Protein AF-A0AAE9IQ28-F1 (afdb_monomer_lite)

Radius of gyration: 36.53 Å; chains: 1; bounding box: 117×93×81 Å

InterPro domains:
  IPR000210 BTB/POZ domain [PF00651] (592-683)
  IPR000210 BTB/POZ domain [PS50097] (580-650)
  IPR006652 Kelch repeat type 1 [PF01344] (986-1026)
  IPR006652 Kelch repeat type 1 [PF01344] (1031-1075)
  IPR006652 Kelch repeat type 1 [SM00612] (848-894)
  IPR006652 Kelch repeat type 1 [SM00612] (900-946)
  IPR006652 Kelch repeat type 1 [SM00612] (947-994)
  IPR006652 Kelch repeat type 1 [SM00612] (996-1042)
  IPR006652 Kelch repeat type 1 [SM00612] (1043-1089)
  IPR011333 SKP1/BTB/POZ domain superfamily [G3DSA:3.30.710.10] (579-685)
  IPR011333 SKP1/BTB/POZ domain superfamily [SSF54695] (592-681)
  IPR011705 BTB/Kelch-associated [PF07707] (690-761)
  IPR015915 Kelch-type beta-propeller [G3DSA:2.120.10.80] (788-1090)
  IPR015915 Kelch-type beta-propeller [SSF117281] (798-1077)
  IPR023631 Amidase signature domain [PF01425] (3-453)
  IPR036928 Amidase signature (AS) superfamily [G3DSA:3.90.1300.10] (2-468)
  IPR036928 Amidase signature (AS) superfamily [SSF75304] (10-462)
  IPR052096 Endocannabinoid-regulating amidase [PTHR45847] (2-464)

Organism: Caenorhabditis briggsae (NCBI:txid6238)

Foldseek 3Di:
DCVVCPVHDQAPQAPAEEEEALQFADAPDFSCLQWPVRPPPHDRDGKLLVVLSVVSNYHHDYHFAFPRLFLFQFRAHPPPGGDAAQQDRLFGLTARRLRQLRCVLLVNHQKYKDKDFLCRPLGSCQQNQWKKKFAQQQQADMDHGRPSDPDFALFRMGMIMTHRALVVRVVSSQSAGLDPVSCVSPVSHDNDGQDALDADPPNDDFAEEEDADQQAFAAFLQLSVLLVVLVVLCVVVPHHYHYDHNCVLDVVCHSLNLLLLLLCRRCVVLLPVVLVSCVPTDGTPQCVVVNVVSVLCPDPVSLCCLLPPVLVCCCVDLQNDSLVNSNSPSDDPDVVSSVVSNVVLVVSLVSVVVSCVVRVGFKYKYGSWRAHTFRSNCRSVLVSRSSVRRVCRSSSWIKMKFWFAADAPCSRVPQDDVSHPSSVSRSVRRPPRGLGITIMMMTGHHPVVSSSSSVSNVSNVSGPGPVNGDRPDPDDDDDDPPCPVVVVVVVVVVVVVVDDDDDDDDDDDDDDDDDDDDDDDDDDDDDDDDDDDDDDDDDDDDDDDDDDDDDDDDDDDDDDDDDPDDDDDDDPPFKAKEWEDDPDDDDDDDIDIDIDGLVLLLVQFVQSVSLCVDPDPCNPDSYDYDYPADPVLVVVLSVQVVCVVVVHHDDDALVSLLSSQQVCLVRRRVSSNVSSLVNNLVPDDLQCLVVVLVSCVSRPVVSNVSSLVVCQVCVVVCLVVVSCLPDDQVSLVVSLPDLARLDDPVSSLVNLVVSCVSPDVPPHPPSVVVCCVQQPDDDDPDDPDDDGPHNRFHLKKKWWAWFAFPVFIDDWIWIQGPSVLDIDTFPLPDDDDDSSFFQWEWDQFPQKIKIAWGDRPPATAQWIWIQRLVVRDIDTFDGHPARFGLWEKEWFADPVRHIKIKIAWHDRPPATAQWMWIADPVVRDIDTFDGHPAGFGQWEWYAAPRKIKTAWHDRPPATDFWIWIADPVVRDIDTQPDGHPAGFGQWYKDAQDHQKIKIAWHDRPPATFQWMWMARNVVSDIDTADGHPARFGQWEWEDDDQKIKTAWGDRPPGIFQWIWMQNNVVSDIDTGDGHPGRGGRMYMDMDGNDPSSCSSPPPPPVVVPVPDD

pLDDT: mean 79.95, std 21.19, range [21.14, 98.75]

Secondary structure (DSSP, 8-state):
-TTTTTTSPPPTTTT-EEEEETTB--TTSB--TT-GGGTT-B-SPPPHHHHHHHHTT-EEEEEE---TTS-SSS-EETTTEEPPBTTBTTB---SSSHHHHHHHHTT--SEEEEEESSSTTHHHHHHHT-EEEE--GGGS---SB--SS-S--S---EEEEEESSHHHHHHHHHHHTT-HHHHHH-TTS--------SPPGGGPPPPEEE-S--SSSPPPHHHHHHHHHHHHHHHHTT--EEE--GGGS-GGG-HHHHHHHHHHHH-TTTTHHHHHHTTTPPPPTTTHHHHHHHHHTTSHHHHHHIIIIIHHHHTTSTT--HHHHHHHH----SHHHHHHHHHHHHHHHHHHHHHHHHHT-SEEEEES-SSSS-BTTSTTTTGGGGHHHHHHHHHT--EEEEEEEEPPTTGGGG---TT-HHHHHHHHHTTT-TT-EEEEEEE-STT-HHHHHHHHHHHHHHS-GGGG-----SS-----TT-HHHHHHHHHHHHHHH-------------------------------------------------------------------------GGGEEEEE----SSSS-----EEEEEHHHHHHH-HHHHHHHHS--TTTT-SEE--SS--HHHHHHHHHHHHHHHTT------HHHHHHHHHHHHHTT-HHHHHHHHHHHHHT--TTTHHHHHHHHHHH-HHHHHHHHHHHHHTHHHHHHTTGGGGS-HHHHHHHHH-TT----HHHHHHHHHHHHHHH-TTS-HHHHHHHHHHH---PPTT--PPPPS--PPPSEEEEEE--EETTEE---EEEEETTTTEEEEE---S--SS---EEEEEEEETTEEEEEEEE-SS-B---EEEEETTTTEEEE-PPPSS--BS-EEEEEE-TTS-EEEEEE--B-SSSB---EEEEETTTTEEEEEPPPSS--BS-EEEEETTEEEEE--B-SS-B-S-EEEEETTTTEEEE-SS--SS--BS-EEEEEETTEEEEE--B-SSSB---EEEEETTTTEEEEEPPPSS--BS-EEEEETTEEEEE--B-SSSB---EEEEETTTTEEEEEPPPSS--BS-EEEEEES-TTHHHHT---TT--TT---

Structure (mmCIF, N/CA/C/O backbone):
data_AF-A0AAE9IQ28-F1
#
_entry.id   AF-A0AAE9IQ28-F1
#
loop_
_atom_site.group_PDB
_atom_site.id
_atom_site.type_symbol
_atom_site.label_atom_id
_atom_site.label_alt_id
_atom_site.label_comp_id
_atom_site.label_asym_id
_atom_site.label_entity_id
_atom_site.label_seq_id
_atom_site.pdbx_PDB_ins_code
_atom_site.Cartn_x
_atom_site.Cartn_y
_atom_site.Cartn_z
_atom_site.occupancy
_atom_site.B_iso_or_equiv
_atom_site.auth_seq_id
_atom_site.auth_comp_id
_atom_site.auth_asym_id
_atom_site.auth_atom_id
_atom_site.pdbx_PDB_model_num
ATOM 1 N N . MET A 1 1 ? -38.234 -14.272 -15.366 1.00 68.00 1 MET A N 1
ATOM 2 C CA . MET A 1 1 ? -36.902 -14.903 -15.277 1.00 68.00 1 MET A CA 1
ATOM 3 C C . MET A 1 1 ? -36.899 -16.362 -15.716 1.00 68.00 1 MET A C 1
ATOM 5 O O . MET A 1 1 ? -36.178 -16.655 -16.651 1.00 68.00 1 MET A O 1
ATOM 9 N N . ASP A 1 2 ? -37.668 -17.287 -15.121 1.00 74.94 2 ASP A N 1
ATOM 10 C CA . ASP A 1 2 ? -37.620 -18.699 -15.570 1.00 74.94 2 ASP A CA 1
ATOM 11 C C . ASP A 1 2 ? -38.051 -18.893 -17.033 1.00 74.94 2 ASP A C 1
ATOM 13 O O . ASP A 1 2 ? -37.423 -19.657 -17.759 1.00 74.94 2 ASP A O 1
ATOM 17 N N . ASP A 1 3 ? -39.057 -18.149 -17.497 1.00 78.62 3 ASP A N 1
ATOM 18 C CA . ASP A 1 3 ? -39.448 -18.160 -18.913 1.00 78.62 3 ASP A CA 1
ATOM 19 C C . ASP A 1 3 ? -38.412 -17.487 -19.827 1.00 78.62 3 ASP A C 1
ATOM 21 O O . ASP A 1 3 ? -38.249 -17.890 -20.973 1.00 78.62 3 ASP A O 1
ATOM 25 N N . GLU A 1 4 ? -37.672 -16.505 -19.308 1.00 72.25 4 GLU A N 1
ATOM 26 C CA . GLU A 1 4 ? -36.622 -15.765 -20.026 1.00 72.25 4 GLU A CA 1
ATOM 27 C C . GLU A 1 4 ? -35.349 -16.609 -20.202 1.00 72.25 4 GLU A C 1
ATOM 29 O O . GLU A 1 4 ? -34.693 -16.550 -21.237 1.00 72.25 4 GLU A O 1
ATOM 34 N N . TYR A 1 5 ? -35.046 -17.469 -19.225 1.00 76.56 5 TYR A N 1
ATOM 35 C CA . TYR A 1 5 ? -33.938 -18.426 -19.273 1.00 76.56 5 TYR A CA 1
ATOM 36 C C . TYR A 1 5 ? -34.360 -19.822 -19.747 1.00 76.56 5 TYR A C 1
ATOM 38 O O . TYR A 1 5 ? -33.568 -20.766 -19.685 1.00 76.56 5 TYR A O 1
ATOM 46 N N . ARG A 1 6 ? -35.586 -19.992 -20.257 1.00 78.62 6 ARG A N 1
ATOM 47 C CA . ARG A 1 6 ? -36.041 -21.273 -20.805 1.00 78.62 6 ARG A CA 1
ATOM 48 C C . ARG A 1 6 ? -35.181 -21.627 -22.028 1.00 78.62 6 ARG A C 1
ATOM 50 O O . ARG A 1 6 ? -35.225 -20.940 -23.042 1.00 78.62 6 ARG A O 1
ATOM 57 N N . GLY A 1 7 ? -34.372 -22.683 -21.916 1.00 76.00 7 GLY A N 1
ATOM 58 C CA . GLY A 1 7 ? -33.420 -23.105 -22.957 1.00 76.00 7 GLY A CA 1
ATOM 59 C C . GLY A 1 7 ? -32.016 -22.483 -22.873 1.00 76.00 7 GLY A C 1
ATOM 60 O O . GLY A 1 7 ? -31.183 -22.795 -23.718 1.00 76.00 7 GLY A O 1
ATOM 61 N N . HIS A 1 8 ? -31.727 -21.660 -21.857 1.00 78.31 8 HIS A N 1
ATOM 62 C CA . HIS A 1 8 ? -30.408 -21.062 -21.607 1.00 78.31 8 HIS A CA 1
ATOM 63 C C . HIS A 1 8 ? -29.827 -21.533 -20.263 1.00 78.31 8 HIS A C 1
ATOM 65 O O . HIS A 1 8 ? -30.557 -21.929 -19.354 1.00 78.31 8 HIS A O 1
ATOM 71 N N . SER A 1 9 ? -28.501 -21.470 -20.102 1.00 85.62 9 SER A N 1
ATOM 72 C CA . SER A 1 9 ? -27.857 -21.722 -18.807 1.00 85.62 9 SER A CA 1
ATOM 73 C C . SER A 1 9 ? -28.172 -20.592 -17.823 1.00 85.62 9 SER A C 1
ATOM 75 O O . SER A 1 9 ? -27.904 -19.425 -18.119 1.00 85.62 9 SER A O 1
ATOM 77 N N . LYS A 1 10 ? -28.702 -20.934 -16.645 1.00 89.25 10 LYS A N 1
ATOM 78 C CA . LYS A 1 10 ? -28.941 -19.968 -15.566 1.00 89.25 10 LYS A CA 1
ATOM 79 C C . LYS A 1 10 ? -27.603 -19.428 -15.026 1.00 89.25 10 LYS A C 1
ATOM 81 O O . LYS A 1 10 ? -26.676 -20.219 -14.847 1.00 89.25 10 LYS A O 1
ATOM 86 N N . PRO A 1 11 ? -27.480 -18.113 -14.778 1.00 90.56 11 PRO A N 1
ATOM 87 C CA . PRO A 1 11 ? -26.278 -17.520 -14.202 1.00 90.56 11 PRO A CA 1
ATOM 88 C C . PRO A 1 11 ? -26.118 -17.895 -12.718 1.00 90.56 11 PRO A C 1
ATOM 90 O O . PRO A 1 11 ? -27.042 -18.404 -12.086 1.00 90.56 11 PRO A O 1
ATOM 93 N N . VAL A 1 12 ? -24.928 -17.652 -12.161 1.00 91.81 12 VAL A N 1
ATOM 94 C CA . VAL A 1 12 ? -24.498 -18.204 -10.861 1.00 91.81 12 VAL A CA 1
ATOM 95 C C . VAL A 1 12 ? -25.366 -17.749 -9.681 1.00 91.81 12 VAL A C 1
ATOM 97 O O . VAL A 1 12 ? -25.568 -18.520 -8.748 1.00 91.81 12 VAL A O 1
ATOM 100 N N . LEU A 1 13 ? -25.902 -16.527 -9.719 1.00 93.94 13 LEU A N 1
ATOM 101 C CA . LEU A 1 13 ? -26.731 -15.958 -8.649 1.00 93.94 13 LEU A CA 1
ATOM 102 C C . LEU A 1 13 ? -28.221 -15.910 -9.018 1.00 93.94 13 LEU A C 1
ATOM 104 O O . LEU A 1 13 ? -28.976 -15.133 -8.432 1.00 93.94 13 LEU A O 1
ATOM 108 N N . PHE A 1 14 ? -28.653 -16.719 -9.992 1.00 94.19 14 PHE A N 1
ATOM 109 C CA . PHE A 1 14 ? -30.018 -16.702 -10.512 1.00 94.19 14 PHE A CA 1
ATOM 110 C C . PHE A 1 14 ? -31.076 -16.833 -9.409 1.00 94.19 14 PHE A C 1
ATOM 112 O O . PHE A 1 14 ? -31.165 -17.854 -8.728 1.00 94.19 14 PHE A O 1
ATOM 119 N N . GLY A 1 15 ? -31.922 -15.811 -9.280 1.00 90.25 15 GLY A N 1
ATOM 120 C CA . GLY A 1 15 ? -33.063 -15.817 -8.365 1.00 90.25 15 GLY A CA 1
ATOM 121 C C . GLY A 1 15 ? -32.729 -15.476 -6.919 1.00 90.25 15 GLY A C 1
ATOM 122 O O . GLY A 1 15 ? -33.641 -15.485 -6.097 1.00 90.25 15 GLY A O 1
ATOM 123 N N . ILE A 1 16 ? -31.474 -15.156 -6.592 1.00 93.25 16 ILE A N 1
ATOM 124 C CA . ILE A 1 16 ? -31.083 -14.838 -5.216 1.00 93.25 16 ILE A CA 1
ATOM 125 C C . ILE A 1 16 ? -31.427 -13.370 -4.906 1.00 93.25 16 ILE A C 1
ATOM 127 O O . ILE A 1 16 ? -30.844 -12.475 -5.528 1.00 93.25 16 ILE A O 1
ATOM 131 N N . PRO A 1 17 ? -32.341 -13.084 -3.957 1.00 93.06 17 PRO A N 1
ATOM 132 C CA . PRO A 1 17 ? -32.643 -11.717 -3.561 1.00 93.06 17 PRO A CA 1
ATOM 133 C C . PRO A 1 17 ? -31.543 -11.145 -2.658 1.00 93.06 17 PRO A C 1
ATOM 135 O O . PRO A 1 17 ? -31.080 -11.817 -1.732 1.00 93.06 17 PRO A O 1
ATOM 138 N N . PHE A 1 18 ? -31.166 -9.887 -2.882 1.00 97.12 18 PHE A N 1
ATOM 139 C CA . PHE A 1 18 ? -30.196 -9.182 -2.041 1.00 97.12 18 PHE A CA 1
ATOM 140 C C . PHE A 1 18 ? -30.630 -7.757 -1.702 1.00 97.12 18 PHE A C 1
ATOM 142 O O . PHE A 1 18 ? -31.341 -7.099 -2.468 1.00 97.12 18 PHE A O 1
ATOM 149 N N . SER A 1 19 ? -30.218 -7.294 -0.525 1.00 97.75 19 SER A N 1
ATOM 150 C CA . SER A 1 19 ? -30.451 -5.928 -0.061 1.00 97.75 19 SER A CA 1
ATOM 151 C C . SER A 1 19 ? -29.296 -5.003 -0.445 1.00 97.75 19 SER A C 1
ATOM 153 O O . SER A 1 19 ? -28.143 -5.427 -0.570 1.00 97.75 19 SER A O 1
ATOM 155 N N . VAL A 1 20 ? -29.626 -3.735 -0.689 1.00 98.12 20 VAL A N 1
ATOM 156 C CA . VAL A 1 20 ? -28.682 -2.720 -1.159 1.00 98.12 20 VAL A CA 1
ATOM 157 C C . VAL A 1 20 ? -28.664 -1.547 -0.190 1.00 98.12 20 VAL A C 1
ATOM 159 O O . VAL A 1 20 ? -29.690 -0.913 0.059 1.00 98.12 20 VAL A O 1
ATOM 162 N N . LYS A 1 21 ? -27.488 -1.189 0.323 1.00 98.06 21 LYS A N 1
ATOM 163 C CA . LYS A 1 21 ? -27.347 0.017 1.138 1.00 98.06 21 LYS A CA 1
ATOM 164 C C . LYS A 1 21 ? -27.755 1.250 0.328 1.00 98.06 21 LYS A C 1
ATOM 166 O O . LYS A 1 21 ? -27.259 1.459 -0.776 1.00 98.06 21 LYS A O 1
ATOM 171 N N . SER A 1 22 ? -28.614 2.097 0.896 1.00 95.31 22 SER A N 1
ATOM 172 C CA . SER A 1 22 ? -29.234 3.243 0.195 1.00 95.31 22 SER A CA 1
ATOM 173 C C . SER A 1 22 ? -28.280 4.336 -0.306 1.00 95.31 22 SER A C 1
ATOM 175 O O . SER A 1 22 ? -28.732 5.295 -0.923 1.00 95.31 22 SER A O 1
ATOM 177 N N . ASN A 1 23 ? -26.969 4.232 -0.069 1.00 95.00 23 ASN A N 1
ATOM 178 C CA . ASN A 1 23 ? -25.997 5.140 -0.675 1.00 95.00 23 ASN A CA 1
ATOM 179 C C . ASN A 1 23 ? -25.553 4.692 -2.080 1.00 95.00 23 ASN A C 1
ATOM 181 O O . ASN A 1 23 ? -24.977 5.499 -2.804 1.00 95.00 23 ASN A O 1
ATOM 185 N N . PHE A 1 24 ? -25.769 3.434 -2.469 1.00 95.88 24 PHE A N 1
ATOM 186 C CA . PHE A 1 24 ? -25.493 2.977 -3.831 1.00 95.88 24 PHE A CA 1
ATOM 187 C C . PHE A 1 24 ? -26.592 3.465 -4.773 1.00 95.88 24 PHE A C 1
ATOM 189 O O . PHE A 1 24 ? -27.775 3.290 -4.483 1.00 95.88 24 PHE A O 1
ATOM 196 N N . HIS A 1 25 ? -26.213 4.073 -5.900 1.00 95.12 25 HIS A N 1
ATOM 197 C CA . HIS A 1 25 ? -27.203 4.551 -6.860 1.00 95.12 25 HIS A CA 1
ATOM 198 C C . HIS A 1 25 ? -27.878 3.368 -7.559 1.00 95.12 25 HIS A C 1
ATOM 200 O O . HIS A 1 25 ? -27.239 2.367 -7.898 1.00 95.12 25 HIS A O 1
ATOM 206 N N . MET A 1 26 ? -29.183 3.480 -7.779 1.00 93.06 26 MET A N 1
ATOM 207 C CA . MET A 1 26 ? -29.968 2.502 -8.515 1.00 93.06 26 MET A CA 1
ATOM 208 C C . MET A 1 26 ? -31.008 3.253 -9.333 1.00 93.06 26 MET A C 1
ATOM 210 O O . MET A 1 26 ? -31.798 4.000 -8.765 1.00 93.06 26 MET A O 1
ATOM 214 N N . ASP A 1 27 ? -30.996 3.047 -10.650 1.00 91.00 27 ASP A N 1
ATOM 215 C CA . ASP A 1 27 ? -31.932 3.699 -11.565 1.00 91.00 27 ASP A CA 1
ATOM 216 C C . ASP A 1 27 ? -33.389 3.565 -11.087 1.00 91.00 27 ASP A C 1
ATOM 218 O O . ASP A 1 27 ? -33.849 2.468 -10.752 1.00 91.00 27 ASP A O 1
ATOM 222 N N . GLY A 1 28 ? -34.085 4.701 -11.020 1.00 89.50 28 GLY A N 1
ATOM 223 C CA . GLY A 1 28 ? -35.448 4.826 -10.498 1.00 89.50 28 GLY A CA 1
ATOM 224 C C . GLY A 1 28 ? -35.579 4.976 -8.975 1.00 89.50 28 GLY A C 1
ATOM 225 O O . GLY A 1 28 ? -36.706 5.061 -8.488 1.00 89.50 28 GLY A O 1
ATOM 226 N N . TYR A 1 29 ? -34.475 5.024 -8.218 1.00 90.81 29 TYR A N 1
ATOM 227 C CA . TYR A 1 29 ? -34.485 5.160 -6.757 1.00 90.81 29 TYR A CA 1
ATOM 228 C C . TYR A 1 29 ? -33.633 6.339 -6.269 1.00 90.81 29 TYR A C 1
ATOM 230 O O . TYR A 1 29 ? -32.614 6.691 -6.858 1.00 90.81 29 TYR A O 1
ATOM 238 N N . GLU A 1 30 ? -34.043 6.930 -5.147 1.00 90.00 30 GLU A N 1
ATOM 239 C CA . GLU A 1 30 ? -33.351 8.056 -4.513 1.00 90.00 30 GLU A CA 1
ATOM 240 C C . GLU A 1 30 ? -32.258 7.569 -3.549 1.00 90.00 30 GLU A C 1
ATOM 242 O O . GLU A 1 30 ? -32.511 6.754 -2.658 1.00 90.00 30 GLU A O 1
ATOM 247 N N . ALA A 1 31 ? -31.049 8.120 -3.674 1.00 90.94 31 ALA A N 1
ATOM 248 C CA . ALA A 1 31 ? -29.923 7.854 -2.775 1.00 90.94 31 ALA A CA 1
ATOM 249 C C . ALA A 1 31 ? -29.715 9.019 -1.793 1.00 90.94 31 ALA A C 1
ATOM 251 O O . ALA A 1 31 ? -28.675 9.685 -1.777 1.00 90.94 31 ALA A O 1
ATOM 252 N N . THR A 1 32 ? -30.733 9.280 -0.967 1.00 93.38 32 THR A N 1
ATOM 253 C CA . THR A 1 32 ? -30.823 10.510 -0.158 1.00 93.38 32 THR A CA 1
ATOM 254 C C . THR A 1 32 ? -29.790 10.606 0.960 1.00 93.38 32 THR A C 1
ATOM 256 O O . THR A 1 32 ? -29.589 11.679 1.521 1.00 93.38 32 THR A O 1
ATOM 259 N N . VAL A 1 33 ? -29.189 9.478 1.364 1.00 93.94 33 VAL A N 1
ATOM 260 C CA . VAL A 1 33 ? -28.303 9.355 2.540 1.00 93.94 33 VAL A CA 1
ATOM 261 C C . VAL A 1 33 ? -28.859 10.029 3.812 1.00 93.94 33 VAL A C 1
ATOM 263 O O . VAL A 1 33 ? -28.113 10.492 4.678 1.00 93.94 33 VAL A O 1
ATOM 266 N N . GLY A 1 34 ? -30.191 10.088 3.928 1.00 94.38 34 GLY A N 1
ATOM 267 C CA . GLY A 1 34 ? -30.905 10.720 5.038 1.00 94.38 34 GLY A CA 1
ATOM 268 C C . GLY A 1 34 ? -30.987 12.253 4.991 1.00 94.38 34 GLY A C 1
ATOM 269 O O . GLY A 1 34 ? -31.404 12.840 5.989 1.00 94.38 34 GLY A O 1
ATOM 270 N N . LEU A 1 35 ? -30.588 12.900 3.892 1.00 94.56 35 LEU A N 1
ATOM 271 C CA . LEU A 1 35 ? -30.642 14.354 3.687 1.00 94.56 35 LEU A CA 1
ATOM 272 C C . LEU A 1 35 ? -31.884 14.741 2.877 1.00 94.56 35 LEU A C 1
ATOM 274 O O . LEU A 1 35 ? -32.125 14.201 1.799 1.00 94.56 35 LEU A O 1
ATOM 278 N N . ALA A 1 36 ? -32.664 15.692 3.387 1.00 94.38 36 ALA A N 1
ATOM 279 C CA . ALA A 1 36 ? -33.891 16.167 2.756 1.00 94.38 36 ALA A CA 1
ATOM 280 C C . ALA A 1 36 ? -33.628 16.934 1.452 1.00 94.38 36 ALA A C 1
ATOM 282 O O . ALA A 1 36 ? -34.444 16.866 0.539 1.00 94.38 36 ALA A O 1
ATOM 283 N N . SER A 1 37 ? -32.482 17.610 1.331 1.00 91.94 37 SER A N 1
ATOM 284 C CA . SER A 1 37 ? -32.034 18.271 0.094 1.00 91.94 37 SER A CA 1
ATOM 285 C C . SER A 1 37 ? -31.813 17.327 -1.089 1.00 91.94 37 SER A C 1
ATOM 287 O O . SER A 1 37 ? -31.718 17.801 -2.217 1.00 91.94 37 SER A O 1
ATOM 289 N N . LEU A 1 38 ? -31.734 16.018 -0.840 1.00 91.56 38 LEU A N 1
ATOM 290 C CA . LEU A 1 38 ? -31.576 14.983 -1.861 1.00 91.56 38 LEU A CA 1
ATOM 291 C C . LEU A 1 38 ? -32.874 14.199 -2.118 1.00 91.56 38 LEU A C 1
ATOM 293 O O . LEU A 1 38 ? -32.843 13.151 -2.754 1.00 91.56 38 LEU A O 1
ATOM 297 N N . LEU A 1 39 ? -34.016 14.659 -1.599 1.00 90.25 39 LEU A N 1
ATOM 298 C CA . LEU A 1 39 ? -35.314 14.149 -2.043 1.00 90.25 39 LEU A CA 1
ATOM 299 C C . LEU A 1 39 ? -35.554 14.560 -3.495 1.00 90.25 39 LEU A C 1
ATOM 301 O O . LEU A 1 39 ? -35.130 15.636 -3.915 1.00 90.25 39 LEU A O 1
ATOM 305 N N . GLU A 1 40 ? -36.239 13.706 -4.253 1.00 85.75 40 GLU A N 1
ATOM 306 C CA . GLU A 1 40 ? -36.544 13.911 -5.673 1.00 85.75 40 GLU A CA 1
ATOM 307 C C . GLU A 1 40 ? -35.302 14.002 -6.586 1.00 85.75 40 GLU A C 1
ATOM 309 O O . GLU A 1 40 ? -35.438 14.207 -7.795 1.00 85.75 40 GLU A O 1
ATOM 314 N N . THR A 1 41 ? -34.085 13.797 -6.058 1.00 82.19 41 THR A N 1
ATOM 315 C CA . THR A 1 41 ? -32.869 13.664 -6.865 1.00 82.19 41 THR A CA 1
ATOM 316 C C . THR A 1 41 ? -32.629 12.193 -7.196 1.00 82.19 41 THR A C 1
ATOM 318 O O . THR A 1 41 ? -32.385 11.347 -6.334 1.00 82.19 41 THR A O 1
ATOM 321 N N . GLN A 1 42 ? -32.739 11.870 -8.485 1.00 81.19 42 GLN A N 1
ATOM 322 C CA . GLN A 1 42 ? -32.567 10.513 -8.993 1.00 81.19 42 GLN A CA 1
ATOM 323 C C . GLN A 1 42 ? -31.394 10.451 -9.956 1.00 81.19 42 GLN A C 1
ATOM 325 O O . GLN A 1 42 ? -31.325 11.192 -10.939 1.00 81.19 42 GLN A O 1
ATOM 330 N N . GLU A 1 43 ? -30.501 9.511 -9.685 1.00 83.94 43 GLU A N 1
ATOM 331 C CA . GLU A 1 43 ? -29.376 9.207 -10.550 1.00 83.94 43 GLU A CA 1
ATOM 332 C C . GLU A 1 43 ? -29.746 8.089 -11.515 1.00 83.94 43 GLU A C 1
ATOM 334 O O . GLU A 1 43 ? -30.195 7.017 -11.113 1.00 83.94 43 GLU A O 1
ATOM 339 N N . LYS A 1 44 ? -29.536 8.335 -12.812 1.00 86.31 44 LYS A N 1
ATOM 340 C CA . LYS A 1 44 ? -29.824 7.343 -13.863 1.00 86.31 44 LYS A CA 1
ATOM 341 C C . LYS A 1 44 ? -28.797 6.213 -13.900 1.00 86.31 44 LYS A C 1
ATOM 343 O O . LYS A 1 44 ? -29.019 5.189 -14.536 1.00 86.31 44 LYS A O 1
ATOM 348 N N . SER A 1 45 ? -27.637 6.424 -13.283 1.00 89.12 45 SER A N 1
ATOM 349 C CA . SER A 1 45 ? -26.569 5.432 -13.243 1.00 89.12 45 SER A CA 1
ATOM 350 C C . SER A 1 45 ? -26.782 4.467 -12.077 1.00 89.12 45 SER A C 1
ATOM 352 O O . SER A 1 45 ? -26.878 4.875 -10.924 1.00 89.12 45 SER A O 1
ATOM 354 N N . THR A 1 46 ? -26.842 3.168 -12.368 1.00 94.38 46 THR A N 1
ATOM 355 C CA . THR A 1 46 ? -26.809 2.130 -11.332 1.00 94.38 46 THR A CA 1
ATOM 356 C C . THR A 1 46 ? -25.363 1.854 -10.924 1.00 94.38 46 THR A C 1
ATOM 358 O O . THR A 1 46 ? -24.475 1.778 -11.771 1.00 94.38 46 THR A O 1
ATOM 361 N N . CYS A 1 47 ? -25.134 1.662 -9.626 1.00 96.25 47 CYS A N 1
ATOM 362 C CA . CYS A 1 47 ? -23.849 1.258 -9.071 1.00 96.25 47 CYS A CA 1
ATOM 363 C C . CYS A 1 47 ? -23.301 0.011 -9.778 1.00 96.25 47 CYS A C 1
ATOM 365 O O . CYS A 1 47 ? -24.027 -0.974 -9.939 1.00 96.25 47 CYS A O 1
ATOM 367 N N . SER A 1 48 ? -22.013 0.019 -10.141 1.00 95.94 48 SER A N 1
ATOM 368 C CA . SER A 1 48 ? -21.383 -1.097 -10.865 1.00 95.94 48 SER A CA 1
ATOM 369 C C . SER A 1 48 ? -21.534 -2.437 -10.140 1.00 95.94 48 SER A C 1
ATOM 371 O O . SER A 1 48 ? -21.786 -3.456 -10.778 1.00 95.94 48 SER A O 1
ATOM 373 N N . LEU A 1 49 ? -21.446 -2.439 -8.805 1.00 96.38 49 LEU A N 1
ATOM 374 C CA . LEU A 1 49 ? -21.643 -3.630 -7.977 1.00 96.38 49 LEU A CA 1
ATOM 375 C C . LEU A 1 49 ? -23.074 -4.175 -8.086 1.00 96.38 49 LEU A C 1
ATOM 377 O O . LEU A 1 49 ? -23.269 -5.370 -8.295 1.00 96.38 49 LEU A O 1
ATOM 381 N N . VAL A 1 50 ? -24.076 -3.297 -8.003 1.00 96.94 50 VAL A N 1
ATOM 382 C CA . VAL A 1 50 ? -25.493 -3.674 -8.141 1.00 96.94 50 VAL A CA 1
ATOM 383 C C . VAL A 1 50 ? -25.772 -4.189 -9.551 1.00 96.94 50 VAL A C 1
ATOM 385 O O . VAL A 1 50 ? -26.410 -5.230 -9.710 1.00 96.94 50 VAL A O 1
ATOM 388 N N . GLN A 1 51 ? -25.282 -3.486 -10.574 1.00 96.50 51 GLN A N 1
ATOM 389 C CA . GLN A 1 51 ? -25.461 -3.876 -11.970 1.00 96.50 51 GLN A CA 1
ATOM 390 C C . GLN A 1 51 ? -24.839 -5.248 -12.248 1.00 96.50 51 GLN A C 1
ATOM 392 O O . GLN A 1 51 ? -25.508 -6.117 -12.803 1.00 96.50 51 GLN A O 1
ATOM 397 N N . PHE A 1 52 ? -23.601 -5.476 -11.810 1.00 96.62 52 PHE A N 1
ATOM 398 C CA . PHE A 1 52 ? -22.923 -6.750 -12.016 1.00 96.62 52 PHE A CA 1
ATOM 399 C C . PHE A 1 52 ? -23.661 -7.918 -11.350 1.00 96.62 52 PHE A C 1
ATOM 401 O O . PHE A 1 52 ? -23.862 -8.958 -11.975 1.00 96.62 52 PHE A O 1
ATOM 408 N N . LEU A 1 53 ? -24.120 -7.749 -10.105 1.00 96.50 53 LEU A N 1
ATOM 409 C CA . LEU A 1 53 ? -24.893 -8.780 -9.405 1.00 96.50 53 LEU A CA 1
ATOM 410 C C . LEU A 1 53 ? -26.219 -9.085 -10.124 1.00 96.50 53 LEU A C 1
ATOM 412 O O . LEU A 1 53 ? -26.577 -10.257 -10.253 1.00 96.50 53 LEU A O 1
ATOM 416 N N . LYS A 1 54 ? -26.902 -8.063 -10.664 1.00 94.69 54 LYS A N 1
ATOM 417 C CA . LYS A 1 54 ? -28.089 -8.246 -11.521 1.00 94.69 54 LYS A CA 1
ATOM 418 C C . LYS A 1 54 ? -27.770 -9.051 -12.779 1.00 94.69 54 LYS A C 1
ATOM 420 O O . LYS A 1 54 ? -28.517 -9.962 -13.120 1.00 94.69 54 LYS A O 1
ATOM 425 N N . GLU A 1 55 ? -26.656 -8.759 -13.446 1.00 93.31 55 GLU A N 1
ATOM 426 C CA . GLU A 1 55 ? -26.207 -9.508 -14.629 1.00 93.31 55 GLU A CA 1
ATOM 427 C C . GLU A 1 55 ? -25.823 -10.963 -14.302 1.00 93.31 55 GLU A C 1
ATOM 429 O O . GLU A 1 55 ? -25.936 -11.839 -15.159 1.00 93.31 55 GLU A O 1
ATOM 434 N N . GLN A 1 56 ? -25.434 -11.254 -13.054 1.00 93.69 56 GLN A N 1
ATOM 435 C CA . GLN A 1 56 ? -25.272 -12.622 -12.540 1.00 93.69 56 GLN A CA 1
ATOM 436 C C . GLN A 1 56 ? -26.597 -13.279 -12.102 1.00 93.69 56 GLN A C 1
ATOM 438 O O . GLN A 1 56 ? -26.586 -14.402 -11.597 1.00 93.69 56 GLN A O 1
ATOM 443 N N . GLY A 1 57 ? -27.740 -12.622 -12.319 1.00 92.62 57 GLY A N 1
ATOM 444 C CA . GLY A 1 57 ? -29.082 -13.134 -12.037 1.00 92.62 57 GLY A CA 1
ATOM 445 C C . GLY A 1 57 ? -29.600 -12.883 -10.620 1.00 92.62 57 GLY A C 1
ATOM 446 O O . GLY A 1 57 ? -30.676 -13.388 -10.289 1.00 92.62 57 GLY A O 1
ATOM 447 N N . ALA A 1 58 ? -28.872 -12.123 -9.794 1.00 95.56 58 ALA A N 1
ATOM 448 C CA . ALA A 1 58 ? -29.333 -11.727 -8.466 1.00 95.56 58 ALA A CA 1
ATOM 449 C C . ALA A 1 58 ? -30.392 -10.612 -8.555 1.00 95.56 58 ALA A C 1
ATOM 451 O O . ALA A 1 58 ? -30.390 -9.798 -9.481 1.00 95.56 58 ALA A O 1
ATOM 452 N N . ILE A 1 59 ? -31.289 -10.538 -7.572 1.00 94.94 59 ILE A N 1
ATOM 453 C CA . ILE A 1 59 ? -32.435 -9.620 -7.581 1.00 94.94 59 ILE A CA 1
ATOM 454 C C . ILE A 1 59 ? -32.294 -8.602 -6.437 1.00 94.94 59 ILE A C 1
ATOM 456 O O . ILE A 1 59 ? -32.550 -8.956 -5.284 1.00 94.94 59 ILE A O 1
ATOM 460 N N . PRO A 1 60 ? -31.928 -7.335 -6.705 1.00 96.06 60 PRO A N 1
ATOM 461 C CA . PRO A 1 60 ? -32.000 -6.306 -5.677 1.00 96.06 60 PRO A CA 1
ATOM 462 C C . PRO A 1 60 ? -33.473 -6.038 -5.362 1.00 96.06 60 PRO A C 1
ATOM 464 O O . PRO A 1 60 ? -34.242 -5.709 -6.266 1.00 96.06 60 PRO A O 1
ATOM 467 N N . PHE A 1 61 ? -33.881 -6.203 -4.103 1.00 94.81 61 PHE A N 1
ATOM 468 C CA . PHE A 1 61 ? -35.303 -6.110 -3.733 1.00 94.81 61 PHE A CA 1
ATOM 469 C C . PHE A 1 61 ? -35.641 -4.919 -2.830 1.00 94.81 61 PHE A C 1
ATOM 471 O O . PHE A 1 61 ? -36.792 -4.484 -2.807 1.00 94.81 61 PHE A O 1
ATOM 478 N N . CYS A 1 62 ? -34.669 -4.373 -2.095 1.00 94.50 62 CYS A N 1
ATOM 479 C CA . CYS A 1 62 ? -34.885 -3.201 -1.252 1.00 94.50 62 CYS A CA 1
ATOM 480 C C . CYS A 1 62 ? -33.620 -2.361 -1.069 1.00 94.50 62 CYS A C 1
ATOM 482 O O . CYS A 1 62 ? -32.502 -2.884 -1.084 1.00 94.50 62 CYS A O 1
ATOM 484 N N . LEU A 1 63 ? -33.827 -1.071 -0.798 1.00 96.38 63 LEU A N 1
ATOM 485 C CA . LEU A 1 63 ? -32.805 -0.196 -0.240 1.00 96.38 63 LEU A CA 1
ATOM 486 C C . LEU A 1 63 ? -32.871 -0.219 1.290 1.00 96.38 63 LEU A C 1
ATOM 488 O O . LEU A 1 63 ? -33.963 -0.178 1.860 1.00 96.38 63 LEU A O 1
ATOM 492 N N . THR A 1 64 ? -31.723 -0.254 1.963 1.00 97.81 64 THR A N 1
ATOM 493 C CA . THR A 1 64 ? -31.665 -0.268 3.430 1.00 97.81 64 THR A CA 1
ATOM 494 C C . THR A 1 64 ? -31.205 1.060 4.020 1.00 97.81 64 THR A C 1
ATOM 496 O O . THR A 1 64 ? -30.438 1.825 3.427 1.00 97.81 64 THR A O 1
ATOM 499 N N . ASN A 1 65 ? -31.721 1.347 5.214 1.00 97.94 65 ASN A N 1
ATOM 500 C CA . ASN A 1 65 ? -31.566 2.631 5.882 1.00 97.94 65 ASN A CA 1
ATOM 501 C C . ASN A 1 65 ? -30.113 2.899 6.338 1.00 97.94 65 ASN A C 1
ATOM 503 O O . ASN A 1 65 ? -29.369 1.972 6.670 1.00 97.94 65 ASN A O 1
ATOM 507 N N . VAL A 1 66 ? -29.731 4.180 6.399 1.00 97.69 66 VAL A N 1
ATOM 508 C CA . VAL A 1 66 ? -28.383 4.675 6.749 1.00 97.69 66 VAL A CA 1
ATOM 509 C C . VAL A 1 66 ? -28.460 5.864 7.725 1.00 97.69 66 VAL A C 1
ATOM 511 O O . VAL A 1 66 ? -29.505 6.512 7.818 1.00 97.69 66 VAL A O 1
ATOM 514 N N . PRO A 1 67 ? -27.388 6.191 8.475 1.00 96.44 67 PRO A N 1
ATOM 515 C CA . PRO A 1 67 ? -27.304 7.454 9.200 1.00 96.44 67 PRO A CA 1
ATOM 516 C C . PRO A 1 67 ? -27.432 8.663 8.285 1.00 96.44 67 PRO A C 1
ATOM 518 O O . PRO A 1 67 ? -26.923 8.648 7.162 1.00 96.44 67 PRO A O 1
ATOM 521 N N . GLN A 1 68 ? -27.970 9.751 8.834 1.00 95.62 68 GLN A N 1
ATOM 522 C CA . GLN A 1 68 ? -27.934 11.060 8.191 1.00 95.62 68 GLN A CA 1
ATOM 523 C C . GLN A 1 68 ? -26.485 11.447 7.837 1.00 95.62 68 GLN A C 1
ATOM 525 O O . GLN A 1 68 ? -25.642 11.579 8.726 1.00 95.62 68 GLN A O 1
ATOM 530 N N . GLY A 1 69 ? -26.188 11.598 6.543 1.00 92.12 69 GLY A N 1
ATOM 531 C CA . GLY A 1 69 ? -24.867 12.001 6.046 1.00 92.12 69 GLY A CA 1
ATOM 532 C C . GLY A 1 69 ? -23.764 10.935 6.146 1.00 92.12 69 GLY A C 1
ATOM 533 O O . GLY A 1 69 ? -22.590 11.269 5.994 1.00 92.12 69 GLY A O 1
ATOM 534 N N . LEU A 1 70 ? -24.111 9.666 6.407 1.00 92.94 70 LEU A N 1
ATOM 535 C CA . LEU A 1 70 ? -23.235 8.478 6.465 1.00 92.94 70 LEU A CA 1
ATOM 536 C C . LEU A 1 70 ? -22.141 8.441 7.548 1.00 92.94 70 LEU A C 1
ATOM 538 O O . LEU A 1 70 ? -21.769 7.346 7.969 1.00 92.94 70 LEU A O 1
ATOM 542 N N . LEU A 1 71 ? -21.602 9.569 8.019 1.00 90.62 71 LEU A N 1
ATOM 543 C CA . LEU A 1 71 ? -20.489 9.582 8.980 1.00 90.62 71 LEU A CA 1
ATOM 544 C C . LEU A 1 71 ? -20.967 9.371 10.427 1.00 90.62 71 LEU A C 1
ATOM 546 O O . LEU A 1 71 ? -20.857 10.250 11.280 1.00 90.62 71 LEU A O 1
ATOM 550 N N . SER A 1 72 ? -21.520 8.191 10.696 1.00 92.81 72 SER A N 1
ATOM 551 C CA . SER A 1 72 ? -21.957 7.761 12.021 1.00 92.81 72 SER A CA 1
ATOM 552 C C . SER A 1 72 ? -22.161 6.247 12.078 1.00 92.81 72 SER A C 1
ATOM 554 O O . SER A 1 72 ? -22.352 5.592 11.053 1.00 92.81 72 SER A O 1
ATOM 556 N N . TYR A 1 73 ? -22.161 5.695 13.291 1.00 94.88 73 TYR A N 1
ATOM 557 C CA . TYR A 1 73 ? -22.538 4.305 13.556 1.00 94.88 73 TYR A CA 1
ATOM 558 C C . TYR A 1 73 ? -23.862 4.167 14.331 1.00 94.88 73 TYR A C 1
ATOM 560 O O . TYR A 1 73 ? -24.176 3.102 14.865 1.00 94.88 73 TYR A O 1
ATOM 568 N N . ILE A 1 74 ? -24.680 5.225 14.359 1.00 95.06 74 ILE A N 1
ATOM 569 C CA . ILE A 1 74 ? -26.125 5.112 14.592 1.00 95.06 74 ILE A CA 1
ATOM 570 C C . ILE A 1 74 ? -26.866 5.148 13.259 1.00 95.06 74 ILE A C 1
ATOM 572 O O . ILE A 1 74 ? -26.636 6.039 12.455 1.00 95.06 74 ILE A O 1
ATOM 576 N N . THR A 1 75 ? -27.789 4.218 13.027 1.00 97.06 75 THR A N 1
ATOM 577 C CA . THR A 1 75 ? -28.599 4.212 11.800 1.00 97.06 75 THR A CA 1
ATOM 578 C C . THR A 1 75 ? -29.939 4.909 12.044 1.00 97.06 75 THR A C 1
ATOM 580 O O . THR A 1 75 ? -30.963 4.262 12.269 1.00 97.06 75 THR A O 1
ATOM 583 N N . SER A 1 76 ? -29.911 6.245 12.039 1.00 97.25 76 SER A N 1
ATOM 584 C CA . SER A 1 76 ? -31.082 7.124 12.168 1.00 97.25 76 SER A CA 1
ATOM 585 C C . SER A 1 76 ? -30.955 8.338 11.249 1.00 97.25 76 SER A C 1
ATOM 587 O O . SER A 1 76 ? -29.862 8.889 11.088 1.00 97.25 76 SER A O 1
ATOM 589 N N . ASN A 1 77 ? -32.066 8.763 10.652 1.00 96.81 77 ASN A N 1
ATOM 590 C CA . ASN A 1 77 ? -32.161 10.013 9.901 1.00 96.81 77 ASN A CA 1
ATOM 591 C C . ASN A 1 77 ? -33.597 10.582 9.943 1.00 96.81 77 ASN A C 1
ATOM 593 O O . ASN A 1 77 ? -34.533 9.850 10.272 1.00 96.81 77 ASN A O 1
ATOM 597 N N . PRO A 1 78 ? -33.799 11.870 9.608 1.00 96.12 78 PRO A N 1
ATOM 598 C CA . PRO A 1 78 ? -35.116 12.513 9.661 1.00 96.12 78 PRO A CA 1
ATOM 599 C C . PRO A 1 78 ? -36.136 11.993 8.642 1.00 96.12 78 PRO A C 1
ATOM 601 O O . PRO A 1 78 ? -37.328 12.205 8.841 1.00 96.12 78 PRO A O 1
ATOM 604 N N . LEU A 1 79 ? -35.685 11.362 7.552 1.00 95.69 79 LEU A N 1
ATOM 605 C CA . LEU A 1 79 ? -36.550 10.944 6.446 1.00 95.69 79 LEU A CA 1
ATOM 606 C C . LEU A 1 79 ? -37.206 9.587 6.717 1.00 95.69 79 LEU A C 1
ATOM 608 O O . LEU A 1 79 ? -38.421 9.442 6.621 1.00 95.69 79 LEU A O 1
ATOM 612 N N . TYR A 1 80 ? -36.390 8.600 7.083 1.00 95.31 80 TYR A N 1
ATOM 613 C CA . TYR A 1 80 ? -36.788 7.198 7.233 1.00 95.31 80 TYR A CA 1
ATOM 614 C C . TYR A 1 80 ? -36.809 6.735 8.695 1.00 95.31 80 TYR A C 1
ATOM 616 O O . TYR A 1 80 ? -37.166 5.594 8.988 1.00 95.31 80 TYR A O 1
ATOM 624 N N . GLY A 1 81 ? -36.430 7.610 9.629 1.00 96.38 81 GLY A N 1
ATOM 625 C CA . GLY A 1 81 ? -36.424 7.329 11.058 1.00 96.38 81 GLY A CA 1
ATOM 626 C C . GLY A 1 81 ? -35.265 6.434 11.504 1.00 96.38 81 GLY A C 1
ATOM 627 O O . GLY A 1 81 ? -34.209 6.358 10.869 1.00 96.38 81 GLY A O 1
ATOM 628 N N . THR A 1 82 ? -35.460 5.779 12.649 1.00 97.56 82 THR A N 1
ATOM 629 C CA . THR A 1 82 ? -34.423 5.024 13.364 1.00 97.56 82 THR A CA 1
ATOM 630 C C . THR A 1 82 ? -34.541 3.521 13.115 1.00 97.56 82 THR A C 1
ATOM 632 O O . THR A 1 82 ? -35.570 2.912 13.409 1.00 97.56 82 THR A O 1
ATOM 635 N N . THR A 1 83 ? -33.455 2.905 12.646 1.00 97.94 83 THR A N 1
ATOM 636 C CA . THR A 1 83 ? -33.333 1.443 12.527 1.00 97.94 83 THR A CA 1
ATOM 637 C C . THR A 1 83 ? -32.974 0.846 13.880 1.00 97.94 83 THR A C 1
ATOM 639 O O . THR A 1 83 ? -32.079 1.349 14.557 1.00 97.94 83 THR A O 1
ATOM 642 N N . LYS A 1 84 ? -33.648 -0.237 14.269 1.00 96.31 84 LYS A N 1
ATOM 643 C CA . LYS A 1 84 ? -33.472 -0.898 15.568 1.00 96.31 84 LYS A CA 1
ATOM 644 C C . LYS A 1 84 ? -32.657 -2.182 15.435 1.00 96.31 84 LYS A C 1
ATOM 646 O O . LYS A 1 84 ? -32.731 -2.849 14.405 1.00 96.31 84 LYS A O 1
ATOM 651 N N . ASN A 1 85 ? -31.894 -2.529 16.469 1.00 95.88 85 ASN A N 1
ATOM 652 C CA . ASN A 1 85 ? -31.179 -3.799 16.515 1.00 95.88 85 ASN A CA 1
ATOM 653 C C . ASN A 1 85 ? -32.172 -4.959 16.719 1.00 95.88 85 ASN A C 1
ATOM 655 O O . ASN A 1 85 ? -32.960 -4.885 17.660 1.00 95.88 85 ASN A O 1
ATOM 659 N N . PRO A 1 86 ? -32.139 -6.020 15.895 1.00 91.00 86 PRO A N 1
ATOM 660 C CA . PRO A 1 86 ? -33.044 -7.157 16.042 1.00 91.00 86 PRO A CA 1
ATOM 661 C C . PRO A 1 86 ? -33.018 -7.787 17.443 1.00 91.00 86 PRO A C 1
ATOM 663 O O . PRO A 1 86 ? -34.066 -8.102 17.996 1.00 91.00 86 PRO A O 1
ATOM 666 N N . TRP A 1 87 ? -31.840 -7.910 18.055 1.00 88.56 87 TRP A N 1
ATOM 667 C CA . TRP A 1 87 ? -31.675 -8.586 19.345 1.00 88.56 87 TRP A CA 1
ATOM 668 C C . TRP A 1 87 ? -32.227 -7.789 20.534 1.00 88.56 87 TRP A C 1
ATOM 670 O O . TRP A 1 87 ? -32.599 -8.378 21.548 1.00 88.56 87 TRP A O 1
ATOM 680 N N . ASP A 1 88 ? -32.275 -6.459 20.411 1.00 90.31 88 ASP A N 1
ATOM 681 C CA . ASP A 1 88 ? -32.795 -5.535 21.420 1.00 90.31 88 ASP A CA 1
ATOM 682 C C . ASP A 1 88 ? -33.192 -4.206 20.757 1.00 90.31 88 ASP A C 1
ATOM 684 O O . ASP A 1 88 ? -32.353 -3.388 20.366 1.00 90.31 88 ASP A O 1
ATOM 688 N N . PHE A 1 89 ? -34.500 -3.962 20.671 1.00 93.81 89 PHE A N 1
ATOM 689 C CA . PHE A 1 89 ? -35.074 -2.790 20.011 1.00 93.81 89 PHE A CA 1
ATOM 690 C C . PHE A 1 89 ? -34.764 -1.445 20.682 1.00 93.81 89 PHE A C 1
ATOM 692 O O . PHE A 1 89 ? -35.046 -0.400 20.085 1.00 93.81 89 PHE A O 1
ATOM 699 N N . SER A 1 90 ? -34.184 -1.443 21.884 1.00 92.62 90 SER A N 1
ATOM 700 C CA . SER A 1 90 ? -33.683 -0.232 22.545 1.00 92.62 90 SER A CA 1
ATOM 701 C C . SER A 1 90 ? -32.285 0.193 22.068 1.00 92.62 90 SER A C 1
ATOM 703 O O . SER A 1 90 ? -31.795 1.254 22.462 1.00 92.62 90 SER A O 1
ATOM 705 N N . ARG A 1 91 ? -31.641 -0.605 21.202 1.00 95.31 91 ARG A N 1
ATOM 706 C CA . ARG A 1 91 ? -30.239 -0.437 20.796 1.00 95.31 91 ARG A CA 1
ATOM 707 C C . ARG A 1 91 ? -30.065 -0.197 19.303 1.00 95.31 91 ARG A C 1
ATOM 709 O O . ARG A 1 91 ? -30.869 -0.627 18.472 1.00 95.31 91 ARG A O 1
ATOM 716 N N . THR A 1 92 ? -28.953 0.451 18.959 1.00 97.50 92 THR A N 1
ATOM 717 C CA . THR A 1 92 ? -28.542 0.637 17.565 1.00 97.50 92 THR A CA 1
ATOM 718 C C . THR A 1 92 ? -28.069 -0.688 16.948 1.00 97.50 92 THR A C 1
ATOM 720 O O . THR A 1 92 ? -27.351 -1.454 17.602 1.00 97.50 92 THR A O 1
ATOM 723 N N . PRO A 1 93 ? -28.405 -0.971 15.676 1.00 97.19 93 PRO A N 1
ATOM 724 C CA . PRO A 1 93 ? -27.795 -2.064 14.919 1.00 97.19 93 PRO A CA 1
ATOM 725 C C . PRO A 1 93 ? -26.345 -1.764 14.512 1.00 97.19 93 PRO A C 1
ATOM 727 O O . PRO A 1 93 ? -25.718 -2.595 13.873 1.00 97.19 93 PRO A O 1
ATOM 730 N N . GLY A 1 94 ? -25.811 -0.583 14.846 1.00 97.56 94 GLY A N 1
ATOM 731 C CA . GLY A 1 94 ? -24.539 -0.074 14.334 1.00 97.56 94 GLY A CA 1
ATOM 732 C C . GLY A 1 94 ? -24.746 0.736 13.053 1.00 97.56 94 GLY A C 1
ATOM 733 O O . GLY A 1 94 ? -25.879 1.061 12.689 1.00 97.56 94 GLY A O 1
ATOM 734 N N . GLY A 1 95 ? -23.661 1.089 12.362 1.00 96.06 95 GLY A N 1
ATOM 735 C CA . GLY A 1 95 ? -23.735 1.836 11.108 1.00 96.06 95 GLY A CA 1
ATOM 736 C C . GLY A 1 95 ? -22.366 2.124 10.483 1.00 96.06 95 GLY A C 1
ATOM 737 O O . GLY A 1 95 ? -21.333 1.811 11.065 1.00 96.06 95 GLY A O 1
ATOM 738 N N . SER A 1 96 ? -22.313 2.710 9.288 1.00 96.56 96 SER A N 1
ATOM 739 C CA . SER A 1 96 ? -23.449 3.291 8.555 1.00 96.56 96 SER A CA 1
ATOM 740 C C . SER A 1 96 ? -24.348 2.291 7.824 1.00 96.56 96 SER A C 1
ATOM 742 O O . SER A 1 96 ? -25.459 2.639 7.447 1.00 96.56 96 SER A O 1
ATOM 744 N N . SER A 1 97 ? -23.921 1.039 7.663 1.00 98.12 97 SER A N 1
ATOM 745 C CA . SER A 1 97 ? -24.708 -0.007 6.990 1.00 98.12 97 SER A CA 1
ATOM 746 C C . SER A 1 97 ? -25.613 -0.776 7.971 1.00 98.12 97 SER A C 1
ATOM 748 O O . SER A 1 97 ? -25.701 -2.000 7.922 1.00 98.12 97 SER A O 1
ATOM 750 N N . GLY A 1 98 ? -26.239 -0.083 8.930 1.00 97.62 98 GLY A N 1
ATOM 751 C CA . GLY A 1 98 ? -27.022 -0.744 9.981 1.00 97.62 98 GLY A CA 1
ATOM 752 C C . GLY A 1 98 ? -28.347 -1.322 9.490 1.00 97.62 98 GLY A C 1
ATOM 753 O O . GLY A 1 98 ? -28.806 -2.311 10.053 1.00 97.62 98 GLY A O 1
ATOM 754 N N . GLY A 1 99 ? -28.933 -0.759 8.427 1.00 98.06 99 GLY A N 1
ATOM 755 C CA . GLY A 1 99 ? -30.109 -1.329 7.771 1.00 98.06 99 GLY A CA 1
ATOM 756 C C . GLY A 1 99 ? -29.839 -2.719 7.189 1.00 98.06 99 GLY A C 1
ATOM 757 O O . GLY A 1 99 ? -30.611 -3.636 7.452 1.00 98.06 99 GLY A O 1
ATOM 758 N N . GLU A 1 100 ? -28.716 -2.890 6.479 1.00 98.31 100 GLU A N 1
ATOM 759 C CA . GLU A 1 100 ? -28.265 -4.191 5.955 1.00 98.31 100 GLU A CA 1
ATOM 760 C C . GLU A 1 100 ? -28.127 -5.228 7.072 1.00 98.31 100 GLU A C 1
ATOM 762 O O . GLU A 1 100 ? -28.704 -6.313 7.008 1.00 98.31 100 GLU A O 1
ATOM 767 N N . ALA A 1 101 ? -27.391 -4.875 8.130 1.00 97.19 101 ALA A N 1
ATOM 768 C CA . ALA A 1 101 ? -27.107 -5.811 9.206 1.00 97.19 101 ALA A CA 1
ATOM 769 C C . ALA A 1 101 ? -28.357 -6.200 10.002 1.00 97.19 101 ALA A C 1
ATOM 771 O O . ALA A 1 101 ? -28.544 -7.377 10.309 1.00 97.19 101 ALA A O 1
ATOM 772 N N . ALA A 1 102 ? -29.230 -5.232 10.295 1.00 96.50 102 ALA A N 1
ATOM 773 C CA . ALA A 1 102 ? -30.490 -5.487 10.982 1.00 96.50 102 ALA A CA 1
ATOM 774 C C . ALA A 1 102 ? -31.414 -6.384 10.149 1.00 96.50 102 ALA A C 1
ATOM 776 O O . ALA A 1 102 ? -31.979 -7.340 10.679 1.00 96.50 102 ALA A O 1
ATOM 777 N N . LEU A 1 103 ? -31.541 -6.106 8.847 1.00 95.06 103 LEU A N 1
ATOM 778 C CA . LEU A 1 103 ? -32.390 -6.880 7.943 1.00 95.06 103 LEU A CA 1
ATOM 779 C C . LEU A 1 103 ? -31.888 -8.319 7.795 1.00 95.06 103 LEU A C 1
ATOM 781 O O . LEU A 1 103 ? -32.682 -9.257 7.886 1.00 95.06 103 LEU A O 1
ATOM 785 N N . LEU A 1 104 ? -30.578 -8.504 7.614 1.00 92.44 104 LEU A N 1
ATOM 786 C CA . LEU A 1 104 ? -29.986 -9.831 7.481 1.00 92.44 104 LEU A CA 1
ATOM 787 C C . LEU A 1 104 ? -30.098 -10.643 8.777 1.00 92.44 104 LEU A C 1
ATOM 789 O O . LEU A 1 104 ? -30.485 -11.812 8.726 1.00 92.44 104 LEU A O 1
ATOM 793 N N . ALA A 1 105 ? -29.805 -10.032 9.930 1.00 90.62 105 ALA A N 1
ATOM 794 C CA . ALA A 1 105 ? -29.908 -10.692 11.232 1.00 90.62 105 ALA A CA 1
ATOM 795 C C . ALA A 1 105 ? -31.359 -11.046 11.603 1.00 90.62 105 ALA A C 1
ATOM 797 O O . ALA A 1 105 ? -31.595 -12.075 12.228 1.00 90.62 105 ALA A O 1
ATOM 798 N N . ALA A 1 106 ? -32.339 -10.252 11.158 1.00 87.75 106 ALA A N 1
ATOM 799 C CA . ALA A 1 106 ? -33.763 -10.575 11.278 1.00 87.75 106 ALA A CA 1
ATOM 800 C C . ALA A 1 106 ? -34.250 -11.639 10.272 1.00 87.75 106 ALA A C 1
ATOM 802 O O . ALA A 1 106 ? -35.426 -11.994 10.275 1.00 87.75 106 ALA A O 1
ATOM 803 N N . GLY A 1 107 ? -33.374 -12.137 9.392 1.00 84.62 107 GLY A N 1
ATOM 804 C CA . GLY A 1 107 ? -33.705 -13.148 8.390 1.00 84.62 107 GLY A CA 1
ATOM 805 C C . GLY A 1 107 ? -34.403 -12.611 7.136 1.00 84.62 107 GLY A C 1
ATOM 806 O O . GLY A 1 107 ? -34.845 -13.409 6.313 1.00 84.62 107 GLY A O 1
ATOM 807 N N . GLY A 1 108 ? -34.485 -11.288 6.966 1.00 83.69 108 GLY A N 1
ATOM 808 C CA . GLY A 1 108 ? -35.194 -10.632 5.861 1.00 83.69 108 GLY A CA 1
ATOM 809 C C . GLY A 1 108 ? -34.409 -10.518 4.551 1.00 83.69 108 GLY A C 1
ATOM 810 O O . GLY A 1 108 ? -34.981 -10.113 3.546 1.00 83.69 108 GLY A O 1
ATOM 811 N N . ALA A 1 109 ? -33.124 -10.879 4.542 1.00 88.31 109 ALA A N 1
ATOM 812 C CA . ALA A 1 109 ? -32.285 -10.947 3.345 1.00 88.31 109 ALA A CA 1
ATOM 813 C C . ALA A 1 109 ? -31.460 -12.249 3.320 1.00 88.31 109 ALA A C 1
ATOM 815 O O . ALA A 1 109 ? -31.260 -12.892 4.359 1.00 88.31 109 ALA A O 1
ATOM 816 N N . VAL A 1 110 ? -30.990 -12.640 2.128 1.00 89.31 110 VAL A N 1
ATOM 817 C CA . VAL A 1 110 ? -30.035 -13.752 1.947 1.00 89.31 110 VAL A CA 1
ATOM 818 C C . VAL A 1 110 ? -28.607 -13.243 2.124 1.00 89.31 110 VAL A C 1
ATOM 820 O O . VAL A 1 110 ? -27.849 -13.780 2.927 1.00 89.31 110 VAL A O 1
ATOM 823 N N . PHE A 1 111 ? -28.275 -12.164 1.418 1.00 96.81 111 PHE A N 1
ATOM 824 C CA . PHE A 1 111 ? -27.069 -11.375 1.622 1.00 96.81 111 PHE A CA 1
ATOM 825 C C . PHE A 1 111 ? -27.364 -9.898 1.344 1.00 96.81 111 PHE A C 1
ATOM 827 O O . PHE A 1 111 ? -28.384 -9.556 0.738 1.00 96.81 111 PHE A O 1
ATOM 834 N N . GLY A 1 112 ? -26.462 -9.037 1.798 1.00 96.88 112 GLY A N 1
ATOM 835 C CA . GLY A 1 112 ? -26.541 -7.592 1.616 1.00 96.88 112 GLY A CA 1
ATOM 836 C C . GLY A 1 112 ? -25.227 -7.003 1.122 1.00 96.88 112 GLY A C 1
ATOM 837 O O . GLY A 1 112 ? -24.177 -7.629 1.289 1.00 96.88 112 GLY A O 1
ATOM 838 N N . ILE A 1 113 ? -25.263 -5.802 0.545 1.00 98.00 113 ILE A N 1
ATOM 839 C CA . ILE A 1 113 ? -24.054 -5.060 0.148 1.00 98.00 113 ILE A CA 1
ATOM 840 C C . ILE A 1 113 ? -23.933 -3.732 0.894 1.00 98.00 113 ILE A C 1
ATOM 842 O O . ILE A 1 113 ? -24.914 -3.020 1.104 1.00 98.00 113 ILE A O 1
ATOM 846 N N . GLY A 1 114 ? -22.704 -3.366 1.254 1.00 96.69 114 GLY A N 1
ATOM 847 C CA . GLY A 1 114 ? -22.388 -2.095 1.902 1.00 96.69 114 GLY A CA 1
ATOM 848 C C . GLY A 1 114 ? -20.947 -1.661 1.648 1.00 96.69 114 GLY A C 1
ATOM 849 O O . GLY A 1 114 ? -20.179 -2.365 0.997 1.00 96.69 114 GLY A O 1
ATOM 850 N N . ASN A 1 115 ? -20.573 -0.511 2.207 1.00 94.69 115 ASN A N 1
ATOM 851 C CA . ASN A 1 115 ? -19.211 0.016 2.147 1.00 94.69 115 ASN A CA 1
ATOM 852 C C . ASN A 1 115 ? -18.685 0.454 3.523 1.00 94.69 115 ASN A C 1
ATOM 854 O O . ASN A 1 115 ? -19.452 0.759 4.445 1.00 94.69 115 ASN A O 1
ATOM 858 N N . ASP A 1 116 ? -17.359 0.458 3.665 1.00 96.12 116 ASP A N 1
ATOM 859 C CA . ASP A 1 116 ? -16.634 0.652 4.920 1.00 96.12 116 ASP A CA 1
ATOM 860 C C . ASP A 1 116 ? -15.486 1.658 4.753 1.00 96.12 116 ASP A C 1
ATOM 862 O O . ASP A 1 116 ? -14.488 1.375 4.093 1.00 96.12 116 ASP A O 1
ATOM 866 N N . LEU A 1 117 ? -15.630 2.830 5.387 1.00 92.56 117 LEU A N 1
ATOM 867 C CA . LEU A 1 117 ? -14.576 3.853 5.472 1.00 92.56 117 LEU A CA 1
ATOM 868 C C . LEU A 1 117 ? -13.862 3.879 6.833 1.00 92.56 117 LEU A C 1
ATOM 870 O O . LEU A 1 117 ? -12.681 4.202 6.900 1.00 92.56 117 LEU A O 1
ATOM 874 N N . VAL A 1 118 ? -14.593 3.596 7.919 1.00 94.19 118 VAL A N 1
ATOM 875 C CA . VAL A 1 118 ? -14.088 3.609 9.311 1.00 94.19 118 VAL A CA 1
ATOM 876 C C . VAL A 1 118 ? -14.786 2.528 10.166 1.00 94.19 118 VAL A C 1
ATOM 878 O O . VAL A 1 118 ? -14.997 2.689 11.365 1.00 94.19 118 VAL A O 1
ATOM 881 N N . GLY A 1 119 ? -15.221 1.425 9.553 1.00 96.38 119 GLY A N 1
ATOM 882 C CA . GLY A 1 119 ? -15.954 0.335 10.214 1.00 96.38 119 GLY A CA 1
ATOM 883 C C . GLY A 1 119 ? -17.415 0.177 9.796 1.00 96.38 119 GLY A C 1
ATOM 884 O O . GLY A 1 119 ? -18.153 -0.540 10.457 1.00 96.38 119 GLY A O 1
ATOM 885 N N . SER A 1 120 ? -17.878 0.834 8.728 1.00 97.31 120 SER A N 1
ATOM 886 C CA . SER A 1 120 ? -19.305 0.823 8.361 1.00 97.31 120 SER A CA 1
ATOM 887 C C . SER A 1 120 ? -19.857 -0.520 7.868 1.00 97.31 120 SER A C 1
ATOM 889 O O . SER A 1 120 ? -21.079 -0.654 7.801 1.00 97.31 120 SER A O 1
ATOM 891 N N . LEU A 1 121 ? -19.010 -1.506 7.560 1.00 98.38 121 LEU A N 1
ATOM 892 C CA . LEU A 1 121 ? -19.425 -2.905 7.420 1.00 98.38 121 LEU A CA 1
ATOM 893 C C . LEU A 1 121 ? -19.297 -3.629 8.765 1.00 98.38 121 LEU A C 1
ATOM 895 O O . LEU A 1 121 ? -20.226 -4.277 9.241 1.00 98.38 121 LEU A O 1
ATOM 899 N N . ARG A 1 122 ? -18.147 -3.463 9.419 1.00 98.62 122 ARG A N 1
ATOM 900 C CA . ARG A 1 122 ? -17.745 -4.261 10.584 1.00 98.62 122 ARG A CA 1
ATOM 901 C C . ARG A 1 122 ? -18.514 -3.932 11.868 1.00 98.62 122 ARG A C 1
ATOM 903 O O . ARG A 1 122 ? -18.952 -4.842 12.559 1.00 98.62 122 ARG A O 1
ATOM 910 N N . ILE A 1 123 ? -18.739 -2.656 12.177 1.00 98.56 123 ILE A N 1
ATOM 911 C CA . ILE A 1 123 ? -19.486 -2.230 13.373 1.00 98.56 123 ILE A CA 1
ATOM 912 C C . ILE A 1 123 ? -20.910 -2.808 13.369 1.00 98.56 123 ILE A C 1
ATOM 914 O O . ILE A 1 123 ? -21.279 -3.456 14.351 1.00 98.56 123 ILE A O 1
ATOM 918 N N . PRO A 1 124 ? -21.721 -2.634 12.303 1.00 98.50 124 PRO A N 1
ATOM 919 C CA . PRO A 1 124 ? -23.063 -3.196 12.309 1.00 98.50 124 PRO A CA 1
ATOM 920 C C . PRO A 1 124 ? -23.076 -4.729 12.252 1.00 98.50 124 PRO A C 1
ATOM 922 O O . PRO A 1 124 ? -23.930 -5.345 12.887 1.00 98.50 124 PRO A O 1
ATOM 925 N N . ALA A 1 125 ? -22.094 -5.361 11.596 1.00 98.12 125 ALA A N 1
ATOM 926 C CA . ALA A 1 125 ? -21.948 -6.815 11.640 1.00 98.12 125 ALA A CA 1
ATOM 927 C C . ALA A 1 125 ? -21.700 -7.337 13.065 1.00 98.12 125 ALA A C 1
ATOM 929 O O . ALA A 1 125 ? -22.348 -8.288 13.502 1.00 98.12 125 ALA A O 1
ATOM 930 N N . ALA A 1 126 ? -20.821 -6.671 13.819 1.00 97.75 126 ALA A N 1
ATOM 931 C CA . ALA A 1 126 ? -20.524 -7.024 15.204 1.00 97.75 126 ALA A CA 1
ATOM 932 C C . ALA A 1 126 ? -21.743 -6.834 16.119 1.00 97.75 126 ALA A C 1
ATOM 934 O O . ALA A 1 126 ? -22.027 -7.685 16.956 1.00 97.75 126 ALA A O 1
ATOM 935 N N . PHE A 1 127 ? -22.491 -5.741 15.939 1.00 97.75 127 PHE A N 1
ATOM 936 C CA . PHE A 1 127 ? -23.661 -5.420 16.765 1.00 97.75 127 PHE A CA 1
ATOM 937 C C . PHE A 1 127 ? -24.872 -6.309 16.476 1.00 97.75 127 PHE A C 1
ATOM 939 O O . PHE A 1 127 ? -25.681 -6.542 17.377 1.00 97.75 127 PHE A O 1
ATOM 946 N N . CYS A 1 128 ? -25.012 -6.788 15.239 1.00 96.19 128 CYS A N 1
ATOM 947 C CA . CYS A 1 128 ? -26.118 -7.651 14.825 1.00 96.19 128 CYS A CA 1
ATOM 948 C C . CYS A 1 128 ? -25.751 -9.140 14.799 1.00 96.19 128 CYS A C 1
ATOM 950 O O . CYS A 1 128 ? -26.630 -9.961 14.554 1.00 96.19 128 CYS A O 1
ATOM 952 N N . GLY A 1 129 ? -24.495 -9.506 15.070 1.00 94.69 129 GLY A N 1
ATOM 953 C CA . GLY A 1 129 ? -24.066 -10.903 15.111 1.00 94.69 129 GLY A CA 1
ATOM 954 C C . GLY A 1 129 ? -24.101 -11.577 13.743 1.00 94.69 129 GLY A C 1
ATOM 955 O O . GLY A 1 129 ? -24.673 -12.651 13.612 1.00 94.69 129 GLY A O 1
ATOM 956 N N . ILE A 1 130 ? -23.505 -10.955 12.727 1.00 94.50 130 ILE A N 1
ATOM 957 C CA . ILE A 1 130 ? -23.405 -11.502 11.363 1.00 94.50 130 ILE A CA 1
ATOM 958 C C . ILE A 1 130 ? -21.968 -11.415 10.840 1.00 94.50 130 ILE A C 1
ATOM 960 O O . ILE A 1 130 ? -21.112 -10.765 11.446 1.00 94.50 130 ILE A O 1
ATOM 964 N N . VAL A 1 131 ? -21.705 -12.070 9.709 1.00 96.50 131 VAL A N 1
ATOM 965 C CA . VAL A 1 131 ? -20.378 -12.130 9.091 1.00 96.50 131 VAL A CA 1
ATOM 966 C C . VAL A 1 131 ? -20.236 -11.038 8.032 1.00 96.50 131 VAL A C 1
ATOM 968 O O . VAL A 1 131 ? -21.142 -10.778 7.236 1.00 96.50 131 VAL A O 1
ATOM 971 N N . THR A 1 132 ? -19.070 -10.396 8.006 1.00 98.38 132 THR A N 1
ATOM 972 C CA . THR A 1 132 ? -18.675 -9.493 6.920 1.00 98.38 132 THR A CA 1
ATOM 973 C C . THR A 1 132 ? -17.163 -9.491 6.751 1.00 98.38 132 THR A C 1
ATOM 975 O O . THR A 1 132 ? -16.429 -9.724 7.715 1.00 98.38 132 THR A O 1
ATOM 978 N N . LEU A 1 133 ? -16.699 -9.176 5.545 1.00 98.31 133 LEU A N 1
ATOM 979 C CA . LEU A 1 133 ? -15.307 -8.874 5.248 1.00 98.31 133 LEU A CA 1
ATOM 980 C C . LEU A 1 133 ? -15.244 -7.534 4.512 1.00 98.31 133 LEU A C 1
ATOM 982 O O . LEU A 1 133 ? -15.936 -7.332 3.516 1.00 98.31 133 LEU A O 1
ATOM 986 N N . LYS A 1 134 ? -14.390 -6.630 4.999 1.00 97.81 134 LYS A N 1
ATOM 987 C CA . LYS A 1 134 ? -13.923 -5.456 4.259 1.00 97.81 134 LYS A CA 1
ATOM 988 C C . LYS A 1 134 ? -12.623 -5.830 3.532 1.00 97.81 134 LYS A C 1
ATOM 990 O O . LYS A 1 134 ? -11.613 -5.978 4.225 1.00 97.81 134 LYS A O 1
ATOM 995 N N . PRO A 1 135 ? -12.601 -5.923 2.193 1.00 96.69 135 PRO A N 1
ATOM 996 C CA . PRO A 1 135 ? -11.377 -6.130 1.416 1.00 96.69 135 PRO A CA 1
ATOM 997 C C . PRO A 1 135 ? -10.412 -4.936 1.495 1.00 96.69 135 PRO A C 1
ATOM 999 O O . PRO A 1 135 ? -10.758 -3.863 1.999 1.00 96.69 135 PRO A O 1
ATOM 1002 N N . THR A 1 136 ? -9.190 -5.093 0.994 1.00 95.19 136 THR A N 1
ATOM 1003 C CA . THR A 1 136 ? -8.338 -3.961 0.592 1.00 95.19 136 THR A CA 1
ATOM 1004 C C . THR A 1 136 ? -9.070 -3.125 -0.469 1.00 95.19 136 THR A C 1
ATOM 1006 O O . THR A 1 136 ? -9.770 -3.686 -1.312 1.00 95.19 136 THR A O 1
ATOM 1009 N N . GLN A 1 137 ? -8.946 -1.793 -0.426 1.00 92.56 137 GLN A N 1
ATOM 1010 C CA . GLN A 1 137 ? -9.731 -0.869 -1.264 1.00 92.56 137 GLN A CA 1
ATOM 1011 C C . GLN A 1 137 ? -9.771 -1.282 -2.742 1.00 92.56 137 GLN A C 1
ATOM 1013 O O . GLN A 1 137 ? -10.845 -1.389 -3.329 1.00 92.56 137 GLN A O 1
ATOM 1018 N N . ASP A 1 138 ? -8.611 -1.572 -3.326 1.00 86.94 138 ASP A N 1
ATOM 1019 C CA . ASP A 1 138 ? -8.517 -1.851 -4.758 1.00 86.94 138 ASP A CA 1
ATOM 1020 C C . ASP A 1 138 ? -8.938 -3.288 -5.115 1.00 86.94 138 ASP A C 1
ATOM 1022 O O . ASP A 1 138 ? -9.052 -3.616 -6.290 1.00 86.94 138 ASP A O 1
ATOM 1026 N N . ARG A 1 139 ? -9.200 -4.180 -4.148 1.00 88.12 139 ARG A N 1
ATOM 1027 C CA . ARG A 1 139 ? -9.670 -5.551 -4.437 1.00 88.12 139 ARG A CA 1
ATOM 1028 C C . ARG A 1 139 ? -11.121 -5.590 -4.892 1.00 88.12 139 ARG A C 1
ATOM 1030 O O . ARG A 1 139 ? -11.452 -6.387 -5.769 1.00 88.12 139 ARG A O 1
ATOM 1037 N N . LEU A 1 140 ? -11.956 -4.731 -4.317 1.00 91.31 140 LEU A N 1
ATOM 1038 C CA . LEU A 1 140 ? -13.351 -4.559 -4.700 1.00 91.31 140 LEU A CA 1
ATOM 1039 C C . LEU A 1 140 ? -13.694 -3.073 -4.612 1.00 91.31 140 LEU A C 1
ATOM 1041 O O . LEU A 1 140 ? -13.949 -2.542 -3.530 1.00 91.31 140 LEU A O 1
ATOM 1045 N N . HIS A 1 141 ? -13.691 -2.435 -5.779 1.00 89.94 141 HIS A N 1
ATOM 1046 C CA . HIS A 1 141 ? -14.062 -1.035 -5.952 1.00 89.94 141 HIS A CA 1
ATOM 1047 C C . HIS A 1 141 ? -15.395 -0.941 -6.698 1.00 89.94 141 HIS A C 1
ATOM 1049 O O . HIS A 1 141 ? -15.655 -1.734 -7.604 1.00 89.94 141 HIS A O 1
ATOM 1055 N N . GLU A 1 142 ? -16.218 0.046 -6.362 1.00 89.94 142 GLU A N 1
ATOM 1056 C CA . GLU A 1 142 ? -17.491 0.349 -7.018 1.00 89.94 142 GLU A CA 1
ATOM 1057 C C . GLU A 1 142 ? -17.520 1.754 -7.643 1.00 89.94 142 GLU A C 1
ATOM 1059 O O . GLU A 1 142 ? -16.790 2.655 -7.227 1.00 89.94 142 GLU A O 1
ATOM 1064 N N . SER A 1 143 ? -18.385 1.963 -8.633 1.00 89.56 143 SER A N 1
ATOM 1065 C CA . SER A 1 143 ? -18.709 3.283 -9.188 1.00 89.56 143 SER A CA 1
ATOM 1066 C C . SER A 1 143 ? -20.189 3.620 -8.966 1.00 89.56 143 SER A C 1
ATOM 1068 O O . SER A 1 143 ? -20.971 2.748 -8.588 1.00 89.56 143 SER A O 1
ATOM 1070 N N . ALA A 1 144 ? -20.564 4.888 -9.182 1.00 90.88 144 ALA A N 1
ATOM 1071 C CA . ALA A 1 144 ? -21.933 5.407 -9.052 1.00 90.88 144 ALA A CA 1
ATOM 1072 C C . ALA A 1 144 ? -22.577 5.165 -7.668 1.00 90.88 144 ALA A C 1
ATOM 1074 O O . ALA A 1 144 ? -23.442 4.310 -7.472 1.00 90.88 144 ALA A O 1
ATOM 1075 N N . MET A 1 145 ? -22.144 5.955 -6.686 1.00 91.00 145 MET A N 1
ATOM 1076 C CA . MET A 1 145 ? -22.742 6.004 -5.353 1.00 91.00 145 MET A CA 1
ATOM 1077 C C . MET A 1 145 ? -22.649 7.407 -4.762 1.00 91.00 145 MET A C 1
ATOM 1079 O O . MET A 1 145 ? -21.786 8.191 -5.161 1.00 91.00 145 MET A O 1
ATOM 1083 N N . ASN A 1 146 ? -23.464 7.678 -3.747 1.00 90.56 146 ASN A N 1
ATOM 1084 C CA . ASN A 1 146 ? -23.363 8.875 -2.935 1.00 90.56 146 ASN A CA 1
ATOM 1085 C C . ASN A 1 146 ? -22.289 8.650 -1.854 1.00 90.56 146 ASN A C 1
ATOM 1087 O O . ASN A 1 146 ? -22.488 7.843 -0.936 1.00 90.56 146 ASN A O 1
ATOM 1091 N N . PRO A 1 147 ? -21.129 9.329 -1.933 1.00 80.19 147 PRO A N 1
ATOM 1092 C CA . PRO A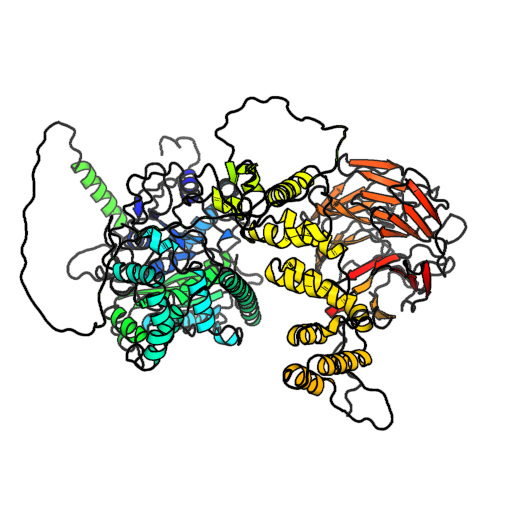 1 147 ? -20.028 9.084 -1.014 1.00 80.19 147 PRO A CA 1
ATOM 1093 C C . PRO A 1 147 ? -20.251 9.704 0.371 1.00 80.19 147 PRO A C 1
ATOM 1095 O O . PRO A 1 147 ? -19.445 9.427 1.267 1.00 80.19 147 PRO A O 1
ATOM 1098 N N . GLY A 1 148 ? -21.270 10.563 0.539 1.00 80.25 148 GLY A N 1
ATOM 1099 C CA . GLY A 1 148 ? -21.500 11.432 1.698 1.00 80.25 148 GLY A CA 1
ATOM 1100 C C . GLY A 1 148 ? -20.415 12.501 1.853 1.00 80.25 148 GLY A C 1
ATOM 1101 O O . GLY A 1 148 ? -20.677 13.693 1.735 1.00 80.25 148 GLY A O 1
ATOM 1102 N N . LEU A 1 149 ? -19.172 12.065 2.070 1.00 77.69 149 LEU A N 1
ATOM 1103 C CA . LEU A 1 149 ? -17.991 12.910 2.217 1.00 77.69 149 LEU A CA 1
ATOM 1104 C C . LEU A 1 149 ? -16.983 12.651 1.073 1.00 77.69 149 LEU A C 1
ATOM 1106 O O . LEU A 1 149 ? -16.296 11.616 1.088 1.00 77.69 149 LEU A O 1
ATOM 1110 N N . PRO A 1 150 ? -16.877 13.559 0.082 1.00 73.12 150 PRO A N 1
ATOM 1111 C CA . PRO A 1 150 ? -15.844 13.508 -0.950 1.00 73.12 150 PRO A CA 1
ATOM 1112 C C . PRO A 1 150 ? -14.489 14.011 -0.415 1.00 73.12 150 PRO A C 1
ATOM 1114 O O . PRO A 1 150 ? -14.422 14.674 0.617 1.00 73.12 150 PRO A O 1
ATOM 1117 N N . GLY A 1 151 ? -13.393 13.719 -1.127 1.00 66.50 151 GLY A N 1
ATOM 1118 C CA . GLY A 1 151 ? -12.065 14.274 -0.807 1.00 66.50 151 GLY A CA 1
ATOM 1119 C C . GLY A 1 151 ? -11.434 13.712 0.473 1.00 66.50 151 GLY A C 1
ATOM 1120 O O . GLY A 1 151 ? -11.043 14.458 1.366 1.00 66.50 151 GLY A O 1
ATOM 1121 N N . ARG A 1 152 ? -11.352 12.383 0.569 1.00 69.62 152 ARG A N 1
ATOM 1122 C CA . ARG A 1 152 ? -10.907 11.659 1.771 1.00 69.62 152 ARG A CA 1
ATOM 1123 C C . ARG A 1 152 ? -9.383 11.702 1.941 1.00 69.62 152 ARG A C 1
ATOM 1125 O O . ARG A 1 152 ? -8.643 11.837 0.969 1.00 69.62 152 ARG A O 1
ATOM 1132 N N . GLY A 1 153 ? -8.913 11.574 3.186 1.00 67.81 153 GLY A N 1
ATOM 1133 C CA . GLY A 1 153 ? -7.492 11.383 3.494 1.00 67.81 153 GLY A CA 1
ATOM 1134 C C . GLY A 1 153 ? -6.968 10.002 3.072 1.00 67.81 153 GLY A C 1
ATOM 1135 O O . GLY A 1 153 ? -7.581 9.305 2.268 1.00 67.81 153 GLY A O 1
ATOM 1136 N N . ARG A 1 154 ? -5.837 9.567 3.644 1.00 84.06 154 ARG A N 1
ATOM 1137 C CA . ARG A 1 154 ? -5.250 8.226 3.430 1.00 84.06 154 ARG A CA 1
ATOM 1138 C C . ARG A 1 154 ? -6.069 7.117 4.126 1.00 84.06 154 ARG A C 1
ATOM 1140 O O . ARG A 1 154 ? -5.564 6.445 5.020 1.00 84.06 154 ARG A O 1
ATOM 1147 N N . LEU A 1 155 ? -7.335 6.949 3.740 1.00 89.88 155 LEU A N 1
ATOM 1148 C CA . LEU A 1 155 ? -8.267 5.947 4.270 1.00 89.88 155 LEU A CA 1
ATOM 1149 C C . LEU A 1 155 ? -8.797 5.069 3.137 1.00 89.88 155 LEU A C 1
ATOM 1151 O O . LEU A 1 155 ? -9.453 5.578 2.231 1.00 89.88 155 LEU A O 1
ATOM 1155 N N . GLY A 1 156 ? -8.538 3.764 3.231 1.00 88.69 156 GLY A N 1
ATOM 1156 C CA . GLY A 1 156 ? -9.063 2.764 2.310 1.00 88.69 156 GLY A CA 1
ATOM 1157 C C . GLY A 1 156 ? -10.578 2.627 2.454 1.00 88.69 156 GLY A C 1
ATOM 1158 O O . GLY A 1 156 ? -11.050 2.102 3.471 1.00 88.69 156 GLY A O 1
ATOM 1159 N N . LEU A 1 157 ? -11.336 3.102 1.463 1.00 91.50 157 LEU A N 1
ATOM 1160 C CA . LEU A 1 157 ? -12.755 2.767 1.334 1.00 91.50 157 LEU A CA 1
ATOM 1161 C C . LEU A 1 157 ? -12.855 1.438 0.598 1.00 91.50 157 LEU A C 1
ATOM 1163 O O . LEU A 1 157 ? -12.309 1.311 -0.486 1.00 91.50 157 LEU A O 1
ATOM 1167 N N . SER A 1 158 ? -13.616 0.490 1.127 1.00 92.25 158 SER A N 1
ATOM 1168 C CA . SER A 1 158 ? -13.914 -0.728 0.377 1.00 92.25 158 SER A CA 1
ATOM 1169 C C . SER A 1 158 ? -15.370 -1.136 0.541 1.00 92.25 158 SER A C 1
ATOM 1171 O O . SER A 1 158 ? -15.979 -0.876 1.587 1.00 92.25 158 SER A O 1
ATOM 1173 N N . SER A 1 159 ? -15.914 -1.771 -0.493 1.00 95.06 159 SER A N 1
ATOM 1174 C CA . SER A 1 159 ? -17.220 -2.420 -0.453 1.00 95.06 159 SER A CA 1
ATOM 1175 C C . SER A 1 159 ? -17.097 -3.900 -0.120 1.00 95.06 159 SER A C 1
ATOM 1177 O O . SER A 1 159 ? -16.068 -4.534 -0.337 1.00 95.06 159 SER A O 1
ATOM 1179 N N . GLY A 1 160 ? -18.163 -4.460 0.434 1.00 95.94 160 GLY A N 1
ATOM 1180 C CA . GLY A 1 160 ? -18.193 -5.850 0.863 1.00 95.94 160 GLY A CA 1
ATOM 1181 C C . GLY A 1 160 ? -19.611 -6.336 1.110 1.00 95.94 160 GLY A C 1
ATOM 1182 O O . GLY A 1 160 ? -20.589 -5.605 0.921 1.00 95.94 160 GLY A O 1
ATOM 1183 N N . PHE A 1 161 ? -19.705 -7.590 1.539 1.00 98.00 161 PHE A N 1
ATOM 1184 C CA . PHE A 1 161 ? -20.974 -8.279 1.720 1.00 98.00 161 PHE A CA 1
ATOM 1185 C C . PHE A 1 161 ? -21.313 -8.453 3.197 1.00 98.00 161 PHE A C 1
ATOM 1187 O O . PHE A 1 161 ? -20.433 -8.610 4.047 1.00 98.00 161 PHE A O 1
ATOM 1194 N N . PHE A 1 162 ? -22.603 -8.515 3.494 1.00 98.12 162 PHE A N 1
ATOM 1195 C CA . PHE A 1 162 ? -23.131 -9.071 4.732 1.00 98.12 162 PHE A CA 1
ATOM 1196 C C . PHE A 1 162 ? -23.687 -10.461 4.447 1.00 98.12 162 PHE A C 1
ATOM 1198 O O . PHE A 1 162 ? -24.528 -10.614 3.560 1.00 98.12 162 PHE A O 1
ATOM 1205 N N . THR A 1 163 ? -23.235 -11.461 5.198 1.00 96.00 163 THR A N 1
ATOM 1206 C CA . THR A 1 163 ? -23.698 -12.850 5.071 1.00 96.00 163 THR A CA 1
ATOM 1207 C C . THR A 1 163 ? -23.886 -13.482 6.447 1.00 96.00 163 THR A C 1
ATOM 1209 O O . THR A 1 163 ? -23.506 -12.921 7.480 1.00 96.00 163 THR A O 1
ATOM 1212 N N . ARG A 1 164 ? -24.507 -14.663 6.473 1.00 89.50 164 ARG A N 1
ATOM 1213 C CA . ARG A 1 164 ? -24.721 -15.418 7.715 1.00 89.50 164 ARG A CA 1
ATOM 1214 C C . ARG A 1 164 ? -23.513 -16.250 8.123 1.00 89.50 164 ARG A C 1
ATOM 1216 O O . ARG A 1 164 ? -23.344 -16.500 9.309 1.00 89.50 164 ARG A O 1
ATOM 1223 N N . ASN A 1 165 ? -22.716 -16.678 7.150 1.00 91.44 165 ASN A N 1
ATOM 1224 C CA . ASN A 1 165 ? -21.553 -17.528 7.359 1.00 91.44 165 ASN A CA 1
ATOM 1225 C C . ASN A 1 165 ? -20.386 -17.110 6.448 1.00 91.44 165 ASN A C 1
ATOM 1227 O O . ASN A 1 165 ? -20.552 -16.313 5.511 1.00 91.44 165 ASN A O 1
ATOM 1231 N N . VAL A 1 166 ? -19.201 -17.647 6.734 1.00 94.56 166 VAL A N 1
ATOM 1232 C CA . VAL A 1 166 ? -17.964 -17.345 5.996 1.00 94.56 166 VAL A CA 1
ATOM 1233 C C . VAL A 1 166 ? -17.964 -17.958 4.591 1.00 94.56 166 VAL A C 1
ATOM 1235 O O . VAL A 1 166 ? -17.417 -17.355 3.668 1.00 94.56 166 VAL A O 1
ATOM 1238 N N . ALA A 1 167 ? -18.603 -19.114 4.394 1.00 92.62 167 ALA A N 1
ATOM 1239 C CA . ALA A 1 167 ? -18.667 -19.766 3.084 1.00 92.62 167 ALA A CA 1
ATOM 1240 C C . ALA A 1 167 ? -19.382 -18.892 2.037 1.00 92.62 167 ALA A C 1
ATOM 1242 O O . ALA A 1 167 ? -18.900 -18.754 0.911 1.00 92.62 167 ALA A O 1
ATOM 1243 N N . ASP A 1 168 ? -20.470 -18.229 2.430 1.00 94.00 168 ASP A N 1
ATOM 1244 C CA . ASP A 1 168 ? -21.207 -17.296 1.579 1.00 94.00 168 ASP A CA 1
ATOM 1245 C C . ASP A 1 168 ? -20.377 -16.037 1.265 1.00 94.00 168 ASP A C 1
ATOM 1247 O O . ASP A 1 168 ? -20.420 -15.547 0.135 1.00 94.00 168 ASP A O 1
ATOM 1251 N N . GLN A 1 169 ? -19.577 -15.528 2.222 1.00 95.25 169 GLN A N 1
ATOM 1252 C CA . GLN A 1 169 ? -18.639 -14.419 1.950 1.00 95.25 169 GLN A CA 1
ATOM 1253 C C . GLN A 1 169 ? -17.646 -14.808 0.859 1.00 95.25 169 GLN A C 1
ATOM 1255 O O . GLN A 1 169 ? -17.453 -14.067 -0.105 1.00 95.25 169 GLN A O 1
ATOM 1260 N N . GLU A 1 170 ? -17.001 -15.966 1.023 1.00 95.81 170 GLU A N 1
ATOM 1261 C CA . GLU A 1 170 ? -16.011 -16.460 0.073 1.00 95.81 170 GLU A CA 1
ATOM 1262 C C . GLU A 1 170 ? -16.642 -16.657 -1.309 1.00 95.81 170 GLU A C 1
ATOM 1264 O O . GLU A 1 170 ? -16.085 -16.205 -2.311 1.00 95.81 170 GLU A O 1
ATOM 1269 N N . PHE A 1 171 ? -17.820 -17.280 -1.368 1.00 95.25 171 PHE A N 1
ATOM 1270 C CA . PHE A 1 171 ? -18.539 -17.516 -2.614 1.00 95.25 171 PHE A CA 1
ATOM 1271 C C . PHE A 1 171 ? -18.838 -16.217 -3.375 1.00 95.25 171 PHE A C 1
ATOM 1273 O O . PHE A 1 171 ? -18.550 -16.143 -4.573 1.00 95.25 171 PHE A O 1
ATOM 1280 N N . LEU A 1 172 ? -19.362 -15.191 -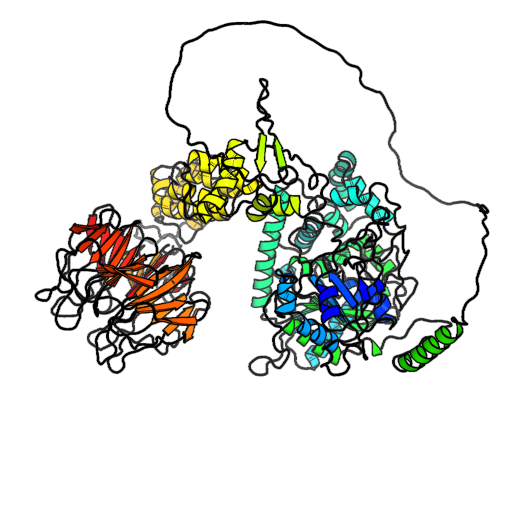2.692 1.00 95.94 172 LEU A N 1
ATOM 1281 C CA . LEU A 1 172 ? -19.691 -13.897 -3.297 1.00 95.94 172 LEU A CA 1
ATOM 1282 C C . LEU A 1 172 ? -18.437 -13.140 -3.750 1.00 95.94 172 LEU A C 1
ATOM 1284 O O . LEU A 1 172 ? -18.401 -12.629 -4.871 1.00 95.94 172 LEU A O 1
ATOM 1288 N N . LEU A 1 173 ? -17.379 -13.117 -2.932 1.00 94.75 173 LEU A N 1
ATOM 1289 C CA . LEU A 1 173 ? -16.109 -12.484 -3.304 1.00 94.75 173 LEU A CA 1
ATOM 1290 C C . LEU A 1 173 ? -15.487 -13.142 -4.540 1.00 94.75 173 LEU A C 1
ATOM 1292 O O . LEU A 1 173 ? -15.000 -12.428 -5.417 1.00 94.75 173 LEU A O 1
ATOM 1296 N N . ARG A 1 174 ? -15.563 -14.475 -4.667 1.00 92.94 174 ARG A N 1
ATOM 1297 C CA . ARG A 1 174 ? -15.076 -15.210 -5.850 1.00 92.94 174 ARG A CA 1
ATOM 1298 C C . ARG A 1 174 ? -15.801 -14.842 -7.145 1.00 92.94 174 ARG A C 1
ATOM 1300 O O . ARG A 1 174 ? -15.214 -15.006 -8.209 1.00 92.94 174 ARG A O 1
ATOM 1307 N N . GLN A 1 175 ? -17.034 -14.332 -7.081 1.00 92.12 175 GLN A N 1
ATOM 1308 C CA . GLN A 1 175 ? -17.744 -13.885 -8.286 1.00 92.12 175 GLN A CA 1
ATOM 1309 C C . GLN A 1 175 ? -17.203 -12.557 -8.833 1.00 92.12 175 GLN A C 1
ATOM 1311 O O . GLN A 1 175 ? -17.355 -12.290 -10.026 1.00 92.12 175 GLN A O 1
ATOM 1316 N N . ILE A 1 176 ? -16.583 -11.733 -7.980 1.00 92.25 176 ILE A N 1
ATOM 1317 C CA . ILE A 1 176 ? -16.230 -10.340 -8.294 1.00 92.25 176 ILE A CA 1
ATOM 1318 C C . ILE A 1 176 ? -14.718 -10.125 -8.362 1.00 92.25 176 ILE A C 1
ATOM 1320 O O . ILE A 1 176 ? -14.221 -9.550 -9.331 1.00 92.25 176 ILE A O 1
ATOM 1324 N N . VAL A 1 177 ? -13.975 -10.572 -7.350 1.00 90.44 177 VAL A N 1
ATOM 1325 C CA . VAL A 1 177 ? -12.539 -10.295 -7.224 1.00 90.44 177 VAL A CA 1
ATOM 1326 C C . VAL A 1 177 ? -11.767 -11.006 -8.336 1.00 90.44 177 VAL A C 1
ATOM 1328 O O . VAL A 1 177 ? -11.785 -12.233 -8.440 1.00 90.44 177 VAL A O 1
ATOM 1331 N N . GLY A 1 178 ? -11.084 -10.221 -9.173 1.00 86.38 178 GLY A N 1
ATOM 1332 C CA . GLY A 1 178 ? -10.385 -10.699 -10.366 1.00 86.38 178 GLY A CA 1
ATOM 1333 C C . GLY A 1 178 ? -11.290 -11.085 -11.537 1.00 86.38 178 GLY A C 1
ATOM 1334 O O . GLY A 1 178 ? -10.814 -11.697 -12.492 1.00 86.38 178 GLY A O 1
ATOM 1335 N N . ASN A 1 179 ? -12.582 -10.739 -11.500 1.00 90.94 179 ASN A N 1
ATOM 1336 C CA . ASN A 1 179 ? -13.494 -10.991 -12.611 1.00 90.94 179 ASN A CA 1
ATOM 1337 C C . ASN A 1 179 ? -13.272 -9.965 -13.744 1.00 90.94 179 ASN A C 1
ATOM 1339 O O . ASN A 1 179 ? -13.502 -8.769 -13.534 1.00 90.94 179 ASN A O 1
ATOM 1343 N N . PRO A 1 180 ? -12.905 -10.393 -14.970 1.00 89.38 180 PRO A N 1
ATOM 1344 C CA . PRO A 1 180 ? -12.647 -9.468 -16.074 1.00 89.38 180 PRO A CA 1
ATOM 1345 C C . PRO A 1 180 ? -13.861 -8.623 -16.475 1.00 89.38 180 PRO A C 1
ATOM 1347 O O . PRO A 1 180 ? -13.696 -7.462 -16.841 1.00 89.38 180 PRO A O 1
ATOM 1350 N N . LYS A 1 181 ? -15.082 -9.172 -16.383 1.00 91.31 181 LYS A N 1
ATOM 1351 C CA . LYS A 1 181 ? -16.313 -8.429 -16.703 1.00 91.31 181 LYS A CA 1
ATOM 1352 C C . LYS A 1 181 ? -16.580 -7.336 -15.674 1.00 91.31 181 LYS A C 1
ATOM 1354 O O . LYS A 1 181 ? -16.926 -6.221 -16.047 1.00 91.31 181 LYS A O 1
ATOM 1359 N N . TYR A 1 182 ? -16.365 -7.632 -14.391 1.00 92.94 182 TYR A N 1
ATOM 1360 C CA . TYR A 1 182 ? -16.495 -6.621 -13.344 1.00 92.94 182 TYR A CA 1
ATOM 1361 C C . TYR A 1 182 ? -15.447 -5.513 -13.497 1.00 92.94 182 TYR A C 1
ATOM 1363 O O . TYR A 1 182 ? -15.777 -4.332 -13.427 1.00 92.94 182 TYR A O 1
ATOM 1371 N N . HIS A 1 183 ? -14.196 -5.879 -13.786 1.00 89.81 183 HIS A N 1
ATOM 1372 C CA . HIS A 1 183 ? -13.125 -4.913 -14.029 1.00 89.81 183 HIS A CA 1
ATOM 1373 C C . HIS A 1 183 ? -13.417 -3.988 -15.220 1.00 89.81 183 HIS A C 1
ATOM 1375 O O . HIS A 1 183 ? -13.111 -2.803 -15.160 1.00 89.81 183 HIS A O 1
ATOM 1381 N N . GLN A 1 184 ? -14.057 -4.485 -16.283 1.00 90.44 184 GLN A N 1
ATOM 1382 C CA . GLN A 1 184 ? -14.491 -3.633 -17.398 1.00 90.44 184 GLN A CA 1
ATOM 1383 C C . GLN A 1 184 ? -15.505 -2.564 -16.957 1.00 90.44 184 GLN A C 1
ATOM 1385 O O . GLN A 1 184 ? -15.434 -1.433 -17.431 1.00 90.44 184 GLN A O 1
ATOM 1390 N N . MET A 1 185 ? -16.417 -2.895 -16.036 1.00 91.62 185 MET A N 1
ATOM 1391 C CA . MET A 1 185 ? -17.373 -1.933 -15.469 1.00 91.62 185 MET A CA 1
ATOM 1392 C C . MET A 1 185 ? -16.718 -0.964 -14.480 1.00 91.62 185 MET A C 1
ATOM 1394 O O . MET A 1 185 ? -17.107 0.201 -14.395 1.00 91.62 185 MET A O 1
ATOM 1398 N N . CYS A 1 186 ? -15.744 -1.448 -13.707 1.00 90.25 186 CYS A N 1
ATOM 1399 C CA . CYS A 1 186 ? -15.031 -0.670 -12.702 1.00 90.25 186 CYS A CA 1
ATOM 1400 C C . CYS A 1 186 ? -13.514 -0.923 -12.788 1.00 90.25 186 CYS A C 1
ATOM 1402 O O . CYS A 1 186 ? -12.986 -1.748 -12.033 1.00 90.25 186 CYS A O 1
ATOM 1404 N N . PRO A 1 187 ? -12.792 -0.181 -13.656 1.00 86.38 187 PRO A N 1
ATOM 1405 C CA . PRO A 1 187 ? -11.359 -0.391 -13.902 1.00 86.38 187 PRO A CA 1
ATOM 1406 C C . PRO A 1 187 ? -10.450 -0.195 -12.682 1.00 86.38 187 PRO A C 1
ATOM 1408 O O . PRO A 1 187 ? -9.300 -0.622 -12.696 1.00 86.38 187 PRO A O 1
ATOM 1411 N N . TYR A 1 188 ? -10.950 0.442 -11.619 1.00 83.19 188 TYR A N 1
ATOM 1412 C CA . TYR A 1 188 ? -10.232 0.582 -10.349 1.00 83.19 188 TYR A CA 1
ATOM 1413 C C . TYR A 1 188 ? -10.201 -0.706 -9.515 1.00 83.19 188 TYR A C 1
ATOM 1415 O O . TYR A 1 188 ? -9.375 -0.824 -8.617 1.00 83.19 188 TYR A O 1
ATOM 1423 N N . SER A 1 189 ? -11.080 -1.673 -9.791 1.00 86.38 189 SER A N 1
ATOM 1424 C CA . SER A 1 189 ? -11.075 -2.960 -9.092 1.00 86.38 189 SER A CA 1
ATOM 1425 C C . SER A 1 189 ? -9.976 -3.866 -9.648 1.00 86.38 189 SER A C 1
ATOM 1427 O O . SER A 1 189 ? -9.791 -3.951 -10.856 1.00 86.38 189 SER A O 1
ATOM 1429 N N . SER A 1 190 ? -9.264 -4.591 -8.796 1.00 80.69 190 SER A N 1
ATOM 1430 C CA . SER A 1 190 ? -8.123 -5.423 -9.176 1.00 80.69 190 SER A CA 1
ATOM 1431 C C . SER A 1 190 ? -8.528 -6.616 -10.048 1.00 80.69 190 SER A C 1
ATOM 1433 O O . SER A 1 190 ? -9.498 -7.317 -9.757 1.00 80.69 190 SER A O 1
ATOM 1435 N N . LEU A 1 191 ? -7.728 -6.886 -11.087 1.00 84.88 191 LEU A N 1
ATOM 1436 C CA . LEU A 1 191 ? -7.815 -8.103 -11.908 1.00 84.88 191 LEU A CA 1
ATOM 1437 C C . LEU A 1 191 ? -7.174 -9.330 -11.247 1.00 84.88 191 LEU A C 1
ATOM 1439 O O . LEU A 1 191 ? -7.290 -10.434 -11.775 1.00 84.88 191 LEU A O 1
ATOM 1443 N N . SER A 1 192 ? -6.491 -9.163 -10.112 1.00 79.81 192 SER A N 1
ATOM 1444 C CA . SER A 1 192 ? -5.899 -10.294 -9.401 1.00 79.81 192 SER A CA 1
ATOM 1445 C C . SER A 1 192 ? -7.012 -11.183 -8.827 1.00 79.81 192 SER A C 1
ATOM 1447 O O . SER A 1 192 ? -7.827 -10.682 -8.042 1.00 79.81 192 SER A O 1
ATOM 1449 N N . PRO A 1 193 ? -7.081 -12.477 -9.193 1.00 83.06 193 PRO A N 1
ATOM 1450 C CA . PRO A 1 193 ? -8.112 -13.377 -8.693 1.00 83.06 193 PRO A CA 1
ATOM 1451 C C . PRO A 1 193 ? -7.930 -13.673 -7.205 1.00 83.06 193 PRO A C 1
ATOM 1453 O O . PRO A 1 193 ? -6.841 -13.519 -6.644 1.00 83.06 193 PRO A O 1
ATOM 1456 N N . LEU A 1 194 ? -9.014 -14.126 -6.577 1.00 85.75 194 LEU A N 1
ATOM 1457 C CA . LEU A 1 194 ? -8.981 -14.653 -5.219 1.00 85.75 194 LEU A CA 1
ATOM 1458 C C . LEU A 1 194 ? -8.331 -16.049 -5.228 1.00 85.75 194 LEU A C 1
ATOM 1460 O O . LEU A 1 194 ? -8.895 -17.003 -5.778 1.00 85.75 194 LEU A O 1
ATOM 1464 N N . LEU A 1 195 ? -7.150 -16.180 -4.626 1.00 87.19 195 LEU A N 1
ATOM 1465 C CA . LEU A 1 195 ? -6.415 -17.447 -4.535 1.00 87.19 195 LEU A CA 1
ATOM 1466 C C . LEU A 1 195 ? -7.169 -18.513 -3.705 1.00 87.19 195 LEU A C 1
ATOM 1468 O O . LEU A 1 195 ? -8.231 -18.281 -3.115 1.00 87.19 195 LEU A O 1
ATOM 1472 N N . SER A 1 196 ? -6.640 -19.738 -3.701 1.00 81.81 196 SER A N 1
ATOM 1473 C CA . SER A 1 196 ? -7.205 -20.834 -2.907 1.00 81.81 196 SER A CA 1
ATOM 1474 C C . SER A 1 196 ? -7.080 -20.551 -1.405 1.00 81.81 196 SER A C 1
ATOM 1476 O O . SER A 1 196 ? -6.005 -20.201 -0.924 1.00 81.81 196 SER A O 1
ATOM 1478 N N . THR A 1 197 ? -8.170 -20.767 -0.665 1.00 84.62 197 THR A N 1
ATOM 1479 C CA . THR A 1 197 ? -8.230 -20.742 0.810 1.00 84.62 197 THR A CA 1
ATOM 1480 C C . THR A 1 197 ? -7.815 -22.084 1.439 1.00 84.62 197 THR A C 1
ATOM 1482 O O . THR A 1 197 ? -7.894 -22.253 2.659 1.00 84.62 197 THR A O 1
ATOM 1485 N N . GLY A 1 198 ? -7.361 -23.042 0.615 1.00 79.31 198 GLY A N 1
ATOM 1486 C CA . GLY A 1 198 ? -6.917 -24.384 1.010 1.00 79.31 198 GLY A CA 1
ATOM 1487 C C . GLY A 1 198 ? -5.641 -24.408 1.859 1.00 79.31 198 GLY A C 1
ATOM 1488 O O . GLY A 1 198 ? -5.239 -23.403 2.444 1.00 79.31 198 GLY A O 1
ATOM 1489 N N . GLU A 1 199 ? -5.002 -25.573 1.994 1.00 80.00 199 GLU A N 1
ATOM 1490 C CA . GLU A 1 199 ? -3.817 -25.747 2.850 1.00 80.00 199 GLU A CA 1
ATOM 1491 C C . GLU A 1 199 ? -2.664 -24.794 2.490 1.00 80.00 199 GLU A C 1
ATOM 1493 O O . GLU A 1 199 ? -2.436 -24.475 1.324 1.00 80.00 199 GLU A O 1
ATOM 1498 N N . LEU A 1 200 ? -1.940 -24.309 3.510 1.00 83.44 200 LEU A N 1
ATOM 1499 C CA . LEU A 1 200 ? -0.755 -23.482 3.264 1.00 83.44 200 LEU A CA 1
ATOM 1500 C C . LEU A 1 200 ? 0.390 -24.362 2.740 1.00 83.44 200 LEU A C 1
ATOM 1502 O O . LEU A 1 200 ? 0.419 -25.558 3.043 1.00 83.44 200 LEU A O 1
ATOM 1506 N N . PRO A 1 201 ? 1.366 -23.786 2.012 1.00 77.94 201 PRO A N 1
ATOM 1507 C CA . PRO A 1 201 ? 2.533 -24.527 1.545 1.00 77.94 201 PRO A CA 1
ATOM 1508 C C . PRO A 1 201 ? 3.195 -25.327 2.675 1.00 77.94 201 PRO A C 1
ATOM 1510 O O . PRO A 1 201 ? 3.489 -24.782 3.741 1.00 77.94 201 PRO A O 1
ATOM 1513 N N . GLY A 1 202 ? 3.406 -26.625 2.440 1.00 77.50 202 GLY A N 1
ATOM 1514 C CA . GLY A 1 202 ? 3.988 -27.544 3.423 1.00 77.50 202 GLY A CA 1
ATOM 1515 C C . GLY A 1 202 ? 3.039 -27.990 4.543 1.00 77.50 202 GLY A C 1
ATOM 1516 O O . GLY A 1 202 ? 3.516 -28.484 5.559 1.00 77.50 202 GLY A O 1
ATOM 1517 N N . GLY A 1 203 ? 1.722 -27.788 4.404 1.00 82.19 203 GLY A N 1
ATOM 1518 C CA . GLY A 1 203 ? 0.722 -28.229 5.387 1.00 82.19 203 GLY A CA 1
ATOM 1519 C C . GLY A 1 203 ? 0.748 -27.443 6.703 1.00 82.19 203 GLY A C 1
ATOM 1520 O O . GLY A 1 203 ? 0.133 -27.851 7.688 1.00 82.19 203 GLY A O 1
ATOM 1521 N N . ARG A 1 204 ? 1.467 -26.312 6.753 1.00 92.19 204 ARG A N 1
ATOM 1522 C CA . ARG A 1 204 ? 1.596 -25.514 7.978 1.00 92.19 204 ARG A CA 1
ATOM 1523 C C . ARG A 1 204 ? 0.274 -24.837 8.359 1.00 92.19 204 ARG A C 1
ATOM 1525 O O . ARG A 1 204 ? -0.499 -24.413 7.498 1.00 92.19 204 ARG A O 1
ATOM 1532 N N . LYS A 1 205 ? 0.041 -24.662 9.661 1.00 93.06 205 LYS A N 1
ATOM 1533 C CA . LYS A 1 205 ? -1.050 -23.820 10.180 1.00 93.06 205 LYS A CA 1
ATOM 1534 C C . LYS A 1 205 ? -0.657 -22.331 10.120 1.00 93.06 205 LYS A C 1
ATOM 1536 O O . LYS A 1 205 ? 0.538 -22.028 10.162 1.00 93.06 205 LYS A O 1
ATOM 1541 N N . PRO A 1 206 ? -1.626 -21.407 9.987 1.00 96.00 206 PRO A N 1
ATOM 1542 C CA . PRO A 1 206 ? -1.362 -19.976 10.094 1.00 96.00 206 PRO A CA 1
ATOM 1543 C C . PRO A 1 206 ? -0.901 -19.605 11.511 1.00 96.00 206 PRO A C 1
ATOM 1545 O O . PRO A 1 206 ? -1.436 -20.118 12.496 1.00 96.00 206 PRO A O 1
ATOM 1548 N N . VAL A 1 207 ? 0.067 -18.696 11.600 1.00 97.94 207 VAL A N 1
ATOM 1549 C CA . VAL A 1 207 ? 0.511 -18.083 12.857 1.00 97.94 207 VAL A CA 1
ATOM 1550 C C . VAL A 1 207 ? -0.405 -16.903 13.167 1.00 97.94 207 VAL A C 1
ATOM 1552 O O . VAL A 1 207 ? -0.555 -15.995 12.345 1.00 97.94 207 VAL A O 1
ATOM 1555 N N . ILE A 1 208 ? -1.022 -16.901 14.346 1.00 98.56 208 ILE A N 1
ATOM 1556 C CA . ILE A 1 208 ? -2.044 -15.921 14.717 1.00 98.56 208 ILE A CA 1
ATOM 1557 C C . ILE A 1 208 ? -1.470 -14.921 15.720 1.00 98.56 208 ILE A C 1
ATOM 1559 O O . ILE A 1 208 ? -1.149 -15.253 16.860 1.00 98.56 208 ILE A O 1
ATOM 1563 N N . GLY A 1 209 ? -1.356 -13.670 15.291 1.00 98.38 209 GLY A N 1
ATOM 1564 C CA . GLY A 1 209 ? -1.175 -12.535 16.181 1.00 98.38 209 GLY A CA 1
ATOM 1565 C C . GLY A 1 209 ? -2.467 -12.237 16.944 1.00 98.38 209 GLY A C 1
ATOM 1566 O O . GLY A 1 209 ? -3.560 -12.450 16.415 1.00 98.38 209 GLY A O 1
ATOM 1567 N N . TRP A 1 210 ? -2.381 -11.665 18.142 1.00 98.44 210 TRP A N 1
ATOM 1568 C CA . TRP A 1 210 ? -3.571 -11.161 18.833 1.00 98.44 210 TRP A CA 1
ATOM 1569 C C . TRP A 1 210 ? -3.285 -9.991 19.768 1.00 98.44 210 TRP A C 1
ATOM 1571 O O . TRP A 1 210 ? -2.180 -9.862 20.294 1.00 98.44 210 TRP A O 1
ATOM 1581 N N . PHE A 1 211 ? -4.304 -9.166 20.004 1.00 97.31 211 PHE A N 1
ATOM 1582 C CA . PHE A 1 211 ? -4.301 -8.162 21.067 1.00 97.31 211 PHE A CA 1
ATOM 1583 C C . PHE A 1 211 ? -5.716 -7.935 21.600 1.00 97.31 211 PHE A C 1
ATOM 1585 O O . PHE A 1 211 ? -6.692 -8.159 20.890 1.00 97.31 211 PHE A O 1
ATOM 1592 N N . VAL A 1 212 ? -5.826 -7.456 22.839 1.00 95.25 212 VAL A N 1
ATOM 1593 C CA . VAL A 1 212 ? -7.092 -6.973 23.430 1.00 95.25 212 VAL A CA 1
ATOM 1594 C C . VAL A 1 212 ? -7.061 -5.465 23.639 1.00 95.25 212 VAL A C 1
ATOM 1596 O O . VAL A 1 212 ? -8.092 -4.813 23.527 1.00 95.25 212 VAL A O 1
ATOM 1599 N N . ASP A 1 213 ? -5.890 -4.913 23.947 1.00 91.62 213 ASP A N 1
ATOM 1600 C CA . ASP A 1 213 ? -5.697 -3.487 24.182 1.00 91.62 213 ASP A CA 1
ATOM 1601 C C . ASP A 1 213 ? -4.958 -2.869 22.992 1.00 91.62 213 ASP A C 1
ATOM 1603 O O . ASP A 1 213 ? -3.826 -3.248 22.691 1.00 91.62 213 ASP A O 1
ATOM 1607 N N . ASP A 1 214 ? -5.611 -1.931 22.308 1.00 91.81 214 ASP A N 1
ATOM 1608 C CA . ASP A 1 214 ? -4.997 -1.124 21.248 1.00 91.81 214 ASP A CA 1
ATOM 1609 C C . ASP A 1 214 ? -4.216 0.081 21.814 1.00 91.81 214 ASP A C 1
ATOM 1611 O O . ASP A 1 214 ? -3.589 0.830 21.066 1.00 91.81 214 ASP A O 1
ATOM 1615 N N . GLY A 1 215 ? -4.245 0.283 23.136 1.00 91.00 215 GLY A N 1
ATOM 1616 C CA . GLY A 1 215 ? -3.607 1.383 23.851 1.00 91.00 215 GLY A CA 1
ATOM 1617 C C . GLY A 1 215 ? -4.348 2.723 23.756 1.00 91.00 215 GLY A C 1
ATOM 1618 O O . GLY A 1 215 ? -3.864 3.727 24.292 1.00 91.00 215 GLY A O 1
ATOM 1619 N N . PHE A 1 216 ? -5.518 2.765 23.111 1.00 92.88 216 PHE A N 1
ATOM 1620 C CA . PHE A 1 216 ? -6.344 3.962 22.939 1.00 92.88 216 PHE A CA 1
ATOM 1621 C C . PHE A 1 216 ? -7.770 3.782 23.481 1.00 92.88 216 PHE A C 1
ATOM 1623 O O . PHE A 1 216 ? -8.237 4.595 24.286 1.00 92.88 216 PHE A O 1
ATOM 1630 N N . GLY A 1 217 ? -8.481 2.745 23.040 1.00 89.44 217 GLY A N 1
ATOM 1631 C CA . GLY A 1 217 ? -9.865 2.439 23.376 1.00 89.44 217 GLY A CA 1
ATOM 1632 C C . GLY A 1 217 ? -9.963 1.246 24.317 1.00 89.44 217 GLY A C 1
ATOM 1633 O O . GLY A 1 217 ? -9.879 0.101 23.888 1.00 89.44 217 GLY A O 1
ATOM 1634 N N . LYS A 1 218 ? -10.227 1.494 25.606 1.00 91.88 218 LYS A N 1
ATOM 1635 C CA . LYS A 1 218 ? -10.482 0.396 26.546 1.00 91.88 218 LYS A CA 1
ATOM 1636 C C . LYS A 1 218 ? -11.716 -0.391 26.107 1.00 91.88 218 LYS A C 1
ATOM 1638 O O . LYS A 1 218 ? -12.759 0.188 25.821 1.00 91.88 218 LYS A O 1
ATOM 1643 N N . VAL A 1 219 ? -11.607 -1.711 26.107 1.00 94.69 219 VAL A N 1
ATOM 1644 C CA . VAL A 1 219 ? -12.630 -2.614 25.569 1.00 94.69 219 VAL A CA 1
ATOM 1645 C C . VAL A 1 219 ? -13.497 -3.172 26.701 1.00 94.69 219 VAL A C 1
ATOM 1647 O O . VAL A 1 219 ? -13.006 -3.406 27.809 1.00 94.69 219 VAL A O 1
ATOM 1650 N N . ALA A 1 220 ? -14.794 -3.363 26.452 1.00 95.50 220 ALA A N 1
ATOM 1651 C CA . ALA A 1 220 ? -15.715 -3.949 27.422 1.00 95.50 220 ALA A CA 1
ATOM 1652 C C . ALA A 1 220 ? -15.297 -5.385 27.817 1.00 95.50 220 ALA A C 1
ATOM 1654 O O . ALA A 1 220 ? -14.718 -6.098 26.991 1.00 95.50 220 ALA A O 1
ATOM 1655 N N . PRO A 1 221 ? -15.612 -5.846 29.047 1.00 96.19 221 PRO A N 1
ATOM 1656 C CA . PRO A 1 221 ? -15.186 -7.160 29.533 1.00 96.19 221 PRO A CA 1
ATOM 1657 C C . PRO A 1 221 ? -15.649 -8.314 28.637 1.00 96.19 221 PRO A C 1
ATOM 1659 O O . PRO A 1 221 ? -14.865 -9.212 28.347 1.00 96.19 221 PRO A O 1
ATOM 1662 N N . SER A 1 222 ? -16.880 -8.241 28.126 1.00 95.00 222 SER A N 1
ATOM 1663 C CA . SER A 1 222 ? -17.407 -9.221 27.168 1.00 95.00 222 SER A CA 1
ATOM 1664 C C . SER A 1 222 ? -16.598 -9.280 25.870 1.00 95.00 222 SER A C 1
ATOM 1666 O O . SER A 1 222 ? -16.165 -10.356 25.466 1.00 95.00 222 SER A O 1
ATOM 1668 N N . ASN A 1 223 ? -16.351 -8.150 25.202 1.00 95.94 223 ASN A N 1
ATOM 1669 C CA . ASN A 1 223 ? -15.542 -8.100 23.975 1.00 95.94 223 ASN A CA 1
ATOM 1670 C C . ASN A 1 223 ? -14.103 -8.594 24.206 1.00 95.94 223 ASN A C 1
ATOM 1672 O O . ASN A 1 223 ? -13.551 -9.284 23.352 1.00 95.94 223 ASN A O 1
ATOM 1676 N N . LYS A 1 224 ? -13.516 -8.282 25.370 1.00 96.25 224 LYS A N 1
ATOM 1677 C CA . LYS A 1 224 ? -12.218 -8.823 25.794 1.00 96.25 224 LYS A CA 1
ATOM 1678 C C . LYS A 1 224 ? -12.255 -10.353 25.890 1.00 96.25 224 LYS A C 1
ATOM 1680 O O . LYS A 1 224 ? -11.437 -11.010 25.249 1.00 96.25 224 LYS A O 1
ATOM 1685 N N . ARG A 1 225 ? -13.236 -10.911 26.609 1.00 95.31 225 ARG A N 1
ATOM 1686 C CA . ARG A 1 225 ? -13.410 -12.364 26.744 1.00 95.31 225 ARG A CA 1
ATOM 1687 C C . ARG A 1 225 ? -13.551 -13.046 25.387 1.00 95.31 225 ARG A C 1
ATOM 1689 O O . ARG A 1 225 ? -12.931 -14.076 25.173 1.00 95.31 225 ARG A O 1
ATOM 1696 N N . ALA A 1 226 ? -14.351 -12.486 24.479 1.00 95.56 226 ALA A N 1
ATOM 1697 C CA . ALA A 1 226 ? -14.556 -13.073 23.155 1.00 95.56 226 ALA A CA 1
ATOM 1698 C C . ALA A 1 226 ? -13.233 -13.311 22.412 1.00 95.56 226 ALA A C 1
ATOM 1700 O O . ALA A 1 226 ? -13.064 -14.357 21.789 1.00 95.56 226 ALA A O 1
ATOM 1701 N N . VAL A 1 227 ? -12.280 -12.380 22.513 1.00 98.00 227 VAL A N 1
ATOM 1702 C CA . VAL A 1 227 ? -10.937 -12.564 21.951 1.00 98.00 227 VAL A CA 1
ATOM 1703 C C . VAL A 1 227 ? -10.155 -13.613 22.739 1.00 98.00 227 VAL A C 1
ATOM 1705 O O . VAL A 1 227 ? -9.612 -14.530 22.132 1.00 98.00 227 VAL A O 1
ATOM 1708 N N . GLU A 1 228 ? -10.111 -13.511 24.068 1.00 97.38 228 GLU A N 1
ATOM 1709 C CA . GLU A 1 228 ? -9.343 -14.430 24.923 1.00 97.38 228 GLU A CA 1
ATOM 1710 C C . GLU A 1 228 ? -9.782 -15.894 24.747 1.00 97.38 228 GLU A C 1
ATOM 1712 O O . GLU A 1 228 ? -8.939 -16.742 24.465 1.00 97.38 228 GLU A O 1
ATOM 1717 N N . GLU A 1 229 ? -11.085 -16.184 24.782 1.00 95.94 229 GLU A N 1
ATOM 1718 C CA . GLU A 1 229 ? -11.631 -17.538 24.590 1.00 95.94 229 GLU A CA 1
ATOM 1719 C C . GLU A 1 229 ? -11.390 -18.066 23.163 1.00 95.94 229 GLU A C 1
ATOM 1721 O O . GLU A 1 229 ? -11.089 -19.250 22.976 1.00 95.94 229 GLU A O 1
ATOM 1726 N N . THR A 1 230 ? -11.454 -17.194 22.145 1.00 97.38 230 THR A N 1
ATOM 1727 C CA . THR A 1 230 ? -11.105 -17.564 20.759 1.00 97.38 230 THR A CA 1
ATOM 1728 C C . THR A 1 230 ? -9.633 -17.969 20.671 1.00 97.38 230 THR A C 1
ATOM 1730 O O . THR A 1 230 ? -9.292 -18.994 20.078 1.00 97.38 230 THR A O 1
ATOM 1733 N N . ILE A 1 231 ? -8.747 -17.190 21.293 1.00 98.19 231 ILE A N 1
ATOM 1734 C CA . ILE A 1 231 ? -7.308 -17.452 21.306 1.00 98.19 231 ILE A CA 1
ATOM 1735 C C . ILE A 1 231 ? -6.973 -18.714 22.104 1.00 98.19 231 ILE A C 1
ATOM 1737 O O . ILE A 1 231 ? -6.156 -19.514 21.649 1.00 98.19 231 ILE A O 1
ATOM 1741 N N . GLU A 1 232 ? -7.604 -18.937 23.254 1.00 97.38 232 GLU A N 1
ATOM 1742 C CA . GLU A 1 232 ? -7.456 -20.172 24.031 1.00 97.38 232 GLU A CA 1
ATOM 1743 C C . GLU A 1 232 ? -7.891 -21.400 23.224 1.00 97.38 232 GLU A C 1
ATOM 1745 O O . GLU A 1 232 ? -7.153 -22.385 23.150 1.00 97.38 232 GLU A O 1
ATOM 1750 N N . SER A 1 233 ? -9.020 -21.310 22.521 1.00 96.69 233 SER A N 1
ATOM 1751 C CA . SER A 1 233 ? -9.514 -22.381 21.650 1.00 96.69 233 SER A CA 1
ATOM 1752 C C . SER A 1 233 ? -8.552 -22.681 20.493 1.00 96.69 233 SER A C 1
ATOM 1754 O O . SER A 1 233 ? -8.288 -23.846 20.181 1.00 96.69 233 SER A O 1
ATOM 1756 N N . LEU A 1 234 ? -7.953 -21.651 19.885 1.00 97.50 234 LEU A N 1
ATOM 1757 C CA . LEU A 1 234 ? -6.924 -21.815 18.852 1.00 97.50 234 LEU A CA 1
ATOM 1758 C C . LEU A 1 234 ? -5.639 -22.449 19.406 1.00 97.50 234 LEU A C 1
ATOM 1760 O O . LEU A 1 234 ? -5.077 -23.340 18.764 1.00 97.50 234 LEU A O 1
ATOM 1764 N N . LYS A 1 235 ? -5.193 -22.064 20.610 1.00 96.75 235 LYS A N 1
ATOM 1765 C CA . LYS A 1 235 ? -4.045 -22.708 21.279 1.00 96.75 235 LYS A CA 1
ATOM 1766 C C . LYS A 1 235 ? -4.299 -24.196 21.497 1.00 96.75 235 LYS A C 1
ATOM 1768 O O . LYS A 1 235 ? -3.439 -25.007 21.165 1.00 96.75 235 LYS A O 1
ATOM 1773 N N . LEU A 1 236 ? -5.487 -24.562 21.986 1.00 96.44 236 LEU A N 1
ATOM 1774 C CA . LEU A 1 236 ? -5.875 -25.961 22.203 1.00 96.44 236 LEU A CA 1
ATOM 1775 C C . LEU A 1 236 ? -5.895 -26.771 20.899 1.00 96.44 236 LEU A C 1
ATOM 1777 O O . LEU A 1 236 ? -5.515 -27.940 20.896 1.00 96.44 236 LEU A O 1
ATOM 1781 N N . LYS A 1 237 ? -6.257 -26.149 19.769 1.00 95.38 237 LYS A N 1
ATOM 1782 C CA . LYS A 1 237 ? -6.170 -26.769 18.434 1.00 95.38 237 LYS A CA 1
ATOM 1783 C C . LYS A 1 237 ? -4.761 -26.734 17.817 1.00 95.38 237 LYS A C 1
ATOM 1785 O O . LYS A 1 237 ? -4.596 -27.126 16.657 1.00 95.38 237 LYS A O 1
ATOM 1790 N N . GLY A 1 238 ? -3.741 -26.296 18.557 1.00 95.75 238 GLY A N 1
ATOM 1791 C CA . GLY A 1 238 ? -2.335 -26.332 18.150 1.00 95.75 238 GLY A CA 1
ATOM 1792 C C . GLY A 1 238 ? -1.935 -25.263 17.131 1.00 95.75 238 GLY A C 1
ATOM 1793 O O . GLY A 1 238 ? -1.087 -25.535 16.283 1.00 95.75 238 GLY A O 1
ATOM 1794 N N . TYR A 1 239 ? -2.570 -24.089 17.154 1.00 97.19 239 TYR A N 1
ATOM 1795 C CA . TYR A 1 239 ? -2.113 -22.920 16.394 1.00 97.19 239 TYR A CA 1
ATOM 1796 C C . TYR A 1 239 ? -1.033 -22.162 17.176 1.00 97.19 239 TYR A C 1
ATOM 1798 O O . TYR A 1 239 ? -1.118 -22.023 18.397 1.00 97.19 239 TYR A O 1
ATOM 1806 N N . GLU A 1 240 ? -0.029 -21.643 16.470 1.00 97.62 240 GLU A N 1
ATOM 1807 C CA . GLU A 1 240 ? 0.982 -20.765 17.062 1.00 97.62 240 GLU A CA 1
ATOM 1808 C C . GLU A 1 240 ? 0.380 -19.375 17.289 1.00 97.62 240 GLU A C 1
ATOM 1810 O O . GLU A 1 240 ? -0.114 -18.749 16.349 1.00 97.62 240 GLU A O 1
ATOM 1815 N N . ILE A 1 241 ? 0.422 -18.895 18.535 1.00 98.19 241 ILE A N 1
ATOM 1816 C CA . ILE A 1 241 ? -0.152 -17.608 18.936 1.00 98.19 241 ILE A CA 1
ATOM 1817 C C . ILE A 1 241 ? 0.951 -16.643 19.366 1.00 98.19 241 ILE A C 1
ATOM 1819 O O . ILE A 1 241 ? 1.772 -16.987 20.218 1.00 98.19 241 ILE A O 1
ATOM 1823 N N . LYS A 1 242 ? 0.918 -15.409 18.853 1.00 98.00 242 LYS A N 1
ATOM 1824 C CA . LYS A 1 242 ? 1.849 -14.331 19.219 1.00 98.00 242 LYS A CA 1
ATOM 1825 C C . LYS A 1 242 ? 1.108 -13.100 19.713 1.00 98.00 242 LYS A C 1
ATOM 1827 O O . LYS A 1 242 ? 0.172 -12.633 19.076 1.00 98.00 242 LYS A O 1
ATOM 1832 N N . GLU A 1 243 ? 1.523 -12.568 20.854 1.00 96.69 243 GLU A N 1
ATOM 1833 C CA . GLU A 1 243 ? 0.993 -11.293 21.337 1.00 96.69 243 GLU A CA 1
ATOM 1834 C C . GLU A 1 243 ? 1.476 -10.155 20.422 1.00 96.69 243 GLU A C 1
ATOM 1836 O O . GLU A 1 243 ? 2.649 -10.104 20.055 1.00 96.69 243 GLU A O 1
ATOM 1841 N N . PHE A 1 244 ? 0.568 -9.261 20.038 1.00 96.69 244 PHE A N 1
ATOM 1842 C CA . PHE A 1 244 ? 0.849 -8.090 19.213 1.00 96.69 244 PHE A CA 1
ATOM 1843 C C . PHE A 1 244 ? 0.637 -6.828 20.048 1.00 96.69 244 PHE A C 1
ATOM 1845 O O . PHE A 1 244 ? -0.437 -6.633 20.613 1.00 96.69 244 PHE A O 1
ATOM 1852 N N . LYS A 1 245 ? 1.634 -5.944 20.114 1.00 94.06 245 LYS A N 1
ATOM 1853 C CA . LYS A 1 245 ? 1.547 -4.711 20.905 1.00 94.06 245 LYS A CA 1
ATOM 1854 C C . LYS A 1 245 ? 1.778 -3.501 20.028 1.00 94.06 245 LYS A C 1
ATOM 1856 O O . LYS A 1 245 ? 2.832 -3.345 19.423 1.00 94.06 245 LYS A O 1
ATOM 1861 N N . MET A 1 246 ? 0.792 -2.610 19.988 1.00 91.00 246 MET A N 1
ATOM 1862 C CA . MET A 1 246 ? 0.873 -1.412 19.155 1.00 91.00 246 MET A CA 1
ATOM 1863 C C . MET A 1 246 ? 1.998 -0.461 19.601 1.00 91.00 246 MET A C 1
ATOM 1865 O O . MET A 1 246 ? 2.613 0.189 18.762 1.00 91.00 246 MET A O 1
ATOM 1869 N N . CYS A 1 247 ? 2.304 -0.414 20.902 1.00 90.06 247 CYS A N 1
ATOM 1870 C CA . CYS A 1 247 ? 3.398 0.393 21.450 1.00 90.06 247 CYS A CA 1
ATOM 1871 C C . CYS A 1 247 ? 4.797 -0.068 21.012 1.00 90.06 247 CYS A C 1
ATOM 1873 O O . CYS A 1 247 ? 5.721 0.740 21.042 1.00 90.06 247 CYS A O 1
ATOM 1875 N N . ASP A 1 248 ? 4.939 -1.322 20.576 1.00 92.81 248 ASP A N 1
ATOM 1876 C CA . ASP A 1 248 ? 6.224 -1.923 20.202 1.00 92.81 248 ASP A CA 1
ATOM 1877 C C . ASP A 1 248 ? 6.557 -1.707 18.714 1.00 92.81 248 ASP A C 1
ATOM 1879 O O . ASP A 1 248 ? 7.639 -2.074 18.259 1.00 92.81 248 ASP A O 1
ATOM 1883 N N . ILE A 1 249 ? 5.632 -1.122 17.941 1.00 92.12 249 ILE A N 1
ATOM 1884 C CA . ILE A 1 249 ? 5.823 -0.868 16.507 1.00 92.12 249 ILE A CA 1
ATOM 1885 C C . ILE A 1 249 ? 6.912 0.180 16.297 1.00 92.12 249 ILE A C 1
ATOM 1887 O O . ILE A 1 249 ? 7.810 -0.015 15.478 1.00 92.12 249 ILE A O 1
ATOM 1891 N N . ASP A 1 250 ? 6.776 1.319 16.980 1.00 93.12 250 ASP A N 1
ATOM 1892 C CA . ASP A 1 250 ? 7.686 2.450 16.864 1.00 93.12 250 ASP A CA 1
ATOM 1893 C C . ASP A 1 250 ? 7.431 3.496 17.957 1.00 93.12 250 ASP A C 1
ATOM 1895 O O . ASP A 1 250 ? 6.281 3.826 18.265 1.00 93.12 250 ASP A O 1
ATOM 1899 N N . GLU A 1 251 ? 8.505 4.069 18.499 1.00 90.31 251 GLU A N 1
ATOM 1900 C CA . GLU A 1 251 ? 8.432 5.062 19.575 1.00 90.31 251 GLU A CA 1
ATOM 1901 C C . GLU A 1 251 ? 7.656 6.327 19.162 1.00 90.31 251 GLU A C 1
ATOM 1903 O O . GLU A 1 251 ? 6.892 6.853 19.973 1.00 90.31 251 GLU A O 1
ATOM 1908 N N . ASP A 1 252 ? 7.751 6.762 17.898 1.00 88.94 252 ASP A N 1
ATOM 1909 C CA . ASP A 1 252 ? 7.081 7.975 17.403 1.00 88.94 252 ASP A CA 1
ATOM 1910 C C . ASP A 1 252 ? 5.585 7.763 17.099 1.00 88.94 252 ASP A C 1
ATOM 1912 O O . ASP A 1 252 ? 4.827 8.731 16.975 1.00 88.94 252 ASP A O 1
ATOM 1916 N N . PHE A 1 253 ? 5.132 6.509 16.985 1.00 92.50 253 PHE A N 1
ATOM 1917 C CA . PHE A 1 253 ? 3.763 6.143 16.597 1.00 92.50 253 PHE A CA 1
ATOM 1918 C C . PHE A 1 253 ? 2.984 5.483 17.737 1.00 92.50 253 PHE A C 1
ATOM 1920 O O . PHE A 1 253 ? 2.315 4.464 17.563 1.00 92.50 253 PHE A O 1
ATOM 1927 N N . GLN A 1 254 ? 3.018 6.109 18.913 1.00 93.25 254 GLN A N 1
ATOM 1928 C CA . GLN A 1 254 ? 2.197 5.685 20.047 1.00 93.25 254 GLN A CA 1
ATOM 1929 C C . GLN A 1 254 ? 0.690 5.732 19.712 1.00 93.25 254 GLN A C 1
ATOM 1931 O O . GLN A 1 254 ? 0.264 6.598 18.940 1.00 93.25 254 GLN A O 1
ATOM 1936 N N . PRO A 1 255 ? -0.158 4.890 20.338 1.00 93.94 255 PRO A N 1
ATOM 1937 C CA . PRO A 1 255 ? -1.579 4.754 19.989 1.00 93.94 255 PRO A CA 1
ATOM 1938 C C . PRO A 1 255 ? -2.362 6.071 19.870 1.00 93.94 255 PRO A C 1
ATOM 1940 O O . PRO A 1 255 ? -3.117 6.269 18.922 1.00 93.94 255 PRO A O 1
ATOM 1943 N N . TYR A 1 256 ? -2.133 7.027 20.778 1.00 92.94 256 TYR A N 1
ATOM 1944 C CA . TYR A 1 256 ? -2.791 8.341 20.741 1.00 92.94 256 TYR A CA 1
ATOM 1945 C C . TYR A 1 256 ? -2.348 9.229 19.569 1.00 92.94 256 TYR A C 1
ATOM 1947 O O . TYR A 1 256 ? -3.140 10.043 19.095 1.00 92.94 256 TYR A O 1
ATOM 1955 N N . VAL A 1 257 ? -1.105 9.085 19.098 1.00 93.38 257 VAL A N 1
ATOM 1956 C CA . VAL A 1 257 ? -0.600 9.789 17.908 1.00 93.38 257 VAL A CA 1
ATOM 1957 C C . VAL A 1 257 ? -1.272 9.221 16.662 1.00 93.38 257 VAL A C 1
ATOM 1959 O O . VAL A 1 257 ? -1.769 9.970 15.827 1.00 93.38 257 VAL A O 1
ATOM 1962 N N . VAL A 1 258 ? -1.361 7.895 16.572 1.00 95.88 258 VAL A N 1
ATOM 1963 C CA . VAL A 1 258 ? -2.024 7.209 15.456 1.00 95.88 258 VAL A CA 1
ATOM 1964 C C . VAL A 1 258 ? -3.527 7.514 15.433 1.00 95.88 258 VAL A C 1
ATOM 1966 O O . VAL A 1 258 ? -4.098 7.722 14.362 1.00 95.88 258 VAL A O 1
ATOM 1969 N N . ALA A 1 259 ? -4.172 7.611 16.598 1.00 95.44 259 ALA A N 1
ATOM 1970 C CA . ALA A 1 259 ? -5.566 8.031 16.702 1.00 95.44 259 ALA A CA 1
ATOM 1971 C C . ALA A 1 259 ? -5.773 9.482 16.234 1.00 95.44 259 ALA A C 1
ATOM 1973 O O . ALA A 1 259 ? -6.684 9.747 15.450 1.00 95.44 259 ALA A O 1
ATOM 1974 N N . ASP A 1 260 ? -4.903 10.417 16.634 1.00 93.69 260 ASP A N 1
ATOM 1975 C CA . ASP A 1 260 ? -4.928 11.802 16.137 1.00 93.69 260 ASP A CA 1
ATOM 1976 C C . ASP A 1 260 ? -4.771 11.847 14.605 1.00 93.69 260 ASP A C 1
ATOM 1978 O O . ASP A 1 260 ? -5.543 12.527 13.922 1.00 93.69 260 ASP A O 1
ATOM 1982 N N . MET A 1 261 ? -3.854 11.047 14.047 1.00 94.56 261 MET A N 1
ATOM 1983 C CA . MET A 1 261 ? -3.679 10.908 12.597 1.00 94.56 261 MET A CA 1
ATOM 1984 C C . MET A 1 261 ? -4.947 10.405 11.898 1.00 94.56 261 MET A C 1
ATOM 1986 O O . MET A 1 261 ? -5.334 10.960 10.862 1.00 94.56 261 MET A O 1
ATOM 1990 N N . LEU A 1 262 ? -5.614 9.391 12.465 1.00 94.81 262 LEU A N 1
ATOM 1991 C CA . LEU A 1 262 ? -6.878 8.859 11.954 1.00 94.81 262 LEU A CA 1
ATOM 1992 C C . LEU A 1 262 ? -7.949 9.956 11.907 1.00 94.81 262 LEU A C 1
ATOM 1994 O O . LEU A 1 262 ? -8.536 10.192 10.851 1.00 94.81 262 LEU A O 1
ATOM 1998 N N . PHE A 1 263 ? -8.185 10.667 13.012 1.00 92.06 263 PHE A N 1
ATOM 1999 C CA . PHE A 1 263 ? -9.238 11.687 13.071 1.00 92.06 263 PHE A CA 1
ATOM 2000 C C . PHE A 1 263 ? -8.958 12.885 12.149 1.00 92.06 263 PHE A C 1
ATOM 2002 O O . PHE A 1 263 ? -9.892 13.427 11.552 1.00 92.06 263 PHE A O 1
ATOM 2009 N N . ARG A 1 264 ? -7.684 13.251 11.940 1.00 91.38 264 ARG A N 1
ATOM 2010 C CA . ARG A 1 264 ? -7.276 14.234 10.917 1.00 91.38 264 ARG A CA 1
ATOM 2011 C C . ARG A 1 264 ? -7.542 13.758 9.490 1.00 91.38 264 ARG A C 1
ATOM 2013 O O . ARG A 1 264 ? -7.852 14.588 8.640 1.00 91.38 264 ARG A O 1
ATOM 2020 N N . ASN A 1 265 ? -7.414 12.458 9.218 1.00 90.81 265 ASN A N 1
ATOM 2021 C CA . ASN A 1 265 ? -7.687 11.871 7.902 1.00 90.81 265 ASN A CA 1
ATOM 2022 C C . ASN A 1 265 ? -9.189 11.713 7.617 1.00 90.81 265 ASN A C 1
ATOM 2024 O O . ASN A 1 265 ? -9.587 11.797 6.455 1.00 90.81 265 ASN A O 1
ATOM 2028 N N . VAL A 1 266 ? -10.013 11.496 8.649 1.00 88.75 266 VAL A N 1
ATOM 2029 C CA . VAL A 1 266 ? -11.481 11.420 8.521 1.00 88.75 266 VAL A CA 1
ATOM 2030 C C . VAL A 1 266 ? -12.076 12.784 8.164 1.00 88.75 266 VAL A C 1
ATOM 2032 O O . VAL A 1 266 ? -13.007 12.853 7.369 1.00 88.75 266 VAL A O 1
ATOM 2035 N N . MET A 1 267 ? -11.534 13.871 8.723 1.00 86.38 267 MET A N 1
ATOM 2036 C CA . MET A 1 267 ? -11.987 15.244 8.464 1.00 86.38 267 MET A CA 1
ATOM 2037 C C . MET A 1 267 ? -10.828 16.126 7.970 1.00 86.38 267 MET A C 1
ATOM 2039 O O . MET A 1 267 ? -10.368 17.003 8.712 1.00 86.38 267 MET A O 1
ATOM 2043 N N . PRO A 1 268 ? -10.330 15.921 6.736 1.00 87.31 268 PRO A N 1
ATOM 2044 C CA . PRO A 1 268 ? -9.145 16.622 6.239 1.00 87.31 268 PRO A CA 1
ATOM 2045 C C . PRO A 1 268 ? -9.339 18.144 6.183 1.00 87.31 268 PRO A C 1
ATOM 2047 O O . PRO A 1 268 ? -8.400 18.892 6.452 1.00 87.31 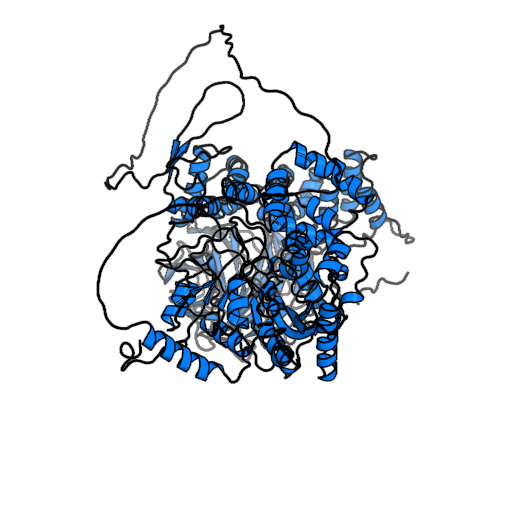268 PRO A O 1
ATOM 2050 N N . ASP A 1 269 ? -10.566 18.598 5.931 1.00 86.81 269 ASP A N 1
ATOM 2051 C CA . ASP A 1 269 ? -10.996 19.999 5.899 1.00 86.81 269 ASP A CA 1
ATOM 2052 C C . ASP A 1 269 ? -11.569 20.500 7.242 1.00 86.81 269 ASP A C 1
ATOM 2054 O O . ASP A 1 269 ? -12.218 21.543 7.308 1.00 86.81 269 ASP A O 1
ATOM 2058 N N . ASN A 1 270 ? -11.367 19.742 8.324 1.00 86.88 270 ASN A N 1
ATOM 2059 C CA . ASN A 1 270 ? -11.934 19.992 9.650 1.00 86.88 270 ASN A CA 1
ATOM 2060 C C . ASN A 1 270 ? -13.474 20.029 9.701 1.00 86.88 270 ASN A C 1
ATOM 2062 O O . ASN A 1 270 ? -14.038 20.625 10.625 1.00 86.88 270 ASN A O 1
ATOM 2066 N N . GLY A 1 271 ? -14.158 19.388 8.749 1.00 87.62 271 GLY A N 1
ATOM 2067 C CA . GLY A 1 271 ? -15.615 19.273 8.723 1.00 87.62 271 GLY A CA 1
ATOM 2068 C C . GLY A 1 271 ? -16.332 20.467 8.093 1.00 87.62 271 GLY A C 1
ATOM 2069 O O . GLY A 1 271 ? -17.540 20.605 8.284 1.00 87.62 271 GLY A O 1
ATOM 2070 N N . ALA A 1 272 ? -15.624 21.321 7.348 1.00 88.69 272 ALA A N 1
ATOM 2071 C CA . ALA A 1 272 ? -16.223 22.445 6.632 1.00 88.69 272 ALA A CA 1
ATOM 2072 C C . ALA A 1 272 ? -17.275 21.975 5.610 1.00 88.69 272 ALA A C 1
ATOM 2074 O O . ALA A 1 272 ? -18.388 22.502 5.589 1.00 88.69 272 ALA A O 1
ATOM 2075 N N . TYR A 1 273 ? -16.968 20.930 4.838 1.00 89.69 273 TYR A N 1
ATOM 2076 C CA . TYR A 1 273 ? -17.884 20.304 3.889 1.00 89.69 273 TYR A CA 1
ATOM 2077 C C . TYR A 1 273 ? -19.118 19.741 4.594 1.00 89.69 273 TYR A C 1
ATOM 2079 O O . TYR A 1 273 ? -20.243 20.057 4.224 1.00 89.69 273 TYR A O 1
ATOM 2087 N N . MET A 1 274 ? -18.932 18.978 5.677 1.00 89.56 274 MET A N 1
ATOM 2088 C CA . MET A 1 274 ? -20.059 18.450 6.457 1.00 89.56 274 MET A CA 1
ATOM 2089 C C . MET A 1 274 ? -20.929 19.561 7.044 1.00 89.56 274 MET A C 1
ATOM 2091 O O . MET A 1 274 ? -22.152 19.459 7.041 1.00 89.56 274 MET A O 1
ATOM 2095 N N . SER A 1 275 ? -20.318 20.645 7.525 1.00 91.00 275 SER A N 1
ATOM 2096 C CA . SER A 1 275 ? -21.057 21.807 8.020 1.00 91.00 275 SER A CA 1
ATOM 2097 C C . SER A 1 275 ? -21.964 22.412 6.942 1.00 91.00 275 SER A C 1
ATOM 2099 O O . SER A 1 275 ? -23.048 22.893 7.273 1.00 91.00 275 SER A O 1
ATOM 2101 N N . GLN A 1 276 ? -21.530 22.408 5.678 1.00 91.06 276 GLN A N 1
ATOM 2102 C CA . GLN A 1 276 ? -22.335 22.860 4.540 1.00 91.06 276 GLN A CA 1
ATOM 2103 C C . GLN A 1 276 ? -23.391 21.827 4.139 1.00 91.06 276 GLN A C 1
ATOM 2105 O O . GLN A 1 276 ? -24.531 22.209 3.907 1.00 91.06 276 GLN A O 1
ATOM 2110 N N . MET A 1 277 ? -23.047 20.538 4.140 1.00 90.88 277 MET A N 1
ATOM 2111 C CA . MET A 1 277 ? -23.970 19.434 3.855 1.00 90.88 277 MET A CA 1
ATOM 2112 C C . MET A 1 277 ? -25.195 19.445 4.783 1.00 90.88 277 MET A C 1
ATOM 2114 O O . MET A 1 277 ? -26.303 19.182 4.341 1.00 90.88 277 MET A O 1
ATOM 2118 N N . TYR A 1 278 ? -25.019 19.803 6.060 1.00 92.69 278 TYR A N 1
ATOM 2119 C CA . TYR A 1 278 ? -26.124 19.943 7.018 1.00 92.69 278 TYR A CA 1
ATOM 2120 C C . TYR A 1 278 ? -26.777 21.341 7.024 1.00 92.69 278 TYR A C 1
ATOM 2122 O O . TYR A 1 278 ? -27.577 21.652 7.910 1.00 92.69 278 TYR A O 1
ATOM 2130 N N . ALA A 1 279 ? -26.412 22.257 6.125 1.00 90.06 279 ALA A N 1
ATOM 2131 C CA . ALA A 1 279 ? -26.979 23.602 6.121 1.00 90.06 279 ALA A CA 1
ATOM 2132 C C . ALA A 1 279 ? -28.420 23.600 5.592 1.00 90.06 279 ALA A C 1
ATOM 2134 O O . ALA A 1 279 ? -28.661 23.281 4.439 1.00 90.06 279 ALA A O 1
ATOM 2135 N N . GLY A 1 280 ? -29.373 23.999 6.443 1.00 88.62 280 GLY A N 1
ATOM 2136 C CA . GLY A 1 280 ? -30.800 24.020 6.092 1.00 88.62 280 GLY A CA 1
ATOM 2137 C C . GLY A 1 280 ? -31.516 22.677 6.270 1.00 88.62 280 GLY A C 1
ATOM 2138 O O . GLY A 1 280 ? -32.722 22.611 6.071 1.00 88.62 280 GLY A O 1
ATOM 2139 N N . GLU A 1 281 ? -30.800 21.636 6.699 1.00 93.88 281 GLU A N 1
ATOM 2140 C CA . GLU A 1 281 ? -31.343 20.295 6.916 1.00 93.88 281 GLU A CA 1
ATOM 2141 C C . GLU A 1 281 ? -32.067 20.157 8.268 1.00 93.88 281 GLU A C 1
ATOM 2143 O O . GLU A 1 281 ? -31.595 20.701 9.276 1.00 93.88 281 GLU A O 1
ATOM 2148 N N . PRO A 1 282 ? -33.162 19.374 8.355 1.00 94.00 282 PRO A N 1
ATOM 2149 C CA . PRO A 1 282 ? -33.656 18.892 9.640 1.00 94.00 282 PRO A CA 1
ATOM 2150 C C . PRO A 1 282 ? -32.600 17.984 10.279 1.00 94.00 282 PRO A C 1
ATOM 2152 O O . PRO A 1 282 ? -32.006 17.146 9.610 1.00 94.00 282 PRO A O 1
ATOM 2155 N N . TYR A 1 283 ? -32.336 18.130 11.576 1.00 93.94 283 TYR A N 1
ATOM 2156 C CA . TYR A 1 283 ? -31.354 17.281 12.258 1.00 93.94 283 TYR A CA 1
ATOM 2157 C C . TYR A 1 283 ? -32.035 16.073 12.880 1.00 93.94 283 TYR A C 1
ATOM 2159 O O . TYR A 1 283 ? -33.004 16.226 13.628 1.00 93.94 283 TYR A O 1
ATOM 2167 N N . ASP A 1 284 ? -31.484 14.884 12.640 1.00 95.00 284 ASP A N 1
ATOM 2168 C CA . ASP A 1 284 ? -31.869 13.707 13.409 1.00 95.00 284 ASP A CA 1
ATOM 2169 C C . ASP A 1 284 ? -31.605 13.949 14.901 1.00 95.00 284 ASP A C 1
ATOM 2171 O O . ASP A 1 284 ? -30.615 14.576 15.302 1.00 95.00 284 ASP A O 1
ATOM 2175 N N . ARG A 1 285 ? -32.512 13.441 15.740 1.00 94.25 285 ARG A N 1
ATOM 2176 C CA . ARG A 1 285 ? -32.481 13.638 17.190 1.00 94.25 285 ARG A CA 1
ATOM 2177 C C . ARG A 1 285 ? -31.138 13.205 17.772 1.00 94.25 285 ARG A C 1
ATOM 2179 O O . ARG A 1 285 ? -30.568 13.945 18.579 1.00 94.25 285 ARG A O 1
ATOM 2186 N N . PHE A 1 286 ? -30.630 12.049 17.350 1.00 94.12 286 PHE A N 1
ATOM 2187 C CA . PHE A 1 286 ? -29.392 11.483 17.879 1.00 94.12 286 PHE A CA 1
ATOM 2188 C C . PHE A 1 286 ? -28.144 12.128 17.265 1.00 94.12 286 PHE A C 1
ATOM 2190 O O . PHE A 1 286 ? -27.155 12.336 17.967 1.00 94.12 286 PHE A O 1
ATOM 2197 N N . MET A 1 287 ? -28.204 12.541 15.997 1.00 92.56 287 MET A N 1
ATOM 2198 C CA . MET A 1 287 ? -27.103 13.236 15.316 1.00 92.56 287 MET A CA 1
ATOM 2199 C C . MET A 1 287 ? -26.992 14.733 15.644 1.00 92.56 287 MET A C 1
ATOM 2201 O O . MET A 1 287 ? -25.946 15.339 15.402 1.00 92.56 287 MET A O 1
ATOM 2205 N N . SER A 1 288 ? -28.023 15.341 16.236 1.00 90.62 288 SER A N 1
ATOM 2206 C CA . SER A 1 288 ? -28.099 16.788 16.482 1.00 90.62 288 SER A CA 1
ATOM 2207 C C . SER A 1 288 ? -26.887 17.366 17.226 1.00 90.62 288 SER A C 1
ATOM 2209 O O . SER A 1 288 ? -26.414 18.454 16.886 1.00 90.62 288 SER A O 1
ATOM 2211 N N . HIS A 1 289 ? -26.344 16.645 18.213 1.00 87.75 289 HIS A N 1
ATOM 2212 C CA . HIS A 1 289 ? -25.155 17.074 18.952 1.00 87.75 289 HIS A CA 1
ATOM 2213 C C . HIS A 1 289 ? -23.896 17.070 18.072 1.00 87.75 289 HIS A C 1
ATOM 2215 O O . HIS A 1 289 ? -23.160 18.056 18.055 1.00 87.75 289 HIS A O 1
ATOM 2221 N N . PHE A 1 290 ? -23.683 16.004 17.294 1.00 89.69 290 PHE A N 1
ATOM 2222 C CA . PHE A 1 290 ? -22.555 15.889 16.365 1.00 89.69 290 PHE A CA 1
ATOM 2223 C C . PHE A 1 290 ? -22.568 17.011 15.323 1.00 89.69 290 PHE A C 1
ATOM 2225 O O . PHE A 1 290 ? -21.571 17.711 15.141 1.00 89.69 290 PHE A O 1
ATOM 2232 N N . ILE A 1 291 ? -23.725 17.238 14.697 1.00 90.88 291 ILE A N 1
ATOM 2233 C CA . ILE A 1 291 ? -23.888 18.258 13.657 1.00 90.88 291 ILE A CA 1
ATOM 2234 C C . ILE A 1 291 ? -23.582 19.654 14.219 1.00 90.88 291 ILE A C 1
ATOM 2236 O O . ILE A 1 291 ? -22.860 20.437 13.599 1.00 90.88 291 ILE A O 1
ATOM 2240 N N . ARG A 1 292 ? -24.068 19.965 15.429 1.00 89.44 292 ARG A N 1
ATOM 2241 C CA . ARG A 1 292 ? -23.755 21.234 16.106 1.00 89.44 292 ARG A CA 1
ATOM 2242 C C . ARG A 1 292 ? -22.260 21.389 16.372 1.00 89.44 292 ARG A C 1
ATOM 2244 O O . ARG A 1 292 ? -21.722 22.451 16.075 1.00 89.44 292 ARG A O 1
ATOM 2251 N N . LEU A 1 293 ? -21.580 20.350 16.864 1.00 86.31 293 LEU A N 1
ATOM 2252 C CA . LEU A 1 293 ? -20.132 20.388 17.102 1.00 86.31 293 LEU A CA 1
ATOM 2253 C C . LEU A 1 293 ? -19.341 20.669 15.819 1.00 86.31 293 LEU A C 1
ATOM 2255 O O . LEU A 1 293 ? -18.460 21.530 15.825 1.00 86.31 293 LEU A O 1
ATOM 2259 N N . VAL A 1 294 ? -19.686 20.003 14.713 1.00 87.69 294 VAL A N 1
ATOM 2260 C CA . VAL A 1 294 ? -19.048 20.226 13.405 1.00 87.69 294 VAL A CA 1
ATOM 2261 C C . VAL A 1 294 ? -19.211 21.680 12.951 1.00 87.69 294 VAL A C 1
ATOM 2263 O O . VAL A 1 294 ? -18.241 22.285 12.492 1.00 87.69 294 VAL A O 1
ATOM 2266 N N . ARG A 1 295 ? -20.398 22.273 13.142 1.00 87.50 295 ARG A N 1
ATOM 2267 C CA . ARG A 1 295 ? -20.672 23.681 12.806 1.00 87.50 295 ARG A CA 1
ATOM 2268 C C . ARG A 1 295 ? -19.946 24.660 13.726 1.00 87.50 295 ARG A C 1
ATOM 2270 O O . ARG A 1 295 ? -19.356 25.624 13.248 1.00 87.50 295 ARG A O 1
ATOM 2277 N N . TYR A 1 296 ? -19.947 24.417 15.037 1.00 85.19 296 TYR A N 1
ATOM 2278 C CA . TYR A 1 296 ? -19.242 25.264 16.004 1.00 85.19 296 TYR A CA 1
ATOM 2279 C C . TYR A 1 296 ? -17.730 25.274 15.765 1.00 85.19 296 TYR A C 1
ATOM 2281 O O . TYR A 1 296 ? -17.105 26.324 15.904 1.00 85.19 296 TYR A O 1
ATOM 2289 N N . LYS A 1 297 ? -17.154 24.149 15.317 1.00 81.81 297 LYS A N 1
ATOM 2290 C CA . LYS A 1 297 ? -15.737 24.054 14.925 1.00 81.81 297 LYS A CA 1
ATOM 2291 C C . LYS A 1 297 ? -15.370 25.004 13.773 1.00 81.81 297 LYS A C 1
ATOM 2293 O O . LYS A 1 297 ? -14.207 25.389 13.673 1.00 81.81 297 LYS A O 1
ATOM 2298 N N . GLN A 1 298 ? -16.341 25.429 12.955 1.00 84.81 298 GLN A N 1
ATOM 2299 C CA . GLN A 1 298 ? -16.120 26.386 11.861 1.00 84.81 298 GLN A CA 1
ATOM 2300 C C . GLN A 1 298 ? -16.042 27.844 12.339 1.00 84.81 298 GLN A C 1
ATOM 2302 O O . GLN A 1 298 ? -15.524 28.704 11.628 1.00 84.81 298 GLN A O 1
ATOM 2307 N N . VAL A 1 299 ? -16.527 28.148 13.547 1.00 85.25 299 VAL A N 1
ATOM 2308 C CA . VAL A 1 299 ? -16.489 29.505 14.105 1.00 85.25 299 VAL A CA 1
ATOM 2309 C C . VAL A 1 299 ? -15.142 29.730 14.785 1.00 85.25 299 VAL A C 1
ATOM 2311 O O . VAL A 1 299 ? -14.844 29.112 15.806 1.00 85.25 299 VAL A O 1
ATOM 2314 N N . PHE A 1 300 ? -14.337 30.651 14.242 1.00 83.06 300 PHE A N 1
ATOM 2315 C CA . PHE A 1 300 ? -12.965 30.904 14.703 1.00 83.06 300 PHE A CA 1
ATOM 2316 C C . PHE A 1 300 ? -12.859 31.120 16.218 1.00 83.06 300 PHE A C 1
ATOM 2318 O O . PHE A 1 300 ? -12.053 30.458 16.864 1.00 83.06 300 PHE A O 1
ATOM 2325 N N . VAL A 1 301 ? -13.689 32.000 16.789 1.00 81.00 301 VAL A N 1
ATOM 2326 C CA . VAL A 1 301 ? -13.638 32.341 18.222 1.00 81.00 301 VAL A CA 1
ATOM 2327 C C . VAL A 1 301 ? -13.965 31.129 19.097 1.00 81.00 301 VAL A C 1
ATOM 2329 O O . VAL A 1 301 ? -13.255 30.861 20.063 1.00 81.00 301 VAL A O 1
ATOM 2332 N N . ILE A 1 302 ? -14.992 30.352 18.732 1.00 82.75 302 ILE A N 1
ATOM 2333 C CA . ILE A 1 302 ? -15.380 29.144 19.474 1.00 82.75 302 ILE A CA 1
ATOM 2334 C C . ILE A 1 302 ? -14.268 28.098 19.395 1.00 82.75 302 ILE A C 1
ATOM 2336 O O . ILE A 1 302 ? -13.891 27.523 20.414 1.00 82.75 302 ILE A O 1
ATOM 2340 N N . ARG A 1 303 ? -13.698 27.884 18.203 1.00 82.62 303 ARG A N 1
ATOM 2341 C CA . ARG A 1 303 ? -12.567 26.971 18.008 1.00 82.62 303 ARG A CA 1
ATOM 2342 C C . ARG A 1 303 ? -11.351 27.395 18.827 1.00 82.62 303 ARG A C 1
ATOM 2344 O O . ARG A 1 303 ? -10.743 26.550 19.476 1.00 82.62 303 ARG A O 1
ATOM 2351 N N . TRP A 1 304 ? -11.006 28.679 18.803 1.00 84.94 304 TRP A N 1
ATOM 2352 C CA . TRP A 1 304 ? -9.876 29.222 19.550 1.00 84.94 304 TRP A CA 1
ATOM 2353 C C . TRP A 1 304 ? -10.062 29.019 21.059 1.00 84.94 304 TRP A C 1
ATOM 2355 O O . TRP A 1 304 ? -9.173 28.477 21.713 1.00 84.94 304 TRP A O 1
ATOM 2365 N N . LEU A 1 305 ? -11.244 29.346 21.596 1.00 84.50 305 LEU A N 1
ATOM 2366 C CA . LEU A 1 305 ? -11.582 29.109 23.004 1.00 84.50 305 LEU A CA 1
ATOM 2367 C C . LEU A 1 305 ? -11.533 27.619 23.355 1.00 84.50 305 LEU A C 1
ATOM 2369 O O . LEU A 1 305 ? -10.989 27.244 24.393 1.00 84.50 305 LEU A O 1
ATOM 2373 N N . ALA A 1 306 ? -12.055 26.753 22.485 1.00 81.38 306 ALA A N 1
ATOM 2374 C CA . ALA A 1 306 ? -12.003 25.314 22.697 1.00 81.38 306 ALA A CA 1
ATOM 2375 C C . ALA A 1 306 ? -10.552 24.807 22.793 1.00 81.38 306 ALA A C 1
ATOM 2377 O O . ALA A 1 306 ? -10.219 24.086 23.731 1.00 81.38 306 ALA A O 1
ATOM 2378 N N . GLN A 1 307 ? -9.682 25.229 21.868 1.00 79.06 307 GLN A N 1
ATOM 2379 C CA . GLN A 1 307 ? -8.287 24.780 21.774 1.00 79.06 307 GLN A CA 1
ATOM 2380 C C . GLN A 1 307 ? -7.386 25.343 22.878 1.00 79.06 307 GLN A C 1
ATOM 2382 O O . GLN A 1 307 ? -6.548 24.616 23.407 1.00 79.06 307 GLN A O 1
ATOM 2387 N N . HIS A 1 308 ? -7.556 26.615 23.240 1.00 82.44 308 HIS A N 1
ATOM 2388 C CA . HIS A 1 308 ? -6.629 27.312 24.136 1.00 82.44 308 HIS A CA 1
ATOM 2389 C C . HIS A 1 308 ? -7.148 27.505 25.563 1.00 82.44 308 HIS A C 1
ATOM 2391 O O . HIS A 1 308 ? -6.358 27.838 26.442 1.00 82.44 308 HIS A O 1
ATOM 2397 N N . VAL A 1 309 ? -8.441 27.274 25.820 1.00 83.38 309 VAL A N 1
ATOM 2398 C CA . VAL A 1 309 ? -9.045 27.440 27.153 1.00 83.38 309 VAL A CA 1
ATOM 2399 C C . VAL A 1 309 ? -9.723 26.152 27.613 1.00 83.38 309 VAL A C 1
ATOM 2401 O O . VAL A 1 309 ? -9.323 25.575 28.621 1.00 83.38 309 VAL A O 1
ATOM 2404 N N . VAL A 1 310 ? -10.712 25.654 26.864 1.00 81.31 310 VAL A N 1
ATOM 2405 C CA . VAL A 1 310 ? -11.547 24.525 27.314 1.00 81.31 310 VAL A CA 1
ATOM 2406 C C . VAL A 1 310 ? -10.752 23.222 27.396 1.00 81.31 310 VAL A C 1
ATOM 2408 O O . VAL A 1 310 ? -10.786 22.573 28.437 1.00 81.31 310 VAL A O 1
ATOM 2411 N N . LEU A 1 311 ? -10.021 22.832 26.345 1.00 80.94 311 LEU A N 1
ATOM 2412 C CA . LEU A 1 311 ? -9.246 21.583 26.338 1.00 80.94 311 LEU A CA 1
ATOM 2413 C C . LEU A 1 311 ? -8.099 21.588 27.372 1.00 80.94 311 LEU A C 1
ATOM 2415 O O . LEU A 1 311 ? -7.946 20.579 28.064 1.00 80.94 311 LEU A O 1
ATOM 2419 N N . PRO A 1 312 ? -7.329 22.682 27.563 1.00 81.44 312 PRO A N 1
ATOM 2420 C CA . PRO A 1 312 ? -6.359 22.775 28.656 1.00 81.44 312 PRO A CA 1
ATOM 2421 C C . PRO A 1 312 ? -6.984 22.662 30.051 1.00 81.44 312 PRO A C 1
ATOM 2423 O O . PRO A 1 312 ? -6.458 21.943 30.899 1.00 81.44 312 PRO A O 1
ATOM 2426 N N . LEU A 1 313 ? -8.131 23.308 30.288 1.00 80.31 313 LEU A N 1
ATOM 2427 C CA . LEU A 1 313 ? -8.827 23.233 31.577 1.00 80.31 313 LEU A CA 1
ATOM 2428 C C . LEU A 1 313 ? -9.499 21.873 31.803 1.00 80.31 313 LEU A C 1
ATOM 2430 O O . LEU A 1 313 ? -9.541 21.400 32.937 1.00 80.31 313 LEU A O 1
ATOM 2434 N N . ALA A 1 314 ? -9.968 21.202 30.744 1.00 76.06 314 ALA A N 1
ATOM 2435 C CA . ALA A 1 314 ? -10.646 19.908 30.831 1.00 76.06 314 ALA A CA 1
ATOM 2436 C C . ALA A 1 314 ? -9.799 18.841 31.550 1.00 76.06 314 ALA A C 1
ATOM 2438 O O . ALA A 1 314 ? -10.350 17.976 32.231 1.00 76.06 314 ALA A O 1
ATOM 2439 N N . GLN A 1 315 ? -8.468 18.959 31.481 1.00 70.62 315 GLN A N 1
ATOM 2440 C CA . GLN A 1 315 ? -7.487 18.100 32.156 1.00 70.62 315 GLN A CA 1
ATOM 2441 C C . GLN A 1 315 ? -7.631 18.091 33.689 1.00 70.62 315 GLN A C 1
ATOM 2443 O O . GLN A 1 315 ? -7.295 17.094 34.335 1.00 70.62 315 GLN A O 1
ATOM 2448 N N . PHE A 1 316 ? -8.151 19.184 34.255 1.00 75.69 316 PHE A N 1
ATOM 2449 C CA . PHE A 1 316 ? -8.311 19.423 35.692 1.00 75.69 316 PHE A CA 1
ATOM 2450 C C . PHE A 1 316 ? -9.772 19.322 36.164 1.00 75.69 316 PHE A C 1
ATOM 2452 O O . PHE A 1 316 ? -10.067 19.600 37.322 1.00 75.69 316 PHE A O 1
ATOM 2459 N N . THR A 1 317 ? -10.698 18.919 35.286 1.00 71.56 317 THR A N 1
ATOM 2460 C CA . THR A 1 317 ? -12.144 18.856 35.577 1.00 71.56 317 THR A CA 1
ATOM 2461 C C . THR A 1 317 ? -12.689 17.425 35.525 1.00 71.56 317 THR A C 1
ATOM 2463 O O . THR A 1 317 ? -11.974 16.467 35.229 1.00 71.56 317 THR A O 1
ATOM 2466 N N . SER A 1 318 ? -13.997 17.268 35.759 1.00 61.66 318 SER A N 1
ATOM 2467 C CA . SER A 1 318 ? -14.727 16.002 35.604 1.00 61.66 318 SER A CA 1
ATOM 2468 C C . SER A 1 318 ? -14.773 15.463 34.162 1.00 61.66 318 SER A C 1
ATOM 2470 O O . SER A 1 318 ? -15.156 14.308 33.972 1.00 61.66 318 SER A O 1
ATOM 2472 N N . LEU A 1 319 ? -14.354 16.258 33.166 1.00 63.25 319 LEU A N 1
ATOM 2473 C CA . LEU A 1 319 ? -14.231 15.882 31.750 1.00 63.25 319 LEU A CA 1
ATOM 2474 C C . LEU A 1 319 ? -12.856 15.292 31.383 1.00 63.25 319 LEU A C 1
ATOM 2476 O O . LEU A 1 319 ? -12.565 15.099 30.203 1.00 63.25 319 LEU A O 1
ATOM 2480 N N . LYS A 1 320 ? -11.999 15.004 32.370 1.00 77.75 320 LYS A N 1
ATOM 2481 C CA . LYS A 1 320 ? -10.662 14.436 32.162 1.00 77.75 320 LYS A CA 1
ATOM 2482 C C . LYS A 1 320 ? -10.732 13.127 31.360 1.00 77.75 320 LYS A C 1
ATOM 2484 O O . LYS A 1 320 ? -11.125 12.089 31.889 1.00 77.75 320 LYS A O 1
ATOM 2489 N N . SER A 1 321 ? -10.331 13.187 30.089 1.00 84.44 321 SER A N 1
ATOM 2490 C CA . SER A 1 321 ? -10.161 12.025 29.215 1.00 84.44 321 SER A CA 1
ATOM 2491 C C . SER A 1 321 ? -9.153 12.313 28.106 1.00 84.44 321 SER A C 1
ATOM 2493 O O . SER A 1 321 ? -9.253 13.319 27.398 1.00 84.44 321 SER A O 1
ATOM 2495 N N . LYS A 1 322 ? -8.184 11.411 27.918 1.00 85.56 322 LYS A N 1
ATOM 2496 C CA . LYS A 1 322 ? -7.181 11.539 26.846 1.00 85.56 322 LYS A CA 1
ATOM 2497 C C . LYS A 1 322 ? -7.804 11.404 25.453 1.00 85.56 322 LYS A C 1
ATOM 2499 O O . LYS A 1 322 ? -7.318 12.018 24.508 1.00 85.56 322 LYS A O 1
ATOM 2504 N N . GLN A 1 323 ? -8.891 10.644 25.331 1.00 88.44 323 GLN A N 1
ATOM 2505 C CA . GLN A 1 323 ? -9.599 10.428 24.067 1.00 88.44 323 GLN A CA 1
ATOM 2506 C C . GLN A 1 323 ? -10.309 11.708 23.605 1.00 88.44 323 GLN A C 1
ATOM 2508 O O . GLN A 1 323 ? -10.224 12.072 22.434 1.00 88.44 323 GLN A O 1
ATOM 2513 N N . VAL A 1 324 ? -10.930 12.441 24.537 1.00 85.94 324 VAL A N 1
ATOM 2514 C CA . VAL A 1 324 ? -11.538 13.755 24.258 1.00 85.94 324 VAL A CA 1
ATOM 2515 C C . VAL A 1 324 ? -10.474 14.767 23.836 1.00 85.94 324 VAL A C 1
ATOM 2517 O O . VAL A 1 324 ? -10.671 15.491 22.862 1.00 85.94 324 VAL A O 1
ATOM 2520 N N . LEU A 1 325 ? -9.328 14.790 24.525 1.00 84.56 325 LEU A N 1
ATOM 2521 C CA . LEU A 1 325 ? -8.208 15.665 24.167 1.00 84.56 325 LEU A CA 1
ATOM 2522 C C . LEU A 1 325 ? -7.659 15.346 22.770 1.00 84.56 325 LEU A C 1
ATOM 2524 O O . LEU A 1 325 ? -7.425 16.263 21.990 1.00 84.56 325 LEU A O 1
ATOM 2528 N N . CYS A 1 326 ? -7.497 14.063 22.436 1.00 88.44 326 CYS A N 1
ATOM 2529 C CA . CYS A 1 326 ? -7.064 13.614 21.111 1.00 88.44 326 CYS A CA 1
ATOM 2530 C C . CYS A 1 326 ? -8.020 14.108 20.012 1.00 88.44 326 CYS A C 1
ATOM 2532 O O . CYS A 1 326 ? -7.589 14.792 19.085 1.00 88.44 326 CYS A O 1
ATOM 2534 N N . LEU A 1 327 ? -9.327 13.863 20.160 1.00 84.62 327 LEU A N 1
ATOM 2535 C CA . LEU A 1 327 ? -10.328 14.299 19.183 1.00 84.62 327 LEU A CA 1
ATOM 2536 C C . LEU A 1 327 ? -10.405 15.832 19.061 1.00 84.62 327 LEU A C 1
ATOM 2538 O O . LEU A 1 327 ? -10.554 16.363 17.961 1.00 84.62 327 LEU A O 1
ATOM 2542 N N . GLY A 1 328 ? -10.289 16.551 20.181 1.00 81.00 328 GLY A N 1
ATOM 2543 C CA . GLY A 1 328 ? -10.291 18.015 20.208 1.00 81.00 328 GLY A CA 1
ATOM 2544 C C . GLY A 1 328 ? -9.058 18.645 19.547 1.00 81.00 328 GLY A C 1
ATOM 2545 O O . GLY A 1 328 ? -9.171 19.696 18.912 1.00 81.00 328 GLY A O 1
ATOM 2546 N N . ASN A 1 329 ? -7.900 17.988 19.654 1.00 81.94 329 ASN A N 1
ATOM 2547 C CA . ASN A 1 329 ? -6.636 18.437 19.065 1.00 81.94 329 ASN A CA 1
ATOM 2548 C C . ASN A 1 329 ? -6.481 18.061 17.582 1.00 81.94 329 ASN A C 1
ATOM 2550 O O . ASN A 1 329 ? -5.677 18.687 16.884 1.00 81.94 329 ASN A O 1
ATOM 2554 N N . ALA A 1 330 ? -7.263 17.097 17.084 1.00 85.06 330 ALA A N 1
ATOM 2555 C CA . ALA A 1 330 ? -7.270 16.699 15.681 1.00 85.06 330 ALA A CA 1
ATOM 2556 C C . ALA A 1 330 ? -7.759 17.855 14.782 1.00 85.06 330 ALA A C 1
ATOM 2558 O O . ALA A 1 330 ? -8.961 18.130 14.628 1.00 85.06 330 ALA A O 1
ATOM 2559 N N . TYR A 1 331 ? -6.793 18.576 14.207 1.00 85.50 331 TYR A N 1
ATOM 2560 C CA . TYR A 1 331 ? -7.034 19.775 13.411 1.00 85.50 331 TYR A CA 1
ATOM 2561 C C . TYR A 1 331 ? -5.941 20.014 12.362 1.00 85.50 331 TYR A C 1
ATOM 2563 O O . TYR A 1 331 ? -4.755 20.112 12.689 1.00 85.50 331 TYR A O 1
ATOM 2571 N N . ASN A 1 332 ? -6.347 20.188 11.107 1.00 85.06 332 ASN A N 1
ATOM 2572 C CA . ASN A 1 332 ? -5.465 20.529 9.995 1.00 85.06 332 ASN A CA 1
ATOM 2573 C C . ASN A 1 332 ? -5.522 22.037 9.730 1.00 85.06 332 ASN A C 1
ATOM 2575 O O . ASN A 1 332 ? -6.493 22.538 9.173 1.00 85.06 332 ASN A O 1
ATOM 2579 N N . ALA A 1 333 ? -4.491 22.782 10.130 1.00 77.25 333 ALA A N 1
ATOM 2580 C CA . ALA A 1 333 ? -4.515 24.244 10.029 1.00 77.25 333 ALA A CA 1
ATOM 2581 C C . ALA A 1 333 ? -4.459 24.770 8.590 1.00 77.25 333 ALA A C 1
ATOM 2583 O O . ALA A 1 333 ? -4.993 25.837 8.299 1.00 77.25 333 ALA A O 1
ATOM 2584 N N . ASN A 1 334 ? -3.798 24.032 7.704 1.00 78.69 334 ASN A N 1
ATOM 2585 C CA . ASN A 1 334 ? -3.641 24.360 6.295 1.00 78.69 334 ASN A CA 1
ATOM 2586 C C . ASN A 1 334 ? -3.425 23.063 5.484 1.00 78.69 334 ASN A C 1
ATOM 2588 O O . ASN A 1 334 ? -3.187 22.005 6.078 1.00 78.69 334 ASN A O 1
ATOM 2592 N N . PRO A 1 335 ? -3.465 23.121 4.139 1.00 78.25 335 PRO A N 1
ATOM 2593 C CA . PRO A 1 335 ? -3.208 21.953 3.294 1.00 78.25 335 PRO A CA 1
ATOM 2594 C C . PRO A 1 335 ? -1.839 21.288 3.529 1.00 78.25 335 PRO A C 1
ATOM 2596 O O . PRO A 1 335 ? -1.712 20.077 3.373 1.00 78.25 335 PRO A O 1
ATOM 2599 N N . GLY A 1 336 ? -0.825 22.043 3.969 1.00 68.50 336 GLY A N 1
ATOM 2600 C CA . GLY A 1 336 ? 0.479 21.497 4.356 1.00 68.50 336 GLY A CA 1
ATOM 2601 C C . GLY A 1 336 ? 0.391 20.534 5.545 1.00 68.50 336 GLY A C 1
ATOM 2602 O O . GLY A 1 336 ? 1.005 19.470 5.510 1.00 68.50 336 GLY A O 1
ATOM 2603 N N . CYS A 1 337 ? -0.433 20.838 6.554 1.00 76.50 337 CYS A N 1
ATOM 2604 C CA . CYS A 1 337 ? -0.709 19.917 7.664 1.00 76.50 337 CYS A CA 1
ATOM 2605 C C . CYS A 1 337 ? -1.397 18.631 7.189 1.00 76.50 337 CYS A C 1
ATOM 2607 O O . CYS A 1 337 ? -1.077 17.555 7.690 1.00 76.50 337 CYS A O 1
ATOM 2609 N N . VAL A 1 338 ? -2.308 18.729 6.212 1.00 83.19 338 VAL A N 1
ATOM 2610 C CA . VAL A 1 338 ? -2.945 17.549 5.607 1.00 83.19 338 VAL A CA 1
ATOM 2611 C C . VAL A 1 338 ? -1.882 16.679 4.937 1.00 83.19 338 VAL A C 1
ATOM 2613 O O . VAL A 1 338 ? -1.810 15.487 5.223 1.00 83.19 338 VAL A O 1
ATOM 2616 N N . ARG A 1 339 ? -0.996 17.276 4.127 1.00 80.88 339 ARG A N 1
ATOM 2617 C CA . ARG A 1 339 ? 0.104 16.563 3.457 1.00 80.88 339 ARG A CA 1
ATOM 2618 C C . ARG A 1 339 ? 1.036 15.870 4.454 1.00 80.88 339 ARG A C 1
ATOM 2620 O O . ARG A 1 339 ? 1.331 14.693 4.285 1.00 80.88 339 ARG A O 1
ATOM 2627 N N . GLN A 1 340 ? 1.432 16.563 5.521 1.00 80.81 340 GLN A N 1
ATOM 2628 C CA . GLN A 1 340 ? 2.256 15.990 6.593 1.00 80.81 340 GLN A CA 1
ATOM 2629 C C . GLN A 1 340 ? 1.556 14.823 7.300 1.00 80.81 340 GLN A C 1
ATOM 2631 O O . GLN A 1 340 ? 2.191 13.821 7.616 1.00 80.81 340 GLN A O 1
ATOM 2636 N N . ASN A 1 341 ? 0.246 14.926 7.551 1.00 88.06 341 ASN A N 1
ATOM 2637 C CA . ASN A 1 341 ? -0.517 13.835 8.155 1.00 88.06 341 ASN A CA 1
ATOM 2638 C C . ASN A 1 341 ? -0.586 12.608 7.234 1.00 88.06 341 ASN A C 1
ATOM 2640 O O . ASN A 1 341 ? -0.468 11.473 7.697 1.00 88.06 341 ASN A O 1
ATOM 2644 N N . GLN A 1 342 ? -0.742 12.831 5.928 1.00 88.00 342 GLN A N 1
ATOM 2645 C CA . GLN A 1 342 ? -0.739 11.767 4.925 1.00 88.00 342 GLN A CA 1
ATOM 2646 C C . GLN A 1 342 ? 0.635 11.089 4.829 1.00 88.00 342 GLN A C 1
ATOM 2648 O O . GLN A 1 342 ? 0.698 9.865 4.854 1.00 88.00 342 GLN A O 1
ATOM 2653 N N . GLU A 1 343 ? 1.726 11.857 4.826 1.00 87.06 343 GLU A N 1
ATOM 2654 C CA . GLU A 1 343 ? 3.096 11.325 4.848 1.00 87.06 343 GLU A CA 1
ATOM 2655 C C . GLU A 1 343 ? 3.368 10.494 6.112 1.00 87.06 343 GLU A C 1
ATOM 2657 O O . GLU A 1 343 ? 3.865 9.373 6.025 1.00 87.06 343 GLU A O 1
ATOM 2662 N N . LYS A 1 344 ? 2.959 10.988 7.290 1.00 89.75 344 LYS A N 1
ATOM 2663 C CA . LYS A 1 344 ? 3.027 10.218 8.544 1.00 89.75 344 LYS A CA 1
ATOM 2664 C C . LYS A 1 344 ? 2.219 8.926 8.472 1.00 89.75 344 LYS A C 1
ATOM 2666 O O . LYS A 1 344 ? 2.648 7.911 9.011 1.00 89.75 344 LYS A O 1
ATOM 2671 N N . THR A 1 345 ? 1.061 8.958 7.813 1.00 92.44 345 THR A N 1
ATOM 2672 C CA . THR A 1 345 ? 0.221 7.769 7.616 1.00 92.44 345 THR A CA 1
ATOM 2673 C C . THR A 1 345 ? 0.941 6.736 6.751 1.00 92.44 345 THR A C 1
ATOM 2675 O O . THR A 1 345 ? 0.978 5.560 7.110 1.00 92.44 345 THR A O 1
ATOM 2678 N N . ASP A 1 346 ? 1.569 7.169 5.657 1.00 89.12 346 ASP A N 1
ATOM 2679 C CA . ASP A 1 346 ? 2.338 6.296 4.765 1.00 89.12 346 ASP A CA 1
ATOM 2680 C C . ASP A 1 346 ? 3.570 5.705 5.483 1.00 89.12 346 ASP A C 1
ATOM 2682 O O . ASP A 1 346 ? 3.840 4.506 5.379 1.00 89.12 346 ASP A O 1
ATOM 2686 N N . ALA A 1 347 ? 4.262 6.504 6.304 1.00 91.69 347 ALA A N 1
ATOM 2687 C CA . ALA A 1 347 ? 5.362 6.031 7.144 1.00 91.69 347 ALA A CA 1
ATOM 2688 C C . ALA A 1 347 ? 4.899 4.994 8.185 1.00 91.69 347 ALA A C 1
ATOM 2690 O O . ALA A 1 347 ? 5.539 3.952 8.350 1.00 91.69 347 ALA A O 1
ATOM 2691 N N . PHE A 1 348 ? 3.770 5.239 8.856 1.00 94.88 348 PHE A N 1
ATOM 2692 C CA . PHE A 1 348 ? 3.203 4.306 9.830 1.00 94.88 348 PHE A CA 1
ATOM 2693 C C . PHE A 1 348 ? 2.827 2.965 9.192 1.00 94.88 348 PHE A C 1
ATOM 2695 O O . PHE A 1 348 ? 3.153 1.921 9.753 1.00 94.88 348 PHE A O 1
ATOM 2702 N N . LYS A 1 349 ? 2.221 2.971 7.995 1.00 94.25 349 LYS A N 1
ATOM 2703 C CA . LYS A 1 349 ? 1.921 1.741 7.238 1.00 94.25 349 LYS A CA 1
ATOM 2704 C C . LYS A 1 349 ? 3.161 0.878 7.039 1.00 94.25 349 LYS A C 1
ATOM 2706 O O . LYS A 1 349 ? 3.125 -0.326 7.287 1.00 94.25 349 LYS A O 1
ATOM 2711 N N . PHE A 1 350 ? 4.266 1.490 6.616 1.00 91.44 350 PHE A N 1
ATOM 2712 C CA . PHE A 1 350 ? 5.516 0.769 6.396 1.00 91.44 350 PHE A CA 1
ATOM 2713 C C . PHE A 1 350 ? 6.049 0.144 7.693 1.00 91.44 350 PHE A C 1
ATOM 2715 O O . PHE A 1 350 ? 6.409 -1.036 7.712 1.00 91.44 350 PHE A O 1
ATOM 2722 N N . LYS A 1 351 ? 6.047 0.906 8.796 1.00 92.69 351 LYS A N 1
ATOM 2723 C CA . LYS A 1 351 ? 6.492 0.420 10.111 1.00 92.69 351 LYS A CA 1
ATOM 2724 C C . LYS A 1 351 ? 5.593 -0.700 10.646 1.00 92.69 351 LYS A C 1
ATOM 2726 O O . LYS A 1 351 ? 6.111 -1.719 11.099 1.00 92.69 351 LYS A O 1
ATOM 2731 N N . TRP A 1 352 ? 4.273 -0.570 10.496 1.00 94.56 352 TRP A N 1
ATOM 2732 C CA . TRP A 1 352 ? 3.298 -1.612 10.831 1.00 94.56 352 TRP A CA 1
ATOM 2733 C C . TRP A 1 352 ? 3.603 -2.925 10.103 1.00 94.56 352 TRP A C 1
ATOM 2735 O O . TRP A 1 352 ? 3.721 -3.972 10.736 1.00 94.56 352 TRP A O 1
ATOM 2745 N N . ILE A 1 353 ? 3.789 -2.877 8.778 1.00 92.56 353 ILE A N 1
ATOM 2746 C CA . ILE A 1 353 ? 4.088 -4.067 7.965 1.00 92.56 353 ILE A CA 1
ATOM 2747 C C . ILE A 1 353 ? 5.422 -4.693 8.384 1.00 92.56 353 ILE A C 1
ATOM 2749 O O . ILE A 1 353 ? 5.529 -5.918 8.460 1.00 92.56 353 ILE A O 1
ATOM 2753 N N . LYS A 1 354 ? 6.442 -3.874 8.662 1.00 92.12 354 LYS A N 1
ATOM 2754 C CA . LYS A 1 354 ? 7.750 -4.360 9.115 1.00 92.12 354 LYS A CA 1
ATOM 2755 C C . LYS A 1 354 ? 7.639 -5.100 10.451 1.00 92.12 354 LYS A C 1
ATOM 2757 O O . LYS A 1 354 ? 8.162 -6.206 10.554 1.00 92.12 354 LYS A O 1
ATOM 2762 N N . TYR A 1 355 ? 6.930 -4.528 11.424 1.00 95.62 355 TYR A N 1
ATOM 2763 C CA . TYR A 1 355 ? 6.713 -5.144 12.736 1.00 95.62 355 TYR A CA 1
ATOM 2764 C C . TYR A 1 355 ? 5.868 -6.426 12.644 1.00 95.62 355 TYR A C 1
ATOM 2766 O O . TYR A 1 355 ? 6.220 -7.465 13.202 1.00 95.62 355 TYR A O 1
ATOM 2774 N N . TRP A 1 356 ? 4.799 -6.404 11.844 1.00 96.31 356 TRP A N 1
ATOM 2775 C CA . TRP A 1 356 ? 3.996 -7.591 11.539 1.00 96.31 356 TRP A CA 1
ATOM 2776 C C . TRP A 1 356 ? 4.862 -8.734 10.989 1.00 96.31 356 TRP A C 1
ATOM 2778 O O . TRP A 1 356 ? 4.792 -9.870 11.462 1.00 96.31 356 TRP A O 1
ATOM 2788 N N . LYS A 1 357 ? 5.724 -8.431 10.009 1.00 93.12 357 LYS A N 1
ATOM 2789 C CA . LYS A 1 357 ? 6.641 -9.410 9.411 1.00 93.12 357 LYS A CA 1
ATOM 2790 C C . LYS A 1 357 ? 7.717 -9.886 10.387 1.00 93.12 357 LYS A C 1
ATOM 2792 O O . LYS A 1 357 ? 8.049 -11.065 10.340 1.00 93.12 357 LYS A O 1
ATOM 2797 N N . SER A 1 358 ? 8.236 -9.033 11.277 1.00 94.38 358 SER A N 1
ATOM 2798 C CA . SER A 1 358 ? 9.233 -9.460 12.273 1.00 94.38 358 SER A CA 1
ATOM 2799 C C . SER A 1 358 ? 8.666 -10.437 13.299 1.00 94.38 358 SER A C 1
ATOM 2801 O O . SER A 1 358 ? 9.395 -11.295 13.785 1.00 94.38 358 SER A O 1
ATOM 2803 N N . LEU A 1 359 ? 7.365 -10.353 13.596 1.00 94.00 359 LEU A N 1
ATOM 2804 C CA . LEU A 1 359 ? 6.680 -11.352 14.416 1.00 94.00 359 LEU A CA 1
ATOM 2805 C C . LEU A 1 359 ? 6.371 -12.642 13.638 1.00 94.00 359 LEU A C 1
ATOM 2807 O O . LEU A 1 359 ? 6.101 -13.673 14.251 1.00 94.00 359 LEU A O 1
ATOM 2811 N N . GLY A 1 360 ? 6.410 -12.614 12.303 1.00 94.00 360 GLY A N 1
ATOM 2812 C CA . GLY A 1 360 ? 6.076 -13.762 11.460 1.00 94.00 360 GLY A CA 1
ATOM 2813 C C . GLY A 1 360 ? 4.624 -14.219 11.619 1.00 94.00 360 GLY A C 1
ATOM 2814 O O . GLY A 1 360 ? 4.366 -15.418 11.596 1.00 94.00 360 GLY A O 1
ATOM 2815 N N . ILE A 1 361 ? 3.696 -13.284 11.854 1.00 96.69 361 ILE A N 1
ATOM 2816 C CA . ILE A 1 361 ? 2.258 -13.570 11.956 1.00 96.69 361 ILE A CA 1
ATOM 2817 C C . ILE A 1 361 ? 1.604 -13.553 10.563 1.00 96.69 361 ILE A C 1
ATOM 2819 O O . ILE A 1 361 ? 1.965 -12.745 9.707 1.00 96.69 361 ILE A O 1
ATOM 2823 N N . ASP A 1 362 ? 0.636 -14.437 10.324 1.00 96.69 362 ASP A N 1
ATOM 2824 C CA . ASP A 1 362 ? -0.134 -14.506 9.072 1.00 96.69 362 ASP A CA 1
ATOM 2825 C C . ASP A 1 362 ? -1.457 -13.718 9.174 1.00 96.69 362 ASP A C 1
ATOM 2827 O O . ASP A 1 362 ? -1.897 -13.103 8.205 1.00 96.69 362 ASP A O 1
ATOM 2831 N N . ALA A 1 363 ? -2.078 -13.701 10.357 1.00 98.31 363 ALA A N 1
ATOM 2832 C CA . ALA A 1 363 ? -3.308 -12.961 10.646 1.00 98.31 363 ALA A CA 1
ATOM 2833 C C . ALA A 1 363 ? -3.294 -12.405 12.074 1.00 98.31 363 ALA A C 1
ATOM 2835 O O . ALA A 1 363 ? -2.558 -12.900 12.924 1.00 98.31 363 ALA A O 1
ATOM 2836 N N . LEU A 1 364 ? -4.123 -11.398 12.339 1.00 98.62 364 LEU A N 1
ATOM 2837 C CA . LEU A 1 364 ? -4.271 -10.742 13.635 1.00 98.62 364 LEU A CA 1
ATOM 2838 C C . LEU A 1 364 ? -5.726 -10.829 14.099 1.00 98.62 364 LEU A C 1
ATOM 2840 O O . LEU A 1 364 ? -6.628 -10.449 13.353 1.00 98.62 364 LEU A O 1
ATOM 2844 N N . ILE A 1 365 ? -5.950 -11.303 15.324 1.00 98.69 365 ILE A N 1
ATOM 2845 C CA . ILE A 1 365 ? -7.267 -11.330 15.969 1.00 98.69 365 ILE A CA 1
ATOM 2846 C C . ILE A 1 365 ? -7.324 -10.257 17.056 1.00 98.69 365 ILE A C 1
ATOM 2848 O O . ILE A 1 365 ? -6.464 -10.194 17.936 1.00 98.69 365 ILE A O 1
ATOM 2852 N N . CYS A 1 366 ? -8.351 -9.417 17.011 1.00 98.31 366 CYS A N 1
ATOM 2853 C CA . CYS A 1 366 ? -8.569 -8.353 17.982 1.00 98.31 366 CYS A CA 1
ATOM 2854 C C . CYS A 1 366 ? -10.067 -8.128 18.252 1.00 98.31 366 CYS A C 1
ATOM 2856 O O . CYS A 1 366 ? -10.914 -8.755 17.608 1.00 98.31 366 CYS A O 1
ATOM 2858 N N . PRO A 1 367 ? -10.441 -7.270 19.217 1.00 98.00 367 PRO A N 1
ATOM 2859 C CA . PRO A 1 367 ? -11.843 -7.000 19.496 1.00 98.00 367 PRO A CA 1
ATOM 2860 C C . PRO A 1 367 ? -12.557 -6.397 18.282 1.00 98.00 367 PRO A C 1
ATOM 2862 O O . PRO A 1 367 ? -12.012 -5.560 17.562 1.00 98.00 367 PRO A O 1
ATOM 2865 N N . SER A 1 368 ? -13.805 -6.816 18.067 1.00 96.19 368 SER A N 1
ATOM 2866 C CA . SER A 1 368 ? -14.654 -6.297 16.985 1.00 96.19 368 SER A CA 1
ATOM 2867 C C . SER A 1 368 ? -15.028 -4.827 17.157 1.00 96.19 368 SER A C 1
ATOM 2869 O O . SER A 1 368 ? -15.138 -4.089 16.179 1.00 96.19 368 SER A O 1
ATOM 2871 N N . PHE A 1 369 ? -15.216 -4.403 18.404 1.00 97.00 369 PHE A N 1
ATOM 2872 C CA . PHE A 1 369 ? -15.467 -3.026 18.797 1.00 97.00 369 PHE A CA 1
ATOM 2873 C C . PHE A 1 369 ? -15.168 -2.852 20.294 1.00 97.00 369 PHE A C 1
ATOM 2875 O O . PHE A 1 369 ? -14.949 -3.831 21.010 1.00 97.00 369 PHE A O 1
ATOM 2882 N N . ILE A 1 370 ? -15.195 -1.613 20.793 1.00 95.31 370 ILE A N 1
ATOM 2883 C CA . ILE A 1 370 ? -14.961 -1.322 22.220 1.00 95.31 370 ILE A CA 1
ATOM 2884 C C . ILE A 1 370 ? -16.132 -1.734 23.134 1.00 95.31 370 ILE A C 1
ATOM 2886 O O . ILE A 1 370 ? -15.980 -1.775 24.355 1.00 95.31 370 ILE A O 1
ATOM 2890 N N . THR A 1 371 ? -17.304 -2.032 22.572 1.00 95.69 371 THR A N 1
ATOM 2891 C CA . THR A 1 371 ? -18.515 -2.434 23.303 1.00 95.69 371 THR A CA 1
ATOM 2892 C C . THR A 1 371 ? -19.372 -3.395 22.478 1.00 95.69 371 THR A C 1
ATOM 2894 O O . THR A 1 371 ? -19.262 -3.393 21.250 1.00 95.69 371 THR A O 1
ATOM 2897 N N . PRO A 1 372 ? -20.332 -4.103 23.101 1.00 95.50 372 PRO A N 1
ATOM 2898 C CA . PRO A 1 372 ? -21.493 -4.634 22.393 1.00 95.50 372 PRO A CA 1
ATOM 2899 C C . PRO A 1 372 ? -22.390 -3.495 21.878 1.00 95.50 372 PRO A C 1
ATOM 2901 O O . PRO A 1 372 ? -22.112 -2.310 22.109 1.00 95.50 372 PRO A O 1
ATOM 2904 N N . ALA A 1 373 ? -23.491 -3.847 21.215 1.00 96.12 373 ALA A N 1
ATOM 2905 C CA . ALA A 1 373 ? -24.455 -2.870 20.722 1.00 96.12 373 ALA A CA 1
ATOM 2906 C C . ALA A 1 373 ? -24.976 -1.946 21.838 1.00 96.12 373 ALA A C 1
ATOM 2908 O O . ALA A 1 373 ? -25.324 -2.383 22.937 1.00 96.12 373 ALA A O 1
ATOM 2909 N N . GLN A 1 374 ? -25.024 -0.649 21.543 1.00 95.19 374 GLN A N 1
ATOM 2910 C CA . GLN A 1 374 ? -25.292 0.416 22.512 1.00 95.19 374 GLN A CA 1
ATOM 2911 C C . GLN A 1 374 ? -26.713 0.987 22.343 1.00 95.19 374 GLN A C 1
ATOM 2913 O O . GLN A 1 374 ? -27.270 0.896 21.245 1.00 95.19 374 GLN A O 1
ATOM 2918 N N . PRO A 1 375 ? -27.292 1.632 23.370 1.00 96.50 375 PRO A N 1
ATOM 2919 C CA . PRO A 1 375 ? -28.467 2.489 23.201 1.00 96.50 375 PRO A CA 1
ATOM 2920 C C . PRO A 1 375 ? -28.199 3.650 22.229 1.00 96.50 375 PRO A C 1
ATOM 2922 O O . PRO A 1 375 ? -27.051 4.049 22.016 1.00 96.50 375 PRO A O 1
ATOM 2925 N N . PHE A 1 376 ? -29.255 4.197 21.627 1.00 95.38 376 PHE A N 1
ATOM 2926 C CA . PHE A 1 376 ? -29.165 5.151 20.512 1.00 95.38 376 PHE A CA 1
ATOM 2927 C C . PHE A 1 376 ? -28.457 6.481 20.842 1.00 95.38 376 PHE A C 1
ATOM 2929 O O . PHE A 1 376 ? -27.935 7.145 19.950 1.00 95.38 376 PHE A O 1
ATOM 2936 N N . GLU A 1 377 ? -28.413 6.892 22.105 1.00 93.88 377 GLU A N 1
ATOM 2937 C CA . GLU A 1 377 ? -27.821 8.162 22.540 1.00 93.88 377 GLU A CA 1
ATOM 2938 C C . GLU A 1 377 ? -26.285 8.154 22.642 1.00 93.88 377 GLU A C 1
ATOM 2940 O O . GLU A 1 377 ? -25.663 9.220 22.646 1.00 93.88 377 GLU A O 1
ATOM 2945 N N . TYR A 1 378 ? -25.658 6.978 22.707 1.00 95.00 378 TYR A N 1
ATOM 2946 C CA . TYR A 1 378 ? -24.219 6.844 22.958 1.00 95.00 378 TYR A CA 1
ATOM 2947 C C . TYR A 1 378 ? -23.302 6.950 21.730 1.00 95.00 378 TYR A C 1
ATOM 2949 O O . TYR A 1 378 ? -22.214 7.506 21.897 1.00 95.00 378 TYR A O 1
ATOM 2957 N N . PRO A 1 379 ? -23.677 6.508 20.511 1.00 94.00 379 PRO A N 1
ATOM 2958 C CA . PRO A 1 379 ? -22.773 6.486 19.362 1.00 94.00 379 PRO A CA 1
ATOM 2959 C C . PRO A 1 379 ? -22.031 7.796 19.067 1.00 94.00 379 PRO A C 1
ATOM 2961 O O . PRO A 1 379 ? -20.829 7.802 18.807 1.00 94.00 379 PRO A O 1
ATOM 2964 N N . VAL A 1 380 ? -22.719 8.934 19.166 1.00 90.44 380 VAL A N 1
ATOM 2965 C CA . VAL A 1 380 ? -22.095 10.254 18.967 1.00 90.44 380 VAL A CA 1
ATOM 2966 C C . VAL A 1 380 ? -21.091 10.579 20.079 1.00 90.44 380 VAL A C 1
ATOM 2968 O O . VAL A 1 380 ? -20.015 11.121 19.816 1.00 90.44 380 VAL A O 1
ATOM 2971 N N . GLN A 1 381 ? -21.426 10.233 21.323 1.00 89.75 381 GLN A N 1
ATOM 2972 C CA . GLN A 1 381 ? -20.605 10.516 22.501 1.00 89.75 381 GLN A CA 1
ATOM 2973 C C . GLN A 1 381 ? -19.380 9.594 22.595 1.00 89.75 381 GLN A C 1
ATOM 2975 O O . GLN A 1 381 ? -18.337 10.001 23.100 1.00 89.75 381 GLN A O 1
ATOM 2980 N N . LEU A 1 382 ? -19.495 8.370 22.076 1.00 92.81 382 LEU A N 1
ATOM 2981 C CA . LEU A 1 382 ? -18.440 7.358 22.012 1.00 92.81 382 LEU A CA 1
ATOM 2982 C C . LEU A 1 382 ? -17.815 7.279 20.610 1.00 92.81 382 LEU A C 1
ATOM 2984 O O . LEU A 1 382 ? -17.354 6.222 20.177 1.00 92.81 382 LEU A O 1
ATOM 2988 N N . SER A 1 383 ? -17.794 8.390 19.871 1.00 90.31 383 SER A N 1
ATOM 2989 C CA . SER A 1 383 ? -17.258 8.446 18.502 1.00 90.31 383 SER A CA 1
ATOM 2990 C C . SER A 1 383 ? -15.786 8.043 18.403 1.00 90.31 383 SER A C 1
ATOM 2992 O O . SER A 1 383 ? -15.372 7.512 17.379 1.00 90.31 383 SER A O 1
ATOM 2994 N N . THR A 1 384 ? -15.004 8.194 19.473 1.00 91.81 384 THR A N 1
ATOM 2995 C CA . THR A 1 384 ? -13.606 7.740 19.531 1.00 91.81 384 THR A CA 1
ATOM 2996 C C . THR A 1 384 ? -13.456 6.218 19.456 1.00 91.81 384 THR A C 1
ATOM 2998 O O . THR A 1 384 ? -12.396 5.736 19.063 1.00 91.81 384 THR A O 1
ATOM 3001 N N . GLY A 1 385 ? -14.515 5.453 19.751 1.00 92.44 385 GLY A N 1
ATOM 3002 C CA . GLY A 1 385 ? -14.523 3.991 19.658 1.00 92.44 385 GLY A CA 1
ATOM 3003 C C . GLY A 1 385 ? -14.280 3.447 18.250 1.00 92.44 385 GLY A C 1
ATOM 3004 O O . GLY A 1 385 ? -13.839 2.311 18.109 1.00 92.44 385 GLY A O 1
ATOM 3005 N N . VAL A 1 386 ? -14.485 4.261 17.207 1.00 94.75 386 VAL A N 1
ATOM 3006 C CA . VAL A 1 386 ? -14.217 3.868 15.811 1.00 94.75 386 VAL A CA 1
ATOM 3007 C C . VAL A 1 386 ? -12.730 3.688 15.509 1.00 94.75 386 VAL A C 1
ATOM 3009 O O . VAL A 1 386 ? -12.399 3.226 14.423 1.00 94.75 386 VAL A O 1
ATOM 3012 N N . PHE A 1 387 ? -11.822 4.038 16.427 1.00 96.38 387 PHE A N 1
ATOM 3013 C CA . PHE A 1 387 ? -10.384 3.850 16.228 1.00 96.38 387 PHE A CA 1
ATOM 3014 C C . PHE A 1 387 ? -10.023 2.389 15.915 1.00 96.38 387 PHE A C 1
ATOM 3016 O O . PHE A 1 387 ? -9.311 2.141 14.945 1.00 96.38 387 PHE A O 1
ATOM 3023 N N . ILE A 1 388 ? -10.590 1.425 16.648 1.00 95.94 388 ILE A N 1
ATOM 3024 C CA . ILE A 1 388 ? -10.268 -0.006 16.501 1.00 95.94 388 ILE A CA 1
ATOM 3025 C C . ILE A 1 388 ? -10.662 -0.588 15.134 1.00 95.94 388 ILE A C 1
ATOM 3027 O O . ILE A 1 388 ? -10.054 -1.541 14.652 1.00 95.94 388 ILE A O 1
ATOM 3031 N N . THR A 1 389 ? -11.664 -0.010 14.468 1.00 97.44 389 THR A N 1
ATOM 3032 C CA . THR A 1 389 ? -12.037 -0.376 13.095 1.00 97.44 389 THR A CA 1
ATOM 3033 C C . THR A 1 389 ? -11.332 0.512 12.071 1.00 97.44 389 THR A C 1
ATOM 3035 O O . THR A 1 389 ? -10.804 0.012 11.075 1.00 97.44 389 THR A O 1
ATOM 3038 N N . GLY A 1 390 ? -11.279 1.819 12.326 1.00 96.56 390 GLY A N 1
ATOM 3039 C CA . GLY A 1 390 ? -10.688 2.836 11.461 1.00 96.56 390 GLY A CA 1
ATOM 3040 C C . GLY A 1 390 ? -9.187 2.678 11.244 1.00 96.56 390 GLY A C 1
ATOM 3041 O O . GLY A 1 390 ? -8.707 2.976 10.151 1.00 96.56 390 GLY A O 1
ATOM 3042 N N . LEU A 1 391 ? -8.460 2.137 12.225 1.00 96.75 391 LEU A N 1
ATOM 3043 C CA . LEU A 1 391 ? -7.046 1.779 12.098 1.00 96.75 391 LEU A CA 1
ATOM 3044 C C . LEU A 1 391 ? -6.802 0.918 10.852 1.00 96.75 391 LEU A C 1
ATOM 3046 O O . LEU A 1 391 ? -5.899 1.201 10.069 1.00 96.75 391 LEU A O 1
ATOM 3050 N N . PHE A 1 392 ? -7.652 -0.082 10.615 1.00 97.81 392 PHE A N 1
ATOM 3051 C CA . PHE A 1 392 ? -7.491 -1.006 9.492 1.00 97.81 392 PHE A CA 1
ATOM 3052 C C . PHE A 1 392 ? -7.952 -0.428 8.147 1.00 97.81 392 PHE A C 1
ATOM 3054 O O . PHE A 1 392 ? -7.478 -0.884 7.111 1.00 97.81 392 PHE A O 1
ATOM 3061 N N . ASN A 1 393 ? -8.788 0.619 8.126 1.00 96.69 393 ASN A N 1
ATOM 3062 C CA . ASN A 1 393 ? -8.994 1.421 6.910 1.00 96.69 393 ASN A CA 1
ATOM 3063 C C . ASN A 1 393 ? -7.786 2.308 6.629 1.00 96.69 393 ASN A C 1
ATOM 3065 O O . ASN A 1 393 ? -7.363 2.434 5.483 1.00 96.69 393 ASN A O 1
ATOM 3069 N N . MET A 1 394 ? -7.213 2.914 7.672 1.00 96.12 394 MET A N 1
ATOM 3070 C CA . MET A 1 394 ? -6.024 3.743 7.530 1.00 96.12 394 MET A CA 1
ATOM 3071 C C . MET A 1 394 ? -4.832 2.926 7.045 1.00 96.12 394 MET A C 1
ATOM 3073 O O . MET A 1 394 ? -4.075 3.434 6.233 1.00 96.12 394 MET A O 1
ATOM 3077 N N . LEU A 1 395 ? -4.696 1.668 7.473 1.00 96.12 395 LEU A N 1
ATOM 3078 C CA . LEU A 1 395 ? -3.682 0.723 6.990 1.00 96.12 395 LEU A CA 1
ATOM 3079 C C . LEU A 1 395 ? -4.034 0.059 5.647 1.00 96.12 395 LEU A C 1
ATOM 3081 O O . LEU A 1 395 ? -3.148 -0.494 5.004 1.00 96.12 395 LEU A O 1
ATOM 3085 N N . ASP A 1 396 ? -5.295 0.150 5.218 1.00 96.00 396 ASP A N 1
ATOM 3086 C CA . ASP A 1 396 ? -5.869 -0.548 4.057 1.00 96.00 396 ASP A CA 1
ATOM 3087 C C . ASP A 1 396 ? -5.742 -2.087 4.110 1.00 96.00 396 ASP A C 1
ATOM 3089 O O . ASP A 1 396 ? -5.607 -2.793 3.107 1.00 96.00 396 ASP A O 1
ATOM 3093 N N . CYS A 1 397 ? -5.804 -2.621 5.328 1.00 97.75 397 CYS A N 1
ATOM 3094 C CA . CYS A 1 397 ? -5.811 -4.056 5.577 1.00 97.75 397 CYS A CA 1
ATOM 3095 C C . CYS A 1 397 ? -7.206 -4.649 5.317 1.00 97.75 397 CYS A C 1
ATOM 3097 O O . CYS A 1 397 ? -8.211 -3.995 5.638 1.00 97.75 397 CYS A O 1
ATOM 3099 N N . PRO A 1 398 ? -7.307 -5.892 4.819 1.00 98.00 398 PRO A N 1
ATOM 3100 C CA . PRO A 1 398 ? -8.536 -6.659 4.885 1.00 98.00 398 PRO A CA 1
ATOM 3101 C C . PRO A 1 398 ? -8.904 -6.880 6.352 1.00 98.00 398 PRO A C 1
ATOM 3103 O O . PRO A 1 398 ? -8.045 -7.224 7.166 1.00 98.00 398 PRO A O 1
ATOM 3106 N N . ALA A 1 399 ? -10.166 -6.645 6.699 1.00 98.56 399 ALA A N 1
ATOM 3107 C CA . ALA A 1 399 ? -10.650 -6.773 8.067 1.00 98.56 399 ALA A CA 1
ATOM 3108 C C . ALA A 1 399 ? -12.064 -7.353 8.078 1.00 98.56 399 ALA A C 1
ATOM 3110 O O . ALA A 1 399 ? -12.962 -6.828 7.419 1.00 98.56 399 ALA A O 1
ATOM 3111 N N . ALA A 1 400 ? -12.270 -8.410 8.848 1.00 98.31 400 ALA A N 1
ATOM 3112 C CA . ALA A 1 400 ? -13.511 -9.164 8.883 1.00 98.31 400 ALA A CA 1
ATOM 3113 C C . ALA A 1 400 ? -14.067 -9.307 10.296 1.00 98.31 400 ALA A C 1
ATOM 3115 O O . ALA A 1 400 ? -13.319 -9.216 11.267 1.00 98.31 400 ALA A O 1
ATOM 3116 N N . ILE A 1 401 ? -15.373 -9.547 10.398 1.00 98.44 401 ILE A N 1
ATOM 3117 C CA . ILE A 1 401 ? -16.076 -9.835 11.651 1.00 98.44 401 ILE A CA 1
ATOM 3118 C C . ILE A 1 401 ? -16.628 -11.250 11.607 1.00 98.44 401 ILE A C 1
ATOM 3120 O O . ILE A 1 401 ? -17.308 -11.621 10.649 1.00 98.44 401 ILE A O 1
ATOM 3124 N N . VAL A 1 402 ? -16.369 -12.000 12.677 1.00 97.50 402 VAL A N 1
ATOM 3125 C CA . VAL A 1 402 ? -16.961 -13.318 12.922 1.00 97.50 402 VAL A CA 1
ATOM 3126 C C . VAL A 1 402 ? -17.597 -13.315 14.318 1.00 97.50 402 VAL A C 1
ATOM 3128 O O . VAL A 1 402 ? -16.894 -13.048 15.299 1.00 97.50 402 VAL A O 1
ATOM 3131 N N . PRO A 1 403 ? -18.915 -13.559 14.440 1.00 95.88 403 PRO A N 1
ATOM 3132 C CA . PRO A 1 403 ? -19.586 -13.728 15.729 1.00 95.88 403 PRO A CA 1
ATOM 3133 C C . PRO A 1 403 ? -19.080 -14.978 16.449 1.00 95.88 403 PRO A C 1
ATOM 3135 O O . PRO A 1 403 ? -18.990 -16.037 15.832 1.00 95.88 403 PRO A O 1
ATOM 3138 N N . VAL A 1 404 ? -18.780 -14.874 17.747 1.00 95.12 404 VAL A N 1
ATOM 3139 C CA . VAL A 1 404 ? -18.154 -15.982 18.496 1.00 95.12 404 VAL A CA 1
ATOM 3140 C C . VAL A 1 404 ? -18.953 -16.455 19.705 1.00 95.12 404 VAL A C 1
ATOM 3142 O O . VAL A 1 404 ? -18.968 -17.648 19.990 1.00 95.12 404 VAL A O 1
ATOM 3145 N N . SER A 1 405 ? -19.617 -15.546 20.426 1.00 90.56 405 SER A N 1
ATOM 3146 C CA . SER A 1 405 ? -20.406 -15.885 21.620 1.00 90.56 405 SER A CA 1
ATOM 3147 C C . SER A 1 405 ? -21.388 -14.765 21.992 1.00 90.56 405 SER A C 1
ATOM 3149 O O . SER A 1 405 ? -21.215 -13.628 21.552 1.00 90.56 405 SER A O 1
ATOM 3151 N N . PRO A 1 406 ? -22.418 -15.031 22.814 1.00 91.25 406 PRO A N 1
ATOM 3152 C CA . PRO A 1 406 ? -23.230 -13.985 23.433 1.00 91.25 406 PRO A CA 1
ATOM 3153 C C . PRO A 1 406 ? -22.509 -13.292 24.601 1.00 91.25 406 PRO A C 1
ATOM 3155 O O . PRO A 1 406 ? -21.577 -13.827 25.210 1.00 91.25 406 PRO A O 1
ATOM 3158 N N . VAL A 1 407 ? -22.991 -12.107 24.976 1.00 92.00 407 VAL A N 1
ATOM 3159 C CA . VAL A 1 407 ? -22.638 -11.443 26.243 1.00 92.00 407 VAL A CA 1
ATOM 3160 C C . VAL A 1 407 ? -23.280 -12.185 27.424 1.00 92.00 407 VAL A C 1
ATOM 3162 O O . VAL A 1 407 ? -24.493 -12.418 27.429 1.00 92.00 407 VAL A O 1
ATOM 3165 N N . ARG A 1 408 ? -22.488 -12.517 28.453 1.00 90.31 408 ARG A N 1
ATOM 3166 C CA . ARG A 1 408 ? -22.952 -13.249 29.648 1.00 90.31 408 ARG A CA 1
ATOM 3167 C C . ARG A 1 408 ? -23.618 -12.318 30.674 1.00 90.31 408 ARG A C 1
ATOM 3169 O O . ARG A 1 408 ? -23.534 -11.090 30.592 1.00 90.31 408 ARG A O 1
ATOM 3176 N N . GLU A 1 409 ? -24.323 -12.895 31.644 1.00 86.38 409 GLU A N 1
ATOM 3177 C CA . GLU A 1 409 ? -25.010 -12.125 32.689 1.00 86.38 409 GLU A CA 1
ATOM 3178 C C . GLU A 1 409 ? -24.011 -11.338 33.555 1.00 86.38 409 GLU A C 1
ATOM 3180 O O . GLU A 1 409 ? -22.992 -11.885 33.975 1.00 86.38 409 GLU A O 1
ATOM 3185 N N . LYS A 1 410 ? -24.290 -10.046 33.803 1.00 83.25 410 LYS A N 1
ATOM 3186 C CA . LYS A 1 410 ? -23.478 -9.132 34.645 1.00 83.25 410 LYS A CA 1
ATOM 3187 C C . LYS A 1 410 ? -21.993 -9.039 34.268 1.00 83.25 410 LYS A C 1
ATOM 3189 O O . LYS A 1 410 ? -21.170 -8.519 35.018 1.00 83.25 410 LYS A O 1
ATOM 3194 N N . GLU A 1 411 ? -21.633 -9.516 33.082 1.00 85.69 411 GLU A N 1
ATOM 3195 C CA . GLU A 1 411 ? -20.250 -9.580 32.622 1.00 85.69 411 GLU A CA 1
ATOM 3196 C C . GLU A 1 411 ? -19.633 -8.183 32.490 1.00 85.69 411 GLU A C 1
ATOM 3198 O O . GLU A 1 411 ? -18.501 -7.933 32.908 1.00 85.69 411 GLU A O 1
ATOM 3203 N N . ASN A 1 412 ? -20.416 -7.250 31.956 1.00 90.31 412 ASN A N 1
ATOM 3204 C CA . ASN A 1 412 ? -19.984 -5.884 31.704 1.00 90.31 412 ASN A CA 1
ATOM 3205 C C . ASN A 1 412 ? -20.058 -4.973 32.944 1.00 90.31 412 ASN A C 1
ATOM 3207 O O . ASN A 1 412 ? -19.527 -3.864 32.905 1.00 90.31 412 ASN A O 1
ATOM 3211 N N . ASP A 1 413 ? -20.623 -5.440 34.064 1.00 85.19 413 ASP A N 1
ATOM 3212 C CA . ASP A 1 413 ? -20.735 -4.656 35.306 1.00 85.19 413 ASP A CA 1
ATOM 3213 C C . ASP A 1 413 ? -19.363 -4.384 35.946 1.00 85.19 413 ASP A C 1
ATOM 3215 O O . ASP A 1 413 ? -19.189 -3.418 36.688 1.00 85.19 413 ASP A O 1
ATOM 3219 N N . LYS A 1 414 ? -18.355 -5.202 35.615 1.00 79.38 414 LYS A N 1
ATOM 3220 C CA . LYS A 1 414 ? -16.975 -5.096 36.118 1.00 79.38 414 LYS A CA 1
ATOM 3221 C C . LYS A 1 414 ? -16.126 -4.041 35.389 1.00 79.38 414 LYS A C 1
ATOM 3223 O O . LYS A 1 414 ? -14.900 -4.048 35.500 1.00 79.38 414 LYS A O 1
ATOM 3228 N N . PHE A 1 415 ? -16.730 -3.145 34.608 1.00 89.88 415 PHE A N 1
ATOM 3229 C CA . PHE A 1 415 ? -15.979 -2.187 33.797 1.00 89.88 415 PHE A CA 1
ATOM 3230 C C . PHE A 1 415 ? -15.412 -1.021 34.619 1.00 89.88 415 PHE A C 1
ATOM 3232 O O . PHE A 1 415 ? -16.110 -0.084 35.010 1.00 89.88 415 PHE A O 1
ATOM 3239 N N . GLU A 1 416 ? -14.101 -1.051 34.854 1.00 86.94 416 GLU A N 1
ATOM 3240 C CA . GLU A 1 416 ? -13.408 0.016 35.575 1.00 86.94 416 GLU A CA 1
ATOM 3241 C C . GLU A 1 416 ? -13.273 1.299 34.744 1.00 86.94 416 GLU A C 1
ATOM 3243 O O . GLU A 1 416 ? -12.673 1.294 33.662 1.00 86.94 416 GLU A O 1
ATOM 3248 N N . THR A 1 417 ? -13.707 2.421 35.320 1.00 86.38 417 THR A N 1
ATOM 3249 C CA . THR A 1 417 ? -13.686 3.738 34.662 1.00 86.38 417 THR A CA 1
ATOM 3250 C C . THR A 1 417 ? -12.531 4.639 35.094 1.00 86.38 417 THR A C 1
ATOM 3252 O O . THR A 1 417 ? -12.197 5.579 34.382 1.00 86.38 417 THR A O 1
ATOM 3255 N N . LYS A 1 418 ? -11.931 4.397 36.271 1.00 84.69 418 LYS A N 1
ATOM 3256 C CA . LYS A 1 418 ? -10.861 5.226 36.875 1.00 84.69 418 LYS A CA 1
ATOM 3257 C C . LYS A 1 418 ? -11.138 6.743 36.838 1.00 84.69 418 LYS A C 1
ATOM 3259 O O . LYS A 1 418 ? -10.220 7.552 36.762 1.00 84.69 418 LYS A O 1
ATOM 3264 N N . GLY A 1 419 ? -12.413 7.136 36.882 1.00 79.25 419 GLY A N 1
ATOM 3265 C CA . GLY A 1 419 ? -12.823 8.539 36.834 1.00 79.25 419 GLY A CA 1
ATOM 3266 C C . GLY A 1 419 ? -12.884 9.174 35.437 1.00 79.25 419 GLY A C 1
ATOM 3267 O O . GLY A 1 419 ? -13.435 10.272 35.350 1.00 79.25 419 GLY A O 1
ATOM 3268 N N . ASP A 1 420 ? -12.415 8.499 34.379 1.00 88.19 420 ASP A N 1
ATOM 3269 C CA . ASP A 1 420 ? -12.408 8.998 32.994 1.00 88.19 420 ASP A CA 1
ATOM 3270 C C . ASP A 1 420 ? -13.835 9.186 32.457 1.00 88.19 420 ASP A C 1
ATOM 3272 O O . ASP A 1 420 ? -14.709 8.330 32.632 1.00 88.19 420 ASP A O 1
ATOM 3276 N N . PHE A 1 421 ? -14.081 10.332 31.824 1.00 88.44 421 PHE A N 1
ATOM 3277 C CA . PHE A 1 421 ? -15.401 10.703 31.318 1.00 88.44 421 PHE A CA 1
ATOM 3278 C C . PHE A 1 421 ? -15.923 9.752 30.229 1.00 88.44 421 PHE A C 1
ATOM 3280 O O . PHE A 1 421 ? -17.072 9.310 30.307 1.00 88.44 421 PHE A O 1
ATOM 3287 N N . VAL A 1 422 ? -15.091 9.398 29.248 1.00 90.75 422 VAL A N 1
ATOM 3288 C CA . VAL A 1 422 ? -15.490 8.522 28.135 1.00 90.75 422 VAL A CA 1
ATOM 3289 C C . VAL A 1 422 ? -15.718 7.107 28.649 1.00 90.75 422 VAL A C 1
ATOM 3291 O O . VAL A 1 422 ? -16.727 6.493 28.310 1.00 90.75 422 VAL A O 1
ATOM 3294 N N . LEU A 1 423 ? -14.869 6.621 29.560 1.00 92.75 423 LEU A N 1
ATOM 3295 C CA . LEU A 1 423 ? -15.070 5.305 30.171 1.00 92.75 423 LEU A CA 1
ATOM 3296 C C . LEU A 1 423 ? -16.342 5.250 31.029 1.00 92.75 423 LEU A C 1
ATOM 3298 O O . LEU A 1 423 ? -17.015 4.224 31.056 1.00 92.75 423 LEU A O 1
ATOM 3302 N N . LYS A 1 424 ? -16.730 6.340 31.704 1.00 92.69 424 LYS A N 1
ATOM 3303 C CA . LYS A 1 424 ? -18.024 6.417 32.409 1.00 92.69 424 LYS A CA 1
ATOM 3304 C C . LYS A 1 424 ? -19.210 6.346 31.451 1.00 92.69 424 LYS A C 1
ATOM 3306 O O . LYS A 1 424 ? -20.209 5.712 31.786 1.00 92.69 424 LYS A O 1
ATOM 3311 N N . LEU A 1 425 ? -19.127 6.993 30.290 1.00 93.12 425 LEU A N 1
ATOM 3312 C CA . LEU A 1 425 ? -20.161 6.887 29.258 1.00 93.12 425 LEU A CA 1
ATOM 3313 C C . LEU A 1 425 ? -20.228 5.468 28.696 1.00 93.12 425 LEU A C 1
ATOM 3315 O O . LEU A 1 425 ? -21.313 4.898 28.616 1.00 93.12 425 LEU A O 1
ATOM 3319 N N . GLN A 1 426 ? -19.074 4.868 28.411 1.00 95.00 426 GLN A N 1
ATOM 3320 C CA . GLN A 1 426 ? -18.972 3.487 27.958 1.00 95.00 426 GLN A CA 1
ATOM 3321 C C . GLN A 1 426 ? -19.562 2.510 28.981 1.00 95.00 426 GLN A C 1
ATOM 3323 O O . GLN A 1 426 ? -20.362 1.660 28.605 1.00 95.00 426 GLN A O 1
ATOM 3328 N N . ALA A 1 427 ? -19.269 2.686 30.275 1.00 94.38 427 ALA A N 1
ATOM 3329 C CA . ALA A 1 427 ? -19.840 1.885 31.359 1.00 94.38 427 ALA A CA 1
ATOM 3330 C C . ALA A 1 427 ? -21.374 1.936 31.386 1.00 94.38 427 ALA A C 1
ATOM 3332 O O . ALA A 1 427 ? -22.020 0.947 31.718 1.00 94.38 427 ALA A O 1
ATOM 3333 N N . LYS A 1 428 ? -21.971 3.086 31.046 1.00 94.44 428 LYS A N 1
ATOM 3334 C CA . LYS A 1 428 ? -23.429 3.220 30.935 1.00 94.44 428 LYS A CA 1
ATOM 3335 C C . LYS A 1 428 ? -23.958 2.552 29.664 1.00 94.44 428 LYS A C 1
ATOM 3337 O O . LYS A 1 428 ? -24.951 1.840 29.745 1.00 94.44 428 LYS A O 1
ATOM 3342 N N . ALA A 1 429 ? -23.270 2.721 28.534 1.00 94.38 429 ALA A N 1
ATOM 3343 C CA . ALA A 1 429 ? -23.666 2.157 27.242 1.00 94.38 429 ALA A CA 1
ATOM 3344 C C . ALA A 1 429 ? -23.698 0.615 27.229 1.00 94.38 429 ALA A C 1
ATOM 3346 O O . ALA A 1 429 ? -24.493 0.015 26.503 1.00 94.38 429 ALA A O 1
ATOM 3347 N N . ILE A 1 430 ? -22.852 -0.032 28.041 1.00 94.12 430 ILE A N 1
ATOM 3348 C CA . ILE A 1 430 ? -22.740 -1.499 28.114 1.00 94.12 430 ILE A CA 1
ATOM 3349 C C . ILE A 1 430 ? -23.630 -2.159 29.173 1.00 94.12 430 ILE A C 1
ATOM 3351 O O . ILE A 1 430 ? -23.603 -3.385 29.298 1.00 94.12 430 ILE A O 1
ATOM 3355 N N . LYS A 1 431 ? -24.433 -1.395 29.921 1.00 91.06 431 LYS A N 1
ATOM 3356 C CA . LYS A 1 431 ? -25.419 -1.977 30.846 1.00 91.06 431 LYS A CA 1
ATOM 3357 C C . LYS A 1 431 ? -26.467 -2.773 30.081 1.00 91.06 431 LYS A C 1
ATOM 3359 O O . LYS A 1 431 ? -26.772 -2.429 28.945 1.00 91.06 431 LYS A O 1
ATOM 3364 N N . GLU A 1 432 ? -27.016 -3.814 30.705 1.00 88.75 432 GLU A N 1
ATOM 3365 C CA . GLU A 1 432 ? -28.147 -4.605 30.178 1.00 88.75 432 GLU A CA 1
ATOM 3366 C C . GLU A 1 432 ? -27.905 -5.233 28.792 1.00 88.75 432 GLU A C 1
ATOM 3368 O O . GLU A 1 432 ? -28.836 -5.474 28.026 1.00 88.75 432 GLU A O 1
ATOM 3373 N N . THR A 1 433 ? -26.642 -5.516 28.474 1.00 91.31 433 THR A N 1
ATOM 3374 C CA . THR A 1 433 ? -26.204 -6.116 27.202 1.00 91.31 433 THR A CA 1
ATOM 3375 C C . THR A 1 433 ? -26.239 -7.643 27.201 1.00 91.31 433 THR A C 1
ATOM 3377 O O . THR A 1 433 ? -25.832 -8.251 26.219 1.00 91.31 433 THR A O 1
ATOM 3380 N N . THR A 1 434 ? -26.702 -8.287 28.274 1.00 90.50 434 THR A N 1
ATOM 3381 C CA . THR A 1 434 ? -26.789 -9.752 28.360 1.00 90.50 434 THR A CA 1
ATOM 3382 C C . THR A 1 434 ? -27.593 -10.330 27.197 1.00 90.50 434 THR A C 1
ATOM 3384 O O . THR A 1 434 ? -28.686 -9.852 26.896 1.00 90.50 434 THR A O 1
ATOM 3387 N N . GLY A 1 435 ? -27.038 -11.357 26.550 1.00 87.62 435 GLY A N 1
ATOM 3388 C CA . GLY A 1 435 ? -27.611 -11.999 25.367 1.00 87.62 435 GLY A CA 1
ATOM 3389 C C . GLY A 1 435 ? -27.292 -11.306 24.040 1.00 87.62 435 GLY A C 1
ATOM 3390 O O . GLY A 1 435 ? -27.518 -11.911 22.996 1.00 87.62 435 GLY A O 1
ATOM 3391 N N . MET A 1 436 ? -26.731 -10.090 24.047 1.00 91.06 436 MET A N 1
ATOM 3392 C CA . MET A 1 436 ? -26.337 -9.418 22.806 1.00 91.06 436 MET A CA 1
ATOM 3393 C C . MET A 1 436 ? -25.195 -10.169 22.103 1.00 91.06 436 MET A C 1
ATOM 3395 O O . MET A 1 436 ? -24.366 -10.787 22.783 1.00 91.06 436 MET A O 1
ATOM 3399 N N . PRO A 1 437 ? -25.105 -10.086 20.763 1.00 92.88 437 PRO A N 1
ATOM 3400 C CA . PRO A 1 437 ? -24.006 -10.679 20.020 1.00 92.88 437 PRO A CA 1
ATOM 3401 C C . PRO A 1 437 ? -22.652 -10.104 20.420 1.00 92.88 437 PRO A C 1
ATOM 3403 O O . PRO A 1 437 ? -22.515 -8.912 20.710 1.00 92.88 437 PRO A O 1
ATOM 3406 N N . ASN A 1 438 ? -21.640 -10.962 20.373 1.00 92.75 438 ASN A N 1
ATOM 3407 C CA . ASN A 1 438 ? -20.252 -10.581 20.527 1.00 92.75 438 ASN A CA 1
ATOM 3408 C C . ASN A 1 438 ? -19.406 -11.279 19.460 1.00 92.75 438 ASN A C 1
ATOM 3410 O O . ASN A 1 438 ? -19.648 -12.430 19.085 1.00 92.75 438 ASN A O 1
ATOM 3414 N N . ALA A 1 439 ? -18.415 -10.562 18.952 1.00 96.38 439 ALA A N 1
ATOM 3415 C CA . ALA A 1 439 ? -17.654 -10.964 17.781 1.00 96.38 439 ALA A CA 1
ATOM 3416 C C . ALA A 1 439 ? -16.177 -10.613 17.941 1.00 96.38 439 ALA A C 1
ATOM 3418 O O . ALA A 1 439 ? -15.817 -9.732 18.731 1.00 96.38 439 ALA A O 1
ATOM 3419 N N . VAL A 1 440 ? -15.334 -11.245 17.134 1.00 98.25 440 VAL A N 1
ATOM 3420 C CA . VAL A 1 440 ? -13.925 -10.871 16.980 1.00 98.25 440 VAL A CA 1
ATOM 3421 C C . VAL A 1 440 ? -13.693 -10.263 15.604 1.00 98.25 440 VAL A C 1
ATOM 3423 O O . VAL A 1 440 ? -14.433 -10.531 14.655 1.00 98.25 440 VAL A O 1
ATOM 3426 N N . GLN A 1 441 ? -12.669 -9.423 15.513 1.00 98.56 441 GLN A N 1
ATOM 3427 C CA . GLN A 1 441 ? -12.172 -8.882 14.261 1.00 98.56 441 GLN A CA 1
ATOM 3428 C C . GLN A 1 441 ? -10.915 -9.638 13.836 1.00 98.56 441 GLN A C 1
ATOM 3430 O O . GLN A 1 441 ? -10.014 -9.864 14.641 1.00 98.56 441 GLN A O 1
ATOM 3435 N N . ILE A 1 442 ? -10.873 -10.025 12.564 1.00 98.75 442 ILE A N 1
ATOM 3436 C CA . ILE A 1 442 ? -9.776 -10.773 11.947 1.00 98.75 442 ILE A CA 1
ATOM 3437 C C . ILE A 1 442 ? -9.175 -9.894 10.863 1.00 98.75 442 ILE A C 1
ATOM 3439 O O . ILE A 1 442 ? -9.894 -9.400 9.997 1.00 98.75 442 ILE A O 1
ATOM 3443 N N . VAL A 1 443 ? -7.866 -9.688 10.913 1.00 98.75 443 VAL A N 1
ATOM 3444 C CA . VAL A 1 443 ? -7.146 -8.775 10.024 1.00 98.75 443 VAL A CA 1
ATOM 3445 C C . VAL A 1 443 ? -5.964 -9.493 9.398 1.00 98.75 443 VAL A C 1
ATOM 3447 O O . VAL A 1 443 ? -5.310 -10.308 10.045 1.00 98.75 443 VAL A O 1
ATOM 3450 N N . THR A 1 444 ? -5.661 -9.169 8.148 1.00 98.50 444 THR A N 1
ATOM 3451 C CA . THR A 1 444 ? -4.452 -9.621 7.448 1.00 98.50 444 THR A CA 1
ATOM 3452 C C . THR A 1 444 ? -3.733 -8.436 6.810 1.00 98.50 444 THR A C 1
ATOM 3454 O O . THR A 1 444 ? -4.185 -7.294 6.901 1.00 98.50 444 THR A O 1
ATOM 3457 N N . LEU A 1 445 ? -2.579 -8.673 6.185 1.00 96.75 445 LEU A N 1
ATOM 3458 C CA . LEU A 1 445 ? -1.909 -7.629 5.408 1.00 96.75 445 LEU A CA 1
ATOM 3459 C C . LEU A 1 445 ? -2.696 -7.283 4.125 1.00 96.75 445 LEU A C 1
ATOM 3461 O O . LEU A 1 445 ? -3.490 -8.105 3.659 1.00 96.75 445 LEU A O 1
ATOM 3465 N N . PRO A 1 446 ? -2.468 -6.090 3.535 1.00 94.44 446 PRO A N 1
ATOM 3466 C CA . PRO A 1 446 ? -3.096 -5.683 2.277 1.00 94.44 446 PRO A CA 1
ATOM 3467 C C . PRO A 1 446 ? -3.010 -6.752 1.178 1.00 94.44 446 PRO A C 1
ATOM 3469 O O . PRO A 1 446 ? -1.960 -7.373 0.998 1.00 94.44 446 PRO A O 1
ATOM 3472 N N . ASN A 1 447 ? -4.108 -6.932 0.435 1.00 89.81 447 ASN A N 1
ATOM 3473 C CA . ASN A 1 447 ? -4.286 -7.919 -0.641 1.00 89.81 447 ASN A CA 1
ATOM 3474 C C . ASN A 1 447 ? -4.217 -9.403 -0.220 1.00 89.81 447 ASN A C 1
ATOM 3476 O O . ASN A 1 447 ? -3.967 -10.258 -1.072 1.00 89.81 447 ASN A O 1
ATOM 3480 N N . GLN A 1 448 ? -4.420 -9.718 1.066 1.00 94.00 448 GLN A N 1
ATOM 3481 C CA . GLN A 1 448 ? -4.462 -11.095 1.588 1.00 94.00 448 GLN A CA 1
ATOM 3482 C C . GLN A 1 448 ? -5.862 -11.515 2.067 1.00 94.00 448 GLN A C 1
ATOM 3484 O O . GLN A 1 448 ? -6.007 -12.125 3.131 1.00 94.00 448 GLN A O 1
ATOM 3489 N N . GLU A 1 449 ? -6.910 -11.175 1.316 1.00 95.69 449 GLU A N 1
ATOM 3490 C CA . GLU A 1 449 ? -8.298 -11.554 1.616 1.00 95.69 449 GLU A CA 1
ATOM 3491 C C . GLU A 1 449 ? -8.468 -13.068 1.794 1.00 95.69 449 GLU A C 1
ATOM 3493 O O . GLU A 1 449 ? -9.255 -13.506 2.626 1.00 95.69 449 GLU A O 1
ATOM 3498 N N . GLU A 1 450 ? -7.705 -13.875 1.062 1.00 94.88 450 GLU A N 1
ATOM 3499 C CA . GLU A 1 450 ? -7.745 -15.337 1.116 1.00 94.88 450 GLU A CA 1
ATOM 3500 C C . GLU A 1 450 ? -7.292 -15.871 2.473 1.00 94.88 450 GLU A C 1
ATOM 3502 O O . GLU A 1 450 ? -7.913 -16.775 3.035 1.00 94.88 450 GLU A O 1
ATOM 3507 N N . MET A 1 451 ? -6.226 -15.286 3.029 1.00 96.25 451 MET A N 1
ATOM 3508 C CA . MET A 1 451 ? -5.777 -15.612 4.381 1.00 96.25 451 MET A CA 1
ATOM 3509 C C . MET A 1 451 ? -6.811 -15.150 5.411 1.00 96.25 451 MET A C 1
ATOM 3511 O O . MET A 1 451 ? -7.080 -15.869 6.374 1.00 96.25 451 MET A O 1
ATOM 3515 N N . CYS A 1 452 ? -7.430 -13.986 5.191 1.00 97.94 452 CYS A N 1
ATOM 3516 C CA . CYS A 1 452 ? -8.476 -13.467 6.066 1.00 97.94 452 CYS A CA 1
ATOM 3517 C C . CYS A 1 452 ? -9.677 -14.426 6.099 1.00 97.94 452 CYS A C 1
ATOM 3519 O O . CYS A 1 452 ? -10.041 -14.894 7.174 1.00 97.94 452 CYS A O 1
ATOM 3521 N N . LEU A 1 453 ? -10.201 -14.825 4.934 1.00 97.81 453 LEU A N 1
ATOM 3522 C CA . LEU A 1 453 ? -11.283 -15.808 4.787 1.00 97.81 453 LEU A CA 1
ATOM 3523 C C . LEU A 1 453 ? -10.933 -17.160 5.415 1.00 97.81 453 LEU A C 1
ATOM 3525 O O . LEU A 1 453 ? -11.757 -17.759 6.107 1.00 97.81 453 LEU A O 1
ATOM 3529 N N . LYS A 1 454 ? -9.695 -17.629 5.231 1.00 96.75 454 LYS A N 1
ATOM 3530 C CA . LYS A 1 454 ? -9.228 -18.874 5.845 1.00 96.75 454 LYS A CA 1
ATOM 3531 C C . LYS A 1 454 ? -9.290 -18.814 7.371 1.00 96.75 454 LYS A C 1
ATOM 3533 O O . LYS A 1 454 ? -9.790 -19.744 8.001 1.00 96.75 454 LYS A O 1
ATOM 3538 N N . VAL A 1 455 ? -8.794 -17.734 7.973 1.00 97.81 455 VAL A N 1
ATOM 3539 C CA . VAL A 1 455 ? -8.826 -17.563 9.433 1.00 97.81 455 VAL A CA 1
ATOM 3540 C C . VAL A 1 455 ? -10.249 -17.311 9.929 1.00 97.81 455 VAL A C 1
ATOM 3542 O O . VAL A 1 455 ? -10.612 -17.852 10.969 1.00 97.81 455 VAL A O 1
ATOM 3545 N N . MET A 1 456 ? -11.084 -16.595 9.170 1.00 97.75 456 MET A N 1
ATOM 3546 C CA . MET A 1 456 ? -12.515 -16.464 9.464 1.00 97.75 456 MET A CA 1
ATOM 3547 C C . MET A 1 456 ? -13.191 -17.826 9.574 1.00 97.75 456 MET A C 1
ATOM 3549 O O . MET A 1 456 ? -13.884 -18.070 10.555 1.00 97.75 456 MET A O 1
ATOM 3553 N N . LYS A 1 457 ? -12.949 -18.724 8.613 1.00 95.81 457 LYS A N 1
ATOM 3554 C CA . LYS A 1 457 ? -13.529 -20.069 8.608 1.00 95.81 457 LYS A CA 1
ATOM 3555 C C . LYS A 1 457 ? -13.070 -20.888 9.814 1.00 95.81 457 LYS A C 1
ATOM 3557 O O . LYS A 1 457 ? -13.890 -21.502 10.483 1.00 95.81 457 LYS A O 1
ATOM 3562 N N . ILE A 1 458 ? -11.776 -20.832 10.141 1.00 95.81 458 ILE A N 1
ATOM 3563 C CA . ILE A 1 458 ? -11.233 -21.490 11.339 1.00 95.81 458 ILE A CA 1
ATOM 3564 C C . ILE A 1 458 ? -11.931 -20.967 12.602 1.00 95.81 458 ILE A C 1
ATOM 3566 O O . ILE A 1 458 ? -12.324 -21.758 13.453 1.00 95.81 458 ILE A O 1
ATOM 3570 N N . VAL A 1 459 ? -12.085 -19.646 12.734 1.00 96.69 459 VAL A N 1
ATOM 3571 C CA . VAL A 1 459 ? -12.740 -19.034 13.899 1.00 96.69 459 VAL A CA 1
ATOM 3572 C C . VAL A 1 459 ? -14.228 -19.395 13.955 1.00 96.69 459 VAL A C 1
ATOM 3574 O O . VAL A 1 459 ? -14.727 -19.710 15.031 1.00 96.69 459 VAL A O 1
ATOM 3577 N N . GLU A 1 460 ? -14.930 -19.409 12.823 1.00 94.88 460 GLU A N 1
ATOM 3578 C CA . GLU A 1 460 ? -16.334 -19.831 12.739 1.00 94.88 460 GLU A CA 1
ATOM 3579 C C . GLU A 1 460 ? -16.513 -21.291 13.193 1.00 94.88 460 GLU A C 1
ATOM 3581 O O . GLU A 1 460 ? -17.400 -21.575 13.990 1.00 94.88 460 GLU A O 1
ATOM 3586 N N . GLU A 1 461 ? -15.625 -22.199 12.777 1.00 92.50 461 GLU A N 1
ATOM 3587 C CA . GLU A 1 461 ? -15.675 -23.630 13.121 1.00 92.50 461 GLU A CA 1
ATOM 3588 C C . GLU A 1 461 ? -15.394 -23.940 14.601 1.00 92.50 461 GLU A C 1
ATOM 3590 O O . GLU A 1 461 ? -15.771 -25.006 15.093 1.00 92.50 461 GLU A O 1
ATOM 3595 N N . ILE A 1 462 ? -14.666 -23.072 15.310 1.00 91.56 462 ILE A N 1
ATOM 3596 C CA . ILE A 1 462 ? -14.346 -23.277 16.736 1.00 91.56 462 ILE A CA 1
ATOM 3597 C C . ILE A 1 462 ? -15.304 -22.553 17.676 1.00 91.56 462 ILE A C 1
ATOM 3599 O O . ILE A 1 462 ? -15.241 -22.771 18.884 1.00 91.56 462 ILE A O 1
ATOM 3603 N N . SER A 1 463 ? -16.136 -21.669 17.137 1.00 86.69 463 SER A N 1
ATOM 3604 C CA . SER A 1 463 ? -17.014 -20.816 17.923 1.00 86.69 463 SER A CA 1
ATOM 3605 C C . SER A 1 463 ? -18.389 -21.450 18.095 1.00 86.69 463 SER A C 1
ATOM 3607 O O . SER A 1 463 ? -18.886 -22.137 17.209 1.00 86.69 463 SER A O 1
ATOM 3609 N N . GLU A 1 464 ? -19.061 -21.140 19.205 1.00 72.44 464 GLU A N 1
ATOM 3610 C CA . GLU A 1 464 ? -20.498 -21.427 19.356 1.00 72.44 464 GLU A CA 1
ATOM 3611 C C . GLU A 1 464 ? -21.342 -20.589 18.369 1.00 72.44 464 GLU A C 1
ATOM 3613 O O . GLU A 1 464 ? -22.464 -20.950 18.005 1.00 72.44 464 GLU A O 1
ATOM 3618 N N . GLY A 1 465 ? -20.772 -19.469 17.906 1.00 67.81 465 GLY A N 1
ATOM 3619 C CA . GLY A 1 465 ? -21.287 -18.647 16.819 1.00 67.81 465 GLY A CA 1
ATOM 3620 C C . GLY A 1 465 ? -22.620 -17.971 17.142 1.00 67.81 465 GLY A C 1
ATOM 3621 O O . GLY A 1 465 ? -23.002 -17.775 18.295 1.00 67.81 465 GLY A O 1
ATOM 3622 N N . VAL A 1 466 ? -23.354 -17.609 16.087 1.00 61.19 466 VAL A N 1
ATOM 3623 C CA . VAL A 1 466 ? -24.695 -16.995 16.181 1.00 61.19 466 VAL A CA 1
ATOM 3624 C C . VAL A 1 466 ? -25.733 -17.998 16.711 1.00 61.19 466 VAL A C 1
ATOM 3626 O O . VAL A 1 466 ? -26.769 -17.602 17.234 1.00 61.19 466 VAL A O 1
ATOM 3629 N N . GLN A 1 467 ? -25.457 -19.304 16.618 1.00 58.69 467 GLN A N 1
ATOM 3630 C CA . GLN A 1 467 ? -26.386 -20.374 17.005 1.00 58.69 467 GLN A CA 1
ATOM 3631 C C . GLN A 1 467 ? -26.677 -20.404 18.515 1.00 58.69 467 GLN A C 1
ATOM 3633 O O . GLN A 1 467 ? -27.743 -20.863 18.921 1.00 58.69 467 GLN A O 1
ATOM 3638 N N . ALA A 1 468 ? -25.768 -19.879 19.343 1.00 58.75 468 ALA A N 1
ATOM 3639 C CA . ALA A 1 468 ? -25.955 -19.762 20.789 1.00 58.75 468 ALA A CA 1
ATOM 3640 C C . ALA A 1 468 ? -26.773 -18.526 21.222 1.00 58.75 468 ALA A C 1
ATOM 3642 O O . ALA A 1 468 ? -27.110 -18.395 22.403 1.00 58.75 468 ALA A O 1
ATOM 3643 N N . LEU A 1 469 ? -27.099 -17.607 20.303 1.00 60.09 469 LEU A N 1
ATOM 3644 C CA . LEU A 1 469 ? -27.859 -16.400 20.627 1.00 60.09 469 LEU A CA 1
ATOM 3645 C C . LEU A 1 469 ? -29.346 -16.720 20.830 1.00 60.09 469 LEU A C 1
ATOM 3647 O O . LEU A 1 469 ? -29.979 -17.397 20.021 1.00 60.09 469 LEU A O 1
ATOM 3651 N N . LYS A 1 470 ? -29.923 -16.186 21.912 1.00 56.09 470 LYS A N 1
ATOM 3652 C CA . LYS A 1 470 ? -31.359 -16.264 22.214 1.00 56.09 470 LYS A CA 1
ATOM 3653 C C . LYS A 1 470 ? -31.962 -14.866 22.143 1.00 56.09 470 LYS A C 1
ATOM 3655 O O . LYS A 1 470 ? -31.452 -13.943 22.772 1.00 56.09 470 LYS A O 1
ATOM 3660 N N . TRP A 1 471 ? -33.049 -14.716 21.391 1.00 50.91 471 TRP A N 1
ATOM 3661 C CA . TRP A 1 471 ? -33.749 -13.440 21.247 1.00 50.91 471 TRP A CA 1
ATOM 3662 C C . TRP A 1 471 ? -34.386 -13.005 22.568 1.00 50.91 471 TRP A C 1
ATOM 3664 O O . TRP A 1 471 ? -35.042 -13.796 23.247 1.00 50.91 471 TRP A O 1
ATOM 3674 N N . LYS A 1 472 ? -34.217 -11.729 22.922 1.00 50.00 472 LYS A N 1
ATOM 3675 C CA . LYS A 1 472 ? -34.788 -11.129 24.129 1.00 50.00 472 LYS A CA 1
ATOM 3676 C C . LYS A 1 472 ? -36.214 -10.652 23.814 1.00 50.00 472 LYS A C 1
ATOM 3678 O O . LYS A 1 472 ? -36.420 -9.511 23.425 1.00 50.00 472 LYS A O 1
ATOM 3683 N N . SER A 1 473 ? -37.201 -11.543 23.914 1.00 43.38 473 SER A N 1
ATOM 3684 C CA . SER A 1 473 ? -38.624 -11.216 23.721 1.00 43.38 473 SER A CA 1
ATOM 3685 C C . SER A 1 473 ? -39.447 -11.747 24.893 1.00 43.38 473 SER A C 1
ATOM 3687 O O . SER A 1 473 ? -39.526 -12.954 25.100 1.00 43.38 473 SER A O 1
ATOM 3689 N N . GLU A 1 474 ? -40.055 -10.839 25.661 1.00 38.34 474 GLU A N 1
ATOM 3690 C CA . GLU A 1 474 ? -40.907 -11.160 26.816 1.00 38.34 474 GLU A CA 1
ATOM 3691 C C . GLU A 1 474 ? -42.338 -11.577 26.436 1.00 38.34 474 GLU A C 1
ATOM 3693 O O . GLU A 1 474 ? -43.060 -12.019 27.319 1.00 38.34 474 GLU A O 1
ATOM 3698 N N . ASN A 1 475 ? -42.785 -11.458 25.173 1.00 38.75 475 ASN A N 1
ATOM 3699 C CA . ASN A 1 475 ? -44.175 -11.805 24.807 1.00 38.75 475 ASN A CA 1
ATOM 3700 C C . ASN A 1 475 ? -44.475 -11.978 23.300 1.00 38.75 475 ASN A C 1
ATOM 3702 O O . ASN A 1 475 ? -45.626 -11.856 22.882 1.00 38.75 475 ASN A O 1
ATOM 3706 N N . GLN A 1 476 ? -43.492 -12.271 22.446 1.00 39.59 476 GLN A N 1
ATOM 3707 C CA . GLN A 1 476 ? -43.764 -12.582 21.034 1.00 39.59 476 GLN A CA 1
ATOM 3708 C C . GLN A 1 476 ? -42.931 -13.774 20.562 1.00 39.59 476 GLN A C 1
ATOM 3710 O O . GLN A 1 476 ? -41.702 -13.709 20.546 1.00 39.59 476 GLN A O 1
ATOM 3715 N N . THR A 1 477 ? -43.619 -14.852 20.171 1.00 35.22 477 THR A N 1
ATOM 3716 C CA . THR A 1 477 ? -43.084 -15.967 19.375 1.00 35.22 477 THR A CA 1
ATOM 3717 C C . THR A 1 477 ? -42.506 -15.420 18.078 1.00 35.22 477 THR A C 1
ATOM 3719 O O . THR A 1 477 ? -43.262 -15.029 17.188 1.00 35.22 477 THR A O 1
ATOM 3722 N N . ILE A 1 478 ? -41.178 -15.366 17.980 1.00 40.75 478 ILE A N 1
ATOM 3723 C CA . ILE A 1 478 ? -40.470 -15.060 16.736 1.00 40.75 478 ILE A CA 1
ATOM 3724 C C . ILE A 1 478 ? -39.300 -16.042 16.583 1.00 40.75 478 ILE A C 1
ATOM 3726 O O . ILE A 1 478 ? -38.689 -16.472 17.559 1.00 40.75 478 ILE A O 1
ATOM 3730 N N . TRP A 1 479 ? -39.089 -16.442 15.335 1.00 43.75 479 TRP A N 1
ATOM 3731 C CA . TRP A 1 479 ? -38.863 -17.809 14.881 1.00 43.75 479 TRP A CA 1
ATOM 3732 C C . TRP A 1 479 ? -37.378 -18.110 14.629 1.00 43.75 479 TRP A C 1
ATOM 3734 O O . TRP A 1 479 ? -36.648 -17.261 14.118 1.00 43.75 479 TRP A O 1
ATOM 3744 N N . THR A 1 480 ? -36.918 -19.310 14.990 1.00 33.84 480 THR A N 1
ATOM 3745 C CA . THR A 1 480 ? -35.533 -19.761 14.768 1.00 33.84 480 THR A CA 1
ATOM 3746 C C . THR A 1 480 ? -35.398 -20.512 13.435 1.00 33.84 480 THR A C 1
ATOM 3748 O O . THR A 1 480 ? -36.368 -20.672 12.699 1.00 33.84 480 THR A O 1
ATOM 3751 N N . ASN A 1 481 ? -34.171 -20.939 13.105 1.00 38.44 481 ASN A N 1
ATOM 3752 C CA . ASN A 1 481 ? -33.680 -21.493 11.826 1.00 38.44 481 ASN A CA 1
ATOM 3753 C C . ASN A 1 481 ? -34.541 -22.553 11.084 1.00 38.44 481 ASN A C 1
ATOM 3755 O O . ASN A 1 481 ? -34.168 -22.924 9.973 1.00 38.44 481 ASN A O 1
ATOM 3759 N N . GLY A 1 482 ? -35.653 -23.042 11.643 1.00 37.31 482 GLY A N 1
ATOM 3760 C CA . GLY A 1 482 ? -36.557 -24.016 11.017 1.00 37.31 482 GLY A CA 1
ATOM 3761 C C . GLY A 1 482 ? -37.763 -23.439 10.255 1.00 37.31 482 GLY A C 1
ATOM 3762 O O . GLY A 1 482 ? -38.313 -24.139 9.411 1.00 37.31 482 GLY A O 1
ATOM 3763 N N . ASP A 1 483 ? -38.161 -22.182 10.483 1.00 38.00 483 ASP A N 1
ATOM 3764 C CA . ASP A 1 483 ? -39.511 -21.711 10.092 1.00 38.00 483 ASP A CA 1
ATOM 3765 C C . ASP A 1 483 ? -39.568 -20.785 8.861 1.00 38.00 483 ASP A C 1
ATOM 3767 O O . ASP A 1 483 ? -40.623 -20.257 8.498 1.00 38.00 483 ASP A O 1
ATOM 3771 N N . SER A 1 484 ? -38.444 -20.572 8.176 1.00 39.91 484 SER A N 1
ATOM 3772 C CA . SER A 1 484 ? -38.359 -19.646 7.035 1.00 39.91 484 SER A CA 1
ATOM 3773 C C . SER A 1 484 ? -39.236 -20.061 5.843 1.00 39.91 484 SER A C 1
ATOM 3775 O O . SER A 1 484 ? -39.778 -19.197 5.150 1.00 39.91 484 SER A O 1
ATOM 3777 N N . PHE A 1 485 ? -39.442 -21.365 5.632 1.00 35.75 485 PHE A N 1
ATOM 3778 C CA . PHE A 1 485 ? -40.247 -21.888 4.522 1.00 35.75 485 PHE A CA 1
ATOM 3779 C C . PHE A 1 485 ? -41.760 -21.756 4.771 1.00 35.75 485 PHE A C 1
ATOM 3781 O O . PHE A 1 485 ? -42.507 -21.343 3.884 1.00 35.75 485 PHE A O 1
ATOM 3788 N N . GLU A 1 486 ? -42.220 -22.022 5.997 1.00 35.69 486 GLU A N 1
ATOM 3789 C CA . GLU A 1 486 ? -43.640 -21.899 6.357 1.00 35.69 486 GLU A CA 1
ATOM 3790 C C . GLU A 1 486 ? -44.091 -20.425 6.402 1.00 35.69 486 GLU A C 1
ATOM 3792 O O . GLU A 1 486 ? -45.238 -20.094 6.086 1.00 35.69 486 GLU A O 1
ATOM 3797 N N . CYS A 1 487 ? -43.164 -19.515 6.718 1.00 38.09 487 CYS A N 1
ATOM 3798 C CA . CYS A 1 487 ? -43.404 -18.076 6.719 1.00 38.09 487 CYS A CA 1
ATOM 3799 C C . CYS A 1 487 ? -43.564 -17.513 5.297 1.00 38.09 487 CYS A C 1
ATOM 3801 O O . CYS A 1 487 ? -44.480 -16.726 5.059 1.00 38.09 487 CYS A O 1
ATOM 3803 N N . PHE A 1 488 ? -42.751 -17.968 4.334 1.00 39.56 488 PHE A N 1
ATOM 3804 C CA . PHE A 1 488 ? -42.889 -17.599 2.918 1.00 39.56 488 PHE A CA 1
ATOM 3805 C C . PHE A 1 488 ? -44.230 -18.078 2.334 1.00 39.56 488 PHE A C 1
ATOM 3807 O O . PHE A 1 488 ? -44.932 -17.307 1.680 1.00 39.56 488 PHE A O 1
ATOM 3814 N N . GLU A 1 489 ? -44.652 -19.302 2.668 1.00 37.59 489 GLU A N 1
ATOM 3815 C CA . GLU A 1 489 ? -45.976 -19.852 2.335 1.00 37.59 489 GLU A CA 1
ATOM 3816 C C . GLU A 1 489 ? -47.130 -19.025 2.934 1.00 37.59 489 GLU A C 1
ATOM 3818 O O . GLU A 1 489 ? -48.113 -18.727 2.250 1.00 37.59 489 GLU A O 1
ATOM 3823 N N . ARG A 1 490 ? -47.027 -18.592 4.198 1.00 39.91 490 ARG A N 1
ATOM 3824 C CA . ARG A 1 490 ? -48.060 -17.755 4.839 1.00 39.91 490 ARG A CA 1
ATOM 3825 C C . ARG A 1 490 ? -48.091 -16.324 4.303 1.00 39.91 490 ARG A C 1
ATOM 3827 O O . ARG A 1 490 ? -49.183 -15.779 4.150 1.00 39.91 490 ARG A O 1
ATOM 3834 N N . LEU A 1 491 ? -46.942 -15.732 3.977 1.00 40.09 491 LEU A N 1
ATOM 3835 C CA . LEU A 1 491 ? -46.852 -14.416 3.333 1.00 40.09 491 LEU A CA 1
ATOM 3836 C C . LEU A 1 491 ? -47.443 -14.451 1.922 1.00 40.09 491 LEU A C 1
ATOM 3838 O O . LEU A 1 491 ? -48.223 -13.567 1.575 1.00 40.09 491 LEU A O 1
ATOM 3842 N N . LEU A 1 492 ? -47.172 -15.507 1.148 1.00 40.22 492 LEU A N 1
ATOM 3843 C CA . LEU A 1 492 ? -47.812 -15.740 -0.149 1.00 40.22 492 LEU A CA 1
ATOM 3844 C C . LEU A 1 492 ? -49.333 -15.902 -0.016 1.00 40.22 492 LEU A C 1
ATOM 3846 O O . LEU A 1 492 ? -50.077 -15.291 -0.785 1.00 40.22 492 LEU A O 1
ATOM 3850 N N . ARG A 1 493 ? -49.818 -16.626 1.004 1.00 40.50 493 ARG A N 1
ATOM 3851 C CA . ARG A 1 493 ? -51.261 -16.726 1.298 1.00 40.50 493 ARG A CA 1
ATOM 3852 C C . ARG A 1 493 ? -51.866 -15.381 1.708 1.00 40.50 493 ARG A C 1
ATOM 3854 O O . ARG A 1 493 ? -52.969 -15.048 1.279 1.00 40.50 493 ARG A O 1
ATOM 3861 N N . HIS A 1 494 ? -51.148 -14.571 2.482 1.00 37.84 494 HIS A N 1
ATOM 3862 C CA . HIS A 1 494 ? -51.611 -13.245 2.887 1.00 37.84 494 HIS A CA 1
ATOM 3863 C C . HIS A 1 494 ? -51.656 -12.270 1.697 1.00 37.84 494 HIS A C 1
ATOM 3865 O O . HIS A 1 494 ? -52.662 -11.591 1.502 1.00 37.84 494 HIS A O 1
ATOM 3871 N N . PHE A 1 495 ? -50.642 -12.280 0.826 1.00 41.31 495 PHE A N 1
ATOM 3872 C CA . PHE A 1 495 ? -50.636 -11.495 -0.412 1.00 41.31 495 PHE A CA 1
ATOM 3873 C C . PHE A 1 495 ? -51.698 -11.956 -1.417 1.00 41.31 495 PHE A C 1
ATOM 3875 O O . PHE A 1 495 ? -52.299 -11.115 -2.085 1.00 41.31 495 PHE A O 1
ATOM 3882 N N . SER A 1 496 ? -52.016 -13.254 -1.468 1.00 41.09 496 SER A N 1
ATOM 3883 C CA . SER A 1 496 ? -53.128 -13.759 -2.285 1.00 41.09 496 SER A CA 1
ATOM 3884 C C . SER A 1 496 ? -54.508 -13.293 -1.795 1.00 41.09 496 SER A C 1
ATOM 3886 O O . SER A 1 496 ? -55.427 -13.172 -2.601 1.00 41.09 496 SER A O 1
ATOM 3888 N N . ASN A 1 497 ? -54.637 -12.929 -0.512 1.00 39.91 497 ASN A N 1
ATOM 3889 C CA . ASN A 1 497 ? -55.872 -12.390 0.071 1.00 39.91 497 ASN A CA 1
ATOM 3890 C C . ASN A 1 497 ? -55.989 -10.857 -0.033 1.00 39.91 497 ASN A C 1
ATOM 3892 O O . ASN A 1 497 ? -57.096 -10.328 0.056 1.00 39.91 497 ASN A O 1
ATOM 3896 N N . ILE A 1 498 ? -54.880 -10.137 -0.242 1.00 44.56 498 ILE A N 1
ATOM 3897 C CA . ILE A 1 498 ? -54.861 -8.664 -0.352 1.00 44.56 498 ILE A CA 1
ATOM 3898 C C . ILE A 1 498 ? -55.217 -8.184 -1.773 1.00 44.56 498 ILE A C 1
ATOM 3900 O O . ILE A 1 498 ? -55.590 -7.026 -1.958 1.00 44.56 498 ILE A O 1
ATOM 3904 N N . PHE A 1 499 ? -55.222 -9.076 -2.771 1.00 33.75 499 PHE A N 1
ATOM 3905 C CA . PHE A 1 499 ? -55.648 -8.755 -4.138 1.00 33.75 499 PHE A CA 1
ATOM 3906 C C . PHE A 1 499 ? -56.942 -9.468 -4.583 1.00 33.75 499 PHE A C 1
ATOM 3908 O O . PHE A 1 499 ? -56.907 -10.292 -5.501 1.00 33.75 499 PHE A O 1
ATOM 3915 N N . PRO A 1 500 ? -58.134 -9.099 -4.073 1.00 32.00 500 PRO A N 1
ATOM 3916 C CA . PRO A 1 500 ? -59.344 -9.235 -4.865 1.00 32.00 500 PRO A CA 1
ATOM 3917 C C . PRO A 1 500 ? -59.380 -8.139 -5.945 1.00 32.00 500 PRO A C 1
ATOM 3919 O O . PRO A 1 500 ? -59.152 -6.954 -5.702 1.00 32.00 500 PRO A O 1
ATOM 3922 N N . ARG A 1 501 ? -59.658 -8.561 -7.179 1.00 31.56 501 ARG A N 1
ATOM 3923 C CA . ARG A 1 501 ? -59.770 -7.739 -8.394 1.00 31.56 501 ARG A CA 1
ATOM 3924 C C . ARG A 1 501 ? -60.626 -6.464 -8.210 1.00 31.56 501 ARG A C 1
ATOM 3926 O O . ARG A 1 501 ? -61.782 -6.552 -7.824 1.00 31.56 501 ARG A O 1
ATOM 3933 N N . LYS A 1 502 ? -60.056 -5.321 -8.630 1.00 32.25 502 LYS A N 1
ATOM 3934 C CA . LYS A 1 502 ? -60.658 -4.062 -9.153 1.00 32.25 502 LYS A CA 1
ATOM 3935 C C . LYS A 1 502 ? -62.122 -3.721 -8.781 1.00 32.25 502 LYS A C 1
ATOM 3937 O O . LYS A 1 502 ? -63.033 -4.348 -9.314 1.00 32.25 502 LYS A O 1
ATOM 3942 N N . LYS A 1 503 ? -62.334 -2.528 -8.185 1.00 26.03 503 LYS A N 1
ATOM 3943 C CA . LYS A 1 503 ? -63.122 -1.411 -8.785 1.00 26.03 503 LYS A CA 1
ATOM 3944 C C . LYS A 1 503 ? -63.073 -0.088 -7.977 1.00 26.03 503 LYS A C 1
ATOM 3946 O O . LYS A 1 503 ? -63.417 -0.048 -6.810 1.00 26.03 503 LYS A O 1
ATOM 3951 N N . SER A 1 504 ? -62.651 0.961 -8.692 1.00 27.78 504 SER A N 1
ATOM 3952 C CA . SER A 1 504 ? -62.901 2.422 -8.641 1.00 27.78 504 SER A CA 1
ATOM 3953 C C . SER A 1 504 ? -63.358 3.205 -7.384 1.00 27.78 504 SER A C 1
ATOM 3955 O O . SER A 1 504 ? -64.392 2.907 -6.799 1.00 27.78 504 SER A O 1
ATOM 3957 N N . ASN A 1 505 ? -62.747 4.403 -7.281 1.00 26.50 505 ASN A N 1
ATOM 3958 C CA . ASN A 1 505 ? -63.312 5.740 -6.979 1.00 26.50 505 ASN A CA 1
ATOM 3959 C C . ASN A 1 505 ? -63.618 6.173 -5.525 1.00 26.50 505 ASN A C 1
ATOM 3961 O O . ASN A 1 505 ? -64.631 5.770 -4.971 1.00 26.50 505 ASN A O 1
ATOM 3965 N N . ARG A 1 506 ? -62.848 7.171 -5.032 1.00 26.02 506 ARG A N 1
ATOM 3966 C CA . ARG A 1 506 ? -63.248 8.548 -4.594 1.00 26.02 506 ARG A CA 1
ATOM 3967 C C . ARG A 1 506 ? -62.437 9.088 -3.393 1.00 26.02 506 ARG A C 1
ATOM 3969 O O . ARG A 1 506 ? -62.491 8.547 -2.302 1.00 26.02 506 ARG A O 1
ATOM 3976 N N . ILE A 1 507 ? -61.733 10.198 -3.650 1.00 28.73 507 ILE A N 1
ATOM 3977 C CA . ILE A 1 507 ? -61.681 11.496 -2.930 1.00 28.73 507 ILE A CA 1
ATOM 3978 C C . ILE A 1 507 ? -62.211 11.523 -1.473 1.00 28.73 507 ILE A C 1
ATOM 3980 O O . ILE A 1 507 ? -63.403 11.304 -1.293 1.00 28.73 507 ILE A O 1
ATOM 3984 N N . PHE A 1 508 ? -61.398 11.957 -0.486 1.00 23.64 508 PHE A N 1
ATOM 3985 C CA . PHE A 1 508 ? -61.614 13.201 0.299 1.00 23.64 508 PHE A CA 1
ATOM 3986 C C . PHE A 1 508 ? -60.502 13.542 1.326 1.00 23.64 508 PHE A C 1
ATOM 3988 O O . PHE A 1 508 ? -60.060 12.733 2.131 1.00 23.64 508 PHE A O 1
ATOM 3995 N N . ASN A 1 509 ? -60.128 14.818 1.248 1.00 22.27 509 ASN A N 1
ATOM 3996 C CA . ASN A 1 509 ? -59.543 15.787 2.186 1.00 22.27 509 ASN A CA 1
ATOM 3997 C C . ASN A 1 509 ? -59.905 15.673 3.696 1.00 22.27 509 ASN A C 1
ATOM 3999 O O . ASN A 1 509 ? -61.080 15.492 3.994 1.00 22.27 509 ASN A O 1
ATOM 4003 N N . LEU A 1 510 ? -58.954 15.970 4.614 1.00 24.11 510 LEU A N 1
ATOM 4004 C CA . LEU A 1 510 ? -58.951 17.103 5.593 1.00 24.11 510 LEU A CA 1
ATOM 4005 C C . LEU A 1 510 ? -58.135 16.878 6.898 1.00 24.11 510 LEU A C 1
ATOM 4007 O O . LEU A 1 510 ? -58.389 15.966 7.670 1.00 24.11 510 LEU A O 1
ATOM 4011 N N . LYS A 1 511 ? -57.235 17.847 7.147 1.00 21.14 511 LYS A N 1
ATOM 4012 C CA . LYS A 1 511 ? -56.942 18.629 8.378 1.00 21.14 511 LYS A CA 1
ATOM 4013 C C . LYS A 1 511 ? -56.835 17.984 9.779 1.00 21.14 511 LYS A C 1
ATOM 4015 O O . LYS A 1 511 ? -57.806 17.557 10.380 1.00 21.14 511 LYS A O 1
ATOM 4020 N N . SER A 1 512 ? -55.642 18.216 10.344 1.00 25.73 512 SER A N 1
ATOM 4021 C CA . SER A 1 512 ? -55.280 18.756 11.675 1.00 25.73 512 SER A CA 1
ATOM 4022 C C . SER A 1 512 ? -56.144 18.475 12.912 1.00 25.73 512 SER A C 1
ATOM 4024 O O . SER A 1 512 ? -57.303 18.881 12.986 1.00 25.73 512 SER A O 1
ATOM 4026 N N . THR A 1 513 ? -55.478 18.089 14.004 1.00 23.16 513 THR A N 1
ATOM 4027 C CA . THR A 1 513 ? -55.825 18.578 15.350 1.00 23.16 513 THR A CA 1
ATOM 4028 C C . THR A 1 513 ? -54.602 18.625 16.268 1.00 23.16 513 THR A C 1
ATOM 4030 O O . THR A 1 513 ? -53.616 17.922 16.073 1.00 23.16 513 THR A O 1
ATOM 4033 N N . ARG A 1 514 ? -54.662 19.581 17.196 1.00 21.72 514 ARG A N 1
ATOM 4034 C CA . ARG A 1 514 ? -53.602 20.158 18.030 1.00 21.72 514 ARG A CA 1
ATOM 4035 C C . ARG A 1 514 ? -53.419 19.434 19.373 1.00 21.72 514 ARG A C 1
ATOM 4037 O O . ARG A 1 514 ? -54.391 18.958 19.935 1.00 21.72 514 ARG A O 1
ATOM 4044 N N . LEU A 1 515 ? -52.185 19.563 19.881 1.00 24.33 515 LEU A N 1
ATOM 4045 C CA . LEU A 1 515 ? -51.732 19.848 21.260 1.00 24.33 515 LEU A CA 1
ATOM 4046 C C . LEU A 1 515 ? -52.295 19.051 22.449 1.00 24.33 515 LEU A C 1
ATOM 4048 O O . LEU A 1 515 ? -53.470 19.143 22.771 1.00 24.33 515 LEU A O 1
ATOM 4052 N N . HIS A 1 516 ? -51.364 18.545 23.267 1.00 22.86 516 HIS A N 1
ATOM 4053 C CA . HIS A 1 516 ? -51.378 18.824 24.704 1.00 22.86 516 HIS A CA 1
ATOM 4054 C C . HIS A 1 516 ? -49.952 19.023 25.241 1.00 22.86 516 HIS A C 1
ATOM 4056 O O . HIS A 1 516 ? -49.062 18.202 25.035 1.00 22.86 516 HIS A O 1
ATOM 4062 N N . THR A 1 517 ? -49.759 20.151 25.921 1.00 24.58 517 THR A N 1
ATOM 4063 C CA . THR A 1 517 ? -48.615 20.509 26.769 1.00 24.58 517 THR A CA 1
ATOM 4064 C C . THR A 1 517 ? -49.044 20.470 28.233 1.00 24.58 517 THR A C 1
ATOM 4066 O O . THR A 1 517 ? -50.163 20.887 28.527 1.00 24.58 517 THR A O 1
ATOM 4069 N N . ASN A 1 518 ? -48.142 20.012 29.109 1.00 21.89 518 ASN A N 1
ATOM 4070 C CA . ASN A 1 518 ? -47.888 20.384 30.520 1.00 21.89 518 ASN A CA 1
ATOM 4071 C C . ASN A 1 518 ? -47.036 19.244 31.127 1.00 21.89 518 ASN A C 1
ATOM 4073 O O . ASN A 1 518 ? -47.312 18.090 30.830 1.00 21.89 518 ASN A O 1
ATOM 4077 N N . SER A 1 519 ? -45.998 19.415 31.948 1.00 23.28 519 SER A N 1
ATOM 4078 C CA . SER A 1 519 ? -45.367 20.567 32.611 1.00 23.28 519 SER A CA 1
ATOM 4079 C C . SER A 1 519 ? -44.085 20.077 33.330 1.00 23.28 519 SER A C 1
ATOM 4081 O O . SER A 1 519 ? -44.137 18.977 33.862 1.00 23.28 519 SER A O 1
ATOM 4083 N N . PHE A 1 520 ? -43.025 20.914 33.367 1.00 21.64 520 PHE A N 1
ATOM 4084 C CA . PHE A 1 520 ? -42.112 21.247 34.505 1.00 21.64 520 PHE A CA 1
ATOM 4085 C C . PHE A 1 520 ? -41.455 20.123 35.353 1.00 21.64 520 PHE A C 1
ATOM 4087 O O . PHE A 1 520 ? -42.099 19.139 35.666 1.00 21.64 520 PHE A O 1
ATOM 4094 N N . LEU A 1 521 ? -40.252 20.220 35.941 1.00 22.50 521 LEU A N 1
ATOM 4095 C CA . LEU A 1 521 ? -39.027 21.048 35.903 1.00 22.50 521 LEU A CA 1
ATOM 4096 C C . LEU A 1 521 ? -38.031 20.265 36.805 1.00 22.50 521 LEU A C 1
ATOM 4098 O O . LEU A 1 521 ? -38.488 19.728 37.808 1.00 22.50 521 LEU A O 1
ATOM 4102 N N . ASP A 1 522 ? -36.722 20.224 36.499 1.00 22.59 522 ASP A N 1
ATOM 4103 C CA . ASP A 1 522 ? -35.693 20.675 37.465 1.00 22.59 522 ASP A CA 1
ATOM 4104 C C . ASP A 1 522 ? -34.222 20.672 36.974 1.00 22.59 522 ASP A C 1
ATOM 4106 O O . ASP A 1 522 ? -33.707 19.719 36.391 1.00 22.59 522 ASP A O 1
ATOM 4110 N N . SER A 1 523 ? -33.571 21.794 37.322 1.00 22.89 523 SER A N 1
ATOM 4111 C CA . SER A 1 523 ? -32.142 22.125 37.529 1.00 22.89 523 SER A CA 1
ATOM 4112 C C . SER A 1 523 ? -31.096 22.157 36.384 1.00 22.89 523 SER A C 1
ATOM 4114 O O . SER A 1 523 ? -30.418 21.181 36.077 1.00 22.89 523 SER A O 1
ATOM 4116 N N . PHE A 1 524 ? -30.929 23.377 35.838 1.00 23.09 524 PHE A N 1
ATOM 4117 C CA . PHE A 1 524 ? -29.716 24.230 35.685 1.00 23.09 524 PHE A CA 1
ATOM 4118 C C . PHE A 1 524 ? -28.387 23.753 36.337 1.00 23.09 524 PHE A C 1
ATOM 4120 O O . PHE A 1 524 ? -28.412 23.111 37.377 1.00 23.09 524 PHE A O 1
ATOM 4127 N N . SER A 1 525 ? -27.161 24.067 35.878 1.00 25.20 525 SER A N 1
ATOM 4128 C CA . SER A 1 525 ? -26.550 25.296 35.306 1.00 25.20 525 SER A CA 1
ATOM 4129 C C . SER A 1 525 ? -25.321 24.904 34.438 1.00 25.20 525 SER A C 1
ATOM 4131 O O . SER A 1 525 ? -24.809 23.803 34.598 1.00 25.20 525 SER A O 1
ATOM 4133 N N . LEU A 1 526 ? -24.753 25.678 33.502 1.00 22.53 526 LEU A N 1
ATOM 4134 C CA . LEU A 1 526 ? -24.182 27.024 33.632 1.00 22.53 526 LEU A CA 1
ATOM 4135 C C . LEU A 1 526 ? -23.938 27.597 32.213 1.00 22.53 526 LEU A C 1
ATOM 4137 O O . LEU A 1 526 ? -23.302 26.963 31.372 1.00 22.53 526 LEU A O 1
ATOM 4141 N N . THR A 1 527 ? -24.432 28.800 31.932 1.00 24.02 527 THR A N 1
ATOM 4142 C CA . THR A 1 527 ? -24.107 29.601 30.740 1.00 24.02 527 THR A CA 1
ATOM 4143 C C . THR A 1 527 ? -24.065 31.051 31.185 1.00 24.02 527 THR A C 1
ATOM 4145 O O . THR A 1 527 ? -25.061 31.515 31.721 1.00 24.02 527 THR A O 1
ATOM 4148 N N . PHE A 1 528 ? -22.956 31.758 30.964 1.00 22.06 528 PHE A N 1
ATOM 4149 C CA . PHE A 1 528 ? -22.931 33.222 30.902 1.00 22.06 528 PHE A CA 1
ATOM 4150 C C . PHE A 1 528 ? -21.645 33.688 30.203 1.00 22.06 528 PHE A C 1
ATOM 4152 O O . PHE A 1 528 ? -20.554 33.349 30.650 1.00 22.06 528 PHE A O 1
ATOM 4159 N N . ILE A 1 529 ? -21.784 34.435 29.098 1.00 23.92 529 ILE A N 1
ATOM 4160 C CA . ILE A 1 529 ? -21.337 35.836 28.937 1.00 23.92 529 ILE A CA 1
ATOM 4161 C C . ILE A 1 529 ? -21.655 36.330 27.500 1.00 23.92 529 ILE A C 1
ATOM 4163 O O . ILE A 1 529 ? -21.039 35.922 26.522 1.00 23.92 529 ILE A O 1
ATOM 4167 N N . LEU A 1 530 ? -22.645 37.233 27.473 1.00 23.70 530 LEU A N 1
ATOM 4168 C CA . LEU A 1 530 ? -22.823 38.484 26.712 1.00 23.70 530 LEU A CA 1
ATOM 4169 C C . LEU A 1 530 ? -23.245 38.549 25.224 1.00 23.70 530 LEU A C 1
ATOM 4171 O O . LEU A 1 530 ? -22.864 37.776 24.355 1.00 23.70 530 LEU A O 1
ATOM 4175 N N . HIS A 1 531 ? -24.091 39.566 25.021 1.00 23.09 531 HIS A N 1
ATOM 4176 C CA . HIS A 1 531 ? -24.954 39.980 23.909 1.00 23.09 531 HIS A CA 1
ATOM 4177 C C . HIS A 1 531 ? -24.605 41.442 23.522 1.00 23.09 531 HIS A C 1
ATOM 4179 O O . HIS A 1 531 ? -23.967 42.117 24.328 1.00 23.09 531 HIS A O 1
ATOM 4185 N N . PHE A 1 532 ? -25.154 41.928 22.389 1.00 23.38 532 PHE A N 1
ATOM 4186 C CA . PHE A 1 532 ? -25.065 43.272 21.742 1.00 23.38 532 PHE A CA 1
ATOM 4187 C C . PHE A 1 532 ? -23.893 43.465 20.749 1.00 23.38 532 PHE A C 1
ATOM 4189 O O . PHE A 1 532 ? -22.793 43.009 21.018 1.00 23.38 532 PHE A O 1
ATOM 4196 N N . ALA A 1 533 ? -24.014 44.108 19.575 1.00 21.67 533 ALA A N 1
ATOM 4197 C CA . ALA A 1 533 ? -25.069 44.912 18.938 1.00 21.67 533 ALA A CA 1
ATOM 4198 C C . ALA A 1 533 ? -24.950 44.864 17.389 1.00 21.67 533 ALA A C 1
ATOM 4200 O O . ALA A 1 533 ? -23.898 44.532 16.846 1.00 21.67 533 ALA A O 1
ATOM 4201 N N . ALA A 1 534 ? -26.032 45.228 16.693 1.00 24.92 534 ALA A N 1
ATOM 4202 C CA . ALA A 1 534 ? -26.098 45.493 15.250 1.00 24.92 534 ALA A CA 1
ATOM 4203 C C . ALA A 1 534 ? -25.596 46.911 14.897 1.00 24.92 534 ALA A C 1
ATOM 4205 O O . ALA A 1 534 ? -25.728 47.779 15.750 1.00 24.92 534 ALA A O 1
ATOM 4206 N N . VAL A 1 535 ? -25.102 47.140 13.662 1.00 22.28 535 VAL A N 1
ATOM 4207 C CA . VAL A 1 535 ? -25.283 48.349 12.801 1.00 22.28 535 VAL A CA 1
ATOM 4208 C C . VAL A 1 535 ? -24.592 48.142 11.426 1.00 22.28 535 VAL A C 1
ATOM 4210 O O . VAL A 1 535 ? -23.534 47.528 11.323 1.00 22.28 535 VAL A O 1
ATOM 4213 N N . THR A 1 536 ? -25.255 48.636 10.375 1.00 22.38 536 THR A N 1
ATOM 4214 C CA . THR A 1 536 ? -24.945 48.711 8.925 1.00 22.38 536 THR A CA 1
ATOM 4215 C C . THR A 1 536 ? -23.752 49.614 8.539 1.00 22.38 536 THR A C 1
ATOM 4217 O O . THR A 1 536 ? -23.449 50.534 9.295 1.00 22.38 536 THR A O 1
ATOM 4220 N N . PRO A 1 537 ? -23.130 49.468 7.343 1.00 26.61 537 PRO A N 1
ATOM 4221 C CA . PRO A 1 537 ? -22.065 50.365 6.880 1.00 26.61 537 PRO A CA 1
ATOM 4222 C C . PRO A 1 537 ? -22.571 51.500 5.964 1.00 26.61 537 PRO A C 1
ATOM 4224 O O . PRO A 1 537 ? -23.432 51.287 5.112 1.00 26.61 537 PRO A O 1
ATOM 4227 N N . THR A 1 538 ? -21.980 52.689 6.114 1.00 23.73 538 THR A N 1
ATOM 4228 C CA . THR A 1 538 ? -22.112 53.858 5.223 1.00 23.73 538 THR A CA 1
ATOM 4229 C C . THR A 1 538 ? -20.803 54.146 4.486 1.00 23.73 538 THR A C 1
ATOM 4231 O O . THR A 1 538 ? -19.718 53.986 5.045 1.00 23.73 538 THR A O 1
ATOM 4234 N N . GLU A 1 539 ? -20.944 54.604 3.244 1.00 25.88 539 GLU A N 1
ATOM 4235 C CA . GLU A 1 539 ? -19.916 55.075 2.308 1.00 25.88 539 GLU A CA 1
ATOM 4236 C C . GLU A 1 539 ? -19.053 56.235 2.839 1.00 25.88 539 GLU A C 1
ATOM 4238 O O . GLU A 1 539 ? -19.529 57.061 3.620 1.00 25.88 539 GLU A O 1
ATOM 4243 N N . LYS A 1 540 ? -17.829 56.372 2.299 1.00 24.16 540 LYS A N 1
ATOM 4244 C CA . LYS A 1 540 ? -17.293 57.668 1.844 1.00 24.16 540 LYS A CA 1
ATOM 4245 C C . LYS A 1 540 ? -16.069 57.523 0.931 1.00 24.16 540 LYS A C 1
ATOM 4247 O O . LYS A 1 540 ? -15.149 56.758 1.201 1.00 24.16 540 LYS A O 1
ATOM 4252 N N . SER A 1 541 ? -16.119 58.309 -0.137 1.00 24.98 541 SER A N 1
ATOM 4253 C CA . SER A 1 541 ? -15.120 58.607 -1.164 1.00 24.98 541 SER A CA 1
ATOM 4254 C C . SER A 1 541 ? -13.938 59.438 -0.655 1.00 24.98 541 SER A C 1
ATOM 4256 O O . SER A 1 541 ? -14.127 60.276 0.228 1.00 24.98 541 SER A O 1
ATOM 4258 N N . MET A 1 542 ? -12.788 59.346 -1.331 1.00 22.14 542 MET A N 1
ATOM 4259 C CA . MET A 1 542 ? -11.875 60.483 -1.501 1.00 22.14 542 MET A CA 1
ATOM 4260 C C . MET A 1 542 ? -11.027 60.309 -2.772 1.00 22.14 542 MET A C 1
ATOM 4262 O O . MET A 1 542 ? -10.605 59.198 -3.082 1.00 22.14 542 MET A O 1
ATOM 4266 N N . ASP A 1 543 ? -10.861 61.410 -3.500 1.00 23.50 543 ASP A N 1
ATOM 4267 C CA . ASP A 1 543 ? -10.290 61.566 -4.846 1.00 23.50 543 ASP A CA 1
ATOM 4268 C C . ASP A 1 543 ? -9.047 62.487 -4.794 1.00 23.50 543 ASP A C 1
ATOM 4270 O O . ASP A 1 543 ? -8.808 63.097 -3.745 1.00 23.50 543 ASP A O 1
ATOM 4274 N N . LEU A 1 544 ? -8.384 62.654 -5.954 1.00 23.00 544 LEU A N 1
ATOM 4275 C CA . LEU A 1 544 ? -7.308 63.594 -6.353 1.00 23.00 544 LEU A CA 1
ATOM 4276 C C . LEU A 1 544 ? -5.870 63.047 -6.246 1.00 23.00 544 LEU A C 1
ATOM 4278 O O . LEU A 1 544 ? -5.514 62.465 -5.228 1.00 23.00 544 LEU A O 1
ATOM 4282 N N . SER A 1 545 ? -4.908 63.303 -7.141 1.00 22.52 545 SER A N 1
ATOM 4283 C CA . SER A 1 545 ? -4.764 63.714 -8.557 1.00 22.52 545 SER A CA 1
ATOM 4284 C C . SER A 1 545 ? -3.251 63.990 -8.755 1.00 22.52 545 SER A C 1
ATOM 4286 O O . SER A 1 545 ? -2.576 64.301 -7.776 1.00 22.52 545 SER A O 1
ATOM 4288 N N . ASP A 1 546 ? -2.756 63.955 -10.003 1.00 24.17 546 ASP A N 1
ATOM 4289 C CA . ASP A 1 546 ? -1.396 64.331 -10.473 1.00 24.17 546 ASP A CA 1
ATOM 4290 C C . ASP A 1 546 ? -0.244 63.372 -10.074 1.00 24.17 546 ASP A C 1
ATOM 4292 O O . ASP A 1 546 ? -0.138 62.929 -8.939 1.00 24.17 546 ASP A O 1
ATOM 4296 N N . VAL A 1 547 ? 0.688 62.956 -10.946 1.00 24.77 547 VAL A N 1
ATOM 4297 C CA . VAL A 1 547 ? 1.540 63.753 -11.851 1.00 24.77 547 VAL A CA 1
ATOM 4298 C C . VAL A 1 547 ? 1.946 62.949 -13.105 1.00 24.77 547 VAL A C 1
ATOM 4300 O O . VAL A 1 547 ? 2.283 61.769 -13.045 1.00 24.77 547 VAL A O 1
ATOM 4303 N N . SER A 1 548 ? 1.953 63.642 -14.243 1.00 24.03 548 SER A N 1
ATOM 4304 C CA . SER A 1 548 ? 2.373 63.242 -15.593 1.00 24.03 548 SER A CA 1
ATOM 4305 C C . SER A 1 548 ? 3.892 63.109 -15.824 1.00 24.03 548 SER A C 1
ATOM 4307 O O . SER A 1 548 ? 4.654 63.928 -15.317 1.00 24.03 548 SER A O 1
ATOM 4309 N N . GLY A 1 549 ? 4.290 62.254 -16.784 1.00 23.89 549 GLY A N 1
ATOM 4310 C CA . GLY A 1 549 ? 5.320 62.598 -17.786 1.00 23.89 549 GLY A CA 1
ATOM 4311 C C . GLY A 1 549 ? 6.505 61.633 -17.968 1.00 23.89 549 GLY A C 1
ATOM 4312 O O . GLY A 1 549 ? 7.357 61.537 -17.096 1.00 23.89 549 GLY A O 1
ATOM 4313 N N . ILE A 1 550 ? 6.599 60.991 -19.146 1.00 23.45 550 ILE A N 1
ATOM 4314 C CA . ILE A 1 550 ? 7.691 61.104 -20.151 1.00 23.45 550 ILE A CA 1
ATOM 4315 C C . ILE A 1 550 ? 7.384 60.171 -21.346 1.00 23.45 550 ILE A C 1
ATOM 4317 O O . ILE A 1 550 ? 6.910 59.049 -21.192 1.00 23.45 550 ILE A O 1
ATOM 4321 N N . GLN A 1 551 ? 7.619 60.696 -22.551 1.00 23.66 551 GLN A N 1
ATOM 4322 C CA . GLN A 1 551 ? 7.272 60.175 -23.877 1.00 23.66 551 GLN A CA 1
ATOM 4323 C C . GLN A 1 551 ? 8.381 59.332 -24.552 1.00 23.66 551 GLN A C 1
ATOM 4325 O O . GLN A 1 551 ? 9.556 59.658 -24.443 1.00 23.66 551 GLN A O 1
ATOM 4330 N N . LEU A 1 552 ? 7.918 58.353 -25.352 1.00 24.25 552 LEU A N 1
ATOM 4331 C CA . LEU A 1 552 ? 8.279 57.968 -26.742 1.00 24.25 552 LEU A CA 1
ATOM 4332 C C . LEU A 1 552 ? 9.725 57.614 -27.160 1.00 24.25 552 LEU A C 1
ATOM 4334 O O . LEU A 1 552 ? 10.615 58.451 -27.100 1.00 24.25 552 LEU A O 1
ATOM 4338 N N . ALA A 1 553 ? 9.865 56.453 -27.831 1.00 23.02 553 ALA A N 1
ATOM 4339 C CA . ALA A 1 553 ? 10.318 56.311 -29.241 1.00 23.02 553 ALA A CA 1
ATOM 4340 C C . ALA A 1 553 ? 10.266 54.816 -29.681 1.00 23.02 553 ALA A C 1
ATOM 4342 O O . ALA A 1 553 ? 10.816 53.964 -28.994 1.00 23.02 553 ALA A O 1
ATOM 4343 N N . THR A 1 554 ? 9.367 54.407 -30.591 1.00 24.69 554 THR A N 1
ATOM 4344 C CA . THR A 1 554 ? 9.473 54.224 -32.070 1.00 24.69 554 THR A CA 1
ATOM 4345 C C . THR A 1 554 ? 9.643 52.753 -32.524 1.00 24.69 554 THR A C 1
ATOM 4347 O O . THR A 1 554 ? 10.430 51.984 -31.992 1.00 24.69 554 THR A O 1
ATOM 4350 N N . SER A 1 555 ? 8.825 52.379 -33.513 1.00 25.83 555 SER A N 1
ATOM 4351 C CA . SER A 1 555 ? 8.561 51.070 -34.163 1.00 25.83 555 SER A CA 1
ATOM 4352 C C . SER A 1 555 ? 9.442 50.838 -35.437 1.00 25.83 555 SER A C 1
ATOM 4354 O O . SER A 1 555 ? 10.282 51.712 -35.652 1.00 25.83 555 SER A O 1
ATOM 4356 N N . PRO A 1 556 ? 9.264 49.849 -36.382 1.00 34.72 556 PRO A N 1
ATOM 4357 C CA . PRO A 1 556 ? 8.301 48.725 -36.546 1.00 34.72 556 PRO A CA 1
ATOM 4358 C C . PRO A 1 556 ? 8.953 47.399 -37.177 1.00 34.72 556 PRO A C 1
ATOM 4360 O O . PRO A 1 556 ? 10.104 47.144 -36.836 1.00 34.72 556 PRO A O 1
ATOM 4363 N N . PRO A 1 557 ? 8.316 46.506 -38.015 1.00 35.56 557 PRO A N 1
ATOM 4364 C CA . PRO A 1 557 ? 8.342 45.013 -37.899 1.00 35.56 557 PRO A CA 1
ATOM 4365 C C . PRO A 1 557 ? 8.725 44.304 -39.259 1.00 35.56 557 PRO A C 1
ATOM 4367 O O . PRO A 1 557 ? 9.504 44.914 -39.989 1.00 35.56 557 PRO A O 1
ATOM 4370 N N . PRO A 1 558 ? 8.130 43.185 -39.786 1.00 44.12 558 PRO A N 1
ATOM 4371 C CA . PRO A 1 558 ? 7.590 41.895 -39.279 1.00 44.12 558 PRO A CA 1
ATOM 4372 C C . PRO A 1 558 ? 8.158 40.637 -40.034 1.00 44.12 558 PRO A C 1
ATOM 4374 O O . PRO A 1 558 ? 8.956 40.782 -40.956 1.00 44.12 558 PRO A O 1
ATOM 4377 N N . ARG A 1 559 ? 7.674 39.416 -39.698 1.00 23.30 559 ARG A N 1
ATOM 4378 C CA . ARG A 1 559 ? 7.352 38.218 -40.555 1.00 23.30 559 ARG A CA 1
ATOM 4379 C C . ARG A 1 559 ? 7.462 36.944 -39.688 1.00 23.30 559 ARG A C 1
ATOM 4381 O O . ARG A 1 559 ? 8.465 36.782 -39.016 1.00 23.30 559 ARG A O 1
ATOM 4388 N N . THR A 1 560 ? 6.541 35.988 -39.599 1.00 24.83 560 THR A N 1
ATOM 4389 C CA . THR A 1 560 ? 5.238 35.690 -40.218 1.00 24.83 560 THR A CA 1
ATOM 4390 C C . THR A 1 560 ? 4.538 34.719 -39.262 1.00 24.83 560 THR A C 1
ATOM 4392 O O . THR A 1 560 ? 5.144 33.730 -38.853 1.00 24.83 560 THR A O 1
ATOM 4395 N N . ALA A 1 561 ? 3.287 35.003 -38.904 1.00 23.59 561 ALA A N 1
ATOM 4396 C CA . ALA A 1 561 ? 2.413 34.071 -38.205 1.00 23.59 561 ALA A CA 1
ATOM 4397 C C . ALA A 1 561 ? 1.964 32.965 -39.173 1.00 23.59 561 ALA A C 1
ATOM 4399 O O . ALA A 1 561 ? 1.610 33.260 -40.314 1.00 23.59 561 ALA A O 1
ATOM 4400 N N . ILE A 1 562 ? 1.981 31.711 -38.719 1.00 25.61 562 ILE A N 1
ATOM 4401 C CA . ILE A 1 562 ? 1.241 30.626 -39.368 1.00 25.61 562 ILE A CA 1
ATOM 4402 C C . ILE A 1 562 ? -0.113 30.567 -38.669 1.00 25.61 562 ILE A C 1
ATOM 4404 O O . ILE A 1 562 ? -0.200 30.268 -37.479 1.00 25.61 562 ILE A O 1
ATOM 4408 N N . ASP A 1 563 ? -1.138 30.926 -39.429 1.00 23.98 563 ASP A N 1
ATOM 4409 C CA . ASP A 1 563 ? -2.543 30.920 -39.053 1.00 23.98 563 ASP A CA 1
ATOM 4410 C C . ASP A 1 563 ? -3.069 29.473 -39.126 1.00 23.98 563 ASP A C 1
ATOM 4412 O O . ASP A 1 563 ? -2.999 28.842 -40.180 1.00 23.98 563 ASP A O 1
ATOM 4416 N N . TYR A 1 564 ? -3.575 28.929 -38.015 1.00 24.61 564 TYR A N 1
ATOM 4417 C CA . TYR A 1 564 ? -4.336 27.671 -37.993 1.00 24.61 564 TYR A CA 1
ATOM 4418 C C . TYR A 1 564 ? -5.793 27.988 -37.655 1.00 24.61 564 TYR A C 1
ATOM 4420 O O . TYR A 1 564 ? -6.280 27.716 -36.560 1.00 24.61 564 TYR A O 1
ATOM 4428 N N . ASN A 1 565 ? -6.491 28.566 -38.628 1.00 27.34 565 ASN A N 1
ATOM 4429 C CA . ASN A 1 565 ? -7.946 28.559 -38.688 1.00 27.34 565 ASN A CA 1
ATOM 4430 C C . ASN A 1 565 ? -8.369 27.772 -39.930 1.00 27.34 565 ASN A C 1
ATOM 4432 O O . ASN A 1 565 ? -8.415 28.306 -41.034 1.00 27.34 565 ASN A O 1
ATOM 4436 N N . SER A 1 566 ? -8.717 26.500 -39.741 1.00 25.86 566 SER A N 1
ATOM 4437 C CA . SER A 1 566 ? -9.533 25.759 -40.703 1.00 25.86 566 SER A CA 1
ATOM 4438 C C . SER A 1 566 ? -10.552 24.891 -39.962 1.00 25.86 566 SER A C 1
ATOM 4440 O O . SER A 1 566 ? -10.253 23.791 -39.504 1.00 25.86 566 SER A O 1
ATOM 4442 N N . SER A 1 567 ? -11.742 25.476 -39.807 1.00 27.58 567 SER A N 1
ATOM 4443 C CA . SER A 1 567 ? -13.071 24.864 -39.956 1.00 27.58 567 SER A CA 1
ATOM 4444 C C . SER A 1 567 ? -13.265 23.399 -39.539 1.00 27.58 567 SER A C 1
ATOM 4446 O O . SER A 1 567 ? -13.134 22.492 -40.357 1.00 27.58 567 SER A O 1
ATOM 4448 N N . PHE A 1 568 ? -13.758 23.216 -38.314 1.00 25.52 568 PHE A N 1
ATOM 4449 C CA . PHE A 1 568 ? -14.888 22.327 -38.025 1.00 25.52 568 PHE A CA 1
ATOM 4450 C C . PHE A 1 568 ? -15.898 23.144 -37.206 1.00 25.52 568 PHE A C 1
ATOM 4452 O O . PHE A 1 568 ? -15.591 23.599 -36.103 1.00 25.52 568 PHE A O 1
ATOM 4459 N N . GLU A 1 569 ? -17.070 23.413 -37.782 1.00 32.75 569 GLU A N 1
ATOM 4460 C CA . GLU A 1 569 ? -18.200 24.021 -37.076 1.00 32.75 569 GLU A CA 1
ATOM 4461 C C . GLU A 1 569 ? -18.792 23.000 -36.096 1.00 32.75 569 GLU A C 1
ATOM 4463 O O . GLU A 1 569 ? -19.512 22.097 -36.506 1.00 32.75 569 GLU A O 1
ATOM 4468 N N . GLU A 1 570 ? -18.511 23.144 -34.797 1.00 28.83 570 GLU A N 1
ATOM 4469 C CA . GLU A 1 570 ? -19.190 22.392 -33.732 1.00 28.83 570 GLU A CA 1
ATOM 4470 C C . GLU A 1 570 ? -19.407 23.250 -32.468 1.00 28.83 570 GLU A C 1
ATOM 4472 O O . GLU A 1 570 ? -18.681 24.206 -32.194 1.00 28.83 570 GLU A O 1
ATOM 4477 N N . SER A 1 571 ? -20.470 22.931 -31.718 1.00 27.72 571 SER A N 1
ATOM 4478 C CA . SER A 1 571 ? -21.203 23.881 -30.864 1.00 27.72 571 SER A CA 1
ATOM 4479 C C . SER A 1 571 ? -20.404 24.523 -29.698 1.00 27.72 571 SER A C 1
ATOM 4481 O O . SER A 1 571 ? -19.616 23.839 -29.038 1.00 27.72 571 SER A O 1
ATOM 4483 N N . PRO A 1 572 ? -20.696 25.790 -29.321 1.00 32.66 572 PRO A N 1
ATOM 4484 C CA . PRO A 1 572 ? -20.020 26.529 -28.239 1.00 32.66 572 PRO A CA 1
ATOM 4485 C C . PRO A 1 572 ? -20.163 25.956 -26.814 1.00 32.66 572 PRO A C 1
ATOM 4487 O O . PRO A 1 572 ? -19.504 26.439 -25.894 1.00 32.66 572 PRO A O 1
ATOM 4490 N N . ALA A 1 573 ? -21.008 24.944 -26.595 1.00 35.09 573 ALA A N 1
ATOM 4491 C CA . ALA A 1 573 ? -21.428 24.496 -25.263 1.00 35.09 573 ALA A CA 1
ATOM 4492 C C . ALA A 1 573 ? -20.397 23.641 -24.484 1.00 35.09 573 ALA A C 1
ATOM 4494 O O . ALA A 1 573 ? -20.669 23.251 -23.352 1.00 35.09 573 ALA A O 1
ATOM 4495 N N . LYS A 1 574 ? -19.214 23.344 -25.053 1.00 37.03 574 LYS A N 1
ATOM 4496 C CA . LYS A 1 574 ? -18.199 22.448 -24.445 1.00 37.03 574 LYS A CA 1
ATOM 4497 C C . LYS A 1 574 ? -16.901 23.127 -23.967 1.00 37.03 574 LYS A C 1
ATOM 4499 O O . LYS A 1 574 ? -16.035 22.450 -23.412 1.00 37.03 574 LYS A O 1
ATOM 4504 N N . ARG A 1 575 ? -16.730 24.444 -24.155 1.00 36.41 575 ARG A N 1
ATOM 4505 C CA . ARG A 1 575 ? -15.506 25.180 -23.760 1.00 36.41 575 ARG A CA 1
ATOM 4506 C C . ARG A 1 575 ? -15.674 25.897 -22.416 1.00 36.41 575 ARG A C 1
ATOM 4508 O O . ARG A 1 575 ? -16.707 26.507 -22.167 1.00 36.41 575 ARG A O 1
ATOM 4515 N N . VAL A 1 576 ? -14.635 25.867 -21.577 1.00 40.66 576 VAL A N 1
ATOM 4516 C CA . VAL A 1 576 ? -14.614 26.521 -20.254 1.00 40.66 576 VAL A CA 1
ATOM 4517 C C . VAL A 1 576 ? -13.669 27.719 -20.263 1.00 40.66 576 VAL A C 1
ATOM 4519 O O . VAL A 1 576 ? -12.571 27.643 -20.813 1.00 40.66 576 VAL A O 1
ATOM 4522 N N . LYS A 1 577 ? -14.102 28.827 -19.653 1.00 36.88 577 LYS A N 1
ATOM 4523 C CA . LYS A 1 577 ? -13.416 30.125 -19.626 1.00 36.88 577 LYS A CA 1
ATOM 4524 C C . LYS A 1 577 ? -12.602 30.300 -18.334 1.00 36.88 577 LYS A C 1
ATOM 4526 O O . LYS A 1 577 ? -13.174 30.314 -17.252 1.00 36.88 577 LYS A O 1
ATOM 4531 N N . PHE A 1 578 ? -11.292 30.515 -18.403 1.00 39.19 578 PHE A N 1
ATOM 4532 C CA . PHE A 1 578 ? -10.476 30.776 -17.204 1.00 39.19 578 PHE A CA 1
ATOM 4533 C C . PHE A 1 578 ? -9.993 32.226 -17.171 1.00 39.19 578 PHE A C 1
ATOM 4535 O O . PHE A 1 578 ? -9.396 32.658 -18.146 1.00 39.19 578 PHE A O 1
ATOM 4542 N N . SER A 1 579 ? -10.220 32.972 -16.081 1.00 35.47 579 SER A N 1
ATOM 4543 C CA . SER A 1 579 ? -9.772 34.375 -15.920 1.00 35.47 579 SER A CA 1
ATOM 4544 C C . SER A 1 579 ? -8.785 34.540 -14.757 1.00 35.47 579 SER A C 1
ATOM 4546 O O . SER A 1 579 ? -9.027 33.994 -13.677 1.00 35.47 579 SER A O 1
ATOM 4548 N N . HIS A 1 580 ? -7.726 35.334 -14.945 1.00 41.09 580 HIS A N 1
ATOM 4549 C CA . HIS A 1 580 ? -6.682 35.604 -13.943 1.00 41.09 580 HIS A CA 1
ATOM 4550 C C . HIS A 1 580 ? -6.823 36.985 -13.254 1.00 41.09 580 HIS A C 1
ATOM 4552 O O . HIS A 1 580 ? -7.274 37.937 -13.884 1.00 41.09 580 HIS A O 1
ATOM 4558 N N . GLU A 1 581 ? -6.392 37.107 -11.988 1.00 33.66 581 GLU A N 1
ATOM 4559 C CA . GLU A 1 581 ? -6.100 38.385 -11.296 1.00 33.66 581 GLU A CA 1
ATOM 4560 C C . GLU A 1 581 ? -4.822 38.207 -10.449 1.00 33.66 581 GLU A C 1
ATOM 4562 O O . GLU A 1 581 ? -4.754 37.292 -9.620 1.00 33.66 581 GLU A O 1
ATOM 4567 N N . LEU A 1 582 ? -3.836 39.089 -10.649 1.00 31.38 582 LEU A N 1
ATOM 4568 C CA . LEU A 1 582 ? -2.637 39.225 -9.816 1.00 31.38 582 LEU A CA 1
ATOM 4569 C C . LEU A 1 582 ? -2.960 40.077 -8.584 1.00 31.38 582 LEU A C 1
ATOM 4571 O O . LEU A 1 582 ? -3.533 41.155 -8.709 1.00 31.38 582 LEU A O 1
ATOM 4575 N N . THR A 1 583 ? -2.520 39.654 -7.401 1.00 29.91 583 THR A N 1
ATOM 4576 C CA . THR A 1 583 ? -2.337 40.557 -6.256 1.00 29.91 583 THR A CA 1
ATOM 4577 C C . THR A 1 583 ? -0.857 40.639 -5.917 1.00 29.91 583 THR A C 1
ATOM 4579 O O . THR A 1 583 ? -0.358 39.936 -5.041 1.00 29.91 583 THR A O 1
ATOM 4582 N N . LYS A 1 584 ? -0.154 41.533 -6.615 1.00 33.19 584 LYS A N 1
ATOM 4583 C CA . LYS A 1 584 ? 1.049 42.197 -6.107 1.00 33.19 584 LYS A CA 1
ATOM 4584 C C . LYS A 1 584 ? 1.004 43.656 -6.554 1.00 33.19 584 LYS A C 1
ATOM 4586 O O . LYS A 1 584 ? 1.160 43.921 -7.735 1.00 33.19 584 LYS A O 1
ATOM 4591 N N . SER A 1 585 ? 0.787 44.527 -5.564 1.00 33.53 585 SER A N 1
ATOM 4592 C CA . SER A 1 585 ? 0.789 46.000 -5.606 1.00 33.53 585 SER A CA 1
ATOM 4593 C C . SER A 1 585 ? -0.182 46.690 -6.574 1.00 33.53 585 SER A C 1
ATOM 4595 O O . SER A 1 585 ? -0.514 46.191 -7.640 1.00 33.53 585 SER A O 1
ATOM 4597 N N . PHE A 1 586 ? -0.668 47.848 -6.126 1.00 39.88 586 PHE A N 1
ATOM 4598 C CA . PHE A 1 586 ? -1.512 48.786 -6.859 1.00 39.88 586 PHE A CA 1
ATOM 4599 C C . PHE A 1 586 ? -0.824 49.230 -8.162 1.00 39.88 586 PHE A C 1
ATOM 4601 O O . PHE A 1 586 ? 0.176 49.931 -8.087 1.00 39.88 586 PHE A O 1
ATOM 4608 N N . ASP A 1 587 ? -1.276 48.734 -9.315 1.00 34.53 587 ASP A N 1
ATOM 4609 C CA . ASP A 1 587 ? -1.813 49.506 -10.453 1.00 34.53 587 ASP A CA 1
ATOM 4610 C C . ASP A 1 587 ? -1.961 48.613 -11.707 1.00 34.53 587 ASP A C 1
ATOM 4612 O O . ASP A 1 587 ? -1.148 47.732 -11.966 1.00 34.53 587 ASP A O 1
ATOM 4616 N N . GLU A 1 588 ? -3.050 48.850 -12.448 1.00 32.84 588 GLU A N 1
ATOM 4617 C CA . GLU A 1 588 ? -3.509 48.227 -13.710 1.00 32.84 588 GLU A CA 1
ATOM 4618 C C . GLU A 1 588 ? -3.919 46.728 -13.733 1.00 32.84 588 GLU A C 1
ATOM 4620 O O . GLU A 1 588 ? -3.136 45.784 -13.627 1.00 32.84 588 GLU A O 1
ATOM 4625 N N . LYS A 1 589 ? -5.224 46.502 -13.971 1.00 32.72 589 LYS A N 1
ATOM 4626 C CA . LYS A 1 589 ? -5.862 45.187 -14.170 1.00 32.72 589 LYS A CA 1
ATOM 4627 C C . LYS A 1 589 ? -5.736 44.713 -15.625 1.00 32.72 589 LYS A C 1
ATOM 4629 O O . LYS A 1 589 ? -6.454 45.197 -16.494 1.00 32.72 589 LYS A O 1
ATOM 4634 N N . LEU A 1 590 ? -4.944 43.668 -15.865 1.00 37.97 590 LEU A N 1
ATOM 4635 C CA . LEU A 1 590 ? -4.950 42.893 -17.115 1.00 37.97 590 LEU A CA 1
ATOM 4636 C C . LEU A 1 590 ? -5.468 41.468 -16.856 1.00 37.97 590 LEU A C 1
ATOM 4638 O O . LEU A 1 590 ? -4.718 40.574 -16.467 1.00 37.97 590 LEU A O 1
ATOM 4642 N N . SER A 1 591 ? -6.767 41.231 -17.069 1.00 42.00 591 SER A N 1
ATOM 4643 C CA . SER A 1 591 ? -7.357 39.885 -17.005 1.00 42.00 591 SER A CA 1
ATOM 4644 C C . SER A 1 591 ? -7.261 39.187 -18.368 1.00 42.00 591 SER A C 1
ATOM 4646 O O . SER A 1 591 ? -8.106 39.394 -19.240 1.00 42.00 591 SER A O 1
ATOM 4648 N N . GLN A 1 592 ? -6.250 38.339 -18.569 1.00 54.56 592 GLN A N 1
ATOM 4649 C CA . GLN A 1 592 ? -6.188 37.449 -19.737 1.00 54.56 592 GLN A CA 1
ATOM 4650 C C . GLN A 1 592 ? -7.038 36.189 -19.512 1.00 54.56 592 GLN A C 1
ATOM 4652 O O . GLN A 1 592 ? -7.132 35.686 -18.389 1.00 54.56 592 GLN A O 1
ATOM 4657 N N . THR A 1 593 ? -7.680 35.703 -20.581 1.00 55.22 593 THR A N 1
ATOM 4658 C CA . THR A 1 593 ? -8.610 34.565 -20.545 1.00 55.22 593 THR A CA 1
ATOM 4659 C C . THR A 1 593 ? -8.109 33.406 -21.408 1.00 55.22 593 THR A C 1
ATOM 4661 O O . THR A 1 593 ? -7.750 33.635 -22.559 1.00 55.22 593 THR A O 1
ATOM 4664 N N . VAL A 1 594 ? -8.137 32.170 -20.895 1.00 63.28 594 VAL A N 1
ATOM 4665 C CA . VAL A 1 594 ? -7.760 30.952 -21.647 1.00 63.28 594 VAL A CA 1
ATOM 4666 C C . VAL A 1 594 ? -8.965 30.015 -21.774 1.00 63.28 594 VAL A C 1
ATOM 4668 O O . VAL A 1 594 ? -9.708 29.837 -20.807 1.00 63.28 594 VAL A O 1
ATOM 4671 N N . PHE A 1 595 ? -9.158 29.419 -22.955 1.00 65.69 595 PHE A N 1
ATOM 4672 C CA . PHE A 1 595 ? -10.208 28.430 -23.222 1.00 65.69 595 PHE A CA 1
ATOM 4673 C C . PHE A 1 595 ? -9.595 27.043 -23.407 1.00 65.69 595 PHE A C 1
ATOM 4675 O O . PHE A 1 595 ? -8.775 26.850 -24.300 1.00 65.69 595 PHE A O 1
ATOM 4682 N N . VAL A 1 596 ? -10.005 26.077 -22.582 1.00 69.06 596 VAL A N 1
ATOM 4683 C CA . VAL A 1 596 ? -9.516 24.689 -22.646 1.00 69.06 596 VAL A CA 1
ATOM 4684 C C . VAL A 1 596 ? -10.683 23.725 -22.425 1.00 69.06 596 VAL A C 1
ATOM 4686 O O . VAL A 1 596 ? -11.644 24.046 -21.723 1.00 69.06 596 VAL A O 1
ATOM 4689 N N . GLU A 1 597 ? -10.623 22.556 -23.057 1.00 72.62 597 GLU A N 1
ATOM 4690 C CA . GLU A 1 597 ? -11.644 21.513 -22.945 1.00 72.62 597 GLU A CA 1
ATOM 4691 C C . GLU A 1 597 ? -11.564 20.776 -21.594 1.00 72.62 597 GLU A C 1
ATOM 4693 O O . GLU A 1 597 ? -10.474 20.464 -21.105 1.00 72.62 597 GLU A O 1
ATOM 4698 N N . ARG A 1 598 ? -12.723 20.469 -20.987 1.00 74.44 598 ARG A N 1
ATOM 4699 C CA . ARG A 1 598 ? -12.800 19.785 -19.678 1.00 74.44 598 ARG A CA 1
ATOM 4700 C C . ARG A 1 598 ? -12.169 18.394 -19.708 1.00 74.44 598 ARG A C 1
ATOM 4702 O O . ARG A 1 598 ? -11.430 18.042 -18.796 1.00 74.44 598 ARG A O 1
ATOM 4709 N N . THR A 1 599 ? -12.443 17.634 -20.764 1.00 69.94 599 THR A N 1
ATOM 4710 C CA . THR A 1 599 ? -11.931 16.273 -20.992 1.00 69.94 599 THR A CA 1
ATOM 4711 C C . THR A 1 599 ? -10.404 16.249 -21.001 1.00 69.94 599 THR A C 1
ATOM 4713 O O . THR A 1 599 ? -9.799 15.463 -20.276 1.00 69.94 599 THR A O 1
ATOM 4716 N N . LEU A 1 600 ? -9.787 17.175 -21.737 1.00 72.19 600 LEU A N 1
ATOM 4717 C CA . LEU A 1 600 ? -8.336 17.322 -21.842 1.00 72.19 600 LEU A CA 1
ATOM 4718 C C . LEU A 1 600 ? -7.691 17.658 -20.488 1.00 72.19 600 LEU A C 1
ATOM 4720 O O . LEU A 1 600 ? -6.698 17.053 -20.087 1.00 72.19 600 LEU A O 1
ATOM 4724 N N . LEU A 1 601 ? -8.283 18.596 -19.746 1.00 76.88 601 LEU A N 1
ATOM 4725 C CA . LEU A 1 601 ? -7.810 18.971 -18.414 1.00 76.88 601 LEU A CA 1
ATOM 4726 C C . LEU A 1 601 ? -7.935 17.816 -17.412 1.00 76.88 601 LEU A C 1
ATOM 4728 O O . LEU A 1 601 ? -6.981 17.535 -16.690 1.00 76.88 601 LEU A O 1
ATOM 4732 N N . SER A 1 602 ? -9.073 17.114 -17.382 1.00 77.31 602 SER A N 1
ATOM 4733 C CA . SER A 1 602 ? -9.254 15.928 -16.534 1.00 77.31 602 SER A CA 1
ATOM 4734 C C . SER A 1 602 ? -8.318 14.783 -16.910 1.00 77.31 602 SER A C 1
ATOM 4736 O O . SER A 1 602 ? -7.937 13.992 -16.044 1.00 77.31 602 SER A O 1
ATOM 4738 N N . HIS A 1 603 ? -7.943 14.675 -18.184 1.00 77.25 603 HIS A N 1
ATOM 4739 C CA . HIS A 1 603 ? -7.010 13.660 -18.643 1.00 77.25 603 HIS A CA 1
ATOM 4740 C C . HIS A 1 603 ? -5.612 13.886 -18.042 1.00 77.25 603 HIS A C 1
ATOM 4742 O O . HIS A 1 603 ? -5.080 12.977 -17.405 1.00 77.25 603 HIS A O 1
ATOM 4748 N N . TYR A 1 604 ? -5.071 15.108 -18.115 1.00 77.69 604 TYR A N 1
ATOM 4749 C CA . TYR A 1 604 ? -3.694 15.399 -17.681 1.00 77.69 604 TYR A CA 1
ATOM 4750 C C . TYR A 1 604 ? -3.516 15.818 -16.219 1.00 77.69 604 TYR A C 1
ATOM 4752 O O . TYR A 1 604 ? -2.406 15.735 -15.692 1.00 77.69 604 TYR A O 1
ATOM 4760 N N . SER A 1 605 ? -4.571 16.299 -15.565 1.00 81.25 605 SER A N 1
ATOM 4761 C CA . SER A 1 605 ? -4.508 16.845 -14.210 1.00 81.25 605 SER A CA 1
ATOM 4762 C C . SER A 1 605 ? -5.478 16.123 -13.293 1.00 81.25 605 SER A C 1
ATOM 4764 O O . SER A 1 605 ? -6.696 16.153 -13.488 1.00 81.25 605 SER A O 1
ATOM 4766 N N . THR A 1 606 ? -4.943 15.541 -12.223 1.00 72.25 606 THR A N 1
ATOM 4767 C CA . THR A 1 606 ? -5.767 14.951 -11.162 1.00 72.25 606 THR A CA 1
ATOM 4768 C C . THR A 1 606 ? -6.607 16.022 -10.460 1.00 72.25 606 THR A C 1
ATOM 4770 O O . THR A 1 606 ? -7.763 15.764 -10.133 1.00 72.25 606 THR A O 1
ATOM 4773 N N . TYR A 1 607 ? -6.089 17.249 -10.322 1.00 78.00 607 TYR A N 1
ATOM 4774 C CA . TYR A 1 607 ? -6.843 18.389 -9.792 1.00 78.00 607 TYR A CA 1
ATOM 4775 C C . TYR A 1 607 ? -8.108 18.670 -10.617 1.00 78.00 607 TYR A C 1
ATOM 4777 O O . TYR A 1 607 ? -9.203 18.709 -10.059 1.00 78.00 607 TYR A O 1
ATOM 4785 N N . PHE A 1 608 ? -7.994 18.806 -11.945 1.00 76.69 608 PHE A N 1
ATOM 4786 C CA . PHE A 1 608 ? -9.159 19.064 -12.803 1.00 76.69 608 PHE A CA 1
ATOM 4787 C C . PHE A 1 608 ? -10.057 17.847 -12.974 1.00 76.69 608 PHE A C 1
ATOM 4789 O O . PHE A 1 608 ? -11.266 17.993 -13.143 1.00 76.69 608 PHE A O 1
ATOM 4796 N N . ARG A 1 609 ? -9.499 16.637 -12.891 1.00 73.06 609 ARG A N 1
ATOM 4797 C CA . ARG A 1 609 ? -10.294 15.411 -12.829 1.00 73.06 609 ARG A CA 1
ATOM 4798 C C . ARG A 1 609 ? -11.217 15.450 -11.623 1.00 73.06 609 ARG A C 1
ATOM 4800 O O . ARG A 1 609 ? -12.415 15.286 -11.796 1.00 73.06 609 ARG A O 1
ATOM 4807 N N . VAL A 1 610 ? -10.693 15.759 -10.440 1.00 63.12 610 VAL A N 1
ATOM 4808 C CA . VAL A 1 610 ? -11.482 15.915 -9.208 1.00 63.12 610 VAL A CA 1
ATOM 4809 C C . VAL A 1 610 ? -12.446 17.105 -9.302 1.00 63.12 610 VAL A C 1
ATOM 4811 O O . VAL A 1 610 ? -13.592 16.989 -8.880 1.00 63.12 610 VAL A O 1
ATOM 4814 N N . LEU A 1 611 ? -12.020 18.231 -9.884 1.00 67.44 611 LEU A N 1
ATOM 4815 C CA . LEU A 1 611 ? -12.859 19.427 -10.024 1.00 67.44 611 LEU A CA 1
ATOM 4816 C C . LEU A 1 611 ? -14.082 19.199 -10.925 1.00 67.44 611 LEU A C 1
ATOM 4818 O O . LEU A 1 611 ? -15.150 19.724 -10.626 1.00 67.44 611 LEU A O 1
ATOM 4822 N N . PHE A 1 612 ? -13.928 18.446 -12.019 1.00 73.19 612 PHE A N 1
ATOM 4823 C CA . PHE A 1 612 ? -14.998 18.209 -12.997 1.00 73.19 612 PHE A CA 1
ATOM 4824 C C . PHE A 1 612 ? -15.788 16.917 -12.759 1.00 73.19 612 PHE A C 1
ATOM 4826 O O . PHE A 1 612 ? -16.865 16.775 -13.328 1.00 73.19 612 PHE A O 1
ATOM 4833 N N . SER A 1 613 ? -15.277 15.987 -11.946 1.00 52.84 613 SER A N 1
ATOM 4834 C CA . SER A 1 613 ? -15.983 14.740 -11.599 1.00 52.84 613 SER A CA 1
ATOM 4835 C C . SER A 1 613 ? -16.831 14.832 -10.329 1.00 52.84 613 SER A C 1
ATOM 4837 O O . SER A 1 613 ? -17.659 13.956 -10.105 1.00 52.84 613 SER A O 1
ATOM 4839 N N . ASN A 1 614 ? -16.657 15.879 -9.517 1.00 47.91 614 ASN A N 1
ATOM 4840 C CA . ASN A 1 614 ? -17.420 16.089 -8.286 1.00 47.91 614 ASN A CA 1
ATOM 4841 C C . ASN A 1 614 ? -18.464 17.200 -8.460 1.00 47.91 614 ASN A C 1
ATOM 4843 O O . ASN A 1 614 ? -18.181 18.204 -9.106 1.00 47.91 614 ASN A O 1
ATOM 4847 N N . GLU A 1 615 ? -19.615 17.092 -7.790 1.00 46.12 615 GLU A N 1
ATOM 4848 C CA . GLU A 1 615 ? -20.686 18.110 -7.761 1.00 46.12 615 GLU A CA 1
ATOM 4849 C C . GLU A 1 615 ? -20.340 19.367 -6.930 1.00 46.12 615 GLU A C 1
ATOM 4851 O O . GLU A 1 615 ? -21.176 19.943 -6.233 1.00 46.12 615 GLU A O 1
ATOM 4856 N N . PHE A 1 616 ? -19.092 19.837 -6.956 1.00 44.84 616 PHE A N 1
ATOM 4857 C CA . PHE A 1 616 ? -18.768 21.117 -6.324 1.00 44.84 616 PHE A CA 1
ATOM 4858 C C . PHE A 1 616 ? -19.539 22.250 -7.011 1.00 44.84 616 PHE A C 1
ATOM 4860 O O . PHE A 1 616 ? -19.739 22.211 -8.222 1.00 44.84 616 PHE A O 1
ATOM 4867 N N . ARG A 1 617 ? -19.909 23.307 -6.278 1.00 44.66 617 ARG A N 1
ATOM 4868 C CA . ARG A 1 617 ? -20.605 24.486 -6.840 1.00 44.66 617 ARG A CA 1
ATOM 4869 C C . ARG A 1 617 ? -19.910 25.058 -8.085 1.00 44.66 617 ARG A C 1
ATOM 4871 O O . ARG A 1 617 ? -20.578 25.535 -8.997 1.00 44.66 617 ARG A O 1
ATOM 4878 N N . ASP A 1 618 ? -18.582 24.967 -8.127 1.00 48.03 618 ASP A N 1
ATOM 4879 C CA . ASP A 1 618 ? -17.776 25.429 -9.254 1.00 48.03 618 ASP A CA 1
ATOM 4880 C C . ASP A 1 618 ? -17.752 24.438 -10.431 1.00 48.03 618 ASP A C 1
ATOM 4882 O O . ASP A 1 618 ? -17.527 24.869 -11.550 1.00 48.03 618 ASP A O 1
ATOM 4886 N N . SER A 1 619 ? -18.024 23.141 -10.245 1.00 55.69 619 SER A N 1
ATOM 4887 C CA . SER A 1 619 ? -17.939 22.097 -11.294 1.00 55.69 619 SER A CA 1
ATOM 4888 C C . SER A 1 619 ? -18.838 22.356 -12.513 1.00 55.69 619 SER A C 1
ATOM 4890 O O . SER A 1 619 ? -18.474 22.038 -13.648 1.00 55.69 619 SER A O 1
ATOM 4892 N N . GLN A 1 620 ? -19.994 22.988 -12.287 1.00 55.19 620 GLN A N 1
ATOM 4893 C CA . GLN A 1 620 ? -20.958 23.361 -13.324 1.00 55.19 620 GLN A CA 1
ATOM 4894 C C . GLN A 1 620 ? -20.695 24.756 -13.908 1.00 55.19 620 GLN A C 1
ATOM 4896 O O . GLN A 1 620 ? -21.333 25.145 -14.886 1.00 55.19 620 GLN A O 1
ATOM 4901 N N . ALA A 1 621 ? -19.742 25.514 -13.360 1.00 59.00 621 ALA A N 1
ATOM 4902 C CA . ALA A 1 621 ? -19.444 26.853 -13.838 1.00 59.00 621 ALA A CA 1
ATOM 4903 C C . ALA A 1 621 ? -18.841 26.809 -15.252 1.00 59.00 621 ALA A C 1
ATOM 4905 O O . ALA A 1 621 ? -17.935 26.032 -15.563 1.00 59.00 621 ALA A O 1
ATOM 4906 N N . SER A 1 622 ? -19.320 27.693 -16.127 1.00 59.03 622 SER A N 1
ATOM 4907 C CA . SER A 1 622 ? -18.714 27.914 -17.446 1.00 59.03 622 SER A CA 1
ATOM 4908 C C . SER A 1 622 ? -17.388 28.674 -17.348 1.00 59.03 622 SER A C 1
ATOM 4910 O O . SER A 1 622 ? -16.634 28.722 -18.323 1.00 59.03 622 SER A O 1
ATOM 4912 N N . SER A 1 623 ? -17.078 29.235 -16.172 1.00 62.50 623 SER A N 1
ATOM 4913 C CA . SER A 1 623 ? -15.818 29.908 -15.899 1.00 62.50 623 SER A CA 1
ATOM 4914 C C . SER A 1 623 ? -15.227 29.577 -14.535 1.00 62.50 623 SER A C 1
ATOM 4916 O O . SER A 1 623 ? -15.915 29.723 -13.526 1.00 62.50 623 SER A O 1
ATOM 4918 N N . HIS A 1 624 ? -13.939 29.236 -14.493 1.00 66.44 624 HIS A N 1
ATOM 4919 C CA . HIS A 1 624 ? -13.219 28.970 -13.246 1.00 66.44 624 HIS A CA 1
ATOM 4920 C C . HIS A 1 624 ? -12.058 29.940 -13.066 1.00 66.44 624 HIS A C 1
ATOM 4922 O O . HIS A 1 624 ? -11.318 30.257 -13.999 1.00 66.44 624 HIS A O 1
ATOM 4928 N N . ARG A 1 625 ? -11.871 30.392 -11.828 1.00 67.31 625 ARG A N 1
ATOM 4929 C CA . ARG A 1 625 ? -10.829 31.351 -11.477 1.00 67.31 625 ARG A CA 1
ATOM 4930 C C . ARG A 1 625 ? -9.710 30.657 -10.710 1.00 67.31 625 ARG A C 1
ATOM 4932 O O . ARG A 1 625 ? -9.888 30.284 -9.555 1.00 67.31 625 ARG A O 1
ATOM 4939 N N . ILE A 1 626 ? -8.545 30.535 -11.342 1.00 67.00 626 ILE A N 1
ATOM 4940 C CA . ILE A 1 626 ? -7.347 29.943 -10.736 1.00 67.00 626 ILE A CA 1
ATOM 4941 C C . ILE A 1 626 ? -6.454 31.079 -10.236 1.00 67.00 626 ILE A C 1
ATOM 4943 O O . ILE A 1 626 ? -6.053 31.961 -10.997 1.00 67.00 626 ILE A O 1
ATOM 4947 N N . ARG A 1 627 ? -6.180 31.087 -8.930 1.00 61.09 627 ARG A N 1
ATOM 4948 C CA . ARG A 1 627 ? -5.290 32.070 -8.296 1.00 61.09 627 ARG A CA 1
ATOM 4949 C C . ARG A 1 627 ? -3.839 31.582 -8.395 1.00 61.09 627 ARG A C 1
ATOM 4951 O O . ARG A 1 627 ? -3.613 30.381 -8.447 1.00 61.09 627 ARG A O 1
ATOM 4958 N N . LEU A 1 628 ? -2.878 32.512 -8.374 1.00 62.69 628 LEU A N 1
ATOM 4959 C CA . LEU A 1 628 ? -1.426 32.245 -8.290 1.00 62.69 628 LEU A CA 1
ATOM 4960 C C . LEU A 1 628 ? -0.745 31.658 -9.547 1.00 62.69 628 LEU A C 1
ATOM 4962 O O . LEU A 1 628 ? 0.432 31.324 -9.480 1.00 62.69 628 LEU A O 1
ATOM 4966 N N . ILE A 1 629 ? -1.429 31.567 -10.695 1.00 76.19 629 ILE A N 1
ATOM 4967 C CA . ILE A 1 629 ? -0.849 31.055 -11.955 1.00 76.19 629 ILE A CA 1
ATOM 4968 C C . ILE A 1 629 ? -1.202 31.994 -13.106 1.00 76.19 629 ILE A C 1
ATOM 4970 O O . ILE A 1 629 ? -2.379 32.297 -13.296 1.00 76.19 629 ILE A O 1
ATOM 4974 N N . THR A 1 630 ? -0.209 32.440 -13.879 1.00 78.31 630 THR A N 1
ATOM 4975 C CA . THR A 1 630 ? -0.437 33.302 -15.050 1.00 78.31 630 THR A CA 1
ATOM 4976 C C . THR A 1 630 ? -1.093 32.526 -16.201 1.00 78.31 630 THR A C 1
ATOM 4978 O O . THR A 1 630 ? -0.958 31.306 -16.305 1.00 78.31 630 THR A O 1
ATOM 4981 N N . ALA A 1 631 ? -1.795 33.223 -17.100 1.00 71.88 631 ALA A N 1
ATOM 4982 C CA . ALA A 1 631 ? -2.435 32.593 -18.261 1.00 71.88 631 ALA A CA 1
ATOM 4983 C C . ALA A 1 631 ? -1.422 31.865 -19.169 1.00 71.88 631 ALA A C 1
ATOM 4985 O O . ALA A 1 631 ? -1.701 30.765 -19.651 1.00 71.88 631 ALA A O 1
ATOM 4986 N N . SER A 1 632 ? -0.231 32.444 -19.352 1.00 77.75 632 SER A N 1
ATOM 4987 C CA . SER A 1 632 ? 0.861 31.840 -20.120 1.00 77.75 632 SER A CA 1
ATOM 4988 C C . SER A 1 632 ? 1.406 30.570 -19.467 1.00 77.75 632 SER A C 1
ATOM 4990 O O . SER A 1 632 ? 1.623 29.576 -20.157 1.00 77.75 632 SER A O 1
ATOM 4992 N N . ASP A 1 633 ? 1.582 30.573 -18.143 1.00 84.12 633 ASP A N 1
ATOM 4993 C CA . ASP A 1 633 ? 2.110 29.417 -17.408 1.00 84.12 633 ASP A CA 1
ATOM 4994 C C . ASP A 1 633 ? 1.110 28.268 -17.400 1.00 84.12 633 ASP A C 1
ATOM 4996 O O . ASP A 1 633 ? 1.475 27.116 -17.624 1.00 84.12 633 ASP A O 1
ATOM 5000 N N . PHE A 1 634 ? -0.171 28.592 -17.224 1.00 84.94 634 PHE A N 1
ATOM 5001 C CA . PHE A 1 634 ? -1.254 27.624 -17.312 1.00 84.94 634 PHE A CA 1
ATOM 5002 C C . PHE A 1 634 ? -1.308 26.954 -18.689 1.00 84.94 634 PHE A C 1
ATOM 5004 O O . PHE A 1 634 ? -1.346 25.727 -18.782 1.00 84.94 634 PHE A O 1
ATOM 5011 N N . HIS A 1 635 ? -1.252 27.749 -19.763 1.00 82.62 635 HIS A N 1
ATOM 5012 C CA . HIS A 1 635 ? -1.243 27.223 -21.126 1.00 82.62 635 HIS A CA 1
ATOM 5013 C C . HIS A 1 635 ? -0.024 26.324 -21.376 1.00 82.62 635 HIS A C 1
ATOM 5015 O O . HIS A 1 635 ? -0.151 25.241 -21.953 1.00 82.62 635 HIS A O 1
ATOM 5021 N N . LEU A 1 636 ? 1.157 26.736 -20.909 1.00 84.19 636 LEU A N 1
ATOM 5022 C CA . LEU A 1 636 ? 2.386 25.962 -21.057 1.00 84.19 636 LEU A CA 1
ATOM 5023 C C . LEU A 1 636 ? 2.300 24.612 -20.327 1.00 84.19 636 LEU A C 1
ATOM 5025 O O . LEU A 1 636 ? 2.613 23.584 -20.924 1.00 84.19 636 LEU A O 1
ATOM 5029 N N . LEU A 1 637 ? 1.794 24.585 -19.090 1.00 87.62 637 LEU A N 1
ATOM 5030 C CA . LEU A 1 637 ? 1.634 23.353 -18.305 1.00 87.62 637 LEU A CA 1
ATOM 5031 C C . LEU A 1 637 ? 0.712 22.321 -18.957 1.00 87.62 637 LEU A C 1
ATOM 5033 O O . LEU A 1 637 ? 0.951 21.124 -18.825 1.00 87.62 637 LEU A O 1
ATOM 5037 N N . ILE A 1 638 ? -0.320 22.771 -19.669 1.00 85.06 638 ILE A N 1
ATOM 5038 C CA . ILE A 1 638 ? -1.257 21.890 -20.382 1.00 85.06 638 ILE A CA 1
ATOM 5039 C C . ILE A 1 638 ? -0.683 21.440 -21.729 1.00 85.06 638 ILE A C 1
ATOM 5041 O O . ILE A 1 638 ? -0.979 20.343 -22.200 1.00 85.06 638 ILE A O 1
ATOM 5045 N N . THR A 1 639 ? 0.161 22.266 -22.347 1.00 83.00 639 THR A N 1
ATOM 5046 C CA . THR A 1 639 ? 0.789 21.938 -23.634 1.00 83.00 639 THR A CA 1
ATOM 5047 C C . THR A 1 639 ? 1.899 20.897 -23.473 1.00 83.00 639 THR A C 1
ATOM 5049 O O . THR A 1 639 ? 2.103 20.096 -24.380 1.00 83.00 639 THR A O 1
ATOM 5052 N N . ILE A 1 640 ? 2.588 20.860 -22.324 1.00 84.25 640 ILE A N 1
ATOM 5053 C CA . ILE A 1 640 ? 3.680 19.906 -22.066 1.00 84.25 640 ILE A CA 1
ATOM 5054 C C . ILE A 1 640 ? 3.232 18.441 -22.258 1.00 84.25 640 ILE A C 1
ATOM 5056 O O . ILE A 1 640 ? 3.842 17.764 -23.085 1.00 84.25 640 ILE A O 1
ATOM 5060 N N . PRO A 1 641 ? 2.179 17.936 -21.580 1.00 80.19 641 PRO A N 1
ATOM 5061 C CA . PRO A 1 641 ? 1.694 16.571 -21.794 1.00 80.19 641 PRO A CA 1
ATOM 5062 C C . PRO A 1 641 ? 1.325 16.270 -23.249 1.00 80.19 641 PRO A C 1
ATOM 5064 O O . PRO A 1 641 ? 1.685 15.223 -23.779 1.00 80.19 641 PRO A O 1
ATOM 5067 N N . ARG A 1 642 ? 0.667 17.222 -23.917 1.00 78.00 642 ARG A N 1
ATOM 5068 C CA . ARG A 1 642 ? 0.238 17.077 -25.311 1.00 78.00 642 ARG A CA 1
ATOM 5069 C C . ARG A 1 642 ? 1.418 16.995 -26.282 1.00 78.00 642 ARG A C 1
ATOM 5071 O O . ARG A 1 642 ? 1.366 16.243 -27.248 1.00 78.00 642 ARG A O 1
ATOM 5078 N N . ALA A 1 643 ? 2.488 17.747 -26.027 1.00 76.56 643 ALA A N 1
ATOM 5079 C CA . ALA A 1 643 ? 3.716 17.655 -26.809 1.00 76.56 643 ALA A CA 1
ATOM 5080 C C . ALA A 1 643 ? 4.353 16.262 -26.670 1.00 76.56 643 ALA A C 1
ATOM 5082 O O . ALA A 1 643 ? 4.755 15.675 -27.673 1.00 76.56 643 ALA A O 1
ATOM 5083 N N . PHE A 1 644 ? 4.358 15.694 -25.459 1.00 74.75 644 PHE A N 1
ATOM 5084 C CA . PHE A 1 644 ? 4.871 14.344 -25.224 1.00 74.75 644 PHE A CA 1
ATOM 5085 C C . PHE A 1 644 ? 4.086 13.256 -25.962 1.00 74.75 644 PHE A C 1
ATOM 5087 O O . PHE A 1 644 ? 4.707 12.361 -26.529 1.00 74.75 644 PHE A O 1
ATOM 5094 N N . GLU A 1 645 ? 2.755 13.348 -26.028 1.00 75.38 645 GLU A N 1
ATOM 5095 C CA . GLU A 1 645 ? 1.939 12.425 -26.839 1.00 75.38 645 GLU A CA 1
ATOM 5096 C C . GLU A 1 645 ? 2.271 12.490 -28.333 1.00 75.38 645 GLU A C 1
ATOM 5098 O O . GLU A 1 645 ? 2.186 11.490 -29.039 1.00 75.38 645 GLU A O 1
ATOM 5103 N N . GLN A 1 646 ? 2.686 13.660 -28.815 1.00 71.88 646 GLN A N 1
ATOM 5104 C CA . GLN A 1 646 ? 3.118 13.866 -30.198 1.00 71.88 646 GLN A CA 1
ATOM 5105 C C . GLN A 1 646 ? 4.589 13.477 -30.426 1.00 71.88 646 GLN A C 1
ATOM 5107 O O . GLN A 1 646 ? 5.117 13.687 -31.516 1.00 71.88 646 GLN A O 1
ATOM 5112 N N . GLY A 1 647 ? 5.271 12.940 -29.408 1.00 66.62 647 GLY A N 1
ATOM 5113 C CA . GLY A 1 647 ? 6.696 12.612 -29.464 1.00 66.62 647 GLY A CA 1
ATOM 5114 C C . GLY A 1 647 ? 7.617 13.839 -29.486 1.00 66.62 647 GLY A C 1
ATOM 5115 O O . GLY A 1 647 ? 8.801 13.713 -29.794 1.00 66.62 647 GLY A O 1
ATOM 5116 N N . ILE A 1 648 ? 7.101 15.029 -29.165 1.00 73.38 648 ILE A N 1
ATOM 5117 C CA . ILE A 1 648 ? 7.842 16.293 -29.169 1.00 73.38 648 ILE A CA 1
ATOM 5118 C C . ILE A 1 648 ? 8.260 16.625 -27.736 1.00 73.38 648 ILE A C 1
ATOM 5120 O O . ILE A 1 648 ? 7.423 16.763 -26.847 1.00 73.38 648 ILE A O 1
ATOM 5124 N N . LYS A 1 649 ? 9.562 16.817 -27.497 1.00 72.12 649 LYS A N 1
ATOM 5125 C CA . LYS A 1 649 ? 10.068 17.251 -26.186 1.00 72.12 649 LYS A CA 1
ATOM 5126 C C . LYS A 1 649 ? 9.965 18.782 -26.062 1.00 72.12 649 LYS A C 1
ATOM 5128 O O . LYS A 1 649 ? 10.658 19.484 -26.801 1.00 72.12 649 LYS A O 1
ATOM 5133 N N . PRO A 1 650 ? 9.145 19.329 -25.146 1.00 77.75 650 PRO A N 1
ATOM 5134 C CA . PRO A 1 650 ? 8.990 20.774 -25.018 1.00 77.75 650 PRO A CA 1
ATOM 5135 C C . PRO A 1 650 ? 10.266 21.420 -24.461 1.00 77.75 650 PRO A C 1
ATOM 5137 O O . PRO A 1 650 ? 10.783 21.000 -23.424 1.00 77.75 650 PRO A O 1
ATOM 5140 N N . ASN A 1 651 ? 10.769 22.457 -25.136 1.00 77.56 651 ASN A N 1
ATOM 5141 C CA . ASN A 1 651 ? 11.972 23.179 -24.722 1.00 77.56 651 ASN A CA 1
ATOM 5142 C C . ASN A 1 651 ? 11.620 24.267 -23.693 1.00 77.56 651 ASN A C 1
ATOM 5144 O O . ASN A 1 651 ? 11.008 25.278 -24.035 1.00 77.56 651 ASN A O 1
ATOM 5148 N N . ILE A 1 652 ? 11.992 24.049 -22.431 1.00 88.25 652 ILE A N 1
ATOM 5149 C CA . ILE A 1 652 ? 11.765 24.978 -21.317 1.00 88.25 652 ILE A CA 1
ATOM 5150 C C . ILE A 1 652 ? 13.111 25.210 -20.628 1.00 88.25 652 ILE A C 1
ATOM 5152 O O . ILE A 1 652 ? 13.840 24.261 -20.344 1.00 88.25 652 ILE A O 1
ATOM 5156 N N . ASN A 1 653 ? 13.452 26.472 -20.362 1.00 86.94 653 ASN A N 1
ATOM 5157 C CA . ASN A 1 653 ? 14.697 26.817 -19.674 1.00 86.94 653 ASN A CA 1
ATOM 5158 C C . ASN A 1 653 ? 14.595 26.588 -18.150 1.00 86.94 653 ASN A C 1
ATOM 5160 O O . ASN A 1 653 ? 13.501 26.472 -17.596 1.00 86.94 653 ASN A O 1
ATOM 5164 N N . LEU A 1 654 ? 15.739 26.543 -17.457 1.00 84.06 654 LEU A N 1
ATOM 5165 C CA . LEU A 1 654 ? 15.787 26.275 -16.012 1.00 84.06 654 LEU A CA 1
ATOM 5166 C C . LEU A 1 654 ? 14.960 27.274 -15.192 1.00 84.06 654 LEU A C 1
ATOM 5168 O O . LEU A 1 654 ? 14.235 26.867 -14.289 1.00 84.06 654 LEU A O 1
ATOM 5172 N N . GLN A 1 655 ? 15.066 28.571 -15.494 1.00 85.94 655 GLN A N 1
ATOM 5173 C CA . GLN A 1 655 ? 14.351 29.609 -14.752 1.00 85.94 655 GLN A CA 1
ATOM 5174 C C . GLN A 1 655 ? 12.840 29.372 -14.813 1.00 85.94 655 GLN A C 1
ATOM 5176 O O . GLN A 1 655 ? 12.172 29.332 -13.781 1.00 85.94 655 GLN A O 1
ATOM 5181 N N . LYS A 1 656 ? 12.323 29.109 -16.016 1.00 88.25 656 LYS A N 1
ATOM 5182 C CA . LYS A 1 656 ? 10.914 28.807 -16.230 1.00 88.25 656 LYS A CA 1
ATOM 5183 C C . LYS A 1 656 ? 10.509 27.483 -15.588 1.00 88.25 656 LYS A C 1
ATOM 5185 O O . LYS A 1 656 ? 9.434 27.407 -15.008 1.00 88.25 656 LYS A O 1
ATOM 5190 N N . ALA A 1 657 ? 11.363 26.461 -15.621 1.00 88.44 657 ALA A N 1
ATOM 5191 C CA . ALA A 1 657 ? 11.105 25.189 -14.946 1.00 88.44 657 ALA A CA 1
ATOM 5192 C C . ALA A 1 657 ? 10.945 25.369 -13.422 1.00 88.44 657 ALA A C 1
ATOM 5194 O O . ALA A 1 657 ? 10.015 24.823 -12.833 1.00 88.44 657 ALA A O 1
ATOM 5195 N N . VAL A 1 658 ? 11.795 26.188 -12.791 1.00 88.50 658 VAL A N 1
ATOM 5196 C CA . VAL A 1 658 ? 11.696 26.506 -11.356 1.00 88.50 658 VAL A CA 1
ATOM 5197 C C . VAL A 1 658 ? 10.417 27.291 -11.042 1.00 88.50 658 VAL A C 1
ATOM 5199 O O . VAL A 1 658 ? 9.737 26.963 -10.071 1.00 88.50 658 VAL A O 1
ATOM 5202 N N . GLU A 1 659 ? 10.052 28.276 -11.869 1.00 88.88 659 GLU A N 1
ATOM 5203 C CA . GLU A 1 659 ? 8.800 29.042 -11.722 1.00 88.88 659 GLU A CA 1
ATOM 5204 C C . GLU A 1 659 ? 7.548 28.164 -11.862 1.00 88.88 659 GLU A C 1
ATOM 5206 O O . GLU A 1 659 ? 6.567 28.364 -11.150 1.00 88.88 659 GLU A O 1
ATOM 5211 N N . LEU A 1 660 ? 7.580 27.180 -12.765 1.00 90.94 660 LEU A N 1
ATOM 5212 C CA . LEU A 1 660 ? 6.456 26.284 -13.035 1.00 90.94 660 LEU A CA 1
ATOM 5213 C C . LEU A 1 660 ? 6.306 25.155 -12.010 1.00 90.94 660 LEU A C 1
ATOM 5215 O O . LEU A 1 660 ? 5.258 24.512 -11.993 1.00 90.94 660 LEU A O 1
ATOM 5219 N N . LEU A 1 661 ? 7.304 24.907 -11.155 1.00 88.00 661 LEU A N 1
ATOM 5220 C CA . LEU A 1 661 ? 7.293 23.785 -10.212 1.00 88.00 661 LEU A CA 1
ATOM 5221 C C . LEU A 1 661 ? 6.114 23.857 -9.229 1.00 88.00 661 LEU A C 1
ATOM 5223 O O . LEU A 1 661 ? 5.406 22.868 -9.038 1.00 88.00 661 LEU A O 1
ATOM 5227 N N . GLU A 1 662 ? 5.881 25.023 -8.624 1.00 86.31 662 GLU A N 1
ATOM 5228 C CA . GLU A 1 662 ? 4.762 25.240 -7.700 1.00 86.31 662 GLU A CA 1
ATOM 5229 C C . GLU A 1 662 ? 3.397 25.162 -8.419 1.00 86.31 662 GLU A C 1
ATOM 5231 O O . GLU A 1 662 ? 2.562 24.360 -7.991 1.00 86.31 662 GLU A O 1
ATOM 5236 N N . PRO A 1 663 ? 3.163 25.882 -9.536 1.00 86.44 663 PRO A N 1
ATOM 5237 C CA . PRO A 1 663 ? 1.955 25.743 -10.353 1.00 86.44 663 PRO A CA 1
ATOM 5238 C C . PRO A 1 663 ? 1.661 24.310 -10.826 1.00 86.44 663 PRO A C 1
ATOM 5240 O O . PRO A 1 663 ? 0.518 23.856 -10.745 1.00 86.44 663 PRO A O 1
ATOM 5243 N N . ALA A 1 664 ? 2.673 23.570 -11.288 1.00 88.56 664 ALA A N 1
ATOM 5244 C CA . ALA A 1 664 ? 2.526 22.186 -11.743 1.00 88.56 664 ALA A CA 1
ATOM 5245 C C . ALA A 1 664 ? 2.156 21.240 -10.592 1.00 88.56 664 ALA A C 1
ATOM 5247 O O . ALA A 1 664 ? 1.315 20.354 -10.764 1.00 88.56 664 ALA A O 1
ATOM 5248 N N . ALA A 1 665 ? 2.751 21.451 -9.412 1.00 82.38 665 ALA A N 1
ATOM 5249 C CA . ALA A 1 665 ? 2.443 20.698 -8.200 1.00 82.38 665 ALA A CA 1
ATOM 5250 C C . ALA A 1 665 ? 1.032 21.009 -7.693 1.00 82.38 665 ALA A C 1
ATOM 5252 O O . ALA A 1 665 ? 0.287 20.093 -7.344 1.00 82.38 665 ALA A O 1
ATOM 5253 N N . TYR A 1 666 ? 0.647 22.287 -7.711 1.00 81.50 666 TYR A N 1
ATOM 5254 C CA . TYR A 1 666 ? -0.688 22.751 -7.344 1.00 81.50 666 TYR A CA 1
ATOM 5255 C C . TYR A 1 666 ? -1.773 22.131 -8.236 1.00 81.50 666 TYR A C 1
ATOM 5257 O O . TYR A 1 666 ? -2.769 21.618 -7.730 1.00 81.50 666 TYR A O 1
ATOM 5265 N N . LEU A 1 667 ? -1.552 22.114 -9.556 1.00 83.62 667 LEU A N 1
ATOM 5266 C CA . LEU A 1 667 ? -2.477 21.530 -10.532 1.00 83.62 667 LEU A CA 1
ATOM 5267 C C . LEU A 1 667 ? -2.332 20.009 -10.694 1.00 83.62 667 LEU A C 1
ATOM 5269 O O . LEU A 1 667 ? -3.085 19.412 -11.460 1.00 83.62 667 LEU A O 1
ATOM 5273 N N . GLN A 1 668 ? -1.392 19.362 -10.002 1.00 82.19 668 GLN A N 1
ATOM 5274 C CA . GLN A 1 668 ? -1.154 17.914 -10.074 1.00 82.19 668 GLN A CA 1
ATOM 5275 C C . GLN A 1 668 ? -1.008 17.377 -11.512 1.00 82.19 668 GLN A C 1
ATOM 5277 O O . GLN A 1 668 ? -1.640 16.385 -11.886 1.00 82.19 668 GLN A O 1
ATOM 5282 N N . ILE A 1 669 ? -0.194 18.046 -12.334 1.00 87.12 669 ILE A N 1
ATOM 5283 C CA . ILE A 1 669 ? 0.108 17.609 -13.706 1.00 87.12 669 ILE A CA 1
ATOM 5284 C C . ILE A 1 669 ? 1.418 16.814 -13.677 1.00 87.12 669 ILE A C 1
ATOM 5286 O O . ILE A 1 669 ? 2.503 17.372 -13.843 1.00 87.12 669 ILE A O 1
ATOM 5290 N N . ASN A 1 670 ? 1.325 15.503 -13.440 1.00 81.88 670 ASN A N 1
ATOM 5291 C CA . ASN A 1 670 ? 2.494 14.646 -13.187 1.00 81.88 670 ASN A CA 1
ATOM 5292 C C . ASN A 1 670 ? 3.493 14.617 -14.354 1.00 81.88 670 ASN A C 1
ATOM 5294 O O . ASN A 1 670 ? 4.692 14.708 -14.126 1.00 81.88 670 ASN A O 1
ATOM 5298 N N . ILE A 1 671 ? 3.010 14.566 -15.601 1.00 83.12 671 ILE A N 1
ATOM 5299 C CA . ILE A 1 671 ? 3.879 14.566 -16.793 1.00 83.12 671 ILE A CA 1
ATOM 5300 C C . ILE A 1 671 ? 4.699 15.866 -16.872 1.00 83.12 671 ILE A C 1
ATOM 5302 O O . ILE A 1 671 ? 5.884 15.843 -17.196 1.00 83.12 671 ILE A O 1
ATOM 5306 N N . ALA A 1 672 ? 4.089 17.004 -16.524 1.00 87.19 672 ALA A N 1
ATOM 5307 C CA . ALA A 1 672 ? 4.797 18.278 -16.469 1.00 87.19 672 ALA A CA 1
ATOM 5308 C C . ALA A 1 672 ? 5.784 18.328 -15.294 1.00 87.19 672 ALA A C 1
ATOM 5310 O O . ALA A 1 672 ? 6.896 18.813 -15.472 1.00 87.19 672 ALA A O 1
ATOM 5311 N N . LEU A 1 673 ? 5.413 17.799 -14.121 1.00 87.19 673 LEU A N 1
ATOM 5312 C CA . LEU A 1 673 ? 6.296 17.720 -12.951 1.00 87.19 673 LEU A CA 1
ATOM 5313 C C . LEU A 1 673 ? 7.549 16.884 -13.213 1.00 87.19 673 LEU A C 1
ATOM 5315 O O . LEU A 1 673 ? 8.634 17.311 -12.823 1.00 87.19 673 LEU A O 1
ATOM 5319 N N . GLU A 1 674 ? 7.420 15.737 -13.881 1.00 85.25 674 GLU A N 1
ATOM 5320 C CA . GLU A 1 674 ? 8.565 14.892 -14.242 1.00 85.25 674 GLU A CA 1
ATOM 5321 C C . GLU A 1 674 ? 9.496 15.613 -15.223 1.00 85.25 674 GLU A C 1
ATOM 5323 O O . GLU A 1 674 ? 10.692 15.735 -14.963 1.00 85.25 674 GLU A O 1
ATOM 5328 N N . HIS A 1 675 ? 8.951 16.211 -16.288 1.00 88.38 675 HIS A N 1
ATOM 5329 C CA . HIS A 1 675 ? 9.759 16.964 -17.256 1.00 88.38 675 HIS A CA 1
ATOM 5330 C C . HIS A 1 675 ? 10.452 18.186 -16.636 1.00 88.38 675 HIS A C 1
ATOM 5332 O O . HIS A 1 675 ? 11.636 18.428 -16.873 1.00 88.38 675 HIS A O 1
ATOM 5338 N N . ILE A 1 676 ? 9.739 18.943 -15.795 1.00 91.25 676 ILE A N 1
ATOM 5339 C CA . ILE A 1 676 ? 10.307 20.061 -15.026 1.00 91.25 676 ILE A CA 1
ATOM 5340 C C . ILE A 1 676 ? 11.428 19.555 -14.111 1.00 91.25 676 ILE A C 1
ATOM 5342 O O . ILE A 1 676 ? 12.498 20.162 -14.055 1.00 91.25 676 ILE A O 1
ATOM 5346 N N . SER A 1 677 ? 11.209 18.432 -13.426 1.00 89.88 677 SER A N 1
ATOM 5347 C CA . SER A 1 677 ? 12.201 17.812 -12.545 1.00 89.88 677 SER A CA 1
ATOM 5348 C C . SER A 1 677 ? 13.445 17.368 -13.309 1.00 89.88 677 SER A C 1
ATOM 5350 O O . SER A 1 677 ? 14.555 17.573 -12.823 1.00 89.88 677 SER A O 1
ATOM 5352 N N . ASP A 1 678 ? 13.290 16.835 -14.520 1.00 86.69 678 ASP A N 1
ATOM 5353 C CA . ASP A 1 678 ? 14.403 16.450 -15.386 1.00 86.69 678 ASP A CA 1
ATOM 5354 C C . ASP A 1 678 ? 15.235 17.652 -15.829 1.00 86.69 678 ASP A C 1
ATOM 5356 O O . ASP A 1 678 ? 16.464 17.603 -15.751 1.00 86.69 678 ASP A O 1
ATOM 5360 N N . ILE A 1 679 ? 14.589 18.757 -16.214 1.00 87.75 679 ILE A N 1
ATOM 5361 C CA . ILE A 1 679 ? 15.281 20.007 -16.556 1.00 87.75 679 ILE A CA 1
ATOM 5362 C C . ILE A 1 679 ? 16.035 20.550 -15.340 1.00 87.75 679 ILE A C 1
ATOM 5364 O O . ILE A 1 679 ? 17.202 20.933 -15.459 1.00 87.75 679 ILE A O 1
ATOM 5368 N N . ILE A 1 680 ? 15.394 20.569 -14.169 1.00 89.50 680 ILE A N 1
ATOM 5369 C CA . ILE A 1 680 ? 16.021 21.024 -12.925 1.00 89.50 680 ILE A CA 1
ATOM 5370 C C . ILE A 1 680 ? 17.237 20.151 -12.603 1.00 89.50 680 ILE A C 1
ATOM 5372 O O . ILE A 1 680 ? 18.323 20.686 -12.394 1.00 89.50 680 ILE A O 1
ATOM 5376 N N . CYS A 1 681 ? 17.087 18.824 -12.625 1.00 84.19 681 CYS A N 1
ATOM 5377 C CA . CYS A 1 681 ? 18.171 17.879 -12.359 1.00 84.19 681 CYS A CA 1
ATOM 5378 C C . CYS A 1 681 ? 19.331 18.002 -13.353 1.00 84.19 681 CYS A C 1
ATOM 5380 O O . CYS A 1 681 ? 20.486 17.905 -12.937 1.00 84.19 681 CYS A O 1
ATOM 5382 N N . ALA A 1 682 ? 19.046 18.246 -14.634 1.00 82.88 682 ALA A N 1
ATOM 5383 C CA . ALA A 1 682 ? 20.065 18.432 -15.665 1.00 82.88 682 ALA A CA 1
ATOM 5384 C C . ALA A 1 682 ? 20.910 19.703 -15.460 1.00 82.88 682 ALA A C 1
ATOM 5386 O O . ALA A 1 682 ? 22.039 19.764 -15.939 1.00 82.88 682 ALA A O 1
ATOM 5387 N N . ASN A 1 683 ? 20.391 20.698 -14.730 1.00 85.00 683 ASN A N 1
ATOM 5388 C CA . ASN A 1 683 ? 21.050 21.986 -14.503 1.00 85.00 683 ASN A CA 1
ATOM 5389 C C . ASN A 1 683 ? 21.384 22.251 -13.016 1.00 85.00 683 ASN A C 1
ATOM 5391 O O . ASN A 1 683 ? 21.548 23.405 -12.603 1.00 85.00 683 ASN A O 1
ATOM 5395 N N . LEU A 1 684 ? 21.478 21.203 -12.189 1.00 86.44 684 LEU A N 1
ATOM 5396 C CA . LEU A 1 684 ? 21.914 21.342 -10.796 1.00 86.44 684 LEU A CA 1
ATOM 5397 C C . LEU A 1 684 ? 23.396 21.723 -10.723 1.00 86.44 684 LEU A C 1
ATOM 5399 O O . LEU A 1 684 ? 24.262 21.014 -11.237 1.00 86.44 684 LEU A O 1
ATOM 5403 N N . SER A 1 685 ? 23.682 22.801 -10.002 1.00 83.88 685 SER A N 1
ATOM 5404 C CA . SER A 1 685 ? 25.026 23.261 -9.666 1.00 83.88 685 SER A CA 1
ATOM 5405 C C . SER A 1 685 ? 25.182 23.381 -8.153 1.00 83.88 685 SER A C 1
ATOM 5407 O O . SER A 1 685 ? 24.210 23.549 -7.418 1.00 83.88 685 SER A O 1
ATOM 5409 N N . HIS A 1 686 ? 26.421 23.366 -7.668 1.00 79.06 686 HIS A N 1
ATOM 5410 C CA . HIS A 1 686 ? 26.726 23.548 -6.247 1.00 79.06 686 HIS A CA 1
ATOM 5411 C C . HIS A 1 686 ? 26.161 24.862 -5.656 1.00 79.06 686 HIS A C 1
ATOM 5413 O O . HIS A 1 686 ? 25.915 24.922 -4.454 1.00 79.06 686 HIS A O 1
ATOM 5419 N N . GLU A 1 687 ? 25.896 25.883 -6.482 1.00 78.81 687 GLU A N 1
ATOM 5420 C CA . GLU A 1 687 ? 25.326 27.173 -6.060 1.00 78.81 687 GLU A CA 1
ATOM 5421 C C . GLU A 1 687 ? 23.796 27.148 -5.890 1.00 78.81 687 GLU A C 1
ATOM 5423 O O . GLU A 1 687 ? 23.247 27.839 -5.026 1.00 78.81 687 GLU A O 1
ATOM 5428 N N . ASN A 1 688 ? 23.085 26.369 -6.715 1.00 86.31 688 ASN A N 1
ATOM 5429 C CA . ASN A 1 688 ? 21.618 26.343 -6.728 1.00 86.31 688 ASN A CA 1
ATOM 5430 C C . ASN A 1 688 ? 21.023 25.129 -5.992 1.00 86.31 688 ASN A C 1
ATOM 5432 O O . ASN A 1 688 ? 19.866 25.182 -5.565 1.00 86.31 688 ASN A O 1
ATOM 5436 N N . ILE A 1 689 ? 21.815 24.075 -5.771 1.00 88.00 689 ILE A N 1
ATOM 5437 C CA . ILE A 1 689 ? 21.342 22.765 -5.312 1.00 88.00 689 ILE A CA 1
ATOM 5438 C C . ILE A 1 689 ? 20.633 22.810 -3.953 1.00 88.00 689 ILE A C 1
ATOM 5440 O O . ILE A 1 689 ? 19.584 22.194 -3.794 1.00 88.00 689 ILE A O 1
ATOM 5444 N N . ILE A 1 690 ? 21.125 23.606 -2.996 1.00 88.81 690 ILE A N 1
ATOM 5445 C CA . ILE A 1 690 ? 20.514 23.737 -1.659 1.00 88.81 690 ILE A CA 1
ATOM 5446 C C . ILE A 1 690 ? 19.174 24.484 -1.737 1.00 88.81 690 ILE A C 1
ATOM 5448 O O . ILE A 1 690 ? 18.202 24.109 -1.078 1.00 88.81 690 ILE A O 1
ATOM 5452 N N . LYS A 1 691 ? 19.098 25.543 -2.556 1.00 88.12 691 LYS A N 1
ATOM 5453 C CA . LYS A 1 691 ? 17.861 26.321 -2.741 1.00 88.12 691 LYS A CA 1
ATOM 5454 C C . LYS A 1 691 ? 16.794 25.467 -3.423 1.00 88.12 691 LYS A C 1
ATOM 5456 O O . LYS A 1 691 ? 15.655 25.435 -2.964 1.00 88.12 691 LYS A O 1
ATOM 5461 N N . ILE A 1 692 ? 17.187 24.734 -4.464 1.00 88.94 692 ILE A N 1
ATOM 5462 C CA . ILE A 1 692 ? 16.310 23.817 -5.194 1.00 88.94 692 ILE A CA 1
ATOM 5463 C C . ILE A 1 692 ? 15.876 22.653 -4.300 1.00 88.94 692 ILE A C 1
ATOM 5465 O O . ILE A 1 692 ? 14.705 22.298 -4.328 1.00 88.94 692 ILE A O 1
ATOM 5469 N N . PHE A 1 693 ? 16.758 22.105 -3.458 1.00 88.75 693 PHE A N 1
ATOM 5470 C CA . PHE A 1 693 ? 16.401 21.059 -2.494 1.00 88.75 693 PHE A CA 1
ATOM 5471 C C . PHE A 1 693 ? 15.280 21.514 -1.554 1.00 88.75 693 PHE A C 1
ATOM 5473 O O . PHE A 1 693 ? 14.270 20.829 -1.408 1.00 88.75 693 PHE A O 1
ATOM 5480 N N . ARG A 1 694 ? 15.415 22.709 -0.966 1.00 86.19 694 ARG A N 1
ATOM 5481 C CA . ARG A 1 694 ? 14.394 23.280 -0.073 1.00 86.19 694 ARG A CA 1
ATOM 5482 C C . ARG A 1 694 ? 13.083 23.576 -0.801 1.00 86.19 694 ARG A C 1
ATOM 5484 O O . ARG A 1 694 ? 12.020 23.349 -0.234 1.00 86.19 694 ARG A O 1
ATOM 5491 N N . LEU A 1 695 ? 13.151 24.041 -2.048 1.00 85.00 695 LEU A N 1
ATOM 5492 C CA . LEU A 1 695 ? 11.972 24.260 -2.886 1.00 85.00 695 LEU A CA 1
ATOM 5493 C C . LEU A 1 695 ? 11.272 22.930 -3.215 1.00 85.00 695 LEU A C 1
ATOM 5495 O O . LEU A 1 695 ? 10.061 22.794 -3.051 1.00 85.00 695 LEU A O 1
ATOM 5499 N N . ALA A 1 696 ? 12.038 21.917 -3.613 1.00 84.06 696 ALA A N 1
ATOM 5500 C CA . ALA A 1 696 ? 11.528 20.593 -3.936 1.00 84.06 696 ALA A CA 1
ATOM 5501 C C . ALA A 1 696 ? 10.907 19.903 -2.712 1.00 84.06 696 ALA A C 1
ATOM 5503 O O . ALA A 1 696 ? 9.854 19.287 -2.845 1.00 84.06 696 ALA A O 1
ATOM 5504 N N . LEU A 1 697 ? 11.482 20.065 -1.513 1.00 79.94 697 LEU A N 1
ATOM 5505 C CA . LEU A 1 697 ? 10.895 19.565 -0.262 1.00 79.94 697 LEU A CA 1
ATOM 5506 C C . LEU A 1 697 ? 9.479 20.104 -0.007 1.00 79.94 697 LEU A C 1
ATOM 5508 O O . LEU A 1 697 ? 8.654 19.403 0.573 1.00 79.94 697 LEU A O 1
ATOM 5512 N N . LEU A 1 698 ? 9.185 21.334 -0.436 1.00 77.00 698 LEU A N 1
ATOM 5513 C CA . LEU A 1 698 ? 7.868 21.949 -0.250 1.00 77.00 698 LEU A CA 1
ATOM 5514 C C . LEU A 1 698 ? 6.848 21.452 -1.278 1.00 77.00 698 LEU A C 1
ATOM 5516 O O . LEU A 1 698 ? 5.699 21.172 -0.927 1.00 77.00 698 LEU A O 1
ATOM 5520 N N . TYR A 1 699 ? 7.257 21.336 -2.543 1.00 80.19 699 TYR A N 1
ATOM 5521 C CA . TYR A 1 699 ? 6.321 21.140 -3.651 1.00 80.19 699 TYR A CA 1
ATOM 5522 C C . TYR A 1 699 ? 6.330 19.711 -4.217 1.00 80.19 699 TYR A C 1
ATOM 5524 O O . TYR A 1 699 ? 5.252 19.164 -4.473 1.00 80.19 699 TYR A O 1
ATOM 5532 N N . HIS A 1 700 ? 7.491 19.055 -4.327 1.00 85.19 700 HIS A N 1
ATOM 5533 C CA . HIS A 1 700 ? 7.639 17.766 -5.010 1.00 85.19 700 HIS A CA 1
ATOM 5534 C C . HIS A 1 700 ? 8.740 16.859 -4.408 1.00 85.19 700 HIS A C 1
ATOM 5536 O O . HIS A 1 700 ? 9.919 16.937 -4.761 1.00 85.19 700 HIS A O 1
ATOM 5542 N N . THR A 1 701 ? 8.334 15.937 -3.527 1.00 76.06 701 THR A N 1
ATOM 5543 C CA . THR A 1 701 ? 9.222 15.009 -2.800 1.00 76.06 701 THR A CA 1
ATOM 5544 C C . THR A 1 701 ? 10.118 14.127 -3.689 1.00 76.06 701 THR A C 1
ATOM 5546 O O . THR A 1 701 ? 11.296 13.993 -3.353 1.00 76.06 701 THR A O 1
ATOM 5549 N N . PRO A 1 702 ? 9.653 13.559 -4.824 1.00 78.06 702 PRO A N 1
ATOM 5550 C CA . PRO A 1 702 ? 10.524 12.794 -5.724 1.00 78.06 702 PRO A CA 1
ATOM 5551 C C . PRO A 1 702 ? 11.727 13.601 -6.230 1.00 78.06 702 PRO A C 1
ATOM 5553 O O . PRO A 1 702 ? 12.861 13.121 -6.186 1.00 78.06 702 PRO A O 1
ATOM 5556 N N . LEU A 1 703 ? 11.517 14.865 -6.618 1.00 86.19 703 LEU A N 1
ATOM 5557 C CA . LEU A 1 703 ? 12.612 15.771 -6.966 1.00 86.19 703 LEU A CA 1
ATOM 5558 C C . LEU A 1 703 ? 13.500 16.073 -5.756 1.00 86.19 703 LEU A C 1
ATOM 5560 O O . LEU A 1 703 ? 14.718 16.077 -5.901 1.00 86.19 703 LEU A O 1
ATOM 5564 N N . ALA A 1 704 ? 12.938 16.261 -4.558 1.00 79.81 704 ALA A N 1
ATOM 5565 C CA . ALA A 1 704 ? 13.735 16.501 -3.352 1.00 79.81 704 ALA A CA 1
ATOM 5566 C C . ALA A 1 704 ? 14.716 15.351 -3.072 1.00 79.81 704 ALA A C 1
ATOM 5568 O O . ALA A 1 704 ? 15.882 15.600 -2.771 1.00 79.81 704 ALA A O 1
ATOM 5569 N N . LEU A 1 705 ? 14.278 14.100 -3.251 1.00 76.75 705 LEU A N 1
ATOM 5570 C CA . LEU A 1 705 ? 15.133 12.916 -3.134 1.00 76.75 705 LEU A CA 1
ATOM 5571 C C . LEU A 1 705 ? 16.223 12.886 -4.213 1.00 76.75 705 LEU A C 1
ATOM 5573 O O . LEU A 1 705 ? 17.390 12.639 -3.903 1.00 76.75 705 LEU A O 1
ATOM 5577 N N . ARG A 1 706 ? 15.874 13.186 -5.472 1.00 81.50 706 ARG A N 1
ATOM 5578 C CA . ARG A 1 706 ? 16.848 13.291 -6.575 1.00 81.50 706 ARG A CA 1
ATOM 5579 C C . ARG A 1 706 ? 17.906 14.363 -6.287 1.00 81.50 706 ARG A C 1
ATOM 5581 O O . ARG A 1 706 ? 19.095 14.126 -6.499 1.00 81.50 706 ARG A O 1
ATOM 5588 N N . VAL A 1 707 ? 17.490 15.515 -5.761 1.00 85.88 707 VAL A N 1
ATOM 5589 C CA . VAL A 1 707 ? 18.383 16.626 -5.404 1.00 85.88 707 VAL A CA 1
ATOM 5590 C C . VAL A 1 707 ? 19.239 16.275 -4.183 1.00 85.88 707 VAL A C 1
ATOM 5592 O O . VAL A 1 707 ? 20.435 16.543 -4.205 1.00 85.88 707 VAL A O 1
ATOM 5595 N N . TRP A 1 708 ? 18.690 15.605 -3.164 1.00 85.25 708 TRP A N 1
ATOM 5596 C CA . TRP A 1 708 ? 19.459 15.111 -2.012 1.00 85.25 708 TRP A CA 1
ATOM 5597 C C . TRP A 1 708 ? 20.598 14.185 -2.450 1.00 85.25 708 TRP A C 1
ATOM 5599 O O . TRP A 1 708 ? 21.755 14.385 -2.082 1.00 85.25 708 TRP A O 1
ATOM 5609 N N . ARG A 1 709 ? 20.307 13.222 -3.332 1.00 80.19 709 ARG A N 1
ATOM 5610 C CA . ARG A 1 709 ? 21.329 12.338 -3.914 1.00 80.19 709 ARG A CA 1
ATOM 5611 C C . ARG A 1 709 ? 22.371 13.115 -4.716 1.00 80.19 709 ARG A C 1
ATOM 5613 O O . ARG A 1 709 ? 23.561 12.808 -4.643 1.00 80.19 709 ARG A O 1
ATOM 5620 N N . ALA A 1 710 ? 21.952 14.142 -5.454 1.00 82.00 710 ALA A N 1
ATOM 5621 C CA . ALA A 1 710 ? 22.878 15.031 -6.145 1.00 82.00 710 ALA A CA 1
ATOM 5622 C C . ALA A 1 710 ? 23.774 15.811 -5.161 1.00 82.00 710 ALA A C 1
ATOM 5624 O O . ALA A 1 710 ? 24.965 15.950 -5.433 1.00 82.00 710 ALA A O 1
ATOM 5625 N N . MET A 1 711 ? 23.257 16.237 -4.000 1.00 85.44 711 MET A N 1
ATOM 5626 C CA . MET A 1 711 ? 24.053 16.883 -2.946 1.00 85.44 711 MET A CA 1
ATOM 5627 C C . MET A 1 711 ? 25.118 15.941 -2.385 1.00 85.44 711 MET A C 1
ATOM 5629 O O . MET A 1 711 ? 26.263 16.355 -2.237 1.00 85.44 711 MET A O 1
ATOM 5633 N N . ILE A 1 712 ? 24.788 14.667 -2.151 1.00 82.06 712 ILE A N 1
ATOM 5634 C CA . ILE A 1 712 ? 25.760 13.649 -1.713 1.00 82.06 712 ILE A CA 1
ATOM 5635 C C . ILE A 1 712 ? 26.872 13.477 -2.762 1.00 82.06 712 ILE A C 1
ATOM 5637 O O . ILE A 1 712 ? 28.056 13.490 -2.420 1.00 82.06 712 ILE A O 1
ATOM 5641 N N . ARG A 1 713 ? 26.509 13.360 -4.049 1.00 76.75 713 ARG A N 1
ATOM 5642 C CA . ARG A 1 713 ? 27.468 13.187 -5.159 1.00 76.75 713 ARG A CA 1
ATOM 5643 C C . ARG A 1 713 ? 28.374 14.402 -5.351 1.00 76.75 713 ARG A C 1
ATOM 5645 O O . ARG A 1 713 ? 29.563 14.240 -5.607 1.00 76.75 713 ARG A O 1
ATOM 5652 N N . GLN A 1 714 ? 27.816 15.606 -5.234 1.00 80.69 714 GLN A N 1
ATOM 5653 C CA . GLN A 1 714 ? 28.534 16.867 -5.426 1.00 80.69 714 GLN A CA 1
ATOM 5654 C C . GLN A 1 714 ? 29.151 17.406 -4.129 1.00 80.69 714 GLN A C 1
ATOM 5656 O O . GLN A 1 714 ? 29.712 18.502 -4.137 1.00 80.69 714 GLN A O 1
ATOM 5661 N N . PHE A 1 715 ? 29.096 16.658 -3.021 1.00 85.56 715 PHE A N 1
ATOM 5662 C CA . PHE A 1 715 ? 29.511 17.174 -1.719 1.00 85.56 715 PHE A CA 1
ATOM 5663 C C . PHE A 1 715 ? 30.981 17.611 -1.691 1.00 85.56 715 PHE A C 1
ATOM 5665 O O . PHE A 1 715 ? 31.293 18.615 -1.067 1.00 85.56 715 PHE A O 1
ATOM 5672 N N . GLN A 1 716 ? 31.881 16.937 -2.419 1.00 80.81 716 GLN A N 1
ATOM 5673 C CA . GLN A 1 716 ? 33.279 17.384 -2.550 1.00 80.81 716 GLN A CA 1
ATOM 5674 C C . GLN A 1 716 ? 33.390 18.767 -3.202 1.00 80.81 716 GLN A C 1
ATOM 5676 O O . GLN A 1 716 ? 34.163 19.609 -2.755 1.00 80.81 716 GLN A O 1
ATOM 5681 N N . THR A 1 717 ? 32.590 19.029 -4.235 1.00 82.69 717 THR A N 1
ATOM 5682 C CA . THR A 1 717 ? 32.524 20.343 -4.884 1.00 82.69 717 THR A CA 1
ATOM 5683 C C . THR A 1 717 ? 31.891 21.376 -3.958 1.00 82.69 717 THR A C 1
ATOM 5685 O O . THR A 1 717 ? 32.391 22.494 -3.860 1.00 82.69 717 THR A O 1
ATOM 5688 N N . MET A 1 718 ? 30.834 21.007 -3.227 1.00 86.44 718 MET A N 1
ATOM 5689 C CA . MET A 1 718 ? 30.222 21.873 -2.215 1.00 86.44 718 MET A CA 1
ATOM 5690 C C . MET A 1 718 ? 31.205 22.207 -1.090 1.00 86.44 718 MET A C 1
ATOM 5692 O O . MET A 1 718 ? 31.230 23.346 -0.636 1.00 86.44 718 MET A O 1
ATOM 5696 N N . PHE A 1 719 ? 32.022 21.240 -0.670 1.00 86.81 719 PHE A N 1
ATOM 5697 C CA . PHE A 1 719 ? 33.088 21.407 0.312 1.00 86.81 719 PHE A CA 1
ATOM 5698 C C . PHE A 1 719 ? 34.161 22.371 -0.195 1.00 86.81 719 PHE A C 1
ATOM 5700 O O . PHE A 1 719 ? 34.440 23.361 0.475 1.00 86.81 719 PHE A O 1
ATOM 5707 N N . ALA A 1 720 ? 34.676 22.154 -1.408 1.00 84.38 720 ALA A N 1
ATOM 5708 C CA . ALA A 1 720 ? 35.685 23.016 -2.025 1.00 84.38 720 ALA A CA 1
ATOM 5709 C C . ALA A 1 720 ? 35.207 24.468 -2.226 1.00 84.38 720 ALA A C 1
ATOM 5711 O O . ALA A 1 720 ? 36.001 25.400 -2.140 1.00 84.38 720 ALA A O 1
ATOM 5712 N N . THR A 1 721 ? 33.910 24.666 -2.474 1.00 85.44 721 THR A N 1
ATOM 5713 C CA . THR A 1 721 ? 33.292 25.987 -2.707 1.00 85.44 721 THR A CA 1
ATOM 5714 C C . THR A 1 721 ? 32.653 26.595 -1.457 1.00 85.44 721 THR A C 1
ATOM 5716 O O . THR A 1 721 ? 32.074 27.675 -1.528 1.00 85.44 721 THR A O 1
ATOM 5719 N N . ASN A 1 722 ? 32.737 25.922 -0.304 1.00 87.31 722 ASN A N 1
ATOM 5720 C CA . ASN A 1 722 ? 32.077 26.302 0.950 1.00 87.31 722 ASN A CA 1
ATOM 5721 C C . ASN A 1 722 ? 30.541 26.455 0.882 1.00 87.31 722 ASN A C 1
ATOM 5723 O O . ASN A 1 722 ? 29.928 26.949 1.829 1.00 87.31 722 ASN A O 1
ATOM 5727 N N . ALA A 1 723 ? 29.879 25.975 -0.177 1.00 84.75 723 ALA A N 1
ATOM 5728 C CA . ALA A 1 723 ? 28.424 26.062 -0.333 1.00 84.75 723 ALA A CA 1
ATOM 5729 C C . ALA A 1 723 ? 27.656 25.357 0.808 1.00 84.75 723 ALA A C 1
ATOM 5731 O O . ALA A 1 723 ? 26.579 25.803 1.216 1.00 84.75 723 ALA A O 1
ATOM 5732 N N . TYR A 1 724 ? 28.240 24.291 1.375 1.00 88.38 724 TYR A N 1
ATOM 5733 C CA . TYR A 1 724 ? 27.677 23.529 2.499 1.00 88.38 724 TYR A CA 1
ATOM 5734 C C . TYR A 1 724 ? 27.487 24.357 3.782 1.00 88.38 724 TYR A C 1
ATOM 5736 O O . TYR A 1 724 ? 26.690 23.968 4.634 1.00 88.38 724 TYR A O 1
ATOM 5744 N N . LEU A 1 725 ? 28.166 25.502 3.930 1.00 88.31 725 LEU A N 1
ATOM 5745 C CA . LEU A 1 725 ? 28.020 26.374 5.102 1.00 88.31 725 LEU A CA 1
ATOM 5746 C C . LEU A 1 725 ? 26.599 26.939 5.252 1.00 88.31 725 LEU A C 1
ATOM 5748 O O . LEU A 1 725 ? 26.192 27.273 6.361 1.00 88.31 725 LEU A O 1
ATOM 5752 N N . THR A 1 726 ? 25.832 26.987 4.157 1.00 87.12 726 THR A N 1
ATOM 5753 C CA . THR A 1 726 ? 24.440 27.474 4.123 1.00 87.12 726 THR A CA 1
ATOM 5754 C C . THR A 1 726 ? 23.391 26.422 4.523 1.00 87.12 726 THR A C 1
ATOM 5756 O O . THR A 1 726 ? 22.190 26.726 4.593 1.00 87.12 726 THR A O 1
ATOM 5759 N N . LEU A 1 727 ? 23.815 25.176 4.765 1.00 87.50 727 LEU A N 1
ATOM 5760 C CA . LEU A 1 727 ? 22.951 24.099 5.249 1.00 87.50 727 LEU A CA 1
ATOM 5761 C C . LEU A 1 727 ? 22.511 24.358 6.690 1.00 87.50 727 LEU A C 1
ATOM 5763 O O . LEU A 1 727 ? 23.282 24.873 7.496 1.00 87.50 727 LEU A O 1
ATOM 5767 N N . LYS A 1 728 ? 21.284 23.955 7.029 1.00 86.19 728 LYS A N 1
ATOM 5768 C CA . LYS A 1 728 ? 20.806 23.925 8.420 1.00 86.19 728 LYS A CA 1
ATOM 5769 C C . LYS A 1 728 ? 21.462 22.772 9.181 1.00 86.19 728 LYS A C 1
ATOM 5771 O O . LYS A 1 728 ? 21.844 21.774 8.575 1.00 86.19 728 LYS A O 1
ATOM 5776 N N . GLU A 1 729 ? 21.490 22.860 10.511 1.00 83.50 729 GLU A N 1
ATOM 5777 C CA . GLU A 1 729 ? 22.110 21.850 11.386 1.00 83.50 729 GLU A CA 1
ATOM 5778 C C . GLU A 1 729 ? 21.634 20.417 11.070 1.00 83.50 729 GLU A C 1
ATOM 5780 O O . GLU A 1 729 ? 22.447 19.527 10.835 1.00 83.50 729 GLU A O 1
ATOM 5785 N N . ASN A 1 730 ? 20.317 20.203 10.954 1.00 80.94 730 ASN A N 1
ATOM 5786 C CA . ASN A 1 730 ? 19.747 18.889 10.626 1.00 80.94 730 ASN A CA 1
ATOM 5787 C C . ASN A 1 730 ? 20.061 18.430 9.189 1.00 80.94 730 ASN A C 1
ATOM 5789 O O . ASN A 1 730 ? 20.219 17.235 8.955 1.00 80.94 730 ASN A O 1
ATOM 5793 N N . GLU A 1 731 ? 20.152 19.357 8.228 1.00 86.31 731 GLU A N 1
ATOM 5794 C CA . GLU A 1 731 ? 20.488 19.039 6.831 1.00 86.31 731 GLU A CA 1
ATOM 5795 C C . GLU A 1 731 ? 21.950 18.570 6.740 1.00 86.31 731 GLU A C 1
ATOM 5797 O O . GLU A 1 731 ? 22.244 17.571 6.085 1.00 86.31 731 GLU A O 1
ATOM 5802 N N . LEU A 1 732 ? 22.861 19.245 7.455 1.00 86.88 732 LEU A N 1
ATOM 5803 C CA . LEU A 1 732 ? 24.268 18.860 7.525 1.00 86.88 732 LEU A CA 1
ATOM 5804 C C . LEU A 1 732 ? 24.456 17.524 8.253 1.00 86.88 732 LEU A C 1
ATOM 5806 O O . LEU A 1 732 ? 25.148 16.653 7.734 1.00 86.88 732 LEU A O 1
ATOM 5810 N N . ILE A 1 733 ? 23.830 17.335 9.422 1.00 81.44 733 ILE A N 1
ATOM 5811 C CA . ILE A 1 733 ? 23.886 16.053 10.146 1.00 81.44 733 ILE A CA 1
ATOM 5812 C C . ILE A 1 733 ? 23.338 14.928 9.262 1.00 81.44 733 ILE A C 1
ATOM 5814 O O . ILE A 1 733 ? 23.940 13.858 9.212 1.00 81.44 733 ILE A O 1
ATOM 5818 N N . GLY A 1 734 ? 22.251 15.172 8.525 1.00 79.88 734 GLY A N 1
ATOM 5819 C CA . GLY A 1 734 ? 21.699 14.219 7.561 1.00 79.88 734 GLY A CA 1
ATOM 5820 C C . GLY A 1 734 ? 22.719 13.798 6.500 1.00 79.88 734 GLY A C 1
ATOM 5821 O O . GLY A 1 734 ? 22.927 12.608 6.295 1.00 79.88 734 GLY A O 1
ATOM 5822 N N . LEU A 1 735 ? 23.431 14.749 5.887 1.00 85.44 735 LEU A N 1
ATOM 5823 C CA . LEU A 1 735 ? 24.481 14.428 4.909 1.00 85.44 735 LEU A CA 1
ATOM 5824 C C . LEU A 1 735 ? 25.658 13.680 5.546 1.00 85.44 735 LEU A C 1
ATOM 5826 O O . LEU A 1 735 ? 26.136 12.695 4.993 1.00 85.44 735 LEU A O 1
ATOM 5830 N N . LEU A 1 736 ? 26.115 14.118 6.722 1.00 80.81 736 LEU A N 1
ATOM 5831 C CA . LEU A 1 736 ? 27.244 13.509 7.434 1.00 80.81 736 LEU A CA 1
ATOM 5832 C C . LEU A 1 736 ? 26.917 12.116 7.990 1.00 80.81 736 LEU A C 1
ATOM 5834 O O . LEU A 1 736 ? 27.810 11.289 8.183 1.00 80.81 736 LEU A O 1
ATOM 5838 N N . THR A 1 737 ? 25.648 11.814 8.245 1.00 77.50 737 THR A N 1
ATOM 5839 C CA . THR A 1 737 ? 25.194 10.472 8.642 1.00 77.50 737 THR A CA 1
ATOM 5840 C C . THR A 1 737 ? 24.965 9.543 7.456 1.00 77.50 737 THR A C 1
ATOM 5842 O O . THR A 1 737 ? 24.953 8.331 7.652 1.00 77.50 737 THR A O 1
ATOM 5845 N N . ASP A 1 738 ? 24.889 10.070 6.234 1.00 76.69 738 ASP A N 1
ATOM 5846 C CA . ASP A 1 738 ? 24.632 9.268 5.044 1.00 76.69 738 ASP A CA 1
ATOM 5847 C C . ASP A 1 738 ? 25.821 8.356 4.694 1.00 76.69 738 ASP A C 1
ATOM 5849 O O . ASP A 1 738 ? 26.949 8.803 4.457 1.00 76.69 738 ASP A O 1
ATOM 5853 N N . LYS A 1 739 ? 25.580 7.043 4.658 1.00 72.25 739 LYS A N 1
ATOM 5854 C CA . LYS A 1 739 ? 26.610 6.021 4.408 1.00 72.25 739 LYS A CA 1
ATOM 5855 C C . LYS A 1 739 ? 27.285 6.146 3.038 1.00 72.25 739 LYS A C 1
ATOM 5857 O O . LYS A 1 739 ? 28.410 5.672 2.880 1.00 72.25 739 LYS A O 1
ATOM 5862 N N . HIS A 1 740 ? 26.634 6.814 2.087 1.00 71.81 740 HIS A N 1
ATOM 5863 C CA . HIS A 1 740 ? 27.112 6.998 0.723 1.00 71.81 740 HIS A CA 1
ATOM 5864 C C . HIS A 1 740 ? 27.902 8.300 0.518 1.00 71.81 740 HIS A C 1
ATOM 5866 O O . HIS A 1 740 ? 28.375 8.564 -0.589 1.00 71.81 740 HIS A O 1
ATOM 5872 N N . LEU A 1 741 ? 28.076 9.126 1.558 1.00 77.50 741 LEU A N 1
ATOM 5873 C CA . LEU A 1 741 ? 28.805 10.389 1.452 1.00 77.50 741 LEU A CA 1
ATOM 5874 C C . LEU A 1 741 ? 30.248 10.182 0.961 1.00 77.50 741 LEU A C 1
ATOM 5876 O O . LEU A 1 741 ? 31.076 9.537 1.614 1.00 77.50 741 LEU A O 1
ATOM 5880 N N . ASN A 1 742 ? 30.576 10.795 -0.179 1.00 71.44 742 ASN A N 1
ATOM 5881 C CA . ASN A 1 742 ? 31.899 10.704 -0.796 1.00 71.44 742 ASN A CA 1
ATOM 5882 C C . ASN A 1 742 ? 32.895 11.717 -0.199 1.00 71.44 742 ASN A C 1
ATOM 5884 O O . ASN A 1 742 ? 33.471 12.541 -0.909 1.00 71.44 742 ASN A O 1
ATOM 5888 N N . LEU A 1 743 ? 33.082 11.675 1.120 1.00 74.56 743 LEU A N 1
ATOM 5889 C CA . LEU A 1 743 ? 34.021 12.530 1.844 1.00 74.56 743 LEU A CA 1
ATOM 5890 C C . LEU A 1 743 ? 35.106 11.684 2.522 1.00 74.56 743 LEU A C 1
ATOM 5892 O O . LEU A 1 743 ? 34.851 10.552 2.963 1.00 74.56 743 LEU A O 1
ATOM 5896 N N . LYS A 1 744 ? 36.331 12.216 2.574 1.00 70.50 744 LYS A N 1
ATOM 5897 C CA . LYS A 1 744 ? 37.409 11.613 3.356 1.00 70.50 744 LYS A CA 1
ATOM 5898 C C . LYS A 1 744 ? 37.206 11.914 4.837 1.00 70.50 744 LYS A C 1
ATOM 5900 O O . LYS A 1 744 ? 36.693 12.963 5.214 1.00 70.50 744 LYS A O 1
ATOM 5905 N N . SER A 1 745 ? 37.683 11.002 5.670 1.00 65.94 745 SER A N 1
ATOM 5906 C CA . SER A 1 745 ? 37.633 11.095 7.129 1.00 65.94 745 SER A CA 1
ATOM 5907 C C . SER A 1 745 ? 38.259 12.386 7.683 1.00 65.94 745 SER A C 1
ATOM 5909 O O . SER A 1 745 ? 37.735 12.978 8.623 1.00 65.94 745 SER A O 1
ATOM 5911 N N . GLU A 1 746 ? 39.353 12.852 7.073 1.00 67.88 746 GLU A N 1
ATOM 5912 C CA . GLU A 1 746 ? 40.053 14.099 7.429 1.00 67.88 746 GLU A CA 1
ATOM 5913 C C . GLU A 1 746 ? 39.244 15.368 7.095 1.00 67.88 746 GLU A C 1
ATOM 5915 O O . GLU A 1 746 ? 39.202 16.320 7.880 1.00 67.88 746 GLU A O 1
ATOM 5920 N N . ASP A 1 747 ? 38.529 15.352 5.970 1.00 78.12 747 ASP A N 1
ATOM 5921 C CA . ASP A 1 747 ? 37.718 16.476 5.500 1.00 78.12 747 ASP A CA 1
ATOM 5922 C C . ASP A 1 747 ? 36.416 16.612 6.304 1.00 78.12 747 ASP A C 1
ATOM 5924 O O . ASP A 1 747 ? 35.933 17.721 6.523 1.00 78.12 747 ASP A O 1
ATOM 5928 N N . GLU A 1 748 ? 35.868 15.504 6.816 1.00 76.69 748 GLU A N 1
ATOM 5929 C CA . GLU A 1 748 ? 34.620 15.481 7.594 1.00 76.69 748 GLU A CA 1
ATOM 5930 C C . GLU A 1 748 ? 34.700 16.334 8.865 1.00 76.69 748 GLU A C 1
ATOM 5932 O O . GLU A 1 748 ? 33.794 17.113 9.175 1.00 76.69 748 GLU A O 1
ATOM 5937 N N . ARG A 1 749 ? 35.829 16.256 9.575 1.00 72.94 749 ARG A N 1
ATOM 5938 C CA . ARG A 1 749 ? 36.075 17.102 10.746 1.00 72.94 749 ARG A CA 1
ATOM 5939 C C . ARG A 1 749 ? 36.170 18.573 10.353 1.00 72.94 749 ARG A C 1
ATOM 5941 O O . ARG A 1 749 ? 35.622 19.431 11.044 1.00 72.94 749 ARG A O 1
ATOM 5948 N N . THR A 1 750 ? 36.855 18.859 9.250 1.00 81.19 750 THR A N 1
ATOM 5949 C CA . THR A 1 750 ? 37.033 20.219 8.730 1.00 81.19 750 THR A CA 1
ATOM 5950 C C . THR A 1 750 ? 35.690 20.843 8.356 1.00 81.19 750 THR A C 1
ATOM 5952 O O . THR A 1 750 ? 35.425 21.980 8.744 1.00 81.19 750 THR A O 1
ATOM 5955 N N . VAL A 1 751 ? 34.803 20.080 7.709 1.00 85.44 751 VAL A N 1
ATOM 5956 C CA . VAL A 1 751 ? 33.414 20.472 7.410 1.00 85.44 751 VAL A CA 1
ATOM 5957 C C . VAL A 1 751 ? 32.674 20.886 8.678 1.00 85.44 751 VAL A C 1
ATOM 5959 O O . VAL A 1 751 ? 32.125 21.985 8.740 1.00 85.44 751 VAL A O 1
ATOM 5962 N N . VAL A 1 752 ? 32.682 20.038 9.710 1.00 81.12 752 VAL A N 1
ATOM 5963 C CA . VAL A 1 752 ? 31.947 20.301 10.956 1.00 81.12 752 VAL A CA 1
ATOM 5964 C C . VAL A 1 752 ? 32.500 21.525 11.685 1.00 81.12 752 VAL A C 1
ATOM 5966 O O . VAL A 1 752 ? 31.738 22.401 12.089 1.00 81.12 752 VAL A O 1
ATOM 5969 N N . VAL A 1 753 ? 33.826 21.634 11.810 1.00 80.19 753 VAL A N 1
ATOM 5970 C CA . VAL A 1 753 ? 34.479 22.771 12.478 1.00 80.19 753 VAL A CA 1
ATOM 5971 C C . VAL A 1 753 ? 34.201 24.083 11.746 1.00 80.19 753 VAL A C 1
ATOM 5973 O O . VAL A 1 753 ? 33.874 25.083 12.386 1.00 80.19 753 VAL A O 1
ATOM 5976 N N . ASN A 1 754 ? 34.313 24.095 10.418 1.00 86.12 754 ASN A N 1
ATOM 5977 C CA . ASN A 1 754 ? 34.072 25.295 9.620 1.00 86.12 754 ASN A CA 1
ATOM 5978 C C . ASN A 1 754 ? 32.598 25.708 9.658 1.00 86.12 754 ASN A C 1
ATOM 5980 O O . ASN A 1 754 ? 32.304 26.898 9.771 1.00 86.12 754 ASN A O 1
ATOM 5984 N N . TRP A 1 755 ? 31.677 24.741 9.648 1.00 88.06 755 TRP A N 1
ATOM 5985 C CA . TRP A 1 755 ? 30.249 25.018 9.768 1.00 88.06 755 TRP A CA 1
ATOM 5986 C C . TRP A 1 755 ? 29.881 25.621 11.131 1.00 88.06 755 TRP A C 1
ATOM 5988 O O . TRP A 1 755 ? 29.169 26.626 11.166 1.00 88.06 755 TRP A O 1
ATOM 5998 N N . ILE A 1 756 ? 30.420 25.082 12.236 1.00 81.50 756 ILE A N 1
ATOM 5999 C CA . ILE A 1 756 ? 30.212 25.615 13.600 1.00 81.50 756 ILE A CA 1
ATOM 6000 C C . ILE A 1 756 ? 30.752 27.045 13.718 1.00 81.50 756 ILE A C 1
ATOM 6002 O O . ILE A 1 756 ? 30.077 27.923 14.253 1.00 81.50 756 ILE A O 1
ATOM 6006 N N . LYS A 1 757 ? 31.958 27.301 13.190 1.00 81.94 757 LYS A N 1
ATOM 6007 C CA . LYS A 1 757 ? 32.556 28.647 13.185 1.00 81.94 757 LYS A CA 1
ATOM 6008 C C . LYS A 1 757 ? 31.701 29.656 12.418 1.00 81.94 757 LYS A C 1
ATOM 6010 O O . LYS A 1 757 ? 31.619 30.806 12.833 1.00 81.94 757 LYS A O 1
ATOM 6015 N N . HIS A 1 758 ? 31.084 29.234 11.314 1.00 84.31 758 HIS A N 1
ATOM 6016 C CA . HIS A 1 758 ? 30.273 30.104 10.466 1.00 84.31 758 HIS A CA 1
ATOM 6017 C C . HIS A 1 758 ? 28.873 30.388 11.043 1.00 84.31 758 HIS A C 1
ATOM 6019 O O . HIS A 1 758 ? 28.396 31.512 10.930 1.00 84.31 758 HIS A O 1
ATOM 6025 N N . ASN A 1 759 ? 28.224 29.406 11.683 1.00 79.75 759 ASN A N 1
ATOM 6026 C CA . ASN A 1 759 ? 26.813 29.483 12.105 1.00 79.75 759 ASN A CA 1
ATOM 6027 C C . ASN A 1 759 ? 26.588 29.796 13.610 1.00 79.75 759 ASN A C 1
ATOM 6029 O O . ASN A 1 759 ? 25.452 29.741 14.072 1.00 79.75 759 ASN A O 1
ATOM 6033 N N . SER A 1 760 ? 27.632 30.214 14.344 1.00 65.31 760 SER A N 1
ATOM 6034 C CA . SER A 1 760 ? 27.642 30.639 15.766 1.00 65.31 760 SER A CA 1
ATOM 6035 C C . SER A 1 760 ? 27.588 29.513 16.832 1.00 65.31 760 SER A C 1
ATOM 6037 O O . SER A 1 760 ? 26.789 28.582 16.730 1.00 65.31 760 SER A O 1
ATOM 6039 N N . PRO A 1 761 ? 28.390 29.600 17.919 1.00 55.91 761 PRO A N 1
ATOM 6040 C CA . PRO A 1 761 ? 28.470 28.573 18.969 1.00 55.91 761 PRO A CA 1
ATOM 6041 C C . PRO A 1 761 ? 27.275 28.508 19.942 1.00 55.91 761 PRO A C 1
ATOM 6043 O O . PRO A 1 761 ? 27.186 27.553 20.702 1.00 55.91 761 PRO A O 1
ATOM 6046 N N . LEU A 1 762 ? 26.351 29.478 19.941 1.00 51.34 762 LEU A N 1
ATOM 6047 C CA . LEU A 1 762 ? 25.247 29.553 20.921 1.00 51.34 762 LEU A CA 1
ATOM 6048 C C . LEU A 1 762 ? 23.964 28.791 20.521 1.00 51.34 762 LEU A C 1
ATOM 6050 O O . LEU A 1 762 ? 23.025 28.755 21.310 1.00 51.34 762 LEU A O 1
ATOM 6054 N N . GLN A 1 763 ? 23.887 28.213 19.315 1.00 52.59 763 GLN A N 1
ATOM 6055 C CA . GLN A 1 763 ? 22.650 27.604 18.786 1.00 52.59 763 GLN A CA 1
ATOM 6056 C C . GLN A 1 763 ? 22.757 26.129 18.358 1.00 52.59 763 GLN A C 1
ATOM 6058 O O . GLN A 1 763 ? 21.771 25.594 17.861 1.00 52.59 763 GLN A O 1
ATOM 6063 N N . SER A 1 764 ? 23.903 25.456 18.517 1.00 59.28 764 SER A N 1
ATOM 6064 C CA . SER A 1 764 ? 24.130 24.148 17.873 1.00 59.28 764 SER A CA 1
ATOM 6065 C C . SER A 1 764 ? 24.619 23.042 18.822 1.00 59.28 764 SER A C 1
ATOM 6067 O O . SER A 1 764 ? 25.725 22.517 18.706 1.00 59.28 764 SER A O 1
ATOM 6069 N N . ASP A 1 765 ? 23.765 22.644 19.771 1.00 67.06 765 ASP A N 1
ATOM 6070 C CA . ASP A 1 765 ? 24.061 21.537 20.697 1.00 67.06 765 ASP A CA 1
ATOM 6071 C C . ASP A 1 765 ? 24.201 20.183 19.976 1.00 67.06 765 ASP A C 1
ATOM 6073 O O . ASP A 1 765 ? 25.001 19.334 20.379 1.00 67.06 765 ASP A O 1
ATOM 6077 N N . ARG A 1 766 ? 23.456 19.953 18.884 1.00 74.00 766 ARG A N 1
ATOM 6078 C CA . ARG A 1 766 ? 23.390 18.636 18.228 1.00 74.00 766 ARG A CA 1
ATOM 6079 C C . ARG A 1 766 ? 24.607 18.355 17.362 1.00 74.00 766 ARG A C 1
ATOM 6081 O O . ARG A 1 766 ? 25.120 17.238 17.400 1.00 74.00 766 ARG A O 1
ATOM 6088 N N . ILE A 1 767 ? 25.093 19.333 16.599 1.00 76.31 767 ILE A N 1
ATOM 6089 C CA . ILE A 1 767 ? 26.304 19.158 15.786 1.00 76.31 767 ILE A CA 1
ATOM 6090 C C . ILE A 1 767 ? 27.549 19.026 16.674 1.00 76.31 767 ILE A C 1
ATOM 6092 O O . ILE A 1 767 ? 28.465 18.279 16.334 1.00 76.31 767 ILE A O 1
ATOM 6096 N N . VAL A 1 768 ? 27.568 19.687 17.838 1.00 72.31 768 VAL A N 1
ATOM 6097 C CA . VAL A 1 768 ? 28.649 19.567 18.826 1.00 72.31 768 VAL A CA 1
ATOM 6098 C C . VAL A 1 768 ? 28.633 18.179 19.466 1.00 72.31 768 VAL A C 1
ATOM 6100 O O . VAL A 1 768 ? 29.675 17.525 19.505 1.00 72.31 768 VAL A O 1
ATOM 6103 N N . GLN A 1 769 ? 27.465 17.672 19.874 1.00 72.44 769 GLN A N 1
ATOM 6104 C CA . GLN A 1 769 ? 27.316 16.288 20.344 1.00 72.44 769 GLN A CA 1
ATOM 6105 C C . GLN A 1 769 ? 27.681 15.267 19.254 1.00 72.44 769 GLN A C 1
ATOM 6107 O O . GLN A 1 769 ? 28.368 14.281 19.527 1.00 72.44 769 GLN A O 1
ATOM 6112 N N . PHE A 1 770 ? 27.278 15.514 18.002 1.00 73.44 770 PHE A N 1
ATOM 6113 C CA . PHE A 1 770 ? 27.673 14.704 16.850 1.00 73.44 770 PHE A CA 1
ATOM 6114 C C . PHE A 1 770 ? 29.198 14.690 16.683 1.00 73.44 770 PHE A C 1
ATOM 6116 O O . PHE A 1 770 ? 29.783 13.619 16.517 1.00 73.44 770 PHE A O 1
ATOM 6123 N N . ALA A 1 771 ? 29.855 15.847 16.778 1.00 68.75 771 ALA A N 1
ATOM 6124 C CA . ALA A 1 771 ? 31.303 15.962 16.675 1.00 68.75 771 ALA A CA 1
ATOM 6125 C C . ALA A 1 771 ? 32.023 15.236 17.823 1.00 68.75 771 ALA A C 1
ATOM 6127 O O . ALA A 1 771 ? 32.968 14.487 17.587 1.00 68.75 771 ALA A O 1
ATOM 6128 N N . GLN A 1 772 ? 31.555 15.408 19.061 1.00 67.62 772 GLN A N 1
ATOM 6129 C CA . GLN A 1 772 ? 32.115 14.746 20.242 1.00 67.62 772 GLN A CA 1
ATOM 6130 C C . GLN A 1 772 ? 31.972 13.224 20.164 1.00 67.62 772 GLN A C 1
ATOM 6132 O O . GLN A 1 772 ? 32.918 12.508 20.470 1.00 67.62 772 GLN A O 1
ATOM 6137 N N . ARG A 1 773 ? 30.828 12.712 19.698 1.00 68.00 773 ARG A N 1
ATOM 6138 C CA . ARG A 1 773 ? 30.592 11.266 19.577 1.00 68.00 773 ARG A CA 1
ATOM 6139 C C . ARG A 1 773 ? 31.428 10.608 18.476 1.00 68.00 773 ARG A C 1
ATOM 6141 O O . ARG A 1 773 ? 31.791 9.448 18.621 1.00 68.00 773 ARG A O 1
ATOM 6148 N N . ASN A 1 774 ? 31.703 11.321 17.382 1.00 64.88 774 ASN A N 1
ATOM 6149 C CA . ASN A 1 774 ? 32.317 10.735 16.182 1.00 64.88 774 ASN A CA 1
ATOM 6150 C C . ASN A 1 774 ? 33.797 11.079 15.984 1.00 64.88 774 ASN A C 1
ATOM 6152 O O . ASN A 1 774 ? 34.465 10.396 15.214 1.00 64.88 774 ASN A O 1
ATOM 6156 N N . PHE A 1 775 ? 34.316 12.102 16.671 1.00 64.00 775 PHE A N 1
ATOM 6157 C CA . PHE A 1 775 ? 35.714 12.537 16.558 1.00 64.00 775 PHE A CA 1
ATOM 6158 C C . PHE A 1 775 ? 36.493 12.479 17.890 1.00 64.00 775 PHE A C 1
ATOM 6160 O O . PHE A 1 775 ? 37.610 12.998 17.959 1.00 64.00 775 PHE A O 1
ATOM 6167 N N . ALA A 1 776 ? 35.937 11.889 18.959 1.00 50.62 776 ALA A N 1
ATOM 6168 C CA . ALA A 1 776 ? 36.637 11.747 20.243 1.00 50.62 776 ALA A CA 1
ATOM 6169 C C . ALA A 1 776 ? 37.729 10.655 20.230 1.00 50.62 776 ALA A C 1
ATOM 6171 O O . ALA A 1 776 ? 37.612 9.621 19.583 1.00 50.62 776 ALA A O 1
ATOM 6172 N N . ARG A 1 777 ? 38.807 10.934 20.978 1.00 42.53 777 ARG A N 1
ATOM 6173 C CA . ARG A 1 777 ? 40.100 10.226 21.049 1.00 42.53 777 ARG A CA 1
ATOM 6174 C C . ARG A 1 777 ? 40.000 8.733 21.417 1.00 42.53 777 ARG A C 1
ATOM 6176 O O . ARG A 1 777 ? 39.478 8.409 22.480 1.00 42.53 777 ARG A O 1
ATOM 6183 N N . ARG A 1 778 ? 40.716 7.872 20.683 1.00 38.19 778 ARG A N 1
ATOM 6184 C CA . ARG A 1 778 ? 41.520 6.791 21.289 1.00 38.19 778 ARG A CA 1
ATOM 6185 C C . ARG A 1 778 ? 43.003 7.100 21.034 1.00 38.19 778 ARG A C 1
ATOM 6187 O O . ARG A 1 778 ? 43.346 7.397 19.892 1.00 38.19 778 ARG A O 1
ATOM 6194 N N . PRO A 1 779 ? 43.878 7.109 22.051 1.00 37.44 779 PRO A N 1
ATOM 6195 C CA . PRO A 1 779 ? 45.312 7.230 21.833 1.00 37.44 779 PRO A CA 1
ATOM 6196 C C . PRO A 1 779 ? 45.882 5.861 21.438 1.00 37.44 779 PRO A C 1
ATOM 6198 O O . PRO A 1 779 ? 45.760 4.910 22.204 1.00 37.44 779 PRO A O 1
ATOM 6201 N N . GLN A 1 780 ? 46.531 5.767 20.276 1.00 36.53 780 GLN A N 1
ATOM 6202 C CA . GLN A 1 780 ? 47.596 4.783 20.070 1.00 36.53 780 GLN A CA 1
ATOM 6203 C C . GLN A 1 780 ? 48.949 5.487 20.255 1.00 36.53 780 GLN A C 1
ATOM 6205 O O . GLN A 1 780 ? 49.101 6.625 19.798 1.00 36.53 780 GLN A O 1
ATOM 6210 N N . PRO A 1 781 ? 49.926 4.852 20.921 1.00 40.84 781 PRO A N 1
ATOM 6211 C CA . PRO A 1 781 ? 51.294 5.339 20.925 1.00 40.84 781 PRO A CA 1
ATOM 6212 C C . PRO A 1 781 ? 51.877 5.142 19.515 1.00 40.84 781 PRO A C 1
ATOM 6214 O O . PRO A 1 781 ? 51.764 4.061 18.950 1.00 40.84 781 PRO A O 1
ATOM 6217 N N . ASP A 1 782 ? 52.466 6.196 18.953 1.00 42.69 782 ASP A N 1
ATOM 6218 C CA . ASP A 1 782 ? 53.239 6.212 17.695 1.00 42.69 782 ASP A CA 1
ATOM 6219 C C . ASP A 1 782 ? 52.536 6.296 16.328 1.00 42.69 782 ASP A C 1
ATOM 6221 O O . ASP A 1 782 ? 53.149 5.999 15.301 1.00 42.69 782 ASP A O 1
ATOM 6225 N N . SER A 1 783 ? 51.332 6.870 16.216 1.00 42.34 783 SER A N 1
ATOM 6226 C CA . SER A 1 783 ? 50.950 7.432 14.908 1.00 42.34 783 SER A CA 1
ATOM 6227 C C . SER A 1 783 ? 50.131 8.720 14.983 1.00 42.34 783 SER A C 1
ATOM 6229 O O . SER A 1 783 ? 49.184 8.858 15.750 1.00 42.34 783 SER A O 1
ATOM 6231 N N . THR A 1 784 ? 50.487 9.689 14.139 1.00 39.91 784 THR A N 1
ATOM 6232 C CA . THR A 1 784 ? 49.756 10.947 13.907 1.00 39.91 784 THR A CA 1
ATOM 6233 C C . THR A 1 784 ? 48.487 10.757 13.060 1.00 39.91 784 THR A C 1
ATOM 6235 O O . THR A 1 784 ? 47.927 11.735 12.560 1.00 39.91 784 THR A O 1
ATOM 6238 N N . LYS A 1 785 ? 48.017 9.515 12.871 1.00 37.19 785 LYS A N 1
ATOM 6239 C CA . LYS A 1 785 ? 46.857 9.190 12.034 1.00 37.19 785 LYS A CA 1
ATOM 6240 C C . LYS A 1 785 ? 45.623 8.908 12.891 1.00 37.19 785 LYS A C 1
ATOM 6242 O O . LYS A 1 785 ? 45.657 8.123 13.828 1.00 37.19 785 LYS A O 1
ATOM 6247 N N . TYR A 1 786 ? 44.530 9.579 12.539 1.00 41.53 786 TYR A N 1
ATOM 6248 C CA . TYR A 1 786 ? 43.214 9.446 13.160 1.00 41.53 786 TYR A CA 1
ATOM 6249 C C . TYR A 1 786 ? 42.382 8.425 12.369 1.00 41.53 786 TYR A C 1
ATOM 6251 O O . TYR A 1 786 ? 42.226 8.592 11.159 1.00 41.53 786 TYR A O 1
ATOM 6259 N N . GLU A 1 787 ? 41.803 7.416 13.021 1.00 41.91 787 GLU A N 1
ATOM 6260 C CA . GLU A 1 787 ? 40.807 6.533 12.396 1.00 41.91 787 GLU A CA 1
ATOM 6261 C C . GLU A 1 787 ? 39.387 7.038 12.671 1.00 41.91 787 GLU A C 1
ATOM 6263 O O . GLU A 1 787 ? 38.966 7.199 13.816 1.00 41.91 787 GLU A O 1
ATOM 6268 N N . VAL A 1 788 ? 38.632 7.304 11.602 1.00 47.22 788 VAL A N 1
ATOM 6269 C CA . VAL A 1 788 ? 37.186 7.550 11.680 1.00 47.22 788 VAL A CA 1
ATOM 6270 C C . VAL A 1 788 ? 36.477 6.200 11.607 1.00 47.22 788 VAL A C 1
ATOM 6272 O O . VAL A 1 788 ? 36.624 5.479 10.627 1.00 47.22 788 VAL A O 1
ATOM 6275 N N . ILE A 1 789 ? 35.674 5.895 12.629 1.00 49.12 789 ILE A N 1
ATOM 6276 C CA . ILE A 1 789 ? 35.067 4.580 12.934 1.00 49.12 789 ILE A CA 1
ATOM 6277 C C . ILE A 1 789 ? 33.940 4.171 11.943 1.00 49.12 789 ILE A C 1
ATOM 6279 O O . ILE A 1 789 ? 33.178 3.246 12.195 1.00 49.12 789 ILE A O 1
ATOM 6283 N N . ARG A 1 790 ? 33.767 4.846 10.795 1.00 57.72 790 ARG A N 1
ATOM 6284 C CA . ARG A 1 790 ? 32.637 4.577 9.879 1.00 57.72 790 ARG A CA 1
ATOM 6285 C C . ARG A 1 790 ? 33.083 4.065 8.509 1.00 57.72 790 ARG A C 1
ATOM 6287 O O . ARG A 1 790 ? 33.675 4.806 7.725 1.00 57.72 790 ARG A O 1
ATOM 6294 N N . ASN A 1 791 ? 32.669 2.842 8.177 1.00 59.84 791 ASN A N 1
ATOM 6295 C CA . ASN A 1 791 ? 32.811 2.251 6.845 1.00 59.84 791 ASN A CA 1
ATOM 6296 C C . ASN A 1 791 ? 31.806 2.886 5.863 1.00 59.84 791 ASN A C 1
ATOM 6298 O O . ASN A 1 791 ? 30.652 2.472 5.776 1.00 59.84 791 ASN A O 1
ATOM 6302 N N . ARG A 1 792 ? 32.227 3.931 5.135 1.00 69.50 792 ARG A N 1
ATOM 6303 C CA . ARG A 1 792 ? 31.442 4.537 4.038 1.00 69.50 792 ARG A CA 1
ATOM 6304 C C . ARG A 1 792 ? 31.406 3.595 2.833 1.00 69.50 792 ARG A C 1
ATOM 6306 O O . ARG A 1 792 ? 32.449 3.081 2.425 1.00 69.50 792 ARG A O 1
ATOM 6313 N N . GLN A 1 793 ? 30.238 3.437 2.219 1.00 67.88 793 GLN A N 1
ATOM 6314 C CA . GLN A 1 793 ? 30.040 2.556 1.065 1.00 67.88 793 GLN A CA 1
ATOM 6315 C C . GLN A 1 793 ? 30.068 3.345 -0.254 1.00 67.88 793 GLN A C 1
ATOM 6317 O O . GLN A 1 793 ? 29.661 4.511 -0.287 1.00 67.88 793 GLN A O 1
ATOM 6322 N N . PRO A 1 794 ? 30.565 2.758 -1.359 1.00 69.88 794 PRO A N 1
ATOM 6323 C CA . PRO A 1 794 ? 30.566 3.436 -2.650 1.00 69.88 794 PRO A CA 1
ATOM 6324 C C . PRO A 1 794 ? 29.135 3.566 -3.206 1.00 69.88 794 PRO A C 1
ATOM 6326 O O . PRO A 1 794 ? 28.324 2.654 -3.092 1.00 69.88 794 PRO A O 1
ATOM 6329 N N . ILE A 1 795 ? 28.834 4.704 -3.843 1.00 67.75 795 ILE A N 1
ATOM 6330 C CA . ILE A 1 795 ? 27.539 4.978 -4.511 1.00 67.75 795 ILE A CA 1
ATOM 6331 C C . ILE A 1 795 ? 27.346 4.113 -5.767 1.00 67.75 795 ILE A C 1
ATOM 6333 O O . ILE A 1 795 ? 26.224 3.929 -6.234 1.00 67.75 795 ILE A O 1
ATOM 6337 N N . GLY A 1 796 ? 28.432 3.587 -6.331 1.00 77.50 796 GLY A N 1
ATOM 6338 C CA . GLY A 1 796 ? 28.381 2.697 -7.477 1.00 77.50 796 GLY A CA 1
ATOM 6339 C C . GLY A 1 796 ? 29.571 1.752 -7.537 1.00 77.50 796 GLY A C 1
ATOM 6340 O O . GLY A 1 796 ? 30.650 2.053 -7.018 1.00 77.50 796 GLY A O 1
ATOM 6341 N N . ALA A 1 797 ? 29.355 0.607 -8.171 1.00 85.44 797 ALA A N 1
ATOM 6342 C CA . ALA A 1 797 ? 30.330 -0.455 -8.331 1.00 85.44 797 ALA A CA 1
ATOM 6343 C C . ALA A 1 797 ? 30.231 -1.086 -9.721 1.00 85.44 797 ALA A C 1
ATOM 6345 O O . ALA A 1 797 ? 29.159 -1.125 -10.329 1.00 85.44 797 ALA A O 1
ATOM 6346 N N . VAL A 1 798 ? 31.355 -1.615 -10.206 1.00 89.31 798 VAL A N 1
ATOM 6347 C CA . VAL A 1 798 ? 31.394 -2.433 -11.424 1.00 89.31 798 VAL A CA 1
ATOM 6348 C C . VAL A 1 798 ? 31.513 -3.888 -11.007 1.00 89.31 798 VAL A C 1
ATOM 6350 O O . VAL A 1 798 ? 32.456 -4.252 -10.311 1.00 89.31 798 VAL A O 1
ATOM 6353 N N . VAL A 1 799 ? 30.565 -4.719 -11.424 1.00 87.81 799 VAL A N 1
ATOM 6354 C CA . VAL A 1 799 ? 30.539 -6.150 -11.111 1.00 87.81 799 VAL A CA 1
ATOM 6355 C C . VAL A 1 799 ? 30.902 -6.940 -12.356 1.00 87.81 799 VAL A C 1
ATOM 6357 O O . VAL A 1 799 ? 30.312 -6.729 -13.413 1.00 87.81 799 VAL A O 1
ATOM 6360 N N . SER A 1 800 ? 31.863 -7.852 -12.235 1.00 88.38 800 SER A N 1
ATOM 6361 C CA . SER A 1 800 ? 32.280 -8.762 -13.299 1.00 88.38 800 SER A CA 1
ATOM 6362 C C . SER A 1 800 ? 31.665 -10.148 -13.107 1.00 88.38 800 SER A C 1
ATOM 6364 O O . SER A 1 800 ? 31.820 -10.775 -12.059 1.00 88.38 800 SER A O 1
ATOM 6366 N N . PHE A 1 801 ? 30.990 -10.638 -14.143 1.00 86.62 801 PHE A N 1
ATOM 6367 C CA . PHE A 1 801 ? 30.313 -11.928 -14.158 1.00 86.62 801 PHE A CA 1
ATOM 6368 C C . PHE A 1 801 ? 30.915 -12.863 -15.205 1.00 86.62 801 PHE A C 1
ATOM 6370 O O . PHE A 1 801 ? 31.171 -12.463 -16.346 1.00 86.62 801 PHE A O 1
ATOM 6377 N N . GLY A 1 802 ? 31.060 -14.130 -14.811 1.00 83.88 802 GLY A N 1
ATOM 6378 C CA . GLY A 1 802 ? 31.475 -15.222 -15.685 1.00 83.88 802 GLY A CA 1
ATOM 6379 C C . GLY A 1 802 ? 32.846 -15.008 -16.324 1.00 83.88 802 GLY A C 1
ATOM 6380 O O . GLY A 1 802 ? 33.718 -14.317 -15.791 1.00 83.88 802 GLY A O 1
ATOM 6381 N N . GLY A 1 803 ? 33.017 -15.624 -17.488 1.00 87.75 803 GLY A N 1
ATOM 6382 C CA . GLY A 1 803 ? 34.238 -15.569 -18.280 1.00 87.75 803 GLY A CA 1
ATOM 6383 C C . GLY A 1 803 ? 34.940 -16.916 -18.403 1.00 87.75 803 GLY A C 1
ATOM 6384 O O . GLY A 1 803 ? 34.570 -17.906 -17.778 1.00 87.75 803 GLY A O 1
ATOM 6385 N N . TRP A 1 804 ? 35.951 -16.953 -19.257 1.00 88.94 804 TRP A N 1
ATOM 6386 C CA . TRP A 1 804 ? 36.780 -18.106 -19.557 1.00 88.94 804 TRP A CA 1
ATOM 6387 C C . TRP A 1 804 ? 38.200 -17.847 -19.065 1.00 88.94 804 TRP A C 1
ATOM 6389 O O . TRP A 1 804 ? 38.874 -16.940 -19.564 1.00 88.94 804 TRP A O 1
ATOM 6399 N N . ALA A 1 805 ? 38.625 -18.641 -18.089 1.00 87.19 805 ALA A N 1
ATOM 6400 C CA . ALA A 1 805 ? 39.957 -18.652 -17.507 1.00 87.19 805 ALA A CA 1
ATOM 6401 C C . ALA A 1 805 ? 40.748 -19.884 -17.986 1.00 87.19 805 ALA A C 1
ATOM 6403 O O . ALA A 1 805 ? 40.223 -20.768 -18.667 1.00 87.19 805 ALA A O 1
ATOM 6404 N N . SER A 1 806 ? 42.025 -19.976 -17.613 1.00 79.44 806 SER A N 1
ATOM 6405 C CA . SER A 1 806 ? 42.912 -21.075 -18.035 1.00 79.44 806 SER A CA 1
ATOM 6406 C C . SER A 1 806 ? 42.442 -22.469 -17.593 1.00 79.44 806 SER A C 1
ATOM 6408 O O . SER A 1 806 ? 42.768 -23.456 -18.246 1.00 79.44 806 SER A O 1
ATOM 6410 N N . ARG A 1 807 ? 41.650 -22.559 -16.514 1.00 77.81 807 ARG A N 1
ATOM 6411 C CA . ARG A 1 807 ? 41.086 -23.812 -15.974 1.00 77.81 807 ARG A CA 1
ATOM 6412 C C . ARG A 1 807 ? 39.635 -24.081 -16.406 1.00 77.81 807 ARG A C 1
ATOM 6414 O O . ARG A 1 807 ? 39.013 -24.999 -15.878 1.00 77.81 807 ARG A O 1
ATOM 6421 N N . GLY A 1 808 ? 39.092 -23.299 -17.344 1.00 83.56 808 GLY A N 1
ATOM 6422 C CA . GLY A 1 808 ? 37.703 -23.386 -17.808 1.00 83.56 808 GLY A CA 1
ATOM 6423 C C . GLY A 1 808 ? 36.880 -22.158 -17.417 1.00 83.56 808 GLY A C 1
ATOM 6424 O O . GLY A 1 808 ? 37.403 -21.051 -17.319 1.00 83.56 808 GLY A O 1
ATOM 6425 N N . VAL A 1 809 ? 35.573 -22.327 -17.215 1.00 85.62 809 VAL A N 1
ATOM 6426 C CA . VAL A 1 809 ? 34.685 -21.202 -16.883 1.00 85.62 809 VAL A CA 1
ATOM 6427 C C . VAL A 1 809 ? 35.013 -20.625 -15.500 1.00 85.62 809 VAL A C 1
ATOM 6429 O O . VAL A 1 809 ? 35.025 -21.352 -14.504 1.00 85.62 809 VAL A O 1
ATOM 6432 N N . ALA A 1 810 ? 35.225 -19.310 -15.442 1.00 81.25 810 ALA A N 1
ATOM 6433 C CA . ALA A 1 810 ? 35.496 -18.568 -14.219 1.00 81.25 810 ALA A CA 1
ATOM 6434 C C . ALA A 1 810 ? 34.285 -18.611 -13.275 1.00 81.25 810 ALA A C 1
ATOM 6436 O O . ALA A 1 810 ? 33.146 -18.364 -13.677 1.00 81.25 810 ALA A O 1
ATOM 6437 N N . GLN A 1 811 ? 34.540 -18.925 -12.004 1.00 71.38 811 GLN A N 1
ATOM 6438 C CA . GLN A 1 811 ? 33.492 -19.083 -10.985 1.00 71.38 811 GLN A CA 1
ATOM 6439 C C . GLN A 1 811 ? 33.371 -17.872 -10.057 1.00 71.38 811 GLN A C 1
ATOM 6441 O O . GLN A 1 811 ? 32.365 -17.720 -9.370 1.00 71.38 811 GLN A O 1
ATOM 6446 N N . LYS A 1 812 ? 34.394 -17.014 -10.025 1.00 74.44 812 LYS A N 1
ATOM 6447 C CA . LYS A 1 812 ? 34.466 -15.879 -9.107 1.00 74.44 812 LYS A CA 1
ATOM 6448 C C . LYS A 1 812 ? 33.821 -14.641 -9.719 1.00 74.44 812 LYS A C 1
ATOM 6450 O O . LYS A 1 812 ? 34.209 -14.193 -10.801 1.00 74.44 812 LYS A O 1
ATOM 6455 N N . ILE A 1 813 ? 32.862 -14.081 -8.988 1.00 82.00 813 ILE A N 1
ATOM 6456 C CA . ILE A 1 813 ? 32.314 -12.750 -9.245 1.00 82.00 813 ILE A CA 1
ATOM 6457 C C . ILE A 1 813 ? 33.209 -11.751 -8.517 1.00 82.00 813 ILE A C 1
ATOM 6459 O O . ILE A 1 813 ? 33.480 -11.900 -7.324 1.00 82.00 813 ILE A O 1
ATOM 6463 N N . GLU A 1 814 ? 33.683 -10.743 -9.240 1.00 86.12 814 GLU A N 1
ATOM 6464 C CA . GLU A 1 814 ? 34.550 -9.709 -8.671 1.00 86.12 814 GLU A CA 1
ATOM 6465 C C . GLU A 1 814 ? 33.907 -8.344 -8.838 1.00 86.12 814 GLU A C 1
ATOM 6467 O O . GLU A 1 814 ? 33.392 -8.029 -9.914 1.00 86.12 814 GLU A O 1
ATOM 6472 N N . VAL A 1 815 ? 33.967 -7.540 -7.783 1.00 87.44 815 VAL A N 1
ATOM 6473 C CA . VAL A 1 815 ? 33.392 -6.202 -7.713 1.00 87.44 815 VAL A CA 1
ATOM 6474 C C . VAL A 1 815 ? 34.510 -5.186 -7.553 1.00 87.44 815 VAL A C 1
ATOM 6476 O O . VAL A 1 815 ? 35.351 -5.297 -6.661 1.00 87.44 815 VAL A O 1
ATOM 6479 N N . PHE A 1 816 ? 34.521 -4.183 -8.421 1.00 86.31 816 PHE A N 1
ATOM 6480 C CA . PHE A 1 816 ? 35.431 -3.057 -8.323 1.00 86.31 816 PHE A CA 1
ATOM 6481 C C . PHE A 1 816 ? 34.858 -2.011 -7.367 1.00 86.31 816 PHE A C 1
ATOM 6483 O O . PHE A 1 816 ? 33.852 -1.354 -7.662 1.00 86.31 816 PHE A O 1
ATOM 6490 N N . ASN A 1 817 ? 35.517 -1.840 -6.223 1.00 78.06 817 ASN A N 1
ATOM 6491 C CA . ASN A 1 817 ? 35.207 -0.784 -5.277 1.00 78.06 817 ASN A CA 1
ATOM 6492 C C . ASN A 1 817 ? 35.911 0.505 -5.709 1.00 78.06 817 ASN A C 1
ATOM 6494 O O . ASN A 1 817 ? 37.121 0.661 -5.541 1.00 78.06 817 ASN A O 1
ATOM 6498 N N . LYS A 1 818 ? 35.138 1.461 -6.230 1.00 73.25 818 LYS A N 1
ATOM 6499 C CA . LYS A 1 818 ? 35.664 2.750 -6.695 1.00 73.25 818 LYS A CA 1
ATOM 6500 C C . LYS A 1 818 ? 36.300 3.591 -5.578 1.00 73.25 818 LYS A C 1
ATOM 6502 O O . LYS A 1 818 ? 37.186 4.385 -5.869 1.00 73.25 818 LYS A O 1
ATOM 6507 N N . ARG A 1 819 ? 35.872 3.447 -4.317 1.00 69.56 819 ARG A N 1
ATOM 6508 C CA . ARG A 1 819 ? 36.375 4.273 -3.201 1.00 69.56 819 ARG A CA 1
ATOM 6509 C C . ARG A 1 819 ? 37.812 3.913 -2.826 1.00 69.56 819 ARG A C 1
ATOM 6511 O O . ARG A 1 819 ? 38.598 4.812 -2.554 1.00 69.56 819 ARG A O 1
ATOM 6518 N N . CYS A 1 820 ? 38.138 2.622 -2.797 1.00 68.75 820 CYS A N 1
ATOM 6519 C CA . CYS A 1 820 ? 39.493 2.134 -2.519 1.00 68.75 820 CYS A CA 1
ATOM 6520 C C . CYS A 1 820 ? 40.259 1.708 -3.781 1.00 68.75 820 CYS A C 1
ATOM 6522 O O . CYS A 1 820 ? 41.356 1.171 -3.665 1.00 68.75 820 CYS A O 1
ATOM 6524 N N . GLU A 1 821 ? 39.670 1.938 -4.960 1.00 78.94 821 GLU A N 1
ATOM 6525 C CA . GLU A 1 821 ? 40.184 1.557 -6.280 1.00 78.94 821 GLU A CA 1
ATOM 6526 C C . GLU A 1 821 ? 40.673 0.103 -6.346 1.00 78.94 821 GLU A C 1
ATOM 6528 O O . GLU A 1 821 ? 41.725 -0.173 -6.905 1.00 78.94 821 GLU A O 1
ATOM 6533 N N . ARG A 1 822 ? 39.923 -0.851 -5.780 1.00 81.50 822 ARG A N 1
ATOM 6534 C CA . ARG A 1 822 ? 40.354 -2.255 -5.675 1.00 81.50 822 ARG A CA 1
ATOM 6535 C C . ARG A 1 822 ? 39.273 -3.233 -6.131 1.00 81.50 822 ARG A C 1
ATOM 6537 O O . ARG A 1 822 ? 38.099 -3.061 -5.805 1.00 81.50 822 ARG A O 1
ATOM 6544 N N . TRP A 1 823 ? 39.686 -4.300 -6.819 1.00 85.56 823 TRP A N 1
ATOM 6545 C CA . TRP A 1 823 ? 38.848 -5.476 -7.063 1.00 85.56 823 TRP A CA 1
ATOM 6546 C C . TRP A 1 823 ? 38.743 -6.346 -5.810 1.00 85.56 823 TRP A C 1
ATOM 6548 O O . TRP A 1 823 ? 39.745 -6.689 -5.177 1.00 85.56 823 TRP A O 1
ATOM 6558 N N . GLN A 1 824 ? 37.518 -6.712 -5.455 1.00 84.31 824 GLN A N 1
ATOM 6559 C CA . GLN A 1 824 ? 37.197 -7.586 -4.333 1.00 84.31 824 GLN A CA 1
ATOM 6560 C C . GLN A 1 824 ? 36.403 -8.785 -4.853 1.00 84.31 824 GLN A C 1
ATOM 6562 O O . GLN A 1 824 ? 35.515 -8.636 -5.690 1.00 84.31 824 GLN A O 1
ATOM 6567 N N . THR A 1 825 ? 36.736 -9.990 -4.389 1.00 78.81 825 THR A N 1
ATOM 6568 C CA . THR A 1 825 ? 35.943 -11.186 -4.702 1.00 78.81 825 THR A CA 1
ATOM 6569 C C . THR A 1 825 ? 34.712 -11.204 -3.806 1.00 78.81 825 THR A C 1
ATOM 6571 O O . THR A 1 825 ? 34.849 -11.144 -2.587 1.00 78.81 825 THR A O 1
ATOM 6574 N N . CYS A 1 826 ? 33.523 -11.307 -4.396 1.00 71.94 826 CYS A N 1
ATOM 6575 C CA . CYS A 1 826 ? 32.287 -11.429 -3.631 1.00 71.94 826 CYS A CA 1
ATOM 6576 C C . CYS A 1 826 ? 31.955 -12.903 -3.398 1.00 71.94 826 CYS A C 1
ATOM 6578 O O . CYS A 1 826 ? 31.802 -13.674 -4.350 1.00 71.94 826 CYS A O 1
ATOM 6580 N N . ASN A 1 827 ? 31.786 -13.281 -2.130 1.00 61.34 827 ASN A N 1
ATOM 6581 C CA . ASN A 1 827 ? 31.299 -14.601 -1.738 1.00 61.34 827 ASN A CA 1
ATOM 6582 C C . ASN A 1 827 ? 29.769 -14.639 -1.881 1.00 61.34 827 ASN A C 1
ATOM 6584 O O . ASN A 1 827 ? 29.031 -14.503 -0.909 1.00 61.34 827 ASN A O 1
ATOM 6588 N N . PHE A 1 828 ? 29.278 -14.788 -3.112 1.00 63.28 828 PHE A N 1
ATOM 6589 C CA . PHE A 1 828 ? 27.861 -15.054 -3.374 1.00 63.28 828 PHE A CA 1
ATOM 6590 C C . PHE A 1 828 ? 27.495 -16.447 -2.839 1.00 63.28 828 PHE A C 1
ATOM 6592 O O . PHE A 1 828 ? 27.644 -17.448 -3.535 1.00 63.28 828 PHE A O 1
ATOM 6599 N N . ASN A 1 829 ? 27.034 -16.518 -1.592 1.00 51.00 829 ASN A N 1
ATOM 6600 C CA . ASN A 1 829 ? 26.729 -17.771 -0.899 1.00 51.00 829 ASN A CA 1
ATOM 6601 C C . ASN A 1 829 ? 25.284 -18.245 -1.161 1.00 51.00 829 ASN A C 1
ATOM 6603 O O . ASN A 1 829 ? 24.515 -18.495 -0.237 1.00 51.00 829 ASN A O 1
ATOM 6607 N N . TYR A 1 830 ? 24.895 -18.341 -2.434 1.00 56.84 830 TYR A N 1
ATOM 6608 C CA . TYR A 1 830 ? 23.617 -18.928 -2.841 1.00 56.84 830 TYR A CA 1
ATOM 6609 C C . TYR A 1 830 ? 23.892 -19.977 -3.916 1.00 56.84 830 TYR A C 1
ATOM 6611 O O . TYR A 1 830 ? 24.493 -19.653 -4.937 1.00 56.84 830 TYR A O 1
ATOM 6619 N N . ASP A 1 831 ? 23.484 -21.226 -3.688 1.00 48.59 831 ASP A N 1
ATOM 6620 C CA . ASP A 1 831 ? 23.621 -22.318 -4.655 1.00 48.59 831 ASP A CA 1
ATOM 6621 C C . ASP A 1 831 ? 23.011 -21.922 -6.007 1.00 48.59 831 ASP A C 1
ATOM 6623 O O . ASP A 1 831 ? 21.793 -21.797 -6.151 1.00 48.59 831 ASP A O 1
ATOM 6627 N N . VAL A 1 832 ? 23.862 -21.705 -7.014 1.00 53.72 832 VAL A N 1
ATOM 6628 C CA . VAL A 1 832 ? 23.429 -21.332 -8.364 1.00 53.72 832 VAL A CA 1
ATOM 6629 C C . VAL A 1 832 ? 23.615 -22.504 -9.331 1.00 53.72 832 VAL A C 1
ATOM 6631 O O . VAL A 1 832 ? 24.742 -22.782 -9.757 1.00 53.72 832 VAL A O 1
ATOM 6634 N N . PRO A 1 833 ? 22.533 -23.134 -9.809 1.00 50.84 833 PRO A N 1
ATOM 6635 C CA . PRO A 1 833 ? 22.584 -23.904 -11.037 1.00 50.84 833 PRO A CA 1
ATOM 6636 C C . PRO A 1 833 ? 22.525 -22.918 -12.224 1.00 50.84 833 PRO A C 1
ATOM 6638 O O . PRO A 1 833 ? 21.525 -22.235 -12.406 1.00 50.84 833 PRO A O 1
ATOM 6641 N N . ASN A 1 834 ? 23.582 -22.851 -13.049 1.00 53.53 834 ASN A N 1
ATOM 6642 C CA . ASN A 1 834 ? 23.582 -22.305 -14.433 1.00 53.53 834 ASN A CA 1
ATOM 6643 C C . ASN A 1 834 ? 24.143 -20.890 -14.756 1.00 53.53 834 ASN A C 1
ATOM 6645 O O . ASN A 1 834 ? 23.985 -20.447 -15.893 1.00 53.53 834 ASN A O 1
ATOM 6649 N N . ILE A 1 835 ? 24.903 -20.201 -13.887 1.00 61.28 835 ILE A N 1
ATOM 6650 C CA . ILE A 1 835 ? 25.747 -19.046 -14.335 1.00 61.28 835 ILE A CA 1
ATOM 6651 C C . ILE A 1 835 ? 27.140 -19.488 -14.800 1.00 61.28 835 ILE A C 1
ATOM 6653 O O . ILE A 1 835 ? 27.907 -18.683 -15.315 1.00 61.28 835 ILE A O 1
ATOM 6657 N N . ARG A 1 836 ? 27.490 -20.773 -14.671 1.00 71.62 836 ARG A N 1
ATOM 6658 C CA . ARG A 1 836 ? 28.792 -21.309 -15.103 1.00 71.62 836 ARG A CA 1
ATOM 6659 C C . ARG A 1 836 ? 28.885 -21.387 -16.635 1.00 71.62 836 ARG A C 1
ATOM 6661 O O . ARG A 1 836 ? 28.982 -22.468 -17.206 1.00 71.62 836 ARG A O 1
ATOM 6668 N N . ARG A 1 837 ? 28.851 -20.230 -17.294 1.00 84.06 837 ARG A N 1
ATOM 6669 C CA . ARG A 1 837 ? 28.939 -20.021 -18.738 1.00 84.06 837 ARG A CA 1
ATOM 6670 C C . ARG A 1 837 ? 29.781 -18.780 -19.045 1.00 84.06 837 ARG A C 1
ATOM 6672 O O . ARG A 1 837 ? 29.735 -17.793 -18.317 1.00 84.06 837 ARG A O 1
ATOM 6679 N N . ALA A 1 838 ? 30.540 -18.853 -20.130 1.00 88.06 838 ALA A N 1
ATOM 6680 C CA . ALA A 1 838 ? 31.221 -17.730 -20.762 1.00 88.06 838 ALA A CA 1
ATOM 6681 C C . ALA A 1 838 ? 30.480 -17.333 -22.049 1.00 88.06 838 ALA A C 1
ATOM 6683 O O . ALA A 1 838 ? 29.635 -18.092 -22.536 1.00 88.06 838 ALA A O 1
ATOM 6684 N N . TYR A 1 839 ? 30.813 -16.177 -22.627 1.00 91.44 839 TYR A N 1
ATOM 6685 C CA . TYR A 1 839 ? 30.212 -15.689 -23.881 1.00 91.44 839 TYR A CA 1
ATOM 6686 C C . TYR A 1 839 ? 28.684 -15.525 -23.823 1.00 91.44 839 TYR A C 1
ATOM 6688 O O . TYR A 1 839 ? 27.982 -15.741 -24.816 1.00 91.44 839 TYR A O 1
ATOM 6696 N N . ASN A 1 840 ? 28.176 -15.218 -22.635 1.00 91.12 840 ASN A N 1
ATOM 6697 C CA . ASN A 1 840 ? 26.769 -15.018 -22.332 1.00 91.12 840 ASN A CA 1
ATOM 6698 C C . ASN A 1 840 ? 26.397 -13.531 -22.378 1.00 91.12 840 ASN A C 1
ATOM 6700 O O . ASN A 1 840 ? 27.225 -12.656 -22.125 1.00 91.12 840 ASN A O 1
ATOM 6704 N N . GLY A 1 841 ? 25.119 -13.262 -22.626 1.00 91.00 841 GLY A N 1
ATOM 6705 C CA . GLY A 1 841 ? 24.535 -11.945 -22.432 1.00 91.00 841 GLY A CA 1
ATOM 6706 C C . GLY A 1 841 ? 24.116 -11.769 -20.977 1.00 91.00 841 GLY A C 1
ATOM 6707 O O . GLY A 1 841 ? 23.574 -12.696 -20.366 1.00 91.00 841 GLY A O 1
ATOM 6708 N N . ILE A 1 842 ? 24.384 -10.591 -20.414 1.00 91.38 842 ILE A N 1
ATOM 6709 C CA . ILE A 1 842 ? 23.835 -10.189 -19.118 1.00 91.38 842 ILE A CA 1
ATOM 6710 C C . ILE A 1 842 ? 23.430 -8.726 -19.180 1.00 91.38 842 ILE A C 1
ATOM 6712 O O . ILE A 1 842 ? 24.248 -7.883 -19.554 1.00 91.38 842 ILE A O 1
ATOM 6716 N N . GLU A 1 843 ? 22.195 -8.450 -18.773 1.00 92.88 843 GLU A N 1
ATOM 6717 C CA . GLU A 1 843 ? 21.633 -7.106 -18.669 1.00 92.88 843 GLU A CA 1
ATOM 6718 C C . GLU A 1 843 ? 20.887 -6.929 -17.342 1.00 92.88 843 GLU A C 1
ATOM 6720 O O . GLU A 1 843 ? 20.260 -7.859 -16.834 1.00 92.88 843 GLU A O 1
ATOM 6725 N N . LEU A 1 844 ? 20.962 -5.718 -16.783 1.00 90.44 844 LEU A N 1
ATOM 6726 C CA . LEU A 1 844 ? 20.230 -5.322 -15.580 1.00 90.44 844 LEU A CA 1
ATOM 6727 C C . LEU A 1 844 ? 18.991 -4.508 -15.970 1.00 90.44 844 LEU A C 1
ATOM 6729 O O . LEU A 1 844 ? 19.132 -3.387 -16.481 1.00 90.44 844 LEU A O 1
ATOM 6733 N N . VAL A 1 845 ? 17.804 -5.051 -15.704 1.00 88.81 845 VAL A N 1
ATOM 6734 C CA . VAL A 1 845 ? 16.500 -4.437 -16.002 1.00 88.81 845 VAL A CA 1
ATOM 6735 C C . VAL A 1 845 ? 15.600 -4.529 -14.773 1.00 88.81 845 VAL A C 1
ATOM 6737 O O . VAL A 1 845 ? 15.413 -5.624 -14.259 1.00 88.81 845 VAL A O 1
ATOM 6740 N N . ASP A 1 846 ? 15.058 -3.397 -14.314 1.00 82.50 846 ASP A N 1
ATOM 6741 C CA . ASP A 1 846 ? 14.104 -3.302 -13.194 1.00 82.50 846 ASP A CA 1
ATOM 6742 C C . ASP A 1 846 ? 14.511 -4.146 -11.968 1.00 82.50 846 ASP A C 1
ATOM 6744 O O . ASP A 1 846 ? 13.784 -5.039 -11.536 1.00 82.50 846 ASP A O 1
ATOM 6748 N N . ASP A 1 847 ? 15.732 -3.916 -11.471 1.00 85.81 847 ASP A N 1
ATOM 6749 C CA . ASP A 1 847 ? 16.357 -4.625 -10.339 1.00 85.81 847 ASP A CA 1
ATOM 6750 C C . ASP A 1 847 ? 16.495 -6.149 -10.518 1.00 85.81 847 ASP A C 1
ATOM 6752 O O . ASP A 1 847 ? 16.732 -6.904 -9.572 1.00 85.81 847 ASP A O 1
ATOM 6756 N N . LYS A 1 848 ? 16.417 -6.621 -11.766 1.00 88.94 848 LYS A N 1
ATOM 6757 C CA . LYS A 1 848 ? 16.624 -8.016 -12.149 1.00 88.94 848 LYS A CA 1
ATOM 6758 C C . LYS A 1 848 ? 17.807 -8.145 -13.097 1.00 88.94 848 LYS A C 1
ATOM 6760 O O . LYS A 1 848 ? 17.876 -7.528 -14.160 1.00 88.94 848 LYS A O 1
ATOM 6765 N N . LEU A 1 849 ? 18.745 -8.996 -12.714 1.00 89.62 849 LEU A N 1
ATOM 6766 C CA . LEU A 1 849 ? 19.887 -9.391 -13.516 1.00 89.62 849 LEU A CA 1
ATOM 6767 C C . LEU A 1 849 ? 19.486 -10.569 -14.409 1.00 89.62 849 LEU A C 1
ATOM 6769 O O . LEU A 1 849 ? 19.304 -11.689 -13.930 1.00 89.62 849 LEU A O 1
ATOM 6773 N N . VAL A 1 850 ? 19.348 -10.329 -15.709 1.00 91.88 850 VAL A N 1
ATOM 6774 C CA . VAL A 1 850 ? 18.923 -11.341 -16.681 1.00 91.88 850 VAL A CA 1
ATOM 6775 C C . VAL A 1 850 ? 20.143 -11.872 -17.422 1.00 91.88 850 VAL A C 1
ATOM 6777 O O . VAL A 1 850 ? 20.818 -11.131 -18.132 1.00 91.88 850 VAL A O 1
ATOM 6780 N N . VAL A 1 851 ? 20.423 -13.165 -17.264 1.00 91.06 851 VAL A N 1
ATOM 6781 C CA . VAL A 1 851 ? 21.543 -13.878 -17.892 1.00 91.06 851 VAL A CA 1
ATOM 6782 C C . VAL A 1 851 ? 20.995 -14.819 -18.964 1.00 91.06 851 VAL A C 1
ATOM 6784 O O . VAL A 1 851 ? 20.176 -15.685 -18.655 1.00 91.06 851 VAL A O 1
ATOM 6787 N N . PHE A 1 852 ? 21.476 -14.711 -20.200 1.00 93.12 852 PHE A N 1
ATOM 6788 C CA . PHE A 1 852 ? 20.983 -15.494 -21.337 1.00 93.12 852 PHE A CA 1
ATOM 6789 C C . PHE A 1 852 ? 22.117 -15.977 -22.249 1.00 93.12 852 PHE A C 1
ATOM 6791 O O . PHE A 1 852 ? 23.176 -15.356 -22.356 1.00 93.12 852 PHE A O 1
ATOM 6798 N N . GLY A 1 853 ? 21.899 -17.117 -22.905 1.00 92.75 853 GLY A N 1
ATOM 6799 C CA . GLY A 1 853 ? 22.874 -17.710 -23.827 1.00 92.75 853 GLY A CA 1
ATOM 6800 C C . GLY A 1 853 ? 24.155 -18.198 -23.145 1.00 92.75 853 GLY A C 1
ATOM 6801 O O . GLY A 1 853 ? 24.153 -18.519 -21.960 1.00 92.75 853 GLY A O 1
ATOM 6802 N N . GLY A 1 854 ? 25.252 -18.279 -23.891 1.00 92.50 854 GLY A N 1
ATOM 6803 C CA . GLY A 1 854 ? 26.582 -18.661 -23.414 1.00 92.50 854 GLY A CA 1
ATOM 6804 C C . GLY A 1 854 ? 26.996 -20.104 -23.710 1.00 92.50 854 GLY A C 1
ATOM 6805 O O . GLY A 1 854 ? 26.278 -20.879 -24.348 1.00 92.50 854 GLY A O 1
ATOM 6806 N N . PHE A 1 855 ? 28.195 -20.449 -23.243 1.00 90.44 855 PHE A N 1
ATOM 6807 C CA . PHE A 1 855 ? 28.856 -21.738 -23.446 1.00 90.44 855 PHE A CA 1
ATOM 6808 C C . PHE A 1 855 ? 29.670 -22.134 -22.207 1.00 90.44 855 PHE A C 1
ATOM 6810 O O . PHE A 1 855 ? 30.336 -21.289 -21.607 1.00 90.44 855 PHE A O 1
ATOM 6817 N N . ASN A 1 856 ? 29.638 -23.411 -21.818 1.00 86.62 856 ASN A N 1
ATOM 6818 C CA . ASN A 1 856 ? 30.362 -23.918 -20.639 1.00 86.62 856 ASN A CA 1
ATOM 6819 C C . ASN A 1 856 ? 31.526 -24.872 -20.963 1.00 86.62 856 ASN A C 1
ATOM 6821 O O . ASN A 1 856 ? 32.075 -25.486 -20.054 1.00 86.62 856 ASN A O 1
ATOM 6825 N N . GLY A 1 857 ? 31.880 -25.032 -22.241 1.00 84.88 857 GLY A N 1
ATOM 6826 C CA . GLY A 1 857 ? 32.866 -26.018 -22.699 1.00 84.88 857 GLY A CA 1
ATOM 6827 C C . GLY A 1 857 ? 32.258 -27.285 -23.291 1.00 84.88 857 GLY A C 1
ATOM 6828 O O . GLY A 1 857 ? 32.935 -27.970 -24.049 1.00 84.88 857 GLY A O 1
ATOM 6829 N N . ILE A 1 858 ? 30.984 -27.565 -23.003 1.00 85.50 858 ILE A N 1
ATOM 6830 C CA . ILE A 1 858 ? 30.278 -28.764 -23.478 1.00 85.50 858 ILE A CA 1
ATOM 6831 C C . ILE A 1 858 ? 29.017 -28.371 -24.254 1.00 85.50 858 ILE A C 1
ATOM 6833 O O . ILE A 1 858 ? 28.804 -28.816 -25.379 1.00 85.50 858 ILE A O 1
ATOM 6837 N N . GLN A 1 859 ? 28.182 -27.507 -23.675 1.00 88.25 859 GLN A N 1
ATOM 6838 C CA . GLN A 1 859 ? 26.858 -27.172 -24.188 1.00 88.25 859 GLN A CA 1
ATOM 6839 C C . GLN A 1 859 ? 26.726 -25.683 -24.522 1.00 88.25 859 GLN A C 1
ATOM 6841 O O . GLN A 1 859 ? 27.167 -24.809 -23.774 1.00 88.25 859 GLN A O 1
ATOM 6846 N N . HIS A 1 860 ? 26.050 -25.418 -25.643 1.00 90.94 860 HIS A N 1
ATOM 6847 C CA . HIS A 1 860 ? 25.556 -24.102 -26.043 1.00 90.94 860 HIS A CA 1
ATOM 6848 C C . HIS A 1 860 ? 24.170 -23.866 -25.431 1.00 90.94 860 HIS A C 1
ATOM 6850 O O . HIS A 1 860 ? 23.280 -24.714 -25.570 1.00 90.94 860 HIS A O 1
ATOM 6856 N N . PHE A 1 861 ? 23.978 -22.732 -24.759 1.00 91.12 861 PHE A N 1
ATOM 6857 C CA . PHE A 1 861 ? 22.754 -22.448 -24.010 1.00 91.12 861 PHE A CA 1
ATOM 6858 C C . PHE A 1 861 ? 21.762 -21.594 -24.810 1.00 91.12 861 PHE A C 1
ATOM 6860 O O . PHE A 1 861 ? 22.140 -20.649 -25.498 1.00 91.12 861 PHE A O 1
ATOM 6867 N N . GLN A 1 862 ? 20.478 -21.914 -24.652 1.00 93.19 862 GLN A N 1
ATOM 6868 C CA . GLN A 1 862 ? 19.333 -21.053 -24.995 1.00 93.19 862 GLN A CA 1
ATOM 6869 C C . GLN A 1 862 ? 18.607 -20.548 -23.736 1.00 93.19 862 GLN A C 1
ATOM 6871 O O . GLN A 1 862 ? 17.599 -19.859 -23.818 1.00 93.19 862 GLN A O 1
ATOM 6876 N N . THR A 1 863 ? 19.081 -20.941 -22.552 1.00 92.62 863 THR A N 1
ATOM 6877 C CA . THR A 1 863 ? 18.373 -20.724 -21.292 1.00 92.62 863 THR A CA 1
ATOM 6878 C C . THR A 1 863 ? 18.563 -19.312 -20.761 1.00 92.62 863 THR A C 1
ATOM 6880 O O . THR A 1 863 ? 19.683 -18.781 -20.770 1.00 92.62 863 THR A O 1
ATOM 6883 N N . THR A 1 864 ? 17.487 -18.753 -20.212 1.00 92.94 864 THR A N 1
ATOM 6884 C CA . THR A 1 864 ? 17.507 -17.491 -19.470 1.00 92.94 864 THR A CA 1
ATOM 6885 C C . THR A 1 864 ? 17.377 -17.762 -17.977 1.00 92.94 864 THR A C 1
ATOM 6887 O O . THR A 1 864 ? 16.531 -18.533 -17.532 1.00 92.94 864 THR A O 1
ATOM 6890 N N . THR A 1 865 ? 18.231 -17.124 -17.184 1.00 90.31 865 THR A N 1
ATOM 6891 C CA . THR A 1 865 ? 18.172 -17.162 -15.720 1.00 90.31 865 THR A CA 1
ATOM 6892 C C . THR A 1 865 ? 18.138 -15.742 -15.193 1.00 90.31 865 THR A C 1
ATOM 6894 O O . THR A 1 865 ? 18.975 -14.924 -15.576 1.00 90.31 865 THR A O 1
ATOM 6897 N N . VAL A 1 866 ? 17.192 -15.465 -14.307 1.00 90.44 866 VAL A N 1
ATOM 6898 C CA . VAL A 1 866 ? 16.941 -14.141 -13.746 1.00 90.44 866 VAL A CA 1
ATOM 6899 C C . VAL A 1 866 ? 17.308 -14.158 -12.271 1.00 90.44 866 VAL A C 1
ATOM 6901 O O . VAL A 1 866 ? 16.804 -14.991 -11.518 1.00 90.44 866 VAL A O 1
ATOM 6904 N N . PHE A 1 867 ? 18.169 -13.239 -11.853 1.00 86.06 867 PHE A N 1
ATOM 6905 C CA . PHE A 1 867 ? 18.435 -12.979 -10.446 1.00 86.06 867 PHE A CA 1
ATOM 6906 C C . PHE A 1 867 ? 17.787 -11.681 -10.034 1.00 86.06 867 PHE A C 1
ATOM 6908 O O . PHE A 1 867 ? 18.069 -10.617 -10.574 1.00 86.06 867 PHE A O 1
ATOM 6915 N N . ASP A 1 868 ? 16.886 -11.802 -9.083 1.00 86.00 868 ASP A N 1
ATOM 6916 C CA . ASP A 1 868 ? 16.133 -10.693 -8.540 1.00 86.00 868 ASP A CA 1
ATOM 6917 C C . ASP A 1 868 ? 16.950 -10.094 -7.384 1.00 86.00 868 ASP A C 1
ATOM 6919 O O . ASP A 1 868 ? 17.199 -10.778 -6.387 1.00 86.00 868 ASP A O 1
ATOM 6923 N N . LEU A 1 869 ? 17.437 -8.857 -7.558 1.00 82.56 869 LEU A N 1
ATOM 6924 C CA . LEU A 1 869 ? 18.327 -8.191 -6.597 1.00 82.56 869 LEU A CA 1
ATOM 6925 C C . LEU A 1 869 ? 17.614 -7.850 -5.282 1.00 82.56 869 LEU A C 1
ATOM 6927 O O . LEU A 1 869 ? 18.280 -7.677 -4.264 1.00 82.56 869 LEU A O 1
ATOM 6931 N N . GLU A 1 870 ? 16.282 -7.764 -5.288 1.00 81.88 870 GLU A N 1
ATOM 6932 C CA . GLU A 1 870 ? 15.475 -7.470 -4.103 1.00 81.88 870 GLU A CA 1
ATOM 6933 C C . GLU A 1 870 ? 15.242 -8.738 -3.270 1.00 81.88 870 GLU A C 1
ATOM 6935 O O . GLU A 1 870 ? 15.492 -8.774 -2.064 1.00 81.88 870 GLU A O 1
ATOM 6940 N N . THR A 1 871 ? 14.791 -9.814 -3.919 1.00 79.75 871 THR A N 1
ATOM 6941 C CA . THR A 1 871 ? 14.493 -11.090 -3.247 1.00 79.75 871 THR A CA 1
ATOM 6942 C C . THR A 1 871 ? 15.715 -11.983 -3.061 1.00 79.75 871 THR A C 1
ATOM 6944 O O . THR A 1 871 ? 15.642 -12.951 -2.298 1.00 79.75 871 THR A O 1
ATOM 6947 N N . LYS A 1 872 ? 16.823 -11.672 -3.746 1.00 80.06 872 LYS A N 1
ATOM 6948 C CA . LYS A 1 872 ? 18.105 -12.398 -3.723 1.00 80.06 872 LYS A CA 1
ATOM 6949 C C . LYS A 1 872 ? 17.983 -13.849 -4.169 1.00 80.06 872 LYS A C 1
ATOM 6951 O O . LYS A 1 872 ? 18.703 -14.728 -3.696 1.00 80.06 872 LYS A O 1
ATOM 6956 N N . LYS A 1 873 ? 17.038 -14.127 -5.064 1.00 82.25 873 LYS A N 1
ATOM 6957 C CA . LYS A 1 873 ? 16.752 -15.482 -5.543 1.00 82.25 873 LYS A CA 1
ATOM 6958 C C . LYS A 1 873 ? 16.938 -15.580 -7.045 1.00 82.25 873 LYS A C 1
ATOM 6960 O O . LYS A 1 873 ? 16.542 -14.697 -7.804 1.00 82.25 873 LYS A O 1
ATOM 6965 N N . TRP A 1 874 ? 17.502 -16.710 -7.457 1.00 83.50 874 TRP A N 1
ATOM 6966 C CA . TRP A 1 874 ? 17.552 -17.122 -8.852 1.00 83.50 874 TRP A CA 1
ATOM 6967 C C . TRP A 1 874 ? 16.213 -17.721 -9.272 1.00 83.50 874 TRP A C 1
ATOM 6969 O O . TRP A 1 874 ? 15.601 -18.497 -8.536 1.00 83.50 874 TRP A O 1
ATOM 6979 N N . LYS A 1 875 ? 15.773 -17.374 -10.478 1.00 87.56 875 LYS A N 1
ATOM 6980 C CA . LYS A 1 875 ? 14.605 -17.938 -11.153 1.00 87.56 875 LYS A CA 1
ATOM 6981 C C . LYS A 1 875 ? 15.000 -18.340 -12.571 1.00 87.56 875 LYS A C 1
ATOM 6983 O O . LYS A 1 875 ? 15.791 -17.656 -13.222 1.00 87.56 875 LYS A O 1
ATOM 6988 N N . SER A 1 876 ? 14.453 -19.450 -13.054 1.00 89.25 876 SER A N 1
ATOM 6989 C CA . SER A 1 876 ? 14.512 -19.762 -14.484 1.00 89.25 876 SER A CA 1
ATOM 6990 C C . SER A 1 876 ? 13.503 -18.873 -15.206 1.00 89.25 876 SER A C 1
ATOM 6992 O O . SER A 1 876 ? 12.373 -18.772 -14.739 1.00 89.25 876 SER A O 1
ATOM 6994 N N . GLY A 1 877 ? 13.917 -18.236 -16.300 1.00 89.50 877 GLY A N 1
ATOM 6995 C CA . GLY A 1 877 ? 13.019 -17.522 -17.212 1.00 89.50 877 GLY A CA 1
ATOM 6996 C C . GLY A 1 877 ? 12.754 -18.336 -18.477 1.00 89.50 877 GLY A C 1
ATOM 6997 O O . GLY A 1 877 ? 13.272 -19.452 -18.630 1.00 89.50 877 GLY A O 1
ATOM 6998 N N . ALA A 1 878 ? 11.983 -17.767 -19.399 1.00 92.75 878 ALA A N 1
ATOM 6999 C CA . ALA A 1 878 ? 11.729 -18.357 -20.704 1.00 92.75 878 ALA A CA 1
ATOM 7000 C C . ALA A 1 878 ? 13.012 -18.508 -21.531 1.00 92.75 878 ALA A C 1
ATOM 7002 O O . ALA A 1 878 ? 13.904 -17.659 -21.523 1.00 92.75 878 ALA A O 1
ATOM 7003 N N . ASN A 1 879 ? 13.091 -19.606 -22.277 1.00 94.69 879 ASN A N 1
ATOM 7004 C CA . ASN A 1 879 ? 14.216 -19.877 -23.163 1.00 94.69 879 ASN A CA 1
ATOM 7005 C C . ASN A 1 879 ? 14.123 -19.032 -24.440 1.00 94.69 879 ASN A C 1
ATOM 7007 O O . ASN A 1 879 ? 13.026 -18.808 -24.950 1.00 94.69 879 ASN A O 1
ATOM 7011 N N . MET A 1 880 ? 15.282 -18.630 -24.965 1.00 95.12 880 MET A N 1
ATOM 7012 C CA . MET A 1 880 ? 15.409 -18.136 -26.338 1.00 95.12 880 MET A CA 1
ATOM 7013 C C . MET A 1 880 ? 15.035 -19.244 -27.330 1.00 95.12 880 MET A C 1
ATOM 7015 O O . MET A 1 880 ? 15.168 -20.437 -27.020 1.00 95.12 880 MET A O 1
ATOM 7019 N N . HIS A 1 881 ? 14.611 -18.843 -28.526 1.00 94.38 881 HIS A N 1
ATOM 7020 C CA . HIS A 1 881 ? 14.321 -19.748 -29.638 1.00 94.38 881 HIS A CA 1
ATOM 7021 C C . HIS A 1 881 ? 15.608 -20.388 -30.164 1.00 94.38 881 HIS A C 1
ATOM 7023 O O . HIS A 1 881 ? 15.673 -21.608 -30.325 1.00 94.38 881 HIS A O 1
ATOM 7029 N N . ASP A 1 882 ? 16.667 -19.590 -30.328 1.00 91.69 882 ASP A N 1
ATOM 7030 C CA . ASP A 1 882 ? 17.989 -20.071 -30.724 1.00 91.69 882 ASP A CA 1
ATOM 7031 C C . ASP A 1 882 ? 18.936 -20.269 -29.524 1.00 91.69 882 ASP A C 1
ATOM 7033 O O . ASP A 1 882 ? 18.973 -19.497 -28.561 1.00 91.69 882 ASP A O 1
ATOM 7037 N N . LYS A 1 883 ? 19.820 -21.271 -29.620 1.00 94.12 883 LYS A N 1
ATOM 7038 C CA . LYS A 1 883 ? 21.020 -21.341 -28.766 1.00 94.12 883 LYS A CA 1
ATOM 7039 C C . LYS A 1 883 ? 21.997 -20.264 -29.218 1.00 94.12 883 LYS A C 1
ATOM 7041 O O . LYS A 1 883 ? 22.294 -20.172 -30.405 1.00 94.12 883 LYS A O 1
ATOM 7046 N N . ARG A 1 884 ? 22.549 -19.481 -28.290 1.00 93.69 884 ARG A N 1
ATOM 7047 C CA . ARG A 1 884 ? 23.458 -18.379 -28.643 1.00 93.69 884 ARG A CA 1
ATOM 7048 C C . ARG A 1 884 ? 24.672 -18.353 -27.718 1.00 93.69 884 ARG A C 1
ATOM 7050 O O . ARG A 1 884 ? 24.552 -17.972 -26.558 1.00 93.69 884 ARG A O 1
ATOM 7057 N N . CYS A 1 885 ? 25.848 -18.729 -28.220 1.00 91.38 885 CYS A N 1
ATOM 7058 C CA . CYS A 1 885 ? 27.144 -18.342 -27.649 1.00 91.38 885 CYS A CA 1
ATOM 7059 C C . CYS A 1 885 ? 27.753 -17.203 -28.477 1.00 91.38 885 CYS A C 1
ATOM 7061 O O . CYS A 1 885 ? 27.305 -16.940 -29.594 1.00 91.38 885 CYS A O 1
ATOM 7063 N N . TYR A 1 886 ? 28.733 -16.491 -27.922 1.00 91.81 886 TYR A N 1
ATOM 7064 C CA . TYR A 1 886 ? 29.220 -15.219 -28.482 1.00 91.81 886 TYR A CA 1
ATOM 7065 C C . TYR A 1 886 ? 28.081 -14.215 -28.697 1.00 91.81 886 TYR A C 1
ATOM 7067 O O . TYR A 1 886 ? 28.106 -13.422 -29.641 1.00 91.81 886 TYR A O 1
ATOM 7075 N N . VAL A 1 887 ? 27.050 -14.324 -27.852 1.00 89.19 887 VAL A N 1
ATOM 7076 C CA . VAL A 1 887 ? 25.859 -13.493 -27.922 1.00 89.19 887 VAL A CA 1
ATOM 7077 C C . VAL A 1 887 ? 26.162 -12.172 -27.254 1.00 89.19 887 VAL A C 1
ATOM 7079 O O . VAL A 1 887 ? 26.705 -12.130 -26.149 1.00 89.19 887 VAL A O 1
ATOM 7082 N N . THR A 1 888 ? 25.762 -11.100 -27.915 1.00 82.00 888 THR A N 1
ATOM 7083 C CA . THR A 1 888 ? 25.781 -9.777 -27.315 1.00 82.00 888 THR A CA 1
ATOM 7084 C C . THR A 1 888 ? 24.358 -9.268 -27.286 1.00 82.00 888 THR A C 1
ATOM 7086 O O . THR A 1 888 ? 23.597 -9.434 -28.243 1.00 82.00 888 THR A O 1
ATOM 7089 N N . GLY A 1 889 ? 23.986 -8.680 -26.158 1.00 90.44 889 GLY A N 1
ATOM 7090 C CA . GLY A 1 889 ? 22.695 -8.047 -26.011 1.00 90.44 889 GLY A CA 1
ATOM 7091 C C . GLY A 1 889 ? 22.795 -6.697 -25.340 1.00 90.44 889 GLY A C 1
ATOM 7092 O O . GLY A 1 889 ? 23.858 -6.295 -24.868 1.00 90.44 889 GLY A O 1
ATOM 7093 N N . THR A 1 890 ? 21.681 -5.981 -25.376 1.00 93.88 890 THR A N 1
ATOM 7094 C CA . THR A 1 890 ? 21.550 -4.652 -24.790 1.00 93.88 890 THR A CA 1
ATOM 7095 C C . THR A 1 890 ? 20.118 -4.434 -24.326 1.00 93.88 890 THR A C 1
ATOM 7097 O O . THR A 1 890 ? 19.191 -5.055 -24.853 1.00 93.88 890 THR A O 1
ATOM 7100 N N . LYS A 1 891 ? 19.925 -3.534 -23.362 1.00 92.81 891 LYS A N 1
ATOM 7101 C CA . LYS A 1 891 ? 18.594 -3.073 -22.964 1.00 92.81 891 LYS A CA 1
ATOM 7102 C C . LYS A 1 891 ? 18.188 -1.808 -23.722 1.00 92.81 891 LYS A C 1
ATOM 7104 O O . LYS A 1 891 ? 18.967 -0.860 -23.818 1.00 92.81 891 LYS A O 1
ATOM 7109 N N . ALA A 1 892 ? 16.954 -1.756 -24.212 1.00 91.19 892 ALA A N 1
ATOM 7110 C CA . ALA A 1 892 ? 16.375 -0.567 -24.842 1.00 91.19 892 ALA A CA 1
ATOM 7111 C C . ALA A 1 892 ? 14.901 -0.406 -24.447 1.00 91.19 892 ALA A C 1
ATOM 7113 O O . ALA A 1 892 ? 14.252 -1.386 -24.079 1.00 91.19 892 ALA A O 1
ATOM 7114 N N . LYS A 1 893 ? 14.386 0.830 -24.472 1.00 86.81 893 LYS A N 1
ATOM 7115 C CA . LYS A 1 893 ? 12.973 1.093 -24.169 1.00 86.81 893 LYS A CA 1
ATOM 7116 C C . LYS A 1 893 ? 12.092 0.884 -25.399 1.00 86.81 893 LYS A C 1
ATOM 7118 O O . LYS A 1 893 ? 12.511 1.208 -26.507 1.00 86.81 893 LYS A O 1
ATOM 7123 N N . ASP A 1 894 ? 10.878 0.382 -25.195 1.00 82.00 894 ASP A N 1
ATOM 7124 C CA . ASP A 1 894 ? 9.831 0.381 -26.221 1.00 82.00 894 ASP A CA 1
ATOM 7125 C C . ASP A 1 894 ? 9.136 1.754 -26.339 1.00 82.00 894 ASP A C 1
ATOM 7127 O O . ASP A 1 894 ? 9.426 2.691 -25.589 1.00 82.00 894 ASP A O 1
ATOM 7131 N N . SER A 1 895 ? 8.198 1.879 -27.284 1.00 72.12 895 SER A N 1
ATOM 7132 C CA . SER A 1 895 ? 7.404 3.101 -27.502 1.00 72.12 895 SER A CA 1
ATOM 7133 C C . SER A 1 895 ? 6.538 3.508 -26.303 1.00 72.12 895 SER A C 1
ATOM 7135 O O . SER A 1 895 ? 6.129 4.662 -26.212 1.00 72.12 895 SER A O 1
ATOM 7137 N N . HIS A 1 896 ? 6.293 2.590 -25.366 1.00 73.50 896 HIS A N 1
ATOM 7138 C CA . HIS A 1 896 ? 5.538 2.816 -24.135 1.00 73.50 896 HIS A CA 1
ATOM 7139 C C . HIS A 1 896 ? 6.461 3.056 -22.925 1.00 73.50 896 HIS A C 1
ATOM 7141 O O . HIS A 1 896 ? 5.989 3.163 -21.794 1.00 73.50 896 HIS A O 1
ATOM 7147 N N . GLY A 1 897 ? 7.778 3.143 -23.142 1.00 77.31 897 GLY A N 1
ATOM 7148 C CA . GLY A 1 897 ? 8.778 3.403 -22.109 1.00 77.31 897 GLY A CA 1
ATOM 7149 C C . GLY A 1 897 ? 9.205 2.182 -21.285 1.00 77.31 897 GLY A C 1
ATOM 7150 O O . GLY A 1 897 ? 9.955 2.361 -20.323 1.00 77.31 897 GLY A O 1
ATOM 7151 N N . ARG A 1 898 ? 8.780 0.962 -21.642 1.00 83.75 898 ARG A N 1
ATOM 7152 C CA . ARG A 1 898 ? 9.128 -0.289 -20.941 1.00 83.75 898 ARG A CA 1
ATOM 7153 C C . ARG A 1 898 ? 10.505 -0.792 -21.360 1.00 83.75 898 ARG A C 1
ATOM 7155 O O . ARG A 1 898 ? 10.865 -0.699 -22.529 1.00 83.75 898 ARG A O 1
ATOM 7162 N N . HIS A 1 899 ? 11.270 -1.354 -20.427 1.00 89.81 899 HIS A N 1
ATOM 7163 C CA . HIS A 1 899 ? 12.606 -1.884 -20.701 1.00 89.81 899 HIS A CA 1
ATOM 7164 C C . HIS A 1 899 ? 12.560 -3.310 -21.270 1.00 89.81 899 HIS A C 1
ATOM 7166 O O . HIS A 1 899 ? 12.089 -4.234 -20.614 1.00 89.81 899 HIS A O 1
ATOM 7172 N N . LEU A 1 900 ? 13.113 -3.489 -22.471 1.00 93.62 900 LEU A N 1
ATOM 7173 C CA . LEU A 1 900 ? 13.245 -4.776 -23.156 1.00 93.62 900 LEU A CA 1
ATOM 7174 C C . LEU A 1 900 ? 14.723 -5.147 -23.336 1.00 93.62 900 LEU A C 1
ATOM 7176 O O . LEU A 1 900 ? 15.585 -4.264 -23.393 1.00 93.62 900 LEU A O 1
ATOM 7180 N N . ILE A 1 901 ? 15.018 -6.444 -23.449 1.00 95.94 901 ILE A N 1
ATOM 7181 C CA . ILE A 1 901 ? 16.380 -6.960 -23.670 1.00 95.94 901 ILE A CA 1
ATOM 7182 C C . ILE A 1 901 ? 16.472 -7.558 -25.067 1.00 95.94 901 ILE A C 1
ATOM 7184 O O . ILE A 1 901 ? 15.707 -8.449 -25.406 1.00 95.94 901 ILE A O 1
ATOM 7188 N N . TYR A 1 902 ? 17.442 -7.114 -25.856 1.00 95.56 902 TYR A N 1
ATOM 7189 C CA . TYR A 1 902 ? 17.654 -7.587 -27.220 1.00 95.56 902 TYR A CA 1
ATOM 7190 C C . TYR A 1 902 ? 18.879 -8.489 -27.269 1.00 95.56 902 TYR A C 1
ATOM 7192 O O . TYR A 1 902 ? 19.953 -8.076 -26.836 1.00 95.56 902 TYR A O 1
ATOM 7200 N N . ALA A 1 903 ? 18.740 -9.689 -27.824 1.00 96.19 903 ALA A N 1
ATOM 7201 C CA . ALA A 1 903 ? 19.829 -10.618 -28.098 1.00 96.19 903 ALA A CA 1
ATOM 7202 C C . ALA A 1 903 ? 20.030 -10.715 -29.613 1.00 96.19 903 ALA A C 1
ATOM 7204 O O . ALA A 1 903 ? 19.130 -11.147 -30.330 1.00 96.19 903 ALA A O 1
ATOM 7205 N N . CYS A 1 904 ? 21.202 -10.313 -30.114 1.00 95.31 904 CYS A N 1
ATOM 7206 C CA . CYS A 1 904 ? 21.452 -10.250 -31.557 1.00 95.31 904 CYS A CA 1
ATOM 7207 C C . CYS A 1 904 ? 22.621 -11.160 -31.950 1.00 95.31 904 CYS A C 1
ATOM 7209 O O . CYS A 1 904 ? 23.712 -11.067 -31.383 1.00 95.31 904 CYS A O 1
ATOM 7211 N N . GLY A 1 905 ? 22.408 -12.016 -32.952 1.00 94.75 905 GLY A N 1
ATOM 7212 C CA . GLY A 1 905 ? 23.455 -12.873 -33.511 1.00 94.75 905 GLY A CA 1
ATOM 7213 C C . GLY A 1 905 ? 23.964 -13.953 -32.546 1.00 94.75 905 GLY A C 1
ATOM 7214 O O . GLY A 1 905 ? 23.206 -14.519 -31.756 1.00 94.75 905 GLY A O 1
ATOM 7215 N N . GLY A 1 906 ? 25.253 -14.269 -32.640 1.00 94.69 906 GLY A N 1
ATOM 7216 C CA . GLY A 1 906 ? 25.907 -15.364 -31.925 1.00 94.69 906 GLY A CA 1
ATOM 7217 C C . GLY A 1 906 ? 26.061 -16.631 -32.774 1.00 94.69 906 GLY A C 1
ATOM 7218 O O . GLY A 1 906 ? 25.945 -16.605 -34.001 1.00 94.69 906 GLY A O 1
ATOM 7219 N N . MET A 1 907 ? 26.362 -17.748 -32.117 1.00 93.00 907 MET A N 1
ATOM 7220 C CA . MET A 1 907 ? 26.535 -19.068 -32.725 1.00 93.00 907 MET A CA 1
ATOM 7221 C C . MET A 1 907 ? 25.774 -20.130 -31.920 1.00 93.00 907 MET A C 1
ATOM 7223 O O . MET A 1 907 ? 25.864 -20.175 -30.694 1.00 93.00 907 MET A O 1
ATOM 7227 N N . ASN A 1 908 ? 25.047 -21.011 -32.609 1.00 91.44 908 ASN A N 1
ATOM 7228 C CA . ASN A 1 908 ? 24.207 -22.048 -31.986 1.00 91.44 908 ASN A CA 1
ATOM 7229 C C . ASN A 1 908 ? 24.911 -23.406 -31.797 1.00 91.44 908 ASN A C 1
ATOM 7231 O O . ASN A 1 908 ? 24.276 -24.402 -31.452 1.00 91.44 908 ASN A O 1
ATOM 7235 N N . GLY A 1 909 ? 26.225 -23.444 -32.029 1.00 87.12 909 GLY A N 1
ATOM 7236 C CA . GLY A 1 909 ? 27.053 -24.652 -32.053 1.00 87.12 909 GLY A CA 1
ATOM 7237 C C . GLY A 1 909 ? 27.222 -25.272 -33.443 1.00 87.12 909 GLY A C 1
ATOM 7238 O O . GLY A 1 909 ? 28.125 -26.082 -33.623 1.00 87.12 909 GLY A O 1
ATOM 7239 N N . VAL A 1 910 ? 26.418 -24.859 -34.431 1.00 88.00 910 VAL A N 1
ATOM 7240 C CA . VAL A 1 910 ? 26.512 -25.324 -35.827 1.00 88.00 910 VAL A CA 1
ATOM 7241 C C . VAL A 1 910 ? 26.814 -24.161 -36.769 1.00 88.00 910 VAL A C 1
ATOM 7243 O O . VAL A 1 910 ? 27.789 -24.198 -37.516 1.00 88.00 910 VAL A O 1
ATOM 7246 N N . SER A 1 911 ? 26.011 -23.101 -36.712 1.00 91.06 911 SER A N 1
ATOM 7247 C CA . SER A 1 911 ? 26.105 -21.939 -37.593 1.00 91.06 911 SER A CA 1
ATOM 7248 C C . SER A 1 911 ? 26.113 -20.633 -36.808 1.00 91.06 911 SER A C 1
ATOM 7250 O O . SER A 1 911 ? 25.602 -20.536 -35.690 1.00 91.06 911 SER A O 1
ATOM 7252 N N . ARG A 1 912 ? 26.684 -19.601 -37.429 1.00 94.06 912 ARG A N 1
ATOM 7253 C CA . ARG A 1 912 ? 26.540 -18.218 -36.970 1.00 94.06 912 ARG A CA 1
ATOM 7254 C C . ARG A 1 912 ? 25.169 -17.683 -37.359 1.00 94.06 912 ARG A C 1
ATOM 7256 O O . ARG A 1 912 ? 24.629 -18.058 -38.397 1.00 94.06 912 ARG A O 1
ATOM 7263 N N . LEU A 1 913 ? 24.618 -16.820 -36.520 1.00 94.94 913 LEU A N 1
ATOM 7264 C CA . LEU A 1 913 ? 23.236 -16.373 -36.618 1.00 94.94 913 LEU A CA 1
ATOM 7265 C C . LEU A 1 913 ? 23.148 -14.947 -37.166 1.00 94.94 913 LEU A C 1
ATOM 7267 O O . LEU A 1 913 ? 23.959 -14.077 -36.837 1.00 94.94 913 LEU A O 1
ATOM 7271 N N . LYS A 1 914 ? 22.124 -14.715 -37.991 1.00 95.25 914 LYS A N 1
ATOM 7272 C CA . LYS A 1 914 ? 21.607 -13.377 -38.333 1.00 95.25 914 LYS A CA 1
ATOM 7273 C C . LYS A 1 914 ? 20.312 -13.039 -37.581 1.00 95.25 914 LYS A C 1
ATOM 7275 O O . LYS A 1 914 ? 19.832 -11.915 -37.682 1.00 95.25 914 LYS A O 1
ATOM 7280 N N . THR A 1 915 ? 19.748 -14.016 -36.866 1.00 96.00 915 THR A N 1
ATOM 7281 C CA . THR A 1 915 ? 18.520 -13.868 -36.082 1.00 96.00 915 THR A CA 1
ATOM 7282 C C . THR A 1 915 ? 18.769 -12.974 -34.876 1.00 96.00 915 THR A C 1
ATOM 7284 O O . THR A 1 915 ? 19.878 -12.943 -34.321 1.00 96.00 915 THR A O 1
ATOM 7287 N N . ALA A 1 916 ? 17.732 -12.252 -34.474 1.00 96.06 916 ALA A N 1
ATOM 7288 C CA . ALA A 1 916 ? 17.702 -11.471 -33.253 1.00 96.06 916 ALA A CA 1
ATOM 7289 C C . ALA A 1 916 ? 16.365 -11.702 -32.546 1.00 96.06 916 ALA A C 1
ATOM 7291 O O . ALA A 1 916 ? 15.349 -11.982 -33.180 1.00 96.06 916 ALA A O 1
ATOM 7292 N N . GLU A 1 917 ? 16.385 -11.611 -31.225 1.00 96.56 917 GLU A N 1
ATOM 7293 C CA . GLU A 1 917 ? 15.221 -11.853 -30.379 1.00 96.56 917 GLU A CA 1
ATOM 7294 C C . GLU A 1 917 ? 15.144 -10.781 -29.295 1.00 96.56 917 GLU A C 1
ATOM 7296 O O . GLU A 1 917 ? 16.169 -10.264 -28.838 1.00 96.56 917 GLU A O 1
ATOM 7301 N N . VAL A 1 918 ? 13.926 -10.465 -28.867 1.00 96.25 918 VAL A N 1
ATOM 7302 C CA . VAL A 1 918 ? 13.649 -9.530 -27.780 1.00 96.25 918 VAL A CA 1
ATOM 7303 C C . VAL A 1 918 ? 12.951 -10.246 -26.628 1.00 96.25 918 VAL A C 1
ATOM 7305 O O . VAL A 1 918 ? 11.997 -10.994 -26.831 1.00 96.25 918 VAL A O 1
ATOM 7308 N N . TYR A 1 919 ? 13.434 -10.022 -25.413 1.00 96.19 919 TYR A N 1
ATOM 7309 C CA . TYR A 1 919 ? 12.862 -10.530 -24.177 1.00 96.19 919 TYR A CA 1
ATOM 7310 C C . TYR A 1 919 ? 12.092 -9.430 -23.459 1.00 96.19 919 TYR A C 1
ATOM 7312 O O . TYR A 1 919 ? 12.636 -8.349 -23.201 1.00 96.19 919 TYR A O 1
ATOM 7320 N N . ASP A 1 920 ? 10.846 -9.737 -23.109 1.00 93.06 920 ASP A N 1
ATOM 7321 C CA . ASP A 1 920 ? 10.002 -8.922 -22.242 1.00 93.06 920 ASP A CA 1
ATOM 7322 C C . ASP A 1 920 ? 10.026 -9.493 -20.809 1.00 93.06 920 ASP A C 1
ATOM 7324 O O . ASP A 1 920 ? 9.437 -10.551 -20.558 1.00 93.06 920 ASP A O 1
ATOM 7328 N N . PRO A 1 921 ? 10.677 -8.807 -19.846 1.00 89.38 921 PRO A N 1
ATOM 7329 C CA . PRO A 1 921 ? 10.750 -9.262 -18.459 1.00 89.38 921 PRO A CA 1
ATOM 7330 C C . PRO A 1 921 ? 9.407 -9.290 -17.719 1.00 89.38 921 PRO A C 1
ATOM 7332 O O . PRO A 1 921 ? 9.318 -9.953 -16.684 1.00 89.38 921 PRO A O 1
ATOM 7335 N N . LEU A 1 922 ? 8.387 -8.560 -18.191 1.00 85.94 922 LEU A N 1
ATOM 7336 C CA . LEU A 1 922 ? 7.063 -8.532 -17.561 1.00 85.94 922 LEU A CA 1
ATOM 7337 C C . LEU A 1 922 ? 6.242 -9.763 -17.934 1.00 85.94 922 LEU A C 1
ATOM 7339 O O . LEU A 1 922 ? 5.576 -10.338 -17.075 1.00 85.94 922 LEU A O 1
ATOM 7343 N N . SER A 1 923 ? 6.287 -10.158 -19.207 1.00 88.50 923 SER A N 1
ATOM 7344 C CA . SER A 1 923 ? 5.566 -11.331 -19.704 1.00 88.50 923 SER A CA 1
ATOM 7345 C C . SER A 1 923 ? 6.383 -12.626 -19.655 1.00 88.50 923 SER A C 1
ATOM 7347 O O . SER A 1 923 ? 5.803 -13.689 -19.873 1.00 88.50 923 SER A O 1
ATOM 7349 N N . ASP A 1 924 ? 7.683 -12.540 -19.339 1.00 92.81 924 ASP A N 1
ATOM 7350 C CA . ASP A 1 924 ? 8.652 -13.646 -19.344 1.00 92.81 924 ASP A CA 1
ATOM 7351 C C . ASP A 1 924 ? 8.624 -14.407 -20.677 1.00 92.81 924 ASP A C 1
ATOM 7353 O O . ASP A 1 924 ? 8.332 -15.602 -20.743 1.00 92.81 924 ASP A O 1
ATOM 7357 N N . ARG A 1 925 ? 8.840 -13.682 -21.783 1.00 94.81 925 ARG A N 1
ATOM 7358 C CA . ARG A 1 925 ? 8.779 -14.240 -23.144 1.00 94.81 925 ARG A CA 1
ATOM 7359 C C . ARG A 1 925 ? 9.854 -13.668 -24.055 1.00 94.81 925 ARG A C 1
ATOM 7361 O O . ARG A 1 925 ? 10.076 -12.460 -24.075 1.00 94.81 925 ARG A O 1
ATOM 7368 N N . TRP A 1 926 ? 10.454 -14.548 -24.859 1.00 97.00 926 TRP A N 1
ATOM 7369 C CA . TRP A 1 926 ? 11.269 -14.183 -26.017 1.00 97.00 926 TRP A CA 1
ATOM 7370 C C . TRP A 1 926 ? 10.423 -14.163 -27.286 1.00 97.00 926 TRP A C 1
ATOM 7372 O O . TRP A 1 926 ? 9.684 -15.108 -27.573 1.00 97.00 926 TRP A O 1
ATOM 7382 N N . THR A 1 927 ? 10.562 -13.092 -28.056 1.00 96.38 927 THR A N 1
ATOM 7383 C CA . THR A 1 927 ? 9.908 -12.904 -29.351 1.00 96.38 927 THR A CA 1
ATOM 7384 C C . THR A 1 927 ? 10.981 -12.711 -30.412 1.00 96.38 927 THR A C 1
ATOM 7386 O O . THR A 1 927 ? 11.897 -11.911 -30.224 1.00 96.38 927 THR A O 1
ATOM 7389 N N . GLU A 1 928 ? 10.891 -13.450 -31.514 1.00 96.38 928 GLU A N 1
ATOM 7390 C CA . GLU A 1 928 ? 11.759 -13.217 -32.668 1.00 96.38 928 GLU A CA 1
ATOM 7391 C C . GLU A 1 928 ? 11.430 -11.862 -33.300 1.00 96.38 928 GLU A C 1
ATOM 7393 O O . GLU A 1 928 ? 10.261 -11.502 -33.443 1.00 96.38 928 GLU A O 1
ATOM 7398 N N . ILE A 1 929 ? 12.469 -11.118 -33.667 1.00 96.06 929 ILE A N 1
ATOM 7399 C CA . ILE A 1 929 ? 12.356 -9.866 -34.421 1.00 96.06 929 ILE A CA 1
ATOM 7400 C C . ILE A 1 929 ? 13.007 -10.043 -35.792 1.00 96.06 929 ILE A C 1
ATOM 7402 O O . ILE A 1 929 ? 13.644 -11.068 -36.067 1.00 96.06 929 ILE A O 1
ATOM 7406 N N . ALA A 1 930 ? 12.876 -9.044 -36.662 1.00 96.06 930 ALA A N 1
ATOM 7407 C CA . ALA A 1 930 ? 13.466 -9.096 -37.989 1.00 96.06 930 ALA A CA 1
ATOM 7408 C C . ALA A 1 930 ? 14.955 -9.479 -37.968 1.00 96.06 930 ALA A C 1
ATOM 7410 O O . ALA A 1 930 ? 15.741 -9.058 -37.115 1.00 96.06 930 ALA A O 1
ATOM 7411 N N . ASN A 1 931 ? 15.349 -10.271 -38.964 1.00 96.62 931 ASN A N 1
ATOM 7412 C CA . ASN A 1 931 ? 16.732 -10.692 -39.144 1.00 96.62 931 ASN A CA 1
ATOM 7413 C C . ASN A 1 931 ? 17.632 -9.505 -39.507 1.00 96.62 931 ASN A C 1
ATOM 7415 O O . ASN A 1 931 ? 17.266 -8.675 -40.342 1.00 96.62 931 ASN A O 1
ATOM 7419 N N . MET A 1 932 ? 18.849 -9.492 -38.959 1.00 95.06 932 MET A N 1
ATOM 7420 C CA . MET A 1 932 ? 19.916 -8.603 -39.423 1.00 95.06 932 MET A CA 1
ATOM 7421 C C . MET A 1 932 ? 20.304 -8.938 -40.871 1.00 95.06 932 MET A C 1
ATOM 7423 O O . MET A 1 932 ? 20.139 -10.078 -41.331 1.00 95.06 932 MET A O 1
ATOM 7427 N N . THR A 1 933 ? 20.887 -7.972 -41.585 1.00 92.44 933 THR A N 1
ATOM 7428 C CA . THR A 1 933 ? 21.370 -8.186 -42.960 1.00 92.44 933 THR A CA 1
ATOM 7429 C C . THR A 1 933 ? 22.563 -9.138 -42.975 1.00 92.44 933 THR A C 1
ATOM 7431 O O . THR A 1 933 ? 22.663 -10.002 -43.849 1.00 92.44 933 THR A O 1
ATOM 7434 N N . HIS A 1 934 ? 23.451 -9.022 -41.983 1.00 90.31 934 HIS A N 1
ATOM 7435 C CA . HIS A 1 934 ? 24.651 -9.849 -41.868 1.00 90.31 934 HIS A CA 1
ATOM 7436 C C . HIS A 1 934 ? 24.613 -10.786 -40.655 1.00 90.31 934 HIS A C 1
ATOM 7438 O O . HIS A 1 934 ? 24.113 -10.441 -39.586 1.00 90.31 934 HIS A O 1
ATOM 7444 N N . MET A 1 935 ? 25.205 -11.976 -40.808 1.00 94.19 935 MET A N 1
ATOM 7445 C CA . MET A 1 935 ? 25.485 -12.875 -39.684 1.00 94.19 935 MET A CA 1
ATOM 7446 C C . MET A 1 935 ? 26.616 -12.298 -38.833 1.00 94.19 935 MET A C 1
ATOM 7448 O O . MET A 1 935 ? 27.628 -11.841 -39.375 1.00 94.19 935 MET A O 1
ATOM 7452 N N . ARG A 1 936 ? 26.461 -12.330 -37.507 1.00 93.44 936 ARG A N 1
ATOM 7453 C CA . ARG A 1 936 ? 27.428 -11.733 -36.576 1.00 93.44 936 ARG A CA 1
ATOM 7454 C C . ARG A 1 936 ? 27.598 -12.625 -35.347 1.00 93.44 936 ARG A C 1
ATOM 7456 O O . ARG A 1 936 ? 26.664 -12.766 -34.566 1.00 93.44 936 ARG A O 1
ATOM 7463 N N . SER A 1 937 ? 28.786 -13.196 -35.148 1.00 94.19 937 SER A N 1
ATOM 7464 C CA . SER A 1 937 ? 29.260 -13.656 -33.831 1.00 94.19 937 SER A CA 1
ATOM 7465 C C . SER A 1 937 ? 30.309 -12.684 -33.297 1.00 94.19 937 SER A C 1
ATOM 7467 O O . SER A 1 937 ? 30.962 -12.005 -34.093 1.00 94.19 937 SER A O 1
ATOM 7469 N N . ASP A 1 938 ? 30.464 -12.595 -31.973 1.00 91.62 938 ASP A N 1
ATOM 7470 C CA . ASP A 1 938 ? 31.484 -11.747 -31.332 1.00 91.62 938 ASP A CA 1
ATOM 7471 C C . ASP A 1 938 ? 31.388 -10.258 -31.743 1.00 91.62 938 ASP A C 1
ATOM 7473 O O . ASP A 1 938 ? 32.376 -9.520 -31.732 1.00 91.62 938 ASP A O 1
ATOM 7477 N N . GLY A 1 939 ? 30.204 -9.815 -32.168 1.00 92.19 939 GLY A N 1
ATOM 7478 C CA . GLY A 1 939 ? 29.913 -8.411 -32.446 1.00 92.19 939 GLY A CA 1
ATOM 7479 C C . GLY A 1 939 ? 29.548 -7.665 -31.168 1.00 92.19 939 GLY A C 1
ATOM 7480 O O . GLY A 1 939 ? 29.224 -8.274 -30.148 1.00 92.19 939 GLY A O 1
ATOM 7481 N N . ALA A 1 940 ? 29.558 -6.340 -31.224 1.00 94.19 940 ALA A N 1
ATOM 7482 C CA . ALA A 1 940 ? 29.055 -5.515 -30.139 1.00 94.19 940 ALA A CA 1
ATOM 7483 C C . ALA A 1 940 ? 27.601 -5.103 -30.404 1.00 94.19 940 ALA A C 1
ATOM 7485 O O . ALA A 1 940 ? 27.244 -4.815 -31.543 1.00 94.19 940 ALA A O 1
ATOM 7486 N N . VAL A 1 941 ? 26.773 -5.042 -29.362 1.00 95.00 941 VAL A N 1
ATOM 7487 C CA . VAL A 1 941 ? 25.406 -4.512 -29.439 1.00 95.00 941 VAL A CA 1
ATOM 7488 C C . VAL A 1 941 ? 25.250 -3.442 -28.369 1.00 95.00 941 VAL A C 1
ATOM 7490 O O . VAL A 1 941 ? 25.617 -3.666 -27.215 1.00 95.00 941 VAL A O 1
ATOM 7493 N N . VAL A 1 942 ? 24.738 -2.277 -28.753 1.00 95.12 942 VAL A N 1
ATOM 7494 C CA . VAL A 1 942 ? 24.552 -1.126 -27.865 1.00 95.12 942 VAL A CA 1
ATOM 7495 C C . VAL A 1 942 ? 23.222 -0.440 -28.146 1.00 95.12 942 VAL A C 1
ATOM 7497 O O . VAL A 1 942 ? 22.766 -0.400 -29.286 1.00 95.12 942 VAL A O 1
ATOM 7500 N N . SER A 1 943 ? 22.604 0.094 -27.099 1.00 93.19 943 SER A N 1
ATOM 7501 C CA . SER A 1 943 ? 21.415 0.934 -27.194 1.00 93.19 943 SER A CA 1
ATOM 7502 C C . SER A 1 943 ? 21.810 2.408 -27.128 1.00 93.19 943 SER A C 1
ATOM 7504 O O . SER A 1 943 ? 22.499 2.821 -26.191 1.00 93.19 943 SER A O 1
ATOM 7506 N N . ILE A 1 944 ? 21.388 3.193 -28.119 1.00 89.38 944 ILE A N 1
ATOM 7507 C CA . ILE A 1 944 ? 21.551 4.654 -28.171 1.00 89.38 944 ILE A CA 1
ATOM 7508 C C . ILE A 1 944 ? 20.202 5.247 -28.565 1.00 89.38 944 ILE A C 1
ATOM 7510 O O . ILE A 1 944 ? 19.599 4.797 -29.536 1.00 89.38 944 ILE A O 1
ATOM 7514 N N . ASP A 1 945 ? 19.711 6.233 -27.815 1.00 82.62 945 ASP A N 1
ATOM 7515 C CA . ASP A 1 945 ? 18.406 6.877 -28.048 1.00 82.62 945 ASP A CA 1
ATOM 7516 C C . ASP A 1 945 ? 17.243 5.877 -28.187 1.00 82.62 945 ASP A C 1
ATOM 7518 O O . ASP A 1 945 ? 16.335 6.052 -28.997 1.00 82.62 945 ASP A O 1
ATOM 7522 N N . ASN A 1 946 ? 17.289 4.796 -27.400 1.00 83.38 946 ASN A N 1
ATOM 7523 C CA . ASN A 1 946 ? 16.360 3.657 -27.448 1.00 83.38 946 ASN A CA 1
ATOM 7524 C C . ASN A 1 946 ? 16.360 2.861 -28.768 1.00 83.38 946 ASN A C 1
ATOM 7526 O O . ASN A 1 946 ? 15.498 2.006 -28.959 1.00 83.38 946 ASN A O 1
ATOM 7530 N N . LYS A 1 947 ? 17.337 3.081 -29.651 1.00 88.19 947 LYS A N 1
ATOM 7531 C CA . LYS A 1 947 ? 17.579 2.250 -30.832 1.00 88.19 947 LYS A CA 1
ATOM 7532 C C . LYS A 1 947 ? 18.689 1.246 -30.564 1.00 88.19 947 LYS A C 1
ATOM 7534 O O . LYS A 1 947 ? 19.703 1.575 -29.951 1.00 88.19 947 LYS A O 1
ATOM 7539 N N . VAL A 1 948 ? 18.511 0.024 -31.054 1.00 94.88 948 VAL A N 1
ATOM 7540 C CA . VAL A 1 948 ? 19.489 -1.060 -30.899 1.00 94.88 948 VAL A CA 1
ATOM 7541 C C . VAL A 1 948 ? 20.439 -1.048 -32.088 1.00 94.88 948 VAL A C 1
ATOM 7543 O O . VAL A 1 948 ? 19.995 -0.992 -33.231 1.00 94.88 948 VAL A O 1
ATOM 7546 N N . ILE A 1 949 ? 21.745 -1.095 -31.836 1.00 94.81 949 ILE A N 1
ATOM 7547 C CA . ILE A 1 949 ? 22.775 -1.038 -32.876 1.00 94.81 949 ILE A CA 1
ATOM 7548 C C . ILE A 1 949 ? 23.711 -2.230 -32.724 1.00 94.81 949 ILE A C 1
ATOM 7550 O O . ILE A 1 949 ? 24.330 -2.399 -31.675 1.00 94.81 949 ILE A O 1
ATOM 7554 N N . ALA A 1 950 ? 23.839 -3.031 -33.779 1.00 95.56 950 ALA A N 1
ATOM 7555 C CA . ALA A 1 950 ? 24.772 -4.146 -33.878 1.00 95.56 950 ALA A CA 1
ATOM 7556 C C . ALA A 1 950 ? 25.997 -3.729 -34.705 1.00 95.56 950 ALA A C 1
ATOM 7558 O O . ALA A 1 950 ? 25.857 -3.260 -35.831 1.00 95.56 950 ALA A O 1
ATOM 7559 N N . ILE A 1 951 ? 27.205 -3.891 -34.165 1.00 95.62 951 ILE A N 1
ATOM 7560 C CA . ILE A 1 951 ? 28.447 -3.343 -34.725 1.00 95.62 951 ILE A CA 1
ATOM 7561 C C . ILE A 1 951 ? 29.514 -4.436 -34.823 1.00 95.62 951 ILE A C 1
ATOM 7563 O O . ILE A 1 951 ? 29.766 -5.168 -33.864 1.00 95.62 951 ILE A O 1
ATOM 7567 N N . GLY A 1 952 ? 30.183 -4.516 -35.976 1.00 95.12 952 GLY A N 1
ATOM 7568 C CA . GLY A 1 952 ? 31.291 -5.448 -36.192 1.00 95.12 952 GLY A CA 1
ATOM 7569 C C . GLY A 1 952 ? 30.865 -6.918 -36.114 1.00 95.12 952 GLY A C 1
ATOM 7570 O O . GLY A 1 952 ? 29.752 -7.284 -36.504 1.00 95.12 952 GLY A O 1
ATOM 7571 N N . GLY A 1 953 ? 31.770 -7.761 -35.625 1.00 94.94 953 GLY A N 1
ATOM 7572 C CA . GLY A 1 953 ? 31.591 -9.207 -35.515 1.00 94.94 953 GLY A CA 1
ATOM 7573 C C . GLY A 1 953 ? 32.119 -9.979 -36.723 1.00 94.94 953 GLY A C 1
ATOM 7574 O O . GLY A 1 953 ? 32.706 -9.417 -37.652 1.00 94.94 953 GLY A O 1
ATOM 7575 N N . PHE A 1 954 ? 31.922 -11.292 -36.689 1.00 94.44 954 PHE A N 1
ATOM 7576 C CA . PHE A 1 954 ? 32.438 -12.247 -37.663 1.00 94.44 954 PHE A CA 1
ATOM 7577 C C . PHE A 1 954 ? 31.298 -13.111 -38.217 1.00 94.44 954 PHE A C 1
ATOM 7579 O O . PHE A 1 954 ? 30.506 -13.650 -37.446 1.00 94.44 954 PHE A O 1
ATOM 7586 N N . ASP A 1 955 ? 31.208 -13.256 -39.543 1.00 92.06 955 ASP A N 1
ATOM 7587 C CA . ASP A 1 955 ? 30.204 -14.114 -40.209 1.00 92.06 955 ASP A CA 1
ATOM 7588 C C . ASP A 1 955 ? 30.707 -15.545 -40.476 1.00 92.06 955 ASP A C 1
ATOM 7590 O O . ASP A 1 955 ? 29.951 -16.416 -40.906 1.00 92.06 955 ASP A O 1
ATOM 7594 N N . GLY A 1 956 ? 31.983 -15.808 -40.182 1.00 88.56 956 GLY A N 1
ATOM 7595 C CA . GLY A 1 956 ? 32.667 -17.072 -40.437 1.00 88.56 956 GLY A CA 1
ATOM 7596 C C . GLY A 1 956 ? 33.626 -17.093 -41.602 1.00 88.56 956 GLY A C 1
ATOM 7597 O O . GLY A 1 956 ? 34.406 -18.038 -41.713 1.00 88.56 956 GLY A O 1
ATOM 7598 N N . ARG A 1 957 ? 33.631 -16.038 -42.408 1.00 90.25 957 ARG A N 1
ATOM 7599 C CA . ARG A 1 957 ? 34.627 -15.795 -43.451 1.00 90.25 957 ARG A CA 1
ATOM 7600 C C . ARG A 1 957 ? 35.246 -14.410 -43.303 1.00 90.25 957 ARG A C 1
ATOM 7602 O O . ARG A 1 957 ? 36.462 -14.280 -43.385 1.00 90.25 957 ARG A O 1
ATOM 7609 N N . ASN A 1 958 ? 34.430 -13.400 -43.014 1.00 92.81 958 ASN A N 1
ATOM 7610 C CA . ASN A 1 958 ? 34.806 -11.996 -42.979 1.00 92.81 958 ASN A CA 1
ATOM 7611 C C . ASN A 1 958 ? 34.511 -11.359 -41.618 1.00 92.81 958 ASN A C 1
ATOM 7613 O O . ASN A 1 958 ? 33.489 -11.626 -40.984 1.00 92.81 958 ASN A O 1
ATOM 7617 N N . ILE A 1 959 ? 35.422 -10.482 -41.191 1.00 95.38 959 ILE A N 1
ATOM 7618 C CA . ILE A 1 959 ? 35.230 -9.593 -40.041 1.00 95.38 959 ILE A CA 1
ATOM 7619 C C . ILE A 1 959 ? 34.642 -8.279 -40.555 1.00 95.38 959 ILE A C 1
ATOM 7621 O O . ILE A 1 959 ? 35.200 -7.672 -41.476 1.00 95.38 959 ILE A O 1
ATOM 7625 N N . HIS A 1 960 ? 33.546 -7.833 -39.948 1.00 93.25 960 HIS A N 1
ATOM 7626 C CA . HIS A 1 960 ? 32.756 -6.708 -40.442 1.00 93.25 960 HIS A CA 1
ATOM 7627 C C . HIS A 1 960 ? 33.332 -5.342 -40.050 1.00 93.25 960 HIS A C 1
ATOM 7629 O O . HIS A 1 960 ? 33.822 -5.139 -38.937 1.00 93.25 960 HIS A O 1
ATOM 7635 N N . LEU A 1 961 ? 33.233 -4.394 -40.988 1.00 92.69 961 LEU A N 1
ATOM 7636 C CA . LEU A 1 961 ? 33.527 -2.965 -40.793 1.00 92.69 961 LEU A CA 1
ATOM 7637 C C . LEU A 1 961 ? 32.286 -2.161 -40.382 1.00 92.69 961 LEU A C 1
ATOM 7639 O O . LEU A 1 961 ? 32.401 -1.154 -39.689 1.00 92.69 961 LEU A O 1
ATOM 7643 N N . GLY A 1 962 ? 31.112 -2.587 -40.847 1.00 90.44 962 GLY A N 1
ATOM 7644 C CA . GLY A 1 962 ? 29.860 -1.862 -40.672 1.00 90.44 962 GLY A CA 1
ATOM 7645 C C . GLY A 1 962 ? 29.038 -2.337 -39.481 1.00 90.44 962 GLY A C 1
ATOM 7646 O O . GLY A 1 962 ? 29.227 -3.441 -38.949 1.00 90.44 962 GLY A O 1
ATOM 7647 N N . GLY A 1 963 ? 28.080 -1.500 -39.102 1.00 94.06 963 GLY A N 1
ATOM 7648 C CA . GLY A 1 963 ? 27.017 -1.836 -38.166 1.00 94.06 963 GLY A CA 1
ATOM 7649 C C . GLY A 1 963 ? 25.638 -1.635 -38.785 1.00 94.06 963 GLY A C 1
ATOM 7650 O O . GLY A 1 963 ? 25.508 -1.105 -39.889 1.00 94.06 963 GLY A O 1
ATOM 7651 N N . GLU A 1 964 ? 24.615 -2.061 -38.061 1.00 95.19 964 GLU A N 1
ATOM 7652 C CA . GLU A 1 964 ? 23.210 -1.931 -38.433 1.00 95.19 964 GLU A CA 1
ATOM 7653 C C . GLU A 1 964 ? 22.402 -1.476 -37.215 1.00 95.19 964 GLU A C 1
ATOM 7655 O O . GLU A 1 964 ? 22.702 -1.865 -36.088 1.00 95.19 964 GLU A O 1
ATOM 7660 N N . CYS A 1 965 ? 21.383 -0.654 -37.440 1.00 94.62 965 CYS A N 1
ATOM 7661 C CA . CYS A 1 965 ? 20.478 -0.118 -36.436 1.00 94.62 965 CYS A CA 1
ATOM 7662 C C . CYS A 1 965 ? 19.073 -0.697 -36.635 1.00 94.62 965 CYS A C 1
ATOM 7664 O O . CYS A 1 965 ? 18.555 -0.705 -37.751 1.00 94.62 965 CYS A O 1
ATOM 7666 N N . TYR A 1 966 ? 18.469 -1.180 -35.558 1.00 94.81 966 TYR A N 1
ATOM 7667 C CA . TYR A 1 966 ? 17.120 -1.720 -35.537 1.00 94.81 966 TYR A CA 1
ATOM 7668 C C . TYR A 1 966 ? 16.093 -0.625 -35.246 1.00 94.81 966 TYR A C 1
ATOM 7670 O O . TYR A 1 966 ? 16.230 0.139 -34.285 1.00 94.81 966 TYR A O 1
ATOM 7678 N N . ASP A 1 967 ? 15.050 -0.588 -36.066 1.00 87.25 967 ASP A N 1
ATOM 7679 C CA . ASP A 1 967 ? 13.853 0.211 -35.858 1.00 87.25 967 ASP A CA 1
ATOM 7680 C C . ASP A 1 967 ? 12.715 -0.696 -35.377 1.00 87.25 967 ASP A C 1
ATOM 7682 O O . ASP A 1 967 ? 12.226 -1.552 -36.119 1.00 87.25 967 ASP A O 1
ATOM 7686 N N . SER A 1 968 ? 12.307 -0.502 -34.123 1.00 87.25 968 SER A N 1
ATOM 7687 C CA . SER A 1 968 ? 11.278 -1.302 -33.457 1.00 87.25 968 SER A CA 1
ATOM 7688 C C . SER A 1 968 ? 9.852 -0.974 -33.901 1.00 87.25 968 SER A C 1
ATOM 7690 O O . SER A 1 968 ? 8.954 -1.773 -33.648 1.00 87.25 968 SER A O 1
ATOM 7692 N N . ILE A 1 969 ? 9.615 0.167 -34.561 1.00 82.81 969 ILE A N 1
ATOM 7693 C CA . ILE A 1 969 ? 8.274 0.555 -35.028 1.00 82.81 969 ILE A CA 1
ATOM 7694 C C . ILE A 1 969 ? 7.906 -0.241 -36.279 1.00 82.81 969 ILE A C 1
ATOM 7696 O O . ILE A 1 969 ? 6.772 -0.690 -36.427 1.00 82.81 969 ILE A O 1
ATOM 7700 N N . VAL A 1 970 ? 8.871 -0.409 -37.183 1.00 87.50 970 VAL A N 1
ATOM 7701 C CA . VAL A 1 970 ? 8.682 -1.113 -38.461 1.00 87.50 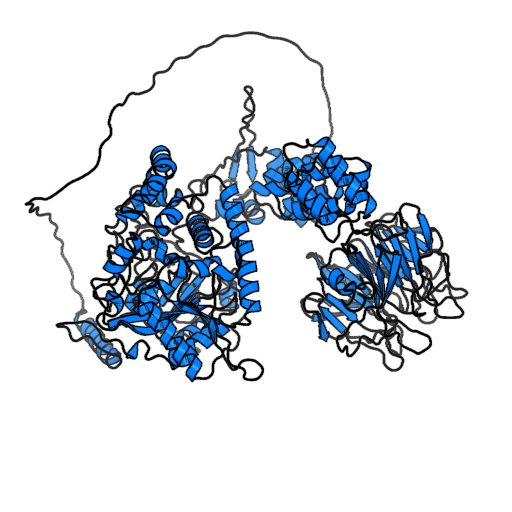970 VAL A CA 1
ATOM 7702 C C . VAL A 1 970 ? 9.240 -2.533 -38.460 1.00 87.50 970 VAL A C 1
ATOM 7704 O O . VAL A 1 970 ? 9.152 -3.201 -39.486 1.00 87.50 970 VAL A O 1
ATOM 7707 N N . ASP A 1 971 ? 9.834 -2.966 -37.346 1.00 92.31 971 ASP A N 1
ATOM 7708 C CA . ASP A 1 971 ? 10.544 -4.239 -37.203 1.00 92.31 971 ASP A CA 1
ATOM 7709 C C . ASP A 1 971 ? 11.542 -4.470 -38.352 1.00 92.31 971 ASP A C 1
ATOM 7711 O O . ASP A 1 971 ? 11.396 -5.365 -39.185 1.00 92.31 971 ASP A O 1
ATOM 7715 N N . LYS A 1 972 ? 12.549 -3.592 -38.464 1.00 94.38 972 LYS A N 1
ATOM 7716 C CA . LYS A 1 972 ? 13.530 -3.665 -39.559 1.00 94.38 972 LYS A CA 1
ATOM 7717 C C . LYS A 1 972 ? 14.912 -3.156 -39.164 1.00 94.38 972 LYS A C 1
ATOM 7719 O O . LYS A 1 972 ? 15.044 -2.180 -38.433 1.00 94.38 972 LYS A O 1
ATOM 7724 N N . TRP A 1 973 ? 15.945 -3.788 -39.717 1.00 95.56 973 TRP A N 1
ATOM 7725 C CA . TRP A 1 973 ? 17.335 -3.345 -39.605 1.00 95.56 973 TRP A CA 1
ATOM 7726 C C . TRP A 1 973 ? 17.745 -2.456 -40.781 1.00 95.56 973 TRP A C 1
ATOM 7728 O O . TRP A 1 973 ? 17.425 -2.739 -41.938 1.00 95.56 973 TRP A O 1
ATOM 7738 N N . TYR A 1 974 ? 18.497 -1.402 -40.477 1.00 94.44 974 TYR A N 1
ATOM 7739 C CA . TYR A 1 974 ? 19.059 -0.460 -41.439 1.00 94.44 974 TYR A CA 1
ATOM 7740 C C . TYR A 1 974 ? 20.580 -0.383 -41.283 1.00 94.44 974 TYR A C 1
ATOM 7742 O O . TYR A 1 974 ? 21.065 -0.323 -40.154 1.00 94.44 974 TYR A O 1
ATOM 7750 N N . PRO A 1 975 ? 21.360 -0.350 -42.374 1.00 93.44 975 PRO A N 1
ATOM 7751 C CA . PRO A 1 975 ? 22.801 -0.141 -42.279 1.00 93.44 975 PRO A CA 1
ATOM 7752 C C . PRO A 1 975 ? 23.114 1.238 -41.684 1.00 93.44 975 PRO A C 1
ATOM 7754 O O . PRO A 1 975 ? 22.399 2.210 -41.931 1.00 93.44 975 PRO A O 1
ATOM 7757 N N . LEU A 1 976 ? 24.196 1.329 -40.907 1.00 92.19 976 LEU A N 1
ATOM 7758 C CA . LEU A 1 976 ? 24.709 2.622 -40.451 1.00 92.19 976 LEU A CA 1
ATOM 7759 C C . LEU A 1 976 ? 25.210 3.460 -41.636 1.00 92.19 976 LEU A C 1
ATOM 7761 O O . LEU A 1 976 ? 25.643 2.923 -42.655 1.00 92.19 976 LEU A O 1
ATOM 7765 N N . ALA A 1 977 ? 25.179 4.786 -41.474 1.00 87.06 977 ALA A N 1
ATOM 7766 C CA . ALA A 1 977 ? 25.529 5.735 -42.533 1.00 87.06 977 ALA A CA 1
ATOM 7767 C C . ALA A 1 977 ? 26.993 5.622 -42.993 1.00 87.06 977 ALA A C 1
ATOM 7769 O O . ALA A 1 977 ? 27.309 5.904 -44.148 1.00 87.06 977 ALA A O 1
ATOM 7770 N N . SER A 1 978 ? 27.890 5.196 -42.102 1.00 92.25 978 SER A N 1
ATOM 7771 C CA . SER A 1 978 ? 29.298 4.975 -42.415 1.00 92.25 978 SER A CA 1
ATOM 7772 C C . SER A 1 978 ? 29.884 3.798 -41.632 1.00 92.25 978 SER A C 1
ATOM 7774 O O . SER A 1 978 ? 29.315 3.313 -40.650 1.00 92.25 978 SER A O 1
ATOM 7776 N N . ASN A 1 979 ? 31.041 3.326 -42.094 1.00 93.12 979 ASN A N 1
ATOM 7777 C CA . ASN A 1 979 ? 31.753 2.184 -41.528 1.00 93.12 979 ASN A CA 1
ATOM 7778 C C . ASN A 1 979 ? 32.859 2.623 -40.564 1.00 93.12 979 ASN A C 1
ATOM 7780 O O . ASN A 1 979 ? 33.460 3.684 -40.748 1.00 93.12 979 ASN A O 1
ATOM 7784 N N . MET A 1 980 ? 33.185 1.753 -39.601 1.00 94.06 980 MET A N 1
ATOM 7785 C CA . MET A 1 980 ? 34.380 1.910 -38.770 1.00 94.06 980 MET A CA 1
ATOM 7786 C C . MET A 1 980 ? 35.637 1.944 -39.644 1.00 94.06 980 MET A C 1
ATOM 7788 O O . MET A 1 980 ? 35.691 1.326 -40.713 1.00 94.06 980 MET A O 1
ATOM 7792 N N . ARG A 1 981 ? 36.692 2.598 -39.156 1.00 91.81 981 ARG A N 1
ATOM 7793 C CA . ARG A 1 981 ? 38.002 2.619 -39.825 1.00 91.81 981 ARG A CA 1
ATOM 7794 C C . ARG A 1 981 ? 38.672 1.255 -39.781 1.00 91.81 981 ARG A C 1
ATOM 7796 O O . ARG A 1 981 ? 39.343 0.865 -40.734 1.00 91.81 981 ARG A O 1
ATOM 7803 N N . THR A 1 982 ? 38.505 0.536 -38.672 1.00 91.50 982 THR A N 1
ATOM 7804 C CA . THR A 1 982 ? 39.086 -0.795 -38.482 1.00 91.50 982 THR A CA 1
ATOM 7805 C C . THR A 1 982 ? 37.987 -1.826 -38.275 1.00 91.50 982 THR A C 1
ATOM 7807 O O . THR A 1 982 ? 37.061 -1.606 -37.502 1.00 91.50 982 THR A O 1
ATOM 7810 N N . ARG A 1 983 ? 38.102 -2.980 -38.941 1.00 94.44 983 ARG A N 1
ATOM 7811 C CA . ARG A 1 983 ? 37.200 -4.126 -38.741 1.00 94.44 983 ARG A CA 1
ATOM 7812 C C . ARG A 1 983 ? 37.478 -4.793 -37.401 1.00 94.44 983 ARG A C 1
ATOM 7814 O O . ARG A 1 983 ? 38.644 -4.927 -37.025 1.00 94.44 983 ARG A O 1
ATOM 7821 N N . ARG A 1 984 ? 36.433 -5.203 -36.681 1.00 94.81 984 ARG A N 1
ATOM 7822 C CA . ARG A 1 984 ? 36.561 -5.682 -35.296 1.00 94.81 984 ARG A CA 1
ATOM 7823 C C . ARG A 1 984 ? 35.640 -6.871 -35.036 1.00 94.81 984 ARG A C 1
ATOM 7825 O O . ARG A 1 984 ? 34.448 -6.803 -35.312 1.00 94.81 984 ARG A O 1
ATOM 7832 N N . THR A 1 985 ? 36.200 -7.935 -34.467 1.00 95.31 985 THR A N 1
ATOM 7833 C CA . THR A 1 985 ? 35.472 -9.044 -33.829 1.00 95.31 985 THR A CA 1
ATOM 7834 C C . THR A 1 985 ? 35.967 -9.218 -32.394 1.00 95.31 985 THR A C 1
ATOM 7836 O O . THR A 1 985 ? 37.133 -8.947 -32.105 1.00 95.31 985 THR A O 1
ATOM 7839 N N . GLY A 1 986 ? 35.105 -9.636 -31.475 1.00 93.31 986 GLY A N 1
ATOM 7840 C CA . GLY A 1 986 ? 35.402 -9.687 -30.042 1.00 93.31 986 GLY A CA 1
ATOM 7841 C C . GLY A 1 986 ? 35.577 -8.298 -29.422 1.00 93.31 986 GLY A C 1
ATOM 7842 O O . GLY A 1 986 ? 36.385 -8.133 -28.507 1.00 93.31 986 GLY A O 1
ATOM 7843 N N . CYS A 1 987 ? 34.905 -7.287 -29.978 1.00 95.00 987 CYS A N 1
ATOM 7844 C CA . CYS A 1 987 ? 34.900 -5.911 -29.480 1.00 95.00 987 CYS A CA 1
ATOM 7845 C C . CYS A 1 987 ? 33.731 -5.669 -28.518 1.00 95.00 987 CYS A C 1
ATOM 7847 O O . CYS A 1 987 ? 32.732 -6.384 -28.555 1.00 95.00 987 CYS A O 1
ATOM 7849 N N . THR A 1 988 ? 33.825 -4.614 -27.709 1.00 94.44 988 THR A N 1
ATOM 7850 C CA . THR A 1 988 ? 32.708 -4.137 -26.876 1.00 94.44 988 THR A CA 1
ATOM 7851 C C . THR A 1 988 ? 32.279 -2.743 -27.319 1.00 94.44 988 THR A C 1
ATOM 7853 O O . THR A 1 988 ? 33.132 -1.911 -27.620 1.00 94.44 988 THR A O 1
ATOM 7856 N N . ALA A 1 989 ? 30.971 -2.480 -27.317 1.00 94.50 989 ALA A N 1
ATOM 7857 C CA . ALA A 1 989 ? 30.404 -1.150 -27.502 1.00 94.50 989 ALA A CA 1
ATOM 7858 C C . ALA A 1 989 ? 29.727 -0.678 -26.212 1.00 94.50 989 ALA A C 1
ATOM 7860 O O . ALA A 1 989 ? 29.054 -1.462 -25.542 1.00 94.50 989 ALA A O 1
ATOM 7861 N N . VAL A 1 990 ? 29.904 0.597 -25.871 1.00 93.56 990 VAL A N 1
ATOM 7862 C CA . VAL A 1 990 ? 29.288 1.233 -24.700 1.00 93.56 990 VAL A CA 1
ATOM 7863 C C . VAL A 1 990 ? 28.672 2.581 -25.081 1.00 93.56 990 VAL A C 1
ATOM 7865 O O . VAL A 1 990 ? 29.266 3.313 -25.879 1.00 93.56 990 VAL A O 1
ATOM 7868 N N . PRO A 1 991 ? 27.501 2.941 -24.531 1.00 92.38 991 PRO A N 1
ATOM 7869 C CA . PRO A 1 991 ? 26.953 4.281 -24.696 1.00 92.38 991 PRO A CA 1
ATOM 7870 C C . PRO A 1 991 ? 27.760 5.265 -23.838 1.00 92.38 991 PRO A C 1
ATOM 7872 O O . PRO A 1 991 ? 28.104 4.960 -22.693 1.00 92.38 991 PRO A O 1
ATOM 7875 N N . ILE A 1 992 ? 28.088 6.431 -24.399 1.00 86.31 992 ILE A N 1
ATOM 7876 C CA . ILE A 1 992 ? 28.915 7.450 -23.730 1.00 86.31 992 ILE A CA 1
ATOM 7877 C C . ILE A 1 992 ? 28.091 8.684 -23.368 1.00 86.31 992 ILE A C 1
ATOM 7879 O O . ILE A 1 992 ? 28.206 9.204 -22.259 1.00 86.31 992 ILE A O 1
ATOM 7883 N N . MET A 1 993 ? 27.272 9.145 -24.309 1.00 79.94 993 MET A N 1
ATOM 7884 C CA . MET A 1 993 ? 26.365 10.286 -24.199 1.00 79.94 993 MET A CA 1
ATOM 7885 C C . MET A 1 993 ? 25.144 10.015 -25.081 1.00 79.94 993 MET A C 1
ATOM 7887 O O . MET A 1 993 ? 25.163 9.081 -25.888 1.00 79.94 993 MET A O 1
ATOM 7891 N N . ASP A 1 994 ? 24.111 10.847 -24.961 1.00 76.81 994 ASP A N 1
ATOM 7892 C CA . ASP A 1 994 ? 22.998 10.847 -25.913 1.00 76.81 994 ASP A CA 1
ATOM 7893 C C . ASP A 1 994 ? 23.550 10.924 -27.344 1.00 76.81 994 ASP A C 1
ATOM 7895 O O . ASP A 1 994 ? 24.495 11.674 -27.618 1.00 76.81 994 ASP A O 1
ATOM 7899 N N . HIS A 1 995 ? 22.988 10.120 -28.245 1.00 85.06 995 HIS A N 1
ATOM 7900 C CA . HIS A 1 995 ? 23.421 9.984 -29.638 1.00 85.06 995 HIS A CA 1
ATOM 7901 C C . HIS A 1 995 ? 24.832 9.409 -29.895 1.00 85.06 995 HIS A C 1
ATOM 7903 O O . HIS A 1 995 ? 25.191 9.242 -31.061 1.00 85.06 995 HIS A O 1
ATOM 7909 N N . VAL A 1 996 ? 25.644 9.082 -28.876 1.00 90.25 996 VAL A N 1
ATOM 7910 C CA . VAL A 1 996 ? 27.058 8.694 -29.071 1.00 90.25 996 VAL A CA 1
ATOM 7911 C C . VAL A 1 996 ? 27.422 7.385 -28.362 1.00 90.25 996 VAL A C 1
ATOM 7913 O O . VAL A 1 996 ? 27.255 7.242 -27.146 1.00 90.25 996 VAL A O 1
ATOM 7916 N N . CYS A 1 997 ? 28.035 6.448 -29.096 1.00 93.75 997 CYS A N 1
ATOM 7917 C CA . CYS A 1 997 ? 28.656 5.246 -28.521 1.00 93.75 997 CYS A CA 1
ATOM 7918 C C . CYS A 1 997 ? 30.145 5.142 -28.839 1.00 93.75 997 CYS A C 1
ATOM 7920 O O . CYS A 1 997 ? 30.637 5.741 -29.791 1.00 93.75 997 CYS A O 1
ATOM 7922 N N . MET A 1 998 ? 30.848 4.340 -28.043 1.00 94.56 998 MET A N 1
ATOM 7923 C CA . MET A 1 998 ? 32.251 3.997 -28.237 1.00 94.56 998 MET A CA 1
ATOM 7924 C C . MET A 1 998 ? 32.407 2.503 -28.458 1.00 94.56 998 MET A C 1
ATOM 7926 O O . MET A 1 998 ? 31.879 1.711 -27.678 1.00 94.56 998 MET A O 1
ATOM 7930 N N . VAL A 1 999 ? 33.182 2.128 -29.470 1.00 95.25 999 VAL A N 1
ATOM 7931 C CA . VAL A 1 999 ? 33.565 0.751 -29.776 1.00 95.25 999 VAL A CA 1
ATOM 7932 C C . VAL A 1 999 ? 35.042 0.572 -29.465 1.00 95.25 999 VAL A C 1
ATOM 7934 O O . VAL A 1 999 ? 35.890 1.347 -29.907 1.00 95.25 999 VAL A O 1
ATOM 7937 N N . LEU A 1 1000 ? 35.346 -0.458 -28.684 1.00 95.56 1000 LEU A N 1
ATOM 7938 C CA . LEU A 1 1000 ? 36.649 -0.666 -28.070 1.00 95.56 1000 LEU A CA 1
ATOM 7939 C C . LEU A 1 1000 ? 37.250 -1.996 -28.527 1.00 95.56 1000 LEU A C 1
ATOM 7941 O O . LEU A 1 1000 ? 36.573 -3.030 -28.523 1.00 95.56 1000 LEU A O 1
ATOM 7945 N N . GLY A 1 1001 ? 38.547 -1.964 -28.842 1.00 95.38 1001 GLY A N 1
ATOM 7946 C CA . GLY A 1 1001 ? 39.393 -3.143 -29.016 1.00 95.38 1001 GLY A CA 1
ATOM 7947 C C . GLY A 1 1001 ? 38.889 -4.144 -30.057 1.00 95.38 1001 GLY A C 1
ATOM 7948 O O . GLY A 1 1001 ? 38.345 -3.764 -31.098 1.00 95.38 1001 GLY A O 1
ATOM 7949 N N . GLY A 1 1002 ? 39.119 -5.430 -29.792 1.00 95.75 1002 GLY A N 1
ATOM 7950 C CA . GLY A 1 1002 ? 38.759 -6.545 -30.665 1.00 95.75 1002 GLY A CA 1
ATOM 7951 C C . GLY A 1 1002 ? 39.928 -7.056 -31.512 1.00 95.75 1002 GLY A C 1
ATOM 7952 O O . GLY A 1 1002 ? 41.099 -6.804 -31.233 1.00 95.75 1002 GLY A O 1
ATOM 7953 N N . PHE A 1 1003 ? 39.606 -7.819 -32.550 1.00 95.69 1003 PHE A N 1
ATOM 7954 C CA . PHE A 1 1003 ? 40.538 -8.418 -33.498 1.00 95.69 1003 PHE A CA 1
ATOM 7955 C C . PHE A 1 1003 ? 40.174 -8.024 -34.927 1.00 95.69 1003 PHE A C 1
ATOM 7957 O O . PHE A 1 1003 ? 39.014 -8.131 -35.320 1.00 95.69 1003 PHE A O 1
ATOM 7964 N N . ASN A 1 1004 ? 41.165 -7.609 -35.718 1.00 94.38 1004 ASN A N 1
ATOM 7965 C CA . ASN A 1 1004 ? 40.957 -7.181 -37.107 1.00 94.38 1004 ASN A CA 1
ATOM 7966 C C . ASN A 1 1004 ? 41.292 -8.249 -38.163 1.00 94.38 1004 ASN A C 1
ATOM 7968 O O . ASN A 1 1004 ? 41.318 -7.938 -39.357 1.00 94.38 1004 ASN A O 1
ATOM 7972 N N . GLY A 1 1005 ? 41.594 -9.478 -37.737 1.00 91.12 1005 GLY A N 1
ATOM 7973 C CA . GLY A 1 1005 ? 42.061 -10.564 -38.604 1.00 91.12 1005 GLY A CA 1
ATOM 7974 C C . GLY A 1 1005 ? 43.581 -10.742 -38.618 1.00 91.12 1005 GLY A C 1
ATOM 7975 O O . GLY A 1 1005 ? 44.050 -11.782 -39.060 1.00 91.12 1005 GLY A O 1
ATOM 7976 N N . VAL A 1 1006 ? 44.342 -9.768 -38.105 1.00 91.75 1006 VAL A N 1
ATOM 7977 C CA . VAL A 1 1006 ? 45.814 -9.806 -38.053 1.00 91.75 1006 VAL A CA 1
ATOM 7978 C C . VAL A 1 1006 ? 46.328 -9.645 -36.624 1.00 91.75 1006 VAL A C 1
ATOM 7980 O O . VAL A 1 1006 ? 47.097 -10.473 -36.151 1.00 91.75 1006 VAL A O 1
ATOM 7983 N N . LYS A 1 1007 ? 45.871 -8.617 -35.899 1.00 94.25 1007 LYS A N 1
ATOM 7984 C CA . LYS A 1 1007 ? 46.299 -8.331 -34.522 1.00 94.25 1007 LYS A CA 1
ATOM 7985 C C . LYS A 1 1007 ? 45.138 -7.927 -33.620 1.00 94.25 1007 LYS A C 1
ATOM 7987 O O . LYS A 1 1007 ? 44.091 -7.476 -34.097 1.00 94.25 1007 LYS A O 1
ATOM 7992 N N . ARG A 1 1008 ? 45.325 -8.103 -32.309 1.00 95.81 1008 ARG A N 1
ATOM 7993 C CA . ARG A 1 1008 ? 44.434 -7.521 -31.297 1.00 95.81 1008 ARG A CA 1
ATOM 7994 C C . ARG A 1 1008 ? 44.589 -6.003 -31.281 1.00 95.81 1008 ARG A C 1
ATOM 7996 O O . ARG A 1 1008 ? 45.646 -5.480 -31.628 1.00 95.81 1008 ARG A O 1
ATOM 8003 N N . LEU A 1 1009 ? 43.503 -5.313 -30.958 1.00 96.00 1009 LEU A N 1
ATOM 8004 C CA . LEU A 1 1009 ? 43.405 -3.863 -31.042 1.00 96.00 1009 LEU A CA 1
ATOM 8005 C C . LEU A 1 1009 ? 43.349 -3.252 -29.640 1.00 96.00 1009 LEU A C 1
ATOM 8007 O O . LEU A 1 1009 ? 42.606 -3.706 -28.773 1.00 96.00 1009 LEU A O 1
ATOM 8011 N N . ASP A 1 1010 ? 44.123 -2.195 -29.468 1.00 94.94 1010 ASP A N 1
ATOM 8012 C CA . ASP A 1 1010 ? 44.095 -1.198 -28.392 1.00 94.94 1010 ASP A CA 1
ATOM 8013 C C . ASP A 1 1010 ? 43.246 0.031 -28.774 1.00 94.94 1010 ASP A C 1
ATOM 8015 O O . ASP A 1 1010 ? 42.761 0.772 -27.924 1.00 94.94 1010 ASP A O 1
ATOM 8019 N N . THR A 1 1011 ? 43.052 0.245 -30.075 1.00 95.81 1011 THR A N 1
ATOM 8020 C CA . THR A 1 1011 ? 42.301 1.382 -30.612 1.00 95.81 1011 THR A CA 1
ATOM 8021 C C . THR A 1 1011 ? 40.814 1.366 -30.261 1.00 95.81 1011 THR A C 1
ATOM 8023 O O . THR A 1 1011 ? 40.184 0.307 -30.153 1.00 95.81 1011 THR A O 1
ATOM 8026 N N . ALA A 1 1012 ? 40.249 2.569 -30.180 1.00 94.12 1012 ALA A N 1
ATOM 8027 C CA . ALA A 1 1012 ? 38.850 2.838 -29.893 1.00 94.12 1012 ALA A CA 1
ATOM 8028 C C . ALA A 1 1012 ? 38.283 3.860 -30.892 1.00 94.12 1012 ALA A C 1
ATOM 8030 O O . ALA A 1 1012 ? 39.003 4.750 -31.355 1.00 94.12 1012 ALA A O 1
ATOM 8031 N N . GLU A 1 1013 ? 37.001 3.730 -31.228 1.00 94.75 1013 GLU A N 1
ATOM 8032 C CA . GLU A 1 1013 ? 36.300 4.611 -32.170 1.00 94.75 1013 GLU A CA 1
ATOM 8033 C C . GLU A 1 1013 ? 34.942 5.032 -31.587 1.00 94.75 1013 GLU A C 1
ATOM 8035 O O . GLU A 1 1013 ? 34.226 4.206 -31.022 1.00 94.75 1013 GLU A O 1
ATOM 8040 N N . LEU A 1 1014 ? 34.590 6.313 -31.710 1.00 92.75 1014 LEU A N 1
ATOM 8041 C CA . LEU A 1 1014 ? 33.279 6.860 -31.363 1.00 92.75 1014 LEU A CA 1
ATOM 8042 C C . LEU A 1 1014 ? 32.397 6.937 -32.604 1.00 92.75 1014 LEU A C 1
ATOM 8044 O O . LEU A 1 1014 ? 32.865 7.371 -33.651 1.00 92.75 1014 LEU A O 1
ATOM 8048 N N . TYR A 1 1015 ? 31.124 6.590 -32.467 1.00 93.56 1015 TYR A N 1
ATOM 8049 C CA . TYR A 1 1015 ? 30.107 6.823 -33.487 1.00 93.56 1015 TYR A CA 1
ATOM 8050 C C . TYR A 1 1015 ? 29.105 7.855 -32.983 1.00 93.56 1015 TYR A C 1
ATOM 8052 O O . TYR A 1 1015 ? 28.473 7.630 -31.946 1.00 93.56 1015 TYR A O 1
ATOM 8060 N N . ASP A 1 1016 ? 28.963 8.963 -33.713 1.00 87.38 1016 ASP A N 1
ATOM 8061 C CA . ASP A 1 1016 ? 27.920 9.965 -33.474 1.00 87.38 1016 ASP A CA 1
ATOM 8062 C C . ASP A 1 1016 ? 26.750 9.718 -34.431 1.00 87.38 1016 ASP A C 1
ATOM 8064 O O . ASP A 1 1016 ? 26.890 9.842 -35.650 1.00 87.38 1016 ASP A O 1
ATOM 8068 N N . MET A 1 1017 ? 25.586 9.371 -33.882 1.00 85.81 1017 MET A N 1
ATOM 8069 C CA . MET A 1 1017 ? 24.375 9.092 -34.658 1.00 85.81 1017 MET A CA 1
ATOM 8070 C C . MET A 1 1017 ? 23.816 10.318 -35.383 1.00 85.81 1017 MET A C 1
ATOM 8072 O O . MET A 1 1017 ? 23.102 10.151 -36.369 1.00 85.81 1017 MET A O 1
ATOM 8076 N N . ARG A 1 1018 ? 24.112 11.536 -34.914 1.00 83.75 1018 ARG A N 1
ATOM 8077 C CA . ARG A 1 1018 ? 23.610 12.779 -35.526 1.00 83.75 1018 ARG A CA 1
ATOM 8078 C C . ARG A 1 1018 ? 24.368 13.100 -36.803 1.00 83.75 1018 ARG A C 1
ATOM 8080 O O . ARG A 1 1018 ? 23.769 13.529 -37.781 1.00 83.75 1018 ARG A O 1
ATOM 8087 N N . GLU A 1 1019 ? 25.680 12.887 -36.775 1.00 86.75 1019 GLU A N 1
ATOM 8088 C CA . GLU A 1 1019 ? 26.556 13.088 -37.933 1.00 86.75 1019 GLU A CA 1
ATOM 8089 C C . GLU A 1 1019 ? 26.582 11.858 -38.846 1.00 86.75 1019 GLU A C 1
ATOM 8091 O O . GLU A 1 1019 ? 26.828 11.974 -40.044 1.00 86.75 1019 GLU A O 1
ATOM 8096 N N . GLY A 1 1020 ? 26.352 10.669 -38.282 1.00 86.62 1020 GLY A N 1
ATOM 8097 C CA . GLY A 1 1020 ? 26.534 9.399 -38.974 1.00 86.62 1020 GLY A CA 1
ATOM 8098 C C . GLY A 1 1020 ? 28.006 9.079 -39.243 1.00 86.62 1020 GLY A C 1
ATOM 8099 O O . GLY A 1 1020 ? 28.301 8.365 -40.203 1.00 86.62 1020 GLY A O 1
ATOM 8100 N N . LEU A 1 1021 ? 28.932 9.610 -38.433 1.00 89.62 1021 LEU A N 1
ATOM 8101 C CA . LEU A 1 1021 ? 30.383 9.531 -38.643 1.00 89.62 1021 LEU A CA 1
ATOM 8102 C C . LEU A 1 1021 ? 31.120 8.841 -37.488 1.00 89.62 1021 LEU A C 1
ATOM 8104 O O . LEU A 1 1021 ? 30.710 8.900 -36.327 1.00 89.62 1021 LEU A O 1
ATOM 8108 N N . TRP A 1 1022 ? 32.251 8.217 -37.838 1.00 93.00 1022 TRP A N 1
ATOM 8109 C CA . TRP A 1 1022 ? 33.179 7.574 -36.906 1.00 93.00 1022 TRP A CA 1
ATOM 8110 C C . TRP A 1 1022 ? 34.411 8.439 -36.623 1.00 93.00 1022 TRP A C 1
ATOM 8112 O O . TRP A 1 1022 ? 35.109 8.890 -37.539 1.00 93.00 1022 TRP A O 1
ATOM 8122 N N . HIS A 1 1023 ? 34.741 8.583 -35.342 1.00 91.31 1023 HIS A N 1
ATOM 8123 C CA . HIS A 1 1023 ? 35.835 9.408 -34.836 1.00 91.31 1023 HIS A CA 1
ATOM 8124 C C . HIS A 1 1023 ? 36.833 8.561 -34.044 1.00 91.31 1023 HIS A C 1
ATOM 8126 O O . HIS A 1 1023 ? 36.453 7.819 -33.142 1.00 91.31 1023 HIS A O 1
ATOM 8132 N N . SER A 1 1024 ? 38.126 8.675 -34.350 1.00 90.44 1024 SER A N 1
ATOM 8133 C CA . SER A 1 1024 ? 39.168 7.989 -33.574 1.00 90.44 1024 SER A CA 1
ATOM 8134 C C . SER A 1 1024 ? 39.378 8.673 -32.224 1.00 90.44 1024 SER A C 1
ATOM 8136 O O . SER A 1 1024 ? 39.415 9.903 -32.153 1.00 90.44 1024 SER A O 1
ATOM 8138 N N . VAL A 1 1025 ? 39.580 7.886 -31.166 1.00 90.94 1025 VAL A N 1
ATOM 8139 C CA . VAL A 1 1025 ? 39.885 8.402 -29.821 1.00 90.94 1025 VAL A CA 1
ATOM 8140 C C . VAL A 1 1025 ? 41.150 7.775 -29.239 1.00 90.94 1025 VAL A C 1
ATOM 8142 O O . VAL A 1 1025 ? 41.838 6.999 -29.904 1.00 90.94 1025 VAL A O 1
ATOM 8145 N N . SER A 1 1026 ? 41.495 8.162 -28.008 1.00 87.50 1026 SER A N 1
ATOM 8146 C CA . SER A 1 1026 ? 42.674 7.659 -27.309 1.00 87.50 1026 SER A CA 1
ATOM 8147 C C . SER A 1 1026 ? 42.646 6.135 -27.169 1.00 87.50 1026 SER A C 1
ATOM 8149 O O . SER A 1 1026 ? 41.606 5.526 -26.914 1.00 87.50 1026 SER A O 1
ATOM 8151 N N . VAL A 1 1027 ? 43.816 5.525 -27.353 1.00 93.06 1027 VAL A N 1
ATOM 8152 C CA . VAL A 1 1027 ? 44.011 4.069 -27.350 1.00 93.06 1027 VAL A CA 1
ATOM 8153 C C . VAL A 1 1027 ? 44.178 3.533 -25.928 1.00 93.06 1027 VAL A C 1
ATOM 8155 O O . VAL A 1 1027 ? 44.744 4.225 -25.082 1.00 93.06 1027 VAL A O 1
ATOM 8158 N N . MET A 1 1028 ? 43.690 2.315 -25.684 1.00 94.38 1028 MET A N 1
ATOM 8159 C CA . MET A 1 1028 ? 43.913 1.569 -24.437 1.00 94.38 1028 MET A CA 1
ATOM 8160 C C . MET A 1 1028 ? 45.405 1.256 -24.249 1.00 94.38 1028 MET A C 1
ATOM 8162 O O . MET A 1 1028 ? 46.145 1.203 -25.232 1.00 94.38 1028 MET A O 1
ATOM 8166 N N . HIS A 1 1029 ? 45.851 1.003 -23.016 1.00 93.00 1029 HIS A N 1
ATOM 8167 C CA . HIS A 1 1029 ? 47.231 0.571 -22.760 1.00 93.00 1029 HIS A CA 1
ATOM 8168 C C . HIS A 1 1029 ? 47.462 -0.870 -23.226 1.00 93.00 1029 HIS A C 1
ATOM 8170 O O . HIS A 1 1029 ? 48.513 -1.156 -23.799 1.00 93.00 1029 HIS A O 1
ATOM 8176 N N . THR A 1 1030 ? 46.476 -1.758 -23.055 1.00 91.50 1030 THR A N 1
ATOM 8177 C CA . THR A 1 1030 ? 46.579 -3.160 -23.493 1.00 91.50 1030 THR A CA 1
ATOM 8178 C C . THR A 1 1030 ? 45.639 -3.463 -24.662 1.00 91.50 1030 THR A C 1
ATOM 8180 O O . THR A 1 1030 ? 44.416 -3.310 -24.569 1.00 91.50 1030 THR A O 1
ATOM 8183 N N . ALA A 1 1031 ? 46.198 -3.986 -25.756 1.00 95.12 1031 ALA A N 1
ATOM 8184 C CA . ALA A 1 1031 ? 45.435 -4.506 -26.890 1.00 95.12 1031 ALA A CA 1
ATOM 8185 C C . ALA A 1 1031 ? 44.730 -5.824 -26.529 1.00 95.12 1031 ALA A C 1
ATOM 8187 O O . ALA A 1 1031 ? 45.374 -6.768 -26.076 1.00 95.12 1031 ALA A O 1
ATOM 8188 N N . ARG A 1 1032 ? 43.410 -5.919 -26.743 1.00 95.50 1032 ARG A N 1
ATOM 8189 C CA . ARG A 1 1032 ? 42.609 -7.055 -26.244 1.00 95.50 1032 ARG A CA 1
ATOM 8190 C C . ARG A 1 1032 ? 41.338 -7.329 -27.056 1.00 95.50 1032 ARG A C 1
ATOM 8192 O O . ARG A 1 1032 ? 40.748 -6.427 -27.647 1.00 95.50 1032 ARG A O 1
ATOM 8199 N N . SER A 1 1033 ? 40.884 -8.584 -27.056 1.00 95.50 1033 SER A N 1
ATOM 8200 C CA . SER A 1 1033 ? 39.563 -9.027 -27.555 1.00 95.50 1033 SER A CA 1
ATOM 8201 C C . SER A 1 1033 ? 38.793 -9.803 -26.489 1.00 95.50 1033 SER A C 1
ATOM 8203 O O . SER A 1 1033 ? 39.416 -10.353 -25.585 1.00 95.50 1033 SER A O 1
ATOM 8205 N N . ASN A 1 1034 ? 37.475 -9.948 -26.637 1.00 94.19 1034 ASN A N 1
ATOM 8206 C CA . ASN A 1 1034 ? 36.613 -10.707 -25.720 1.00 94.19 1034 ASN A CA 1
ATOM 8207 C C . ASN A 1 1034 ? 36.759 -10.232 -24.269 1.00 94.19 1034 ASN A C 1
ATOM 8209 O O . ASN A 1 1034 ? 36.776 -11.027 -23.337 1.00 94.19 1034 ASN A O 1
ATOM 8213 N N . PHE A 1 1035 ? 36.939 -8.932 -24.087 1.00 94.75 1035 PHE A N 1
ATOM 8214 C CA . PHE A 1 1035 ? 36.911 -8.265 -22.792 1.00 94.75 1035 PHE A CA 1
ATOM 8215 C C . PHE A 1 1035 ? 35.521 -7.667 -22.575 1.00 94.75 1035 PHE A C 1
ATOM 8217 O O . PHE A 1 1035 ? 34.707 -7.655 -23.499 1.00 94.75 1035 PHE A O 1
ATOM 8224 N N . SER A 1 1036 ? 35.268 -7.120 -21.389 1.00 93.31 1036 SER A N 1
ATOM 8225 C CA . SER A 1 1036 ? 34.072 -6.312 -21.161 1.00 93.31 1036 SER A CA 1
ATOM 8226 C C . SER A 1 1036 ? 34.453 -4.865 -20.896 1.00 93.31 1036 SER A C 1
ATOM 8228 O O . SER A 1 1036 ? 35.487 -4.584 -20.289 1.00 93.31 1036 SER A O 1
ATOM 8230 N N . ALA A 1 1037 ? 33.573 -3.956 -21.300 1.00 94.12 1037 ALA A N 1
ATOM 8231 C CA . ALA A 1 1037 ? 33.615 -2.552 -20.925 1.00 94.12 1037 ALA A CA 1
ATOM 8232 C C . ALA A 1 1037 ? 32.283 -2.138 -20.293 1.00 94.12 1037 ALA A C 1
ATOM 8234 O O . ALA A 1 1037 ? 31.238 -2.683 -20.650 1.00 94.12 1037 ALA A O 1
ATOM 8235 N N . CYS A 1 1038 ? 32.319 -1.194 -19.357 1.00 92.81 1038 CYS A N 1
ATOM 8236 C CA . CYS A 1 1038 ? 31.127 -0.676 -18.695 1.00 92.81 1038 CYS A CA 1
ATOM 8237 C C . CYS A 1 1038 ? 31.259 0.835 -18.439 1.00 92.81 1038 CYS A C 1
ATOM 8239 O O . CYS A 1 1038 ? 32.255 1.258 -17.841 1.00 92.81 1038 CYS A O 1
ATOM 8241 N N . PRO A 1 1039 ? 30.279 1.660 -18.852 1.00 91.12 1039 PRO A N 1
ATOM 8242 C CA . PRO A 1 1039 ? 30.261 3.076 -18.513 1.00 91.12 1039 PRO A CA 1
ATOM 8243 C C . PRO A 1 1039 ? 29.773 3.282 -17.069 1.00 91.12 1039 PRO A C 1
ATOM 8245 O O . PRO A 1 1039 ? 28.795 2.667 -16.632 1.00 91.12 1039 PRO A O 1
ATOM 8248 N N . MET A 1 1040 ? 30.458 4.149 -16.319 1.00 86.31 1040 MET A N 1
ATOM 8249 C CA . MET A 1 1040 ? 30.060 4.584 -14.974 1.00 86.31 1040 MET A CA 1
ATOM 8250 C C . MET A 1 1040 ? 30.727 5.927 -14.631 1.00 86.31 1040 MET A C 1
ATOM 8252 O O . MET A 1 1040 ? 31.932 6.083 -14.809 1.00 86.31 1040 MET A O 1
ATOM 8256 N N . ASP A 1 1041 ? 29.966 6.893 -14.106 1.00 74.56 1041 ASP A N 1
ATOM 8257 C CA . ASP A 1 1041 ? 30.457 8.193 -13.609 1.00 74.56 1041 ASP A CA 1
ATOM 8258 C C . ASP A 1 1041 ? 31.419 8.944 -14.556 1.00 74.56 1041 ASP A C 1
ATOM 8260 O O . ASP A 1 1041 ? 32.524 9.320 -14.162 1.00 74.56 1041 ASP A O 1
ATOM 8264 N N . PHE A 1 1042 ? 31.018 9.165 -15.814 1.00 81.62 1042 PHE A N 1
ATOM 8265 C CA . PHE A 1 1042 ? 31.850 9.814 -16.849 1.00 81.62 1042 PHE A CA 1
ATOM 8266 C C . PHE A 1 1042 ? 33.186 9.104 -17.131 1.00 81.62 1042 PHE A C 1
ATOM 8268 O O . PHE A 1 1042 ? 34.125 9.711 -17.645 1.00 81.62 1042 PHE A O 1
ATOM 8275 N N . SER A 1 1043 ? 33.282 7.819 -16.806 1.00 88.62 1043 SER A N 1
ATOM 8276 C CA . SER A 1 1043 ? 34.423 6.976 -17.139 1.00 88.62 1043 SER A CA 1
ATOM 8277 C C . SER A 1 1043 ? 33.960 5.689 -17.810 1.00 88.62 1043 SER A C 1
ATOM 8279 O O . SER A 1 1043 ? 32.836 5.229 -17.596 1.00 88.62 1043 SER A O 1
ATOM 8281 N N . VAL A 1 1044 ? 34.841 5.087 -18.603 1.00 93.19 1044 VAL A N 1
ATOM 8282 C CA . VAL A 1 1044 ? 34.631 3.749 -19.164 1.00 93.19 1044 VAL A CA 1
ATOM 8283 C C . VAL A 1 1044 ? 35.648 2.802 -18.562 1.00 93.19 1044 VAL A C 1
ATOM 8285 O O . VAL A 1 1044 ? 36.846 2.981 -18.758 1.00 93.19 1044 VAL A O 1
ATOM 8288 N N . TYR A 1 1045 ? 35.157 1.807 -17.830 1.00 93.62 1045 TYR A N 1
ATOM 8289 C CA . TYR A 1 1045 ? 35.972 0.775 -17.201 1.00 93.62 1045 TYR A CA 1
ATOM 8290 C C . TYR A 1 1045 ? 36.102 -0.407 -18.150 1.00 93.62 1045 TYR A C 1
ATOM 8292 O O . TYR A 1 1045 ? 35.099 -0.858 -18.704 1.00 93.62 1045 TYR A O 1
ATOM 8300 N N . VAL A 1 1046 ? 37.318 -0.910 -18.317 1.00 95.19 1046 VAL A N 1
ATOM 8301 C CA . VAL A 1 1046 ? 37.666 -2.057 -19.157 1.00 95.19 1046 VAL A CA 1
ATOM 8302 C C . VAL A 1 1046 ? 38.413 -3.068 -18.298 1.00 95.19 1046 VAL A C 1
ATOM 8304 O O . VAL A 1 1046 ? 39.313 -2.690 -17.553 1.00 95.19 1046 VAL A O 1
ATOM 8307 N N . ALA A 1 1047 ? 38.050 -4.348 -18.386 1.00 94.81 1047 ALA A N 1
ATOM 8308 C CA . ALA A 1 1047 ? 38.740 -5.400 -17.643 1.00 94.81 1047 ALA A CA 1
ATOM 8309 C C . ALA A 1 1047 ? 38.733 -6.741 -18.385 1.00 94.81 1047 ALA A C 1
ATOM 8311 O O . ALA A 1 1047 ? 37.778 -7.073 -19.099 1.00 94.81 1047 ALA A O 1
ATOM 8312 N N . GLY A 1 1048 ? 39.795 -7.519 -18.168 1.00 93.75 1048 GLY A N 1
ATOM 8313 C CA . GLY A 1 1048 ? 39.954 -8.866 -18.714 1.00 93.75 1048 GLY A CA 1
ATOM 8314 C C . GLY A 1 1048 ? 40.125 -8.889 -20.235 1.00 93.75 1048 GLY A C 1
ATOM 8315 O O . GLY A 1 1048 ? 40.433 -7.876 -20.864 1.00 93.75 1048 GLY A O 1
ATOM 8316 N N . GLY A 1 1049 ? 39.925 -10.057 -20.839 1.00 94.50 1049 GLY A N 1
ATOM 8317 C CA . GLY A 1 1049 ? 40.060 -10.287 -22.278 1.00 94.50 1049 GLY A CA 1
ATOM 8318 C C . GLY A 1 1049 ? 41.210 -11.213 -22.651 1.00 94.50 1049 GLY A C 1
ATOM 8319 O O . GLY A 1 1049 ? 41.805 -11.873 -21.803 1.00 94.50 1049 GLY A O 1
ATOM 8320 N N . PHE A 1 1050 ? 41.489 -11.278 -23.949 1.00 93.94 1050 PHE A N 1
ATOM 8321 C CA . PHE A 1 1050 ? 42.576 -12.042 -24.555 1.00 93.94 1050 PHE A CA 1
ATOM 8322 C C . PHE A 1 1050 ? 43.499 -11.095 -25.326 1.00 93.94 1050 PHE A C 1
ATOM 8324 O O . PHE A 1 1050 ? 43.040 -10.423 -26.258 1.00 93.94 1050 PHE A O 1
ATOM 8331 N N . ASP A 1 1051 ? 44.772 -11.051 -24.937 1.00 91.62 1051 ASP A N 1
ATOM 8332 C CA . ASP A 1 1051 ? 45.781 -10.106 -25.444 1.00 91.62 1051 ASP A CA 1
ATOM 8333 C C . ASP A 1 1051 ? 46.456 -10.559 -26.756 1.00 91.62 1051 ASP A C 1
ATOM 8335 O O . ASP A 1 1051 ? 47.093 -9.772 -27.453 1.00 91.62 1051 ASP A O 1
ATOM 8339 N N . GLY A 1 1052 ? 46.255 -11.820 -27.147 1.00 86.75 1052 GLY A N 1
ATOM 8340 C CA . GLY A 1 1052 ? 46.900 -12.442 -28.304 1.00 86.75 1052 GLY A CA 1
ATOM 8341 C C . GLY A 1 1052 ? 47.735 -13.669 -27.939 1.00 86.75 1052 GLY A C 1
ATOM 8342 O O . GLY A 1 1052 ? 47.886 -14.551 -28.781 1.00 86.75 1052 GLY A O 1
ATOM 8343 N N . GLN A 1 1053 ? 48.211 -13.754 -26.695 1.00 87.19 1053 GLN A N 1
ATOM 8344 C CA . GLN A 1 1053 ? 48.953 -14.893 -26.152 1.00 87.19 1053 GLN A CA 1
ATOM 8345 C C . GLN A 1 1053 ? 48.158 -15.618 -25.065 1.00 87.19 1053 GLN A C 1
ATOM 8347 O O . GLN A 1 1053 ? 48.067 -16.845 -25.078 1.00 87.19 1053 GLN A O 1
ATOM 8352 N N . SER A 1 1054 ? 47.560 -14.873 -24.135 1.00 90.88 1054 SER A N 1
ATOM 8353 C CA . SER A 1 1054 ? 46.860 -15.428 -22.981 1.00 90.88 1054 SER A CA 1
ATOM 8354 C C . SER A 1 1054 ? 45.641 -14.592 -22.583 1.00 90.88 1054 SER A C 1
ATOM 8356 O O . SER A 1 1054 ? 45.366 -13.516 -23.119 1.00 90.88 1054 SER A O 1
ATOM 8358 N N . THR A 1 1055 ? 44.843 -15.122 -21.659 1.00 92.62 1055 THR A N 1
ATOM 8359 C CA . THR A 1 1055 ? 43.836 -14.312 -20.971 1.00 92.62 1055 THR A CA 1
ATOM 8360 C C . THR A 1 1055 ? 44.538 -13.332 -20.037 1.00 92.62 1055 THR A C 1
ATOM 8362 O O . THR A 1 1055 ? 45.431 -13.752 -19.305 1.00 92.62 1055 THR A O 1
ATOM 8365 N N . THR A 1 1056 ? 44.106 -12.073 -20.009 1.00 91.94 1056 THR A N 1
ATOM 8366 C CA . THR A 1 1056 ? 44.708 -11.019 -19.176 1.00 91.94 1056 THR A CA 1
ATOM 8367 C C . THR A 1 1056 ? 43.882 -10.723 -17.916 1.00 91.94 1056 THR A C 1
ATOM 8369 O O . THR A 1 1056 ? 42.680 -11.008 -17.860 1.00 91.94 1056 THR A O 1
ATOM 8372 N N . LYS A 1 1057 ? 44.544 -10.169 -16.893 1.00 92.31 1057 LYS A N 1
ATOM 8373 C CA . LYS A 1 1057 ? 43.938 -9.621 -15.666 1.00 92.31 1057 LYS A CA 1
ATOM 8374 C C . LYS A 1 1057 ? 43.802 -8.101 -15.702 1.00 92.31 1057 LYS A C 1
ATOM 8376 O O . LYS A 1 1057 ? 43.083 -7.552 -14.869 1.00 92.31 1057 LYS A O 1
ATOM 8381 N N . ASP A 1 1058 ? 44.471 -7.460 -16.656 1.00 93.50 1058 ASP A N 1
ATOM 8382 C CA . ASP A 1 1058 ? 44.624 -6.016 -16.719 1.00 93.50 1058 ASP A CA 1
ATOM 8383 C C . ASP A 1 1058 ? 43.261 -5.335 -16.686 1.00 93.50 1058 ASP A C 1
ATOM 8385 O O . ASP A 1 1058 ? 42.339 -5.715 -17.430 1.00 93.50 1058 ASP A O 1
ATOM 8389 N N . SER A 1 1059 ? 43.162 -4.285 -15.878 1.00 93.88 1059 SER A N 1
ATOM 8390 C CA . SER A 1 1059 ? 42.019 -3.388 -15.897 1.00 93.88 1059 SER A CA 1
ATOM 8391 C C . SER A 1 1059 ? 42.453 -1.936 -16.051 1.00 93.88 1059 SER A C 1
ATOM 8393 O O . SER A 1 1059 ? 43.524 -1.515 -15.619 1.00 93.88 1059 SER A O 1
ATOM 8395 N N . GLU A 1 1060 ? 41.632 -1.165 -16.748 1.00 94.94 1060 GLU A N 1
ATOM 8396 C CA . GLU A 1 1060 ? 41.941 0.205 -17.136 1.00 94.94 1060 GLU A CA 1
ATOM 8397 C C . GLU A 1 1060 ? 40.656 1.038 -17.120 1.00 94.94 1060 GLU A C 1
ATOM 8399 O O . GLU A 1 1060 ? 39.564 0.511 -17.359 1.00 94.94 1060 GLU A O 1
ATOM 8404 N N . ARG A 1 1061 ? 40.760 2.350 -16.884 1.00 93.56 1061 ARG A N 1
ATOM 8405 C CA . ARG A 1 1061 ? 39.651 3.285 -17.125 1.00 93.56 1061 ARG A CA 1
ATOM 8406 C C . ARG A 1 1061 ? 40.036 4.395 -18.083 1.00 93.56 1061 ARG A C 1
ATOM 8408 O O . ARG A 1 1061 ? 41.116 4.972 -17.972 1.00 93.56 1061 ARG A O 1
ATOM 8415 N N . LEU A 1 1062 ? 39.104 4.756 -18.952 1.00 93.44 1062 LEU A N 1
ATOM 8416 C CA . LEU A 1 1062 ? 39.133 6.012 -19.685 1.00 93.44 1062 LEU A CA 1
ATOM 8417 C C . LEU A 1 1062 ? 38.346 7.058 -18.903 1.00 93.44 1062 LEU A C 1
ATOM 8419 O O . LEU A 1 1062 ? 37.132 6.922 -18.753 1.00 93.44 1062 LEU A O 1
ATOM 8423 N N . ASP A 1 1063 ? 39.017 8.113 -18.449 1.00 85.75 1063 ASP A N 1
ATOM 8424 C CA . ASP A 1 1063 ? 38.341 9.325 -17.988 1.00 85.75 1063 ASP A CA 1
ATOM 8425 C C . ASP A 1 1063 ? 37.910 10.129 -19.222 1.00 85.75 1063 ASP A C 1
ATOM 8427 O O . ASP A 1 1063 ? 38.754 10.607 -19.986 1.00 85.75 1063 ASP A O 1
ATOM 8431 N N . LEU A 1 1064 ? 36.601 10.271 -19.441 1.00 83.62 1064 LEU A N 1
ATOM 8432 C CA . LEU A 1 1064 ? 36.064 10.940 -20.629 1.00 83.62 1064 LEU A CA 1
ATOM 8433 C C . LEU A 1 1064 ? 36.283 12.458 -20.608 1.00 83.62 1064 LEU A C 1
ATOM 8435 O O . LEU A 1 1064 ? 36.332 13.081 -21.670 1.00 83.62 1064 LEU A O 1
ATOM 8439 N N . ARG A 1 1065 ? 36.439 13.064 -19.423 1.00 80.31 1065 ARG A N 1
ATOM 8440 C CA . ARG A 1 1065 ? 36.702 14.504 -19.284 1.00 80.31 1065 ARG A CA 1
ATOM 8441 C C . ARG A 1 1065 ? 38.164 14.809 -19.566 1.00 80.31 1065 ARG A C 1
ATOM 8443 O O . ARG A 1 1065 ? 38.460 15.719 -20.334 1.00 80.31 1065 ARG A O 1
ATOM 8450 N N . ALA A 1 1066 ? 39.065 14.018 -18.987 1.00 82.00 1066 ALA A N 1
ATOM 8451 C CA . ALA A 1 1066 ? 40.501 14.145 -19.227 1.00 82.00 1066 ALA A CA 1
ATOM 8452 C C . ALA A 1 1066 ? 40.947 13.528 -20.568 1.00 82.00 1066 ALA A C 1
ATOM 8454 O O . ALA A 1 1066 ? 42.073 13.761 -21.003 1.00 82.00 1066 ALA A O 1
ATOM 8455 N N . ARG A 1 1067 ? 40.083 12.724 -21.208 1.00 84.31 1067 ARG A N 1
ATOM 8456 C CA . ARG A 1 1067 ? 40.345 11.939 -22.431 1.00 84.31 1067 ARG A CA 1
ATOM 8457 C C . ARG A 1 1067 ? 41.569 11.023 -22.319 1.00 84.31 1067 ARG A C 1
ATOM 8459 O O . ARG A 1 1067 ? 42.229 10.729 -23.319 1.00 84.31 1067 ARG A O 1
ATOM 8466 N N . LYS A 1 1068 ? 41.873 10.563 -21.104 1.00 88.69 1068 LYS A N 1
ATOM 8467 C CA . LYS A 1 1068 ? 43.108 9.843 -20.780 1.00 88.69 1068 LYS A CA 1
ATOM 8468 C C . LYS A 1 1068 ? 42.814 8.481 -20.158 1.00 88.69 1068 LYS A C 1
ATOM 8470 O O . LYS A 1 1068 ? 41.998 8.378 -19.244 1.00 88.69 1068 LYS A O 1
ATOM 8475 N N . TRP A 1 1069 ? 43.531 7.466 -20.634 1.00 93.19 1069 TRP A N 1
ATOM 8476 C CA . TRP A 1 1069 ? 43.528 6.127 -20.055 1.00 93.19 1069 TRP A CA 1
ATOM 8477 C C . TRP A 1 1069 ? 44.405 6.059 -18.806 1.00 93.19 1069 TRP A C 1
ATOM 8479 O O . TRP A 1 1069 ? 45.532 6.564 -18.783 1.00 93.19 1069 TRP A O 1
ATOM 8489 N N . GLN A 1 1070 ? 43.889 5.415 -17.769 1.00 92.38 1070 GLN A N 1
ATOM 8490 C CA . GLN A 1 1070 ? 44.553 5.186 -16.492 1.00 92.38 1070 GLN A CA 1
ATOM 8491 C C . GLN A 1 1070 ? 44.536 3.689 -16.186 1.00 92.38 1070 GLN A C 1
ATOM 8493 O O . GLN A 1 1070 ? 43.487 3.052 -16.300 1.00 92.38 1070 GLN A O 1
ATOM 8498 N N . ALA A 1 1071 ? 45.685 3.147 -15.785 1.00 91.75 1071 ALA A N 1
ATOM 8499 C CA . ALA A 1 1071 ? 45.766 1.782 -15.283 1.00 91.75 1071 ALA A CA 1
ATOM 8500 C C . ALA A 1 1071 ? 45.018 1.675 -13.946 1.00 91.75 1071 ALA A C 1
ATOM 8502 O O . ALA A 1 1071 ? 45.101 2.577 -13.108 1.00 91.75 1071 ALA A O 1
ATOM 8503 N N . LEU A 1 1072 ? 44.283 0.583 -13.765 1.00 91.94 1072 LEU A N 1
ATOM 8504 C CA . LEU A 1 1072 ? 43.614 0.216 -12.523 1.00 91.94 1072 LEU A CA 1
ATOM 8505 C C . LEU A 1 1072 ? 44.212 -1.099 -12.002 1.00 91.94 1072 LEU A C 1
ATOM 8507 O O . LEU A 1 1072 ? 44.856 -1.815 -12.766 1.00 91.94 1072 LEU A O 1
ATOM 8511 N N . PRO A 1 1073 ? 44.010 -1.451 -10.721 1.00 90.44 1073 PRO A N 1
ATOM 8512 C CA . PRO A 1 1073 ? 44.479 -2.733 -10.209 1.00 90.44 1073 PRO A CA 1
ATOM 8513 C C . PRO A 1 1073 ? 43.887 -3.923 -10.958 1.00 90.44 1073 PRO A C 1
ATOM 8515 O O . PRO A 1 1073 ? 42.753 -3.877 -11.425 1.00 90.44 1073 PRO A O 1
ATOM 8518 N N . ASP A 1 1074 ? 44.650 -5.000 -11.045 1.00 91.12 1074 ASP A N 1
ATOM 8519 C CA . ASP A 1 1074 ? 44.275 -6.180 -11.819 1.00 91.12 1074 ASP A CA 1
ATOM 8520 C C . ASP A 1 1074 ? 43.119 -6.971 -11.191 1.00 91.12 1074 ASP A C 1
ATOM 8522 O O . ASP A 1 1074 ? 42.917 -6.974 -9.971 1.00 91.12 1074 ASP A O 1
ATOM 8526 N N . LEU A 1 1075 ? 42.385 -7.698 -12.038 1.00 89.19 1075 LEU A N 1
ATOM 8527 C CA . LEU A 1 1075 ? 41.483 -8.766 -11.604 1.00 89.19 1075 LEU A CA 1
ATOM 8528 C C . LEU A 1 1075 ? 42.274 -9.862 -10.868 1.00 89.19 1075 LEU A C 1
ATOM 8530 O O . LEU A 1 1075 ? 43.431 -10.150 -11.187 1.00 89.19 1075 LEU A O 1
ATOM 8534 N N . ALA A 1 1076 ? 41.644 -10.550 -9.919 1.00 86.38 1076 ALA A N 1
ATOM 8535 C CA . ALA A 1 1076 ? 42.275 -11.648 -9.193 1.00 86.38 1076 ALA A CA 1
ATOM 8536 C C . ALA A 1 1076 ? 42.617 -12.828 -10.126 1.00 86.38 1076 ALA A C 1
ATOM 8538 O O . ALA A 1 1076 ? 43.690 -13.438 -10.011 1.00 86.38 1076 ALA A O 1
ATOM 8539 N N . GLU A 1 1077 ? 41.729 -13.131 -11.078 1.00 86.38 1077 GLU A N 1
ATOM 8540 C CA . GLU A 1 1077 ? 41.879 -14.200 -12.067 1.00 86.38 1077 GLU A CA 1
ATOM 8541 C C . GLU A 1 1077 ? 41.852 -13.653 -13.500 1.00 86.38 1077 GLU A C 1
ATOM 8543 O O . GLU A 1 1077 ? 41.068 -12.768 -13.839 1.00 86.38 1077 GLU A O 1
ATOM 8548 N N . ALA A 1 1078 ? 42.716 -14.202 -14.356 1.00 89.69 1078 ALA A N 1
ATOM 8549 C CA . ALA A 1 1078 ? 42.774 -13.818 -15.757 1.00 89.69 1078 ALA A CA 1
ATOM 8550 C C . ALA A 1 1078 ? 41.608 -14.465 -16.508 1.00 89.69 1078 ALA A C 1
ATOM 8552 O O . ALA A 1 1078 ? 41.500 -15.694 -16.532 1.00 89.69 1078 ALA A O 1
ATOM 8553 N N . LYS A 1 1079 ? 40.730 -13.655 -17.107 1.00 90.94 1079 LYS A N 1
ATOM 8554 C CA . LYS A 1 1079 ? 39.510 -14.153 -17.752 1.00 90.94 1079 LYS A CA 1
ATOM 8555 C C . LYS A 1 1079 ? 39.147 -13.346 -18.993 1.00 90.94 1079 LYS A C 1
ATOM 8557 O O . LYS A 1 1079 ? 39.213 -12.120 -19.002 1.00 90.94 1079 LYS A O 1
ATOM 8562 N N . SER A 1 1080 ? 38.738 -14.048 -20.044 1.00 92.75 1080 SER A N 1
ATOM 8563 C CA . SER A 1 1080 ? 38.111 -13.473 -21.244 1.00 92.75 1080 SER A CA 1
ATOM 8564 C C . SER A 1 1080 ? 36.615 -13.794 -21.259 1.00 92.75 1080 SER A C 1
ATOM 8566 O O . SER A 1 1080 ? 36.138 -14.484 -20.370 1.00 92.75 1080 SER A O 1
ATOM 8568 N N . ALA A 1 1081 ? 35.851 -13.308 -22.233 1.00 91.69 1081 ALA A N 1
ATOM 8569 C CA . ALA A 1 1081 ? 34.436 -13.635 -22.425 1.00 91.69 1081 ALA A CA 1
ATOM 8570 C C . ALA A 1 1081 ? 33.525 -13.363 -21.208 1.00 91.69 1081 ALA A C 1
ATOM 8572 O O . ALA A 1 1081 ? 32.498 -14.024 -21.041 1.00 91.69 1081 ALA A O 1
ATOM 8573 N N . LEU A 1 1082 ? 33.939 -12.427 -20.351 1.00 91.69 1082 LEU A N 1
ATOM 8574 C CA . LEU A 1 1082 ? 33.204 -11.939 -19.186 1.00 91.69 1082 LEU A CA 1
ATOM 8575 C C . LEU A 1 1082 ? 32.199 -10.847 -19.573 1.00 91.69 1082 LEU A C 1
ATOM 8577 O O . LEU A 1 1082 ? 32.329 -10.219 -20.625 1.00 91.69 1082 LEU A O 1
ATOM 8581 N N . ARG A 1 1083 ? 31.263 -10.548 -18.668 1.00 90.69 1083 ARG A N 1
ATOM 8582 C CA . ARG A 1 1083 ? 30.368 -9.386 -18.768 1.00 90.69 1083 ARG A CA 1
ATOM 8583 C C . ARG A 1 1083 ? 30.474 -8.531 -17.509 1.00 90.69 1083 ARG A C 1
ATOM 8585 O O . ARG A 1 1083 ? 30.386 -9.050 -16.400 1.00 90.69 1083 ARG A O 1
ATOM 8592 N N . MET A 1 1084 ? 30.670 -7.227 -17.679 1.00 91.69 1084 MET A N 1
ATOM 8593 C CA . MET A 1 1084 ? 30.658 -6.241 -16.598 1.00 91.69 1084 MET A CA 1
ATOM 8594 C C . MET A 1 1084 ? 29.372 -5.430 -16.611 1.00 91.69 1084 MET A C 1
ATOM 8596 O O . MET A 1 1084 ? 28.900 -5.036 -17.676 1.00 91.69 1084 MET A O 1
ATOM 8600 N N . ILE A 1 1085 ? 28.848 -5.155 -15.421 1.00 90.12 1085 ILE A N 1
ATOM 8601 C CA . ILE A 1 1085 ? 27.642 -4.352 -15.210 1.00 90.12 1085 ILE A CA 1
ATOM 8602 C C . ILE A 1 1085 ? 27.932 -3.310 -14.142 1.00 90.12 1085 ILE A C 1
ATOM 8604 O O . ILE A 1 1085 ? 28.560 -3.613 -13.126 1.00 90.12 1085 ILE A O 1
ATOM 8608 N N . SER A 1 1086 ? 27.464 -2.086 -14.366 1.00 89.62 1086 SER A N 1
ATOM 8609 C CA . SER A 1 1086 ? 27.475 -1.037 -13.359 1.00 89.62 1086 SER A CA 1
ATOM 8610 C C . SER A 1 1086 ? 26.207 -1.122 -12.519 1.00 89.62 1086 SER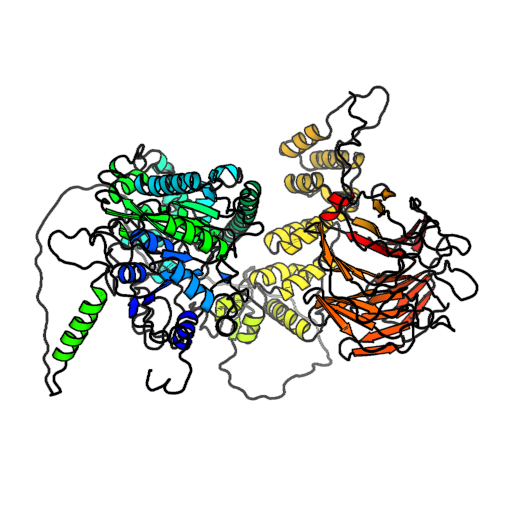 A C 1
ATOM 8612 O O . SER A 1 1086 ? 25.088 -1.150 -13.030 1.00 89.62 1086 SER A O 1
ATOM 8614 N N . LEU A 1 1087 ? 26.398 -1.160 -11.207 1.00 85.56 1087 LEU A N 1
ATOM 8615 C CA . LEU A 1 1087 ? 25.350 -0.948 -10.222 1.00 85.56 1087 LEU A CA 1
ATOM 8616 C C . LEU A 1 1087 ? 25.597 0.418 -9.604 1.00 85.56 1087 LEU A C 1
ATOM 8618 O O . LEU A 1 1087 ? 26.651 0.649 -9.020 1.00 85.56 1087 LEU A O 1
ATOM 8622 N N . THR A 1 1088 ? 24.643 1.327 -9.740 1.00 78.00 1088 THR A N 1
ATOM 8623 C CA . THR A 1 1088 ? 24.712 2.668 -9.154 1.00 78.00 1088 THR A CA 1
ATOM 8624 C C . THR A 1 1088 ? 23.449 2.916 -8.359 1.00 78.00 1088 THR A C 1
ATOM 8626 O O . THR A 1 1088 ? 22.365 2.695 -8.893 1.00 78.00 1088 THR A O 1
ATOM 8629 N N . ASP A 1 1089 ? 23.582 3.428 -7.136 1.00 70.94 1089 ASP A N 1
ATOM 8630 C CA . ASP A 1 1089 ? 22.449 3.884 -6.319 1.00 70.94 1089 ASP A CA 1
ATOM 8631 C C . ASP A 1 1089 ? 21.422 2.772 -6.013 1.00 70.94 1089 ASP A C 1
ATOM 8633 O O . ASP A 1 1089 ? 20.222 3.026 -5.938 1.00 70.94 1089 ASP A O 1
ATOM 8637 N N . HIS A 1 1090 ? 21.897 1.527 -5.865 1.00 75.19 1090 HIS A N 1
ATOM 8638 C CA . HIS A 1 1090 ? 21.061 0.353 -5.606 1.00 75.19 1090 HIS A CA 1
ATOM 8639 C C . HIS A 1 1090 ? 21.353 -0.241 -4.210 1.00 75.19 1090 HIS A C 1
ATOM 8641 O O . HIS A 1 1090 ? 22.529 -0.445 -3.899 1.00 75.19 1090 HIS A O 1
ATOM 8647 N N . PRO A 1 1091 ? 20.337 -0.594 -3.389 1.00 70.50 1091 PRO A N 1
ATOM 8648 C CA . PRO A 1 1091 ? 20.529 -1.144 -2.035 1.00 70.50 1091 PRO A CA 1
ATOM 8649 C C . PRO A 1 1091 ? 21.423 -2.390 -1.976 1.00 70.50 1091 PRO A C 1
ATOM 8651 O O . PRO A 1 1091 ? 22.202 -2.565 -1.051 1.00 70.50 1091 PRO A O 1
ATOM 8654 N N . PHE A 1 1092 ? 21.376 -3.227 -3.014 1.00 76.44 1092 PHE A N 1
ATOM 8655 C CA . PHE A 1 1092 ? 22.246 -4.404 -3.159 1.00 76.44 1092 PHE A CA 1
ATOM 8656 C C . PHE A 1 1092 ? 23.755 -4.092 -3.128 1.00 76.44 1092 PHE A C 1
ATOM 8658 O O . PHE A 1 1092 ? 24.556 -4.982 -2.852 1.00 76.44 1092 PHE A O 1
ATOM 8665 N N . LEU A 1 1093 ? 24.169 -2.841 -3.378 1.00 75.69 1093 LEU A N 1
ATOM 8666 C CA . LEU A 1 1093 ? 25.564 -2.429 -3.185 1.00 75.69 1093 LEU A CA 1
ATOM 8667 C C . LEU A 1 1093 ? 26.024 -2.674 -1.746 1.00 75.69 1093 LEU A C 1
ATOM 8669 O O . LEU A 1 1093 ? 27.166 -3.076 -1.541 1.00 75.69 1093 LEU A O 1
ATOM 8673 N N . ASP A 1 1094 ? 25.135 -2.496 -0.769 1.00 71.12 1094 ASP A N 1
ATOM 8674 C CA . ASP A 1 1094 ? 25.454 -2.719 0.638 1.00 71.12 1094 ASP A CA 1
ATOM 8675 C C . ASP A 1 1094 ? 25.878 -4.171 0.893 1.00 71.12 1094 ASP A C 1
ATOM 8677 O O . ASP A 1 1094 ? 26.764 -4.425 1.703 1.00 71.12 1094 ASP A O 1
ATOM 8681 N N . GLU A 1 1095 ? 25.286 -5.109 0.151 1.00 72.06 1095 GLU A N 1
ATOM 8682 C CA . GLU A 1 1095 ? 25.554 -6.542 0.257 1.00 72.06 1095 G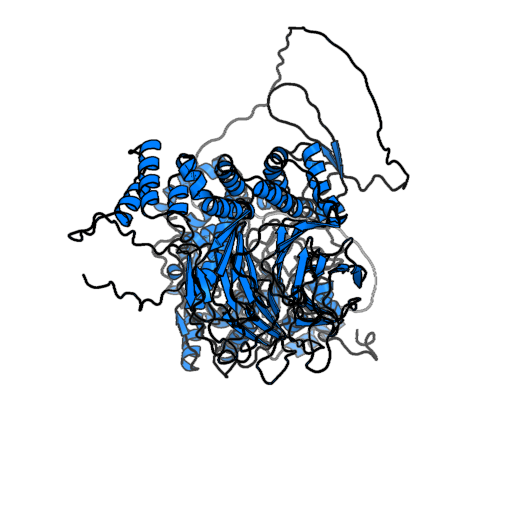LU A CA 1
ATOM 8683 C C . GLU A 1 1095 ? 26.818 -6.968 -0.463 1.00 72.06 1095 GLU A C 1
ATOM 8685 O O . GLU A 1 1095 ? 27.556 -7.813 0.039 1.00 72.06 1095 GLU A O 1
ATOM 8690 N N . LEU A 1 1096 ? 27.106 -6.353 -1.609 1.00 72.06 1096 LEU A N 1
ATOM 8691 C CA . LEU A 1 1096 ? 28.362 -6.586 -2.319 1.00 72.06 1096 LEU A CA 1
ATOM 8692 C C . LEU A 1 1096 ? 29.578 -6.182 -1.478 1.00 72.06 1096 LEU A C 1
ATOM 8694 O O . LEU A 1 1096 ? 30.642 -6.781 -1.623 1.00 72.06 1096 LEU A O 1
ATOM 8698 N N . PHE A 1 1097 ? 29.404 -5.189 -0.603 1.00 71.06 1097 PHE A N 1
ATOM 8699 C CA . PHE A 1 1097 ? 30.435 -4.683 0.297 1.00 71.06 1097 PHE A CA 1
ATOM 8700 C C . PHE A 1 1097 ? 30.200 -5.050 1.765 1.00 71.06 1097 PHE A C 1
ATOM 8702 O O . PHE A 1 1097 ? 30.818 -4.424 2.630 1.00 71.06 1097 PHE A O 1
ATOM 8709 N N . HIS A 1 1098 ? 29.349 -6.041 2.071 1.00 58.91 1098 HIS A N 1
ATOM 8710 C CA . HIS A 1 1098 ? 29.311 -6.621 3.412 1.00 58.91 1098 HIS A CA 1
ATOM 8711 C C . HIS A 1 1098 ? 30.656 -7.306 3.673 1.00 58.91 1098 HIS A C 1
ATOM 8713 O O . HIS A 1 1098 ? 30.897 -8.448 3.285 1.00 58.91 1098 HIS A O 1
ATOM 8719 N N . ILE A 1 1099 ? 31.549 -6.554 4.315 1.00 45.50 1099 ILE A N 1
ATOM 8720 C CA . ILE A 1 1099 ? 32.679 -7.076 5.069 1.00 45.50 1099 ILE A CA 1
ATOM 8721 C C . ILE A 1 1099 ? 32.037 -8.017 6.086 1.00 45.50 1099 ILE A C 1
ATOM 8723 O O . ILE A 1 1099 ? 31.188 -7.582 6.863 1.00 45.50 1099 ILE A O 1
ATOM 8727 N N . SER A 1 1100 ? 32.345 -9.310 6.009 1.00 35.72 1100 SER A N 1
ATOM 8728 C CA . SER A 1 1100 ? 32.020 -10.225 7.095 1.00 35.72 1100 SER A CA 1
ATOM 8729 C C . SER A 1 1100 ? 32.526 -9.592 8.382 1.00 35.72 1100 SER A C 1
ATOM 8731 O O . SER A 1 1100 ? 33.691 -9.199 8.431 1.00 35.72 1100 SER A O 1
ATOM 8733 N N . ASP A 1 1101 ? 31.701 -9.560 9.422 1.00 35.50 1101 ASP A N 1
ATOM 8734 C CA . ASP A 1 1101 ? 32.127 -9.201 10.781 1.00 35.50 1101 ASP A CA 1
ATOM 8735 C C . ASP A 1 1101 ? 33.295 -10.096 11.294 1.00 35.50 1101 ASP A C 1
ATOM 8737 O O . ASP A 1 1101 ? 33.763 -9.921 12.407 1.00 35.50 1101 ASP A O 1
ATOM 8741 N N . ASP A 1 1102 ? 33.798 -11.040 10.483 1.00 29.34 1102 ASP A N 1
ATOM 8742 C CA . ASP A 1 1102 ? 34.995 -11.860 10.706 1.00 29.34 1102 ASP A CA 1
ATOM 8743 C C . ASP A 1 1102 ? 36.328 -11.233 10.235 1.00 29.34 1102 ASP A C 1
ATOM 8745 O O . ASP A 1 1102 ? 37.385 -11.721 10.630 1.00 29.34 1102 ASP A O 1
ATOM 8749 N N . ASP A 1 1103 ? 36.332 -10.144 9.449 1.00 29.45 1103 ASP A N 1
ATOM 8750 C CA . ASP A 1 1103 ? 37.571 -9.384 9.155 1.00 29.45 1103 ASP A CA 1
ATOM 8751 C C . ASP A 1 1103 ? 37.850 -8.292 10.214 1.00 29.45 1103 ASP A C 1
ATOM 8753 O O . ASP A 1 1103 ? 38.683 -7.400 10.032 1.00 29.45 1103 ASP A O 1
ATOM 8757 N N . ASP A 1 1104 ? 37.216 -8.430 11.381 1.00 32.09 1104 ASP A N 1
ATOM 8758 C CA . ASP A 1 1104 ? 37.481 -7.715 12.633 1.00 32.09 1104 ASP A CA 1
ATOM 8759 C C . ASP A 1 1104 ? 38.795 -8.188 13.304 1.00 32.09 1104 ASP A C 1
ATOM 8761 O O . ASP A 1 1104 ? 38.922 -8.270 14.527 1.00 32.09 1104 ASP A O 1
ATOM 8765 N N . VAL A 1 1105 ? 39.842 -8.461 12.512 1.00 29.06 1105 VAL A N 1
ATOM 8766 C CA . VAL A 1 1105 ? 41.187 -8.817 13.019 1.00 29.06 1105 VAL A CA 1
ATOM 8767 C C . VAL A 1 1105 ? 41.901 -7.611 13.663 1.00 29.06 1105 VAL A C 1
ATOM 8769 O O . VAL A 1 1105 ? 43.030 -7.719 14.137 1.00 29.06 1105 VAL A O 1
ATOM 8772 N N . VAL A 1 1106 ? 41.228 -6.466 13.808 1.00 28.72 1106 VAL A N 1
ATOM 8773 C CA . VAL A 1 1106 ? 41.705 -5.345 14.635 1.00 28.72 1106 VAL A CA 1
ATOM 8774 C C . VAL A 1 1106 ? 40.729 -5.038 15.779 1.00 28.72 1106 VAL A C 1
ATOM 8776 O O . VAL A 1 1106 ? 40.498 -3.892 16.143 1.00 28.72 1106 VAL A O 1
ATOM 8779 N N . THR A 1 1107 ? 40.207 -6.078 16.433 1.00 29.03 1107 THR A N 1
ATOM 8780 C CA . THR A 1 1107 ? 39.779 -6.003 17.841 1.00 29.03 1107 THR A CA 1
ATOM 8781 C C . THR A 1 1107 ? 40.765 -6.740 18.751 1.00 29.03 1107 THR A C 1
ATOM 8783 O O . THR A 1 1107 ? 40.502 -7.806 19.301 1.00 29.03 1107 THR A O 1
ATOM 8786 N N . ARG A 1 1108 ? 41.929 -6.122 18.975 1.00 24.86 1108 ARG A N 1
ATOM 8787 C CA . ARG A 1 1108 ? 42.703 -6.288 20.216 1.00 24.86 1108 ARG A CA 1
ATOM 8788 C C . ARG A 1 1108 ? 43.297 -4.942 20.635 1.00 24.86 1108 ARG A C 1
ATOM 8790 O O . ARG A 1 1108 ? 44.421 -4.629 20.254 1.00 24.86 1108 ARG A O 1
ATOM 8797 N N . TRP A 1 1109 ? 42.497 -4.203 21.411 1.00 24.27 1109 TRP A N 1
ATOM 8798 C CA . TRP A 1 1109 ? 42.782 -3.433 22.643 1.00 24.27 1109 TRP A CA 1
ATOM 8799 C C . TRP A 1 1109 ? 41.797 -2.263 22.812 1.00 24.27 1109 TRP A C 1
ATOM 8801 O O . TRP A 1 1109 ? 41.635 -1.426 21.891 1.00 24.27 1109 TRP A O 1
#

Sequence (1109 aa):
MDDEYRGHSKPVLFGIPFSVKSNFHMDGYEATVGLASLLETQEKSTCSLVQFLKEQGAIPFCLTNVPQGLLSYITSNPLYGTTKNPWDFSRTPGGSSGGEAALLAAGGAVFGIGNDLVGSLRIPAAFCGIVTLKPTQDRLHESAMNPGLPGRGRLGLSSGFFTRNVADQEFLLRQIVGNPKYHQMCPYSSLSPLLSTGELPGGRKPVIGWFVDDGFGKVAPSNKRAVEETIESLKLKGYEIKEFKMCDIDEDFQPYVVADMLFRNVMPDNGAYMSQMYAGEPYDRFMSHFIRLVRYKQVFVIRWLAQHVVLPLAQFTSLKSKQVLCLGNAYNANPGCVRQNQEKTDAFKFKWIKYWKSLGIDALICPSFITPAQPFEYPVQLSTGVFITGLFNMLDCPAAIVPVSPVREKENDKFETKGDFVLKLQAKAIKETTGMPNAVQIVTLPNQEEMCLKVMKIVEEISEGVQALKWKSENQTIWTNGDSFECFERLLRHFSNIFPRKKSNRIFNLKSTRLHTNSFLDSFSLTFILHFAAVTPTEKSMDLSDVSGIQLATSPPPRTAIDYNSSFEESPAKRVKFSHELTKSFDEKLSQTVFVERTLLSHYSTYFRVLFSNEFRDSQASSHRIRLITASDFHLLITIPRAFEQGIKPNINLQKAVELLEPAAYLQINIALEHISDIICANLSHENIIKIFRLALLYHTPLALRVWRAMIRQFQTMFATNAYLTLKENELIGLLTDKHLNLKSEDERTVVVNWIKHNSPLQSDRIVQFAQRNFARRPQPDSTKYEVIRNRQPIGAVVSFGGWASRGVAQKIEVFNKRCERWQTCNFNYDVPNIRRAYNGIELVDDKLVVFGGFNGIQHFQTTTVFDLETKKWKSGANMHDKRCYVTGTKAKDSHGRHLIYACGGMNGVSRLKTAEVYDPLSDRWTEIANMTHMRSDGAVVSIDNKVIAIGGFDGRNIHLGGECYDSIVDKWYPLASNMRTRRTGCTAVPIMDHVCMVLGGFNGVKRLDTAELYDMREGLWHSVSVMHTARSNFSACPMDFSVYVAGGFDGQSTTKDSERLDLRARKWQALPDLAEAKSALRMISLTDHPFLDELFHISDDDDVVTRW